Protein 1RGO (pdb70)

Foldseek 3Di:
DVQFQQAAPVVCVVPVDDPCPPNDSHHNDVVSNDDDDDDPQQAVAADCCCVPVVDDPCPPVDSHDRDDDD

Solvent-accessible surface area: 6195 Å² total; per-residue (Å²): 120,109,126,78,22,22,34,56,4,133,77,62,86,144,87,54,92,24,206,140,32,166,159,5,95,88,0,35,27,139,189,63,70,115,104,77,137,116,113,127,106,58,82,78,104,97,7,198,47,59,98,111,130,54,137,4,106,145,22,107,147,7,70,99,43,34,101,94,111,204

Sequence (70 aa):
STRYKTELCRPFEESGTCKYGEKCQFAHGFHELRSLTRHPKYKTELCRTFHTIGFCPYGPRCHFIHNADESTRYKTELCRPFEESGTCKYGEKCQFAHGFHELRSLTRHPKYKTELCRTFHTIGFCPYGPRCHFIHNADESTRYKTELCRPFEESGTCKYGEKCQFAHGFHELRSLTRHPKYKTELCRTFHTIGFCPYGPRCHFIHNADESTRYKTELCRPFEESGTCKYGEKCQFAHGFHELRSLTRHPKYKTELCRTFHTIGFCPYGPRCHFIHNADESTRYKTELCRPFEESGTCKYGEKCQFAHGFHELRSLTRHPKYKTELCRTFHTIGFCPYGPRCHFIHNADESTRYKTELCRPFEESGTCKYGEKCQFAHGFHELRSLTRHPKYKTELCRTFHTIGFCPYGPRCHFIHNADESTRYKTELCRPFEESGTCKYGEKCQFAHGFHELRSLTRHPKYKTELCRTFHTIGFCPYGPRCHFIHNADESTRYKTELCRPFEESGTCKYGEKCQFAHGFHELRSLTRHPKYKTELCRTFHTIGFCPYGPRCHFIHNADESTRYKTELCRPFEESGTCKYGEKCQFAHGFHELRSLTRHPKYKTELCRTFHTIGFCPYGPRCHFIHNADESTRYKTELCRPFEESGTCKYGEKCQFAHGFHELRSLTRHPKYKTELCRTFHTIGFCPYGPRCHFIHNADESTRYKTELCRPFEESGTCKYGEKCQFAHGFHELRSLTRHPKYKTELCRTFHTIGFCPYGPRCHFIHNADESTRYKTELCRPFEESGTCKYGEKCQFAHGFHELRSLTRHPKYKTELCRTFHTIGFCPYGPRCHFIHNADESTRYKTELCRPFEESGTCKYGEKCQFAHGFHELRSLTRHPKYKTELCRTFHTIGFCPYGPRCHFIHNADESTRYKTELCRPFEESGTCKYGEKCQFAHGFHELRSLTRHPKYKTELCRTFHTIGFCPYGPRCHFIHNADESTRYKTELCRPFEESGTCKYGEKCQFAHGFHELRSLTRHPKYKTELCRTFHTIGFCPYGPRCHFIHNADESTRYKTELCRPFEESGTCKYGEKCQFAHGFHELRSLTRHPKYKTELCRTFHTIGFCPYGPRCHFIHNADESTRYKTELCRPFEESGTCKYGEKCQFAHGFHELRSLTRHPKYKTELCRTFHTIGFCPYGPRCHFIHNADESTRYKTELCRPFEESGTCKYGEKCQFAHGFHELRSLTRHPKYKTELCRTFHTIGFCPYGPRCHFIHNADESTRYKTELCRPFEESGTCKYGEKCQFAHGFHELRSLTRHPKYKTELCRTFHTIGFCPYGPRCHFIHNADESTRYKTELCRPFEESGTCKYGEKCQFAHGFHELRSLTRHPKYKTELCRTFHTIGFCPYGPRCHFIHNADE

Structure (mmCIF, N/CA/C/O backbone):
data_1RGO
#
_entry.id   1RGO
#
loop_
_entity.id
_entity.type
_entity.pdbx_description
1 polymer "RNA (5'-R(*UP*UP*AP*UP*UP*UP*AP*UP*U)-3')"
2 polymer 'Butyrate response factor 2'
3 non-polymer 'ZINC ION'
#
loop_
_atom_site.group_PDB
_atom_site.id
_atom_site.type_symbol
_atom_site.label_atom_id
_atom_site.label_alt_id
_atom_site.label_comp_id
_atom_site.label_asym_id
_atom_site.label_entity_id
_atom_site.label_seq_id
_atom_site.pdbx_PDB_ins_code
_atom_site.Cartn_x
_atom_site.Cartn_y
_atom_site.Cartn_z
_atom_site.occupancy
_atom_site.B_iso_or_equiv
_atom_site.auth_seq_id
_atom_site.auth_comp_id
_atom_site.auth_asym_id
_atom_site.auth_atom_id
_atom_site.pdbx_PDB_model_num
ATOM 275 N N . SER B 2 1 ? 9.321 10.123 7.617 1.00 0.00 151 SER A N 1
ATOM 276 C CA . SER B 2 1 ? 8.866 8.776 8.049 1.00 0.00 151 SER A CA 1
ATOM 277 C C . SER B 2 1 ? 8.782 7.852 6.839 1.00 0.00 151 SER A C 1
ATOM 278 O O . SER B 2 1 ? 8.313 8.267 5.777 1.00 0.00 151 SER A O 1
ATOM 288 N N . THR B 2 2 ? 9.173 6.576 6.949 1.00 0.00 152 THR A N 1
ATOM 289 C CA . THR B 2 2 ? 9.047 5.612 5.828 1.00 0.00 152 THR A CA 1
ATOM 290 C C . THR B 2 2 ? 7.562 5.308 5.567 1.00 0.00 152 THR A C 1
ATOM 291 O O . THR B 2 2 ? 7.214 4.822 4.488 1.00 0.00 152 THR A O 1
ATOM 302 N N . ARG B 2 3 ? 6.641 5.604 6.505 1.00 0.00 153 ARG A N 1
ATOM 303 C CA . ARG B 2 3 ? 5.198 5.342 6.306 1.00 0.00 153 ARG A CA 1
ATOM 304 C C . ARG B 2 3 ? 4.561 6.481 5.485 1.00 0.00 153 ARG A C 1
ATOM 305 O O . ARG B 2 3 ? 3.345 6.509 5.324 1.00 0.00 153 ARG A O 1
ATOM 326 N N . TYR B 2 4 ? 5.330 7.451 4.965 1.00 0.00 154 TYR A N 1
ATOM 327 C CA . TYR B 2 4 ? 4.753 8.634 4.303 1.00 0.00 154 TYR A CA 1
ATOM 328 C C . TYR B 2 4 ? 3.854 8.194 3.121 1.00 0.00 154 TYR A C 1
ATOM 329 O O . TYR B 2 4 ? 4.324 7.518 2.202 1.00 0.00 154 TYR A O 1
ATOM 347 N N . LYS B 2 5 ? 2.557 8.569 3.103 1.00 0.00 155 LYS A N 1
ATOM 348 C CA . LYS B 2 5 ? 1.629 8.234 1.981 1.00 0.00 155 LYS A CA 1
ATOM 349 C C . LYS B 2 5 ? 1.655 6.710 1.699 1.00 0.00 155 LYS A C 1
ATOM 350 O O . LYS B 2 5 ? 1.388 6.289 0.575 1.00 0.00 155 LYS A O 1
ATOM 369 N N . THR B 2 6 ? 1.871 5.853 2.699 1.00 0.00 156 THR A N 1
ATOM 370 C CA . THR B 2 6 ? 1.703 4.386 2.529 1.00 0.00 156 THR A CA 1
ATOM 371 C C . THR B 2 6 ? 0.259 3.987 2.866 1.00 0.00 156 THR A C 1
ATOM 372 O O . THR B 2 6 ? -0.134 2.844 2.628 1.00 0.00 156 THR A O 1
ATOM 383 N N . GLU B 2 7 ? -0.579 4.895 3.399 1.00 0.00 157 GLU A N 1
ATOM 384 C CA . GLU B 2 7 ? -1.978 4.573 3.746 1.00 0.00 157 GLU A CA 1
ATOM 385 C C . GLU B 2 7 ? -2.911 5.672 3.209 1.00 0.00 157 GLU A C 1
ATOM 386 O O . GLU B 2 7 ? -2.501 6.834 3.094 1.00 0.00 157 GLU A O 1
ATOM 398 N N . LEU B 2 8 ? -4.164 5.356 2.837 1.00 0.00 158 LEU A N 1
ATOM 399 C CA . LEU B 2 8 ? -5.098 6.353 2.284 1.00 0.00 158 LEU A CA 1
ATOM 400 C C . LEU B 2 8 ? -5.374 7.450 3.322 1.00 0.00 158 LEU A C 1
ATOM 401 O O . LEU B 2 8 ? -5.607 7.144 4.496 1.00 0.00 158 LEU A O 1
ATOM 417 N N . CYS B 2 9 ? -5.497 8.717 2.920 1.00 0.00 159 CYS A N 1
ATOM 418 C CA . CYS B 2 9 ? -5.970 9.769 3.809 1.00 0.00 159 CYS A CA 1
ATOM 419 C C . CYS B 2 9 ? -7.490 9.634 3.980 1.00 0.00 159 CYS A C 1
ATOM 420 O O . CYS B 2 9 ? -8.250 9.987 3.069 1.00 0.00 159 CYS A O 1
ATOM 427 N N . ARG B 2 10 ? -7.983 9.023 5.069 1.00 0.00 160 ARG A N 1
ATOM 428 C CA . ARG B 2 10 ? -9.410 8.671 5.190 1.00 0.00 160 ARG A CA 1
ATOM 429 C C . ARG B 2 10 ? -10.279 9.957 5.208 1.00 0.00 160 ARG A C 1
ATOM 430 O O . ARG B 2 10 ? -11.307 10.001 4.537 1.00 0.00 160 ARG A O 1
ATOM 451 N N . PRO B 2 11 ? -9.903 11.041 5.944 1.00 0.00 161 PRO A N 1
ATOM 452 C CA . PRO B 2 11 ? -10.719 12.266 5.986 1.00 0.00 161 PRO A CA 1
ATOM 453 C C . PRO B 2 11 ? -10.843 12.861 4.565 1.00 0.00 161 PRO A C 1
ATOM 454 O O . PRO B 2 11 ? -11.920 13.333 4.186 1.00 0.00 161 PRO A O 1
ATOM 465 N N . PHE B 2 12 ? -9.795 12.807 3.720 1.00 0.00 162 PHE A N 1
ATOM 466 C CA . PHE B 2 12 ? -9.882 13.296 2.336 1.00 0.00 162 PHE A CA 1
ATOM 467 C C . PHE B 2 12 ? -10.787 12.359 1.508 1.00 0.00 162 PHE A C 1
ATOM 468 O O . PHE B 2 12 ? -11.606 12.831 0.726 1.00 0.00 162 PHE A O 1
ATOM 485 N N . GLU B 2 13 ? -10.687 11.036 1.653 1.00 0.00 163 GLU A N 1
ATOM 486 C CA . GLU B 2 13 ? -11.559 10.098 0.913 1.00 0.00 163 GLU A CA 1
ATOM 487 C C . GLU B 2 13 ? -13.031 10.267 1.377 1.00 0.00 163 GLU A C 1
ATOM 488 O O . GLU B 2 13 ? -13.954 10.006 0.601 1.00 0.00 163 GLU A O 1
ATOM 500 N N . GLU B 2 14 ? -13.297 10.675 2.625 1.00 0.00 164 GLU A N 1
ATOM 501 C CA . GLU B 2 14 ? -14.680 10.767 3.140 1.00 0.00 164 GLU A CA 1
ATOM 502 C C . GLU B 2 14 ? -15.304 12.127 2.747 1.00 0.00 164 GLU A C 1
ATOM 503 O O . GLU B 2 14 ? -16.481 12.178 2.377 1.00 0.00 164 GLU A O 1
ATOM 515 N N . SER B 2 15 ? -14.588 13.258 2.880 1.00 0.00 165 SER A N 1
ATOM 516 C CA . SER B 2 15 ? -15.210 14.607 2.726 1.00 0.00 165 SER A CA 1
ATOM 517 C C . SER B 2 15 ? -14.564 15.363 1.544 1.00 0.00 165 SER A C 1
ATOM 518 O O . SER B 2 15 ? -15.037 16.441 1.174 1.00 0.00 165 SER A O 1
ATOM 526 N N . GLY B 2 16 ? -13.514 14.836 0.900 1.00 0.00 166 GLY A N 1
ATOM 527 C CA . GLY B 2 16 ? -12.921 15.478 -0.293 1.00 0.00 166 GLY A CA 1
ATOM 528 C C . GLY B 2 16 ? -12.047 16.677 0.130 1.00 0.00 166 GLY A C 1
ATOM 529 O O . GLY B 2 16 ? -11.621 17.458 -0.726 1.00 0.00 166 GLY A O 1
ATOM 533 N N . THR B 2 17 ? -11.765 16.880 1.429 1.00 0.00 167 THR A N 1
ATOM 534 C CA . THR B 2 17 ? -10.950 18.027 1.889 1.00 0.00 167 THR A CA 1
ATOM 535 C C . THR B 2 17 ? -9.966 17.562 2.965 1.00 0.00 167 THR A C 1
ATOM 536 O O . THR B 2 17 ? -10.245 16.592 3.679 1.00 0.00 167 THR A O 1
ATOM 547 N N . CYS B 2 18 ? -8.810 18.222 3.142 1.00 0.00 168 CYS A N 1
ATOM 548 C CA . CYS B 2 18 ? -7.856 17.857 4.192 1.00 0.00 168 CYS A CA 1
ATOM 549 C C . CYS B 2 18 ? -7.156 19.125 4.712 1.00 0.00 168 CYS A C 1
ATOM 550 O O . CYS B 2 18 ? -6.596 19.893 3.920 1.00 0.00 168 CYS A O 1
ATOM 557 N N . LYS B 2 19 ? -7.172 19.400 6.024 1.00 0.00 169 LYS A N 1
ATOM 558 C CA . LYS B 2 19 ? -6.590 20.647 6.577 1.00 0.00 169 LYS A CA 1
ATOM 559 C C . LYS B 2 19 ? -5.060 20.619 6.446 1.00 0.00 169 LYS A C 1
ATOM 560 O O . LYS B 2 19 ? -4.411 21.655 6.609 1.00 0.00 169 LYS A O 1
ATOM 579 N N . TYR B 2 20 ? -4.434 19.475 6.158 1.00 0.00 170 TYR A N 1
ATOM 580 C CA . TYR B 2 20 ? -2.972 19.399 6.030 1.00 0.00 170 TYR A CA 1
ATOM 581 C C . TYR B 2 20 ? -2.555 19.752 4.580 1.00 0.00 170 TYR A C 1
ATOM 582 O O . TYR B 2 20 ? -1.412 20.155 4.348 1.00 0.00 170 TYR A O 1
ATOM 600 N N . GLY B 2 21 ? -3.462 19.685 3.590 1.00 0.00 171 GLY A N 1
ATOM 601 C CA . GLY B 2 21 ? -3.172 20.158 2.223 1.00 0.00 171 GLY A CA 1
ATOM 602 C C . GLY B 2 21 ? -1.977 19.385 1.636 1.00 0.00 171 GLY A C 1
ATOM 603 O O . GLY B 2 21 ? -1.893 18.165 1.788 1.00 0.00 171 GLY A O 1
ATOM 607 N N . GLU B 2 22 ? -1.052 20.042 0.924 1.00 0.00 172 GLU A N 1
ATOM 608 C CA . GLU B 2 22 ? 0.079 19.349 0.260 1.00 0.00 172 GLU A CA 1
ATOM 609 C C . GLU B 2 22 ? 1.069 18.814 1.316 1.00 0.00 172 GLU A C 1
ATOM 610 O O . GLU B 2 22 ? 2.005 18.086 0.969 1.00 0.00 172 GLU A O 1
ATOM 622 N N . LYS B 2 23 ? 0.905 19.131 2.613 1.00 0.00 173 LYS A N 1
ATOM 623 C CA . LYS B 2 23 ? 1.829 18.651 3.662 1.00 0.00 173 LYS A CA 1
ATOM 624 C C . LYS B 2 23 ? 1.225 17.422 4.367 1.00 0.00 173 LYS A C 1
ATOM 625 O O . LYS B 2 23 ? 1.822 16.899 5.313 1.00 0.00 173 LYS A O 1
ATOM 644 N N . CYS B 2 24 ? 0.056 16.912 3.942 1.00 0.00 174 CYS A N 1
ATOM 645 C CA . CYS B 2 24 ? -0.555 15.742 4.573 1.00 0.00 174 CYS A CA 1
ATOM 646 C C . CYS B 2 24 ? 0.369 14.525 4.411 1.00 0.00 174 CYS A C 1
ATOM 647 O O . CYS B 2 24 ? 0.853 14.253 3.305 1.00 0.00 174 CYS A O 1
ATOM 654 N N . GLN B 2 25 ? 0.669 13.785 5.477 1.00 0.00 175 GLN A N 1
ATOM 655 C CA . GLN B 2 25 ? 1.581 12.648 5.406 1.00 0.00 175 GLN A CA 1
ATOM 656 C C . GLN B 2 25 ? 0.828 11.397 4.888 1.00 0.00 175 GLN A C 1
ATOM 657 O O . GLN B 2 25 ? 1.379 10.300 4.912 1.00 0.00 175 GLN A O 1
ATOM 671 N N . PHE B 2 26 ? -0.433 11.510 4.432 1.00 0.00 176 PHE A N 1
ATOM 672 C CA . PHE B 2 26 ? -1.218 10.336 3.985 1.00 0.00 176 PHE A CA 1
ATOM 673 C C . PHE B 2 26 ? -1.627 10.513 2.506 1.00 0.00 176 PHE A C 1
ATOM 674 O O . PHE B 2 26 ? -1.520 11.615 1.961 1.00 0.00 176 PHE A O 1
ATOM 691 N N . ALA B 2 27 ? -2.015 9.447 1.797 1.00 0.00 177 ALA A N 1
ATOM 692 C CA . ALA B 2 27 ? -2.233 9.508 0.344 1.00 0.00 177 ALA A CA 1
ATOM 693 C C . ALA B 2 27 ? -3.600 10.159 0.044 1.00 0.00 177 ALA A C 1
ATOM 694 O O . ALA B 2 27 ? -4.641 9.578 0.361 1.00 0.00 177 ALA A O 1
ATOM 701 N N . HIS B 2 28 ? -3.655 11.300 -0.654 1.00 0.00 178 HIS A N 1
ATOM 702 C CA . HIS B 2 28 ? -4.931 11.853 -1.141 1.00 0.00 178 HIS A CA 1
ATOM 703 C C . HIS B 2 28 ? -5.336 11.140 -2.451 1.00 0.00 178 HIS A C 1
ATOM 704 O O . HIS B 2 28 ? -6.527 11.044 -2.755 1.00 0.00 178 HIS A O 1
ATOM 718 N N . GLY B 2 29 ? -4.394 10.589 -3.232 1.00 0.00 179 GLY A N 1
ATOM 719 C CA . GLY B 2 29 ? -4.730 9.805 -4.437 1.00 0.00 179 GLY A CA 1
ATOM 720 C C . GLY B 2 29 ? -3.959 8.479 -4.423 1.00 0.00 179 GLY A C 1
ATOM 721 O O . GLY B 2 29 ? -2.838 8.422 -3.912 1.00 0.00 179 GLY A O 1
ATOM 725 N N . PHE B 2 30 ? -4.480 7.399 -5.027 1.00 0.00 180 PHE A N 1
ATOM 726 C CA . PHE B 2 30 ? -3.748 6.114 -5.110 1.00 0.00 180 PHE A CA 1
ATOM 727 C C . PHE B 2 30 ? -2.476 6.296 -5.965 1.00 0.00 180 PHE A C 1
ATOM 728 O O . PHE B 2 30 ? -1.521 5.532 -5.821 1.00 0.00 180 PHE A O 1
ATOM 745 N N . HIS B 2 31 ? -2.394 7.328 -6.819 1.00 0.00 181 HIS A N 1
ATOM 746 C CA . HIS B 2 31 ? -1.168 7.629 -7.582 1.00 0.00 181 HIS A CA 1
ATOM 747 C C . HIS B 2 31 ? -0.014 7.993 -6.612 1.00 0.00 181 HIS A C 1
ATOM 748 O O . HIS B 2 31 ? 1.154 7.955 -7.004 1.00 0.00 181 HIS A O 1
ATOM 762 N N . GLU B 2 32 ? -0.289 8.350 -5.345 1.00 0.00 182 GLU A N 1
ATOM 763 C CA . GLU B 2 32 ? 0.766 8.760 -4.397 1.00 0.00 182 GLU A CA 1
ATOM 764 C C . GLU B 2 32 ? 1.143 7.580 -3.487 1.00 0.00 182 GLU A C 1
ATOM 765 O O . GLU B 2 32 ? 2.115 7.672 -2.734 1.00 0.00 182 GLU A O 1
ATOM 777 N N . LEU B 2 33 ? 0.395 6.457 -3.492 1.00 0.00 183 LEU A N 1
ATOM 778 C CA . LEU B 2 33 ? 0.678 5.326 -2.594 1.00 0.00 183 LEU A CA 1
ATOM 779 C C . LEU B 2 33 ? 2.059 4.743 -2.921 1.00 0.00 183 LEU A C 1
ATOM 780 O O . LEU B 2 33 ? 2.324 4.385 -4.076 1.00 0.00 183 LEU A O 1
ATOM 796 N N . ARG B 2 34 ? 2.974 4.626 -1.952 1.00 0.00 184 ARG A N 1
ATOM 797 C CA . ARG B 2 34 ? 4.337 4.112 -2.214 1.00 0.00 184 ARG A CA 1
ATOM 798 C C . ARG B 2 34 ? 4.410 2.612 -1.845 1.00 0.00 184 ARG A C 1
ATOM 799 O O . ARG B 2 34 ? 3.378 1.989 -1.579 1.00 0.00 184 ARG A O 1
ATOM 820 N N . SER B 2 35 ? 5.600 1.993 -1.813 1.00 0.00 185 SER A N 1
ATOM 821 C CA . SER B 2 35 ? 5.736 0.562 -1.455 1.00 0.00 185 SER A CA 1
ATOM 822 C C . SER B 2 35 ? 6.319 0.441 -0.042 1.00 0.00 185 SER A C 1
ATOM 823 O O . SER B 2 35 ? 7.300 1.119 0.279 1.00 0.00 185 SER A O 1
ATOM 831 N N . LEU B 2 36 ? 5.759 -0.405 0.849 1.00 0.00 186 LEU A N 1
ATOM 832 C CA . LEU B 2 36 ? 6.248 -0.519 2.230 1.00 0.00 186 LEU A CA 1
ATOM 833 C C . LEU B 2 36 ? 7.386 -1.552 2.292 1.00 0.00 186 LEU A C 1
ATOM 834 O O . LEU B 2 36 ? 7.198 -2.703 1.889 1.00 0.00 186 LEU A O 1
ATOM 850 N N . THR B 2 37 ? 8.554 -1.220 2.854 1.00 0.00 187 THR A N 1
ATOM 851 C CA . THR B 2 37 ? 9.612 -2.218 3.110 1.00 0.00 187 THR A CA 1
ATOM 852 C C . THR B 2 37 ? 9.221 -3.071 4.328 1.00 0.00 187 THR A C 1
ATOM 853 O O . THR B 2 37 ? 9.253 -2.579 5.462 1.00 0.00 187 THR A O 1
ATOM 864 N N . ARG B 2 38 ? 8.750 -4.317 4.146 1.00 0.00 188 ARG A N 1
ATOM 865 C CA . ARG B 2 38 ? 8.180 -5.117 5.259 1.00 0.00 188 ARG A CA 1
ATOM 866 C C . ARG B 2 38 ? 9.133 -6.263 5.624 1.00 0.00 188 ARG A C 1
ATOM 867 O O . ARG B 2 38 ? 9.968 -6.661 4.805 1.00 0.00 188 ARG A O 1
ATOM 888 N N . HIS B 2 39 ? 9.046 -6.832 6.834 1.00 0.00 189 HIS A N 1
ATOM 889 C CA . HIS B 2 39 ? 9.906 -7.965 7.238 1.00 0.00 189 HIS A CA 1
ATOM 890 C C . HIS B 2 39 ? 9.705 -9.151 6.257 1.00 0.00 189 HIS A C 1
ATOM 891 O O . HIS B 2 39 ? 8.593 -9.363 5.765 1.00 0.00 189 HIS A O 1
ATOM 905 N N . PRO B 2 40 ? 10.747 -9.954 5.945 1.00 0.00 190 PRO A N 1
ATOM 906 C CA . PRO B 2 40 ? 10.629 -11.047 4.973 1.00 0.00 190 PRO A CA 1
ATOM 907 C C . PRO B 2 40 ? 9.606 -12.108 5.480 1.00 0.00 190 PRO A C 1
ATOM 908 O O . PRO B 2 40 ? 9.008 -12.822 4.670 1.00 0.00 190 PRO A O 1
ATOM 919 N N . LYS B 2 41 ? 9.348 -12.219 6.798 1.00 0.00 191 LYS A N 1
ATOM 920 C CA . LYS B 2 41 ? 8.350 -13.181 7.331 1.00 0.00 191 LYS A CA 1
ATOM 921 C C . LYS B 2 41 ? 6.975 -12.487 7.474 1.00 0.00 191 LYS A C 1
ATOM 922 O O . LYS B 2 41 ? 6.119 -12.971 8.211 1.00 0.00 191 LYS A O 1
ATOM 941 N N . TYR B 2 42 ? 6.717 -11.362 6.788 1.00 0.00 192 TYR A N 1
ATOM 942 C CA . TYR B 2 42 ? 5.426 -10.642 6.899 1.00 0.00 192 TYR A CA 1
ATOM 943 C C . TYR B 2 42 ? 4.243 -11.630 6.710 1.00 0.00 192 TYR A C 1
ATOM 944 O O . TYR B 2 42 ? 4.119 -12.267 5.658 1.00 0.00 192 TYR A O 1
ATOM 962 N N . LYS B 2 43 ? 3.347 -11.767 7.714 1.00 0.00 193 LYS A N 1
ATOM 963 C CA . LYS B 2 43 ? 2.167 -12.661 7.642 1.00 0.00 193 LYS A CA 1
ATOM 964 C C . LYS B 2 43 ? 2.599 -14.085 7.224 1.00 0.00 193 LYS A C 1
ATOM 965 O O . LYS B 2 43 ? 2.032 -14.654 6.286 1.00 0.00 193 LYS A O 1
ATOM 984 N N . THR B 2 44 ? 3.504 -14.733 7.956 1.00 0.00 194 THR A N 1
ATOM 985 C CA . THR B 2 44 ? 3.809 -16.173 7.752 1.00 0.00 194 THR A CA 1
ATOM 986 C C . THR B 2 44 ? 3.387 -16.970 8.997 1.00 0.00 194 THR A C 1
ATOM 987 O O . THR B 2 44 ? 3.212 -18.188 8.917 1.00 0.00 194 THR A O 1
ATOM 998 N N . GLU B 2 45 ? 3.163 -16.330 10.159 1.00 0.00 195 GLU A N 1
ATOM 999 C CA . GLU B 2 45 ? 2.691 -17.034 11.372 1.00 0.00 195 GLU A CA 1
ATOM 1000 C C . GLU B 2 45 ? 1.346 -16.426 11.838 1.00 0.00 195 GLU A C 1
ATOM 1001 O O . GLU B 2 45 ? 1.049 -15.267 11.527 1.00 0.00 195 GLU A O 1
ATOM 1013 N N . LEU B 2 46 ? 0.489 -17.176 12.549 1.00 0.00 196 LEU A N 1
ATOM 1014 C CA . LEU B 2 46 ? -0.850 -16.688 12.940 1.00 0.00 196 LEU A CA 1
ATOM 1015 C C . LEU B 2 46 ? -0.716 -15.543 13.959 1.00 0.00 196 LEU A C 1
ATOM 1016 O O . LEU B 2 46 ? 0.036 -15.666 14.934 1.00 0.00 196 LEU A O 1
ATOM 1032 N N . CYS B 2 47 ? -1.463 -14.444 13.818 1.00 0.00 197 CYS A N 1
ATOM 1033 C CA . CYS B 2 47 ? -1.461 -13.365 14.808 1.00 0.00 197 CYS A CA 1
ATOM 1034 C C . CYS B 2 47 ? -2.123 -13.853 16.103 1.00 0.00 197 CYS A C 1
ATOM 1035 O O . CYS B 2 47 ? -3.312 -14.193 16.106 1.00 0.00 197 CYS A O 1
ATOM 1042 N N . ARG B 2 48 ? -1.399 -13.919 17.221 1.00 0.00 198 ARG A N 1
ATOM 1043 C CA . ARG B 2 48 ? -1.957 -14.415 18.499 1.00 0.00 198 ARG A CA 1
ATOM 1044 C C . ARG B 2 48 ? -3.160 -13.567 18.903 1.00 0.00 198 ARG A C 1
ATOM 1045 O O . ARG B 2 48 ? -4.209 -14.113 19.226 1.00 0.00 198 ARG A O 1
ATOM 1066 N N . THR B 2 49 ? -3.062 -12.233 18.926 1.00 0.00 199 THR A N 1
ATOM 1067 C CA . THR B 2 49 ? -4.176 -11.368 19.372 1.00 0.00 199 THR A CA 1
ATOM 1068 C C . THR B 2 49 ? -5.420 -11.619 18.500 1.00 0.00 199 THR A C 1
ATOM 1069 O O . THR B 2 49 ? -6.506 -11.833 19.037 1.00 0.00 199 THR A O 1
ATOM 1080 N N . PHE B 2 50 ? -5.318 -11.646 17.165 1.00 0.00 200 PHE A N 1
ATOM 1081 C CA . PHE B 2 50 ? -6.499 -11.849 16.301 1.00 0.00 200 PHE A CA 1
ATOM 1082 C C . PHE B 2 50 ? -7.047 -13.284 16.486 1.00 0.00 200 PHE A C 1
ATOM 1083 O O . PHE B 2 50 ? -8.262 -13.471 16.556 1.00 0.00 200 PHE A O 1
ATOM 1100 N N . HIS B 2 51 ? -6.208 -14.309 16.609 1.00 0.00 201 HIS A N 1
ATOM 1101 C CA . HIS B 2 51 ? -6.689 -15.702 16.795 1.00 0.00 201 HIS A CA 1
ATOM 1102 C C . HIS B 2 51 ? -7.075 -15.944 18.289 1.00 0.00 201 HIS A C 1
ATOM 1103 O O . HIS B 2 51 ? -7.577 -17.020 18.624 1.00 0.00 201 HIS A O 1
ATOM 1117 N N . THR B 2 52 ? -6.929 -14.959 19.193 1.00 0.00 202 THR A N 1
ATOM 1118 C CA . THR B 2 52 ? -7.355 -15.118 20.615 1.00 0.00 202 THR A CA 1
ATOM 1119 C C . THR B 2 52 ? -8.539 -14.184 20.913 1.00 0.00 202 THR A C 1
ATOM 1120 O O . THR B 2 52 ? -9.627 -14.659 21.244 1.00 0.00 202 THR A O 1
ATOM 1131 N N . ILE B 2 53 ? -8.384 -12.855 20.825 1.00 0.00 203 ILE A N 1
ATOM 1132 C CA . ILE B 2 53 ? -9.480 -11.914 21.147 1.00 0.00 203 ILE A CA 1
ATOM 1133 C C . ILE B 2 53 ? -10.474 -11.850 19.966 1.00 0.00 203 ILE A C 1
ATOM 1134 O O . ILE B 2 53 ? -11.576 -11.319 20.116 1.00 0.00 203 ILE A O 1
ATOM 1150 N N . GLY B 2 54 ? -10.122 -12.345 18.767 1.00 0.00 204 GLY A N 1
ATOM 1151 C CA . GLY B 2 54 ? -10.966 -12.170 17.571 1.00 0.00 204 GLY A CA 1
ATOM 1152 C C . GLY B 2 54 ? -10.700 -10.786 16.949 1.00 0.00 204 GLY A C 1
ATOM 1153 O O . GLY B 2 54 ? -11.360 -10.409 15.977 1.00 0.00 204 GLY A O 1
ATOM 1157 N N . PHE B 2 55 ? -9.758 -9.988 17.480 1.00 0.00 205 PHE A N 1
ATOM 1158 C CA . PHE B 2 55 ? -9.481 -8.644 16.962 1.00 0.00 205 PHE A CA 1
ATOM 1159 C C . PHE B 2 55 ? -7.983 -8.324 17.137 1.00 0.00 205 PHE A C 1
ATOM 1160 O O . PHE B 2 55 ? -7.290 -9.016 17.886 1.00 0.00 205 PHE A O 1
ATOM 1177 N N . CYS B 2 56 ? -7.450 -7.262 16.515 1.00 0.00 206 CYS A N 1
ATOM 1178 C CA . CYS B 2 56 ? -6.045 -6.877 16.695 1.00 0.00 206 CYS A CA 1
ATOM 1179 C C . CYS B 2 56 ? -5.920 -5.339 16.630 1.00 0.00 206 CYS A C 1
ATOM 1180 O O . CYS B 2 56 ? -6.447 -4.715 15.699 1.00 0.00 206 CYS A O 1
ATOM 1187 N N . PRO B 2 57 ? -5.246 -4.676 17.595 1.00 0.00 207 PRO A N 1
ATOM 1188 C CA . PRO B 2 57 ? -5.188 -3.218 17.646 1.00 0.00 207 PRO A CA 1
ATOM 1189 C C . PRO B 2 57 ? -4.313 -2.682 16.495 1.00 0.00 207 PRO A C 1
ATOM 1190 O O . PRO B 2 57 ? -4.363 -1.487 16.190 1.00 0.00 207 PRO A O 1
ATOM 1201 N N . TYR B 2 58 ? -3.517 -3.521 15.807 1.00 0.00 208 TYR A N 1
ATOM 1202 C CA . TYR B 2 58 ? -2.693 -3.061 14.675 1.00 0.00 208 TYR A CA 1
ATOM 1203 C C . TYR B 2 58 ? -3.541 -3.061 13.383 1.00 0.00 208 TYR A C 1
ATOM 1204 O O . TYR B 2 58 ? -3.186 -2.387 12.412 1.00 0.00 208 TYR A O 1
ATOM 1222 N N . GLY B 2 59 ? -4.693 -3.747 13.343 1.00 0.00 209 GLY A N 1
ATOM 1223 C CA . GLY B 2 59 ? -5.592 -3.703 12.177 1.00 0.00 209 GLY A CA 1
ATOM 1224 C C . GLY B 2 59 ? -4.872 -4.274 10.937 1.00 0.00 209 GLY A C 1
ATOM 1225 O O . GLY B 2 59 ? -4.101 -5.232 11.056 1.00 0.00 209 GLY A O 1
ATOM 1229 N N . PRO B 2 60 ? -5.099 -3.736 9.721 1.00 0.00 210 PRO A N 1
ATOM 1230 C CA . PRO B 2 60 ? -4.496 -4.276 8.501 1.00 0.00 210 PRO A CA 1
ATOM 1231 C C . PRO B 2 60 ? -2.972 -4.005 8.499 1.00 0.00 210 PRO A C 1
ATOM 1232 O O . PRO B 2 60 ? -2.245 -4.587 7.689 1.00 0.00 210 PRO A O 1
ATOM 1243 N N . ARG B 2 61 ? -2.437 -3.151 9.396 1.00 0.00 211 ARG A N 1
ATOM 1244 C CA . ARG B 2 61 ? -0.984 -2.877 9.452 1.00 0.00 211 ARG A CA 1
ATOM 1245 C C . ARG B 2 61 ? -0.267 -4.010 10.215 1.00 0.00 211 ARG A C 1
ATOM 1246 O O . ARG B 2 61 ? 0.960 -3.985 10.339 1.00 0.00 211 ARG A O 1
ATOM 1267 N N . CYS B 2 62 ? -0.985 -5.004 10.780 1.00 0.00 212 CYS A N 1
ATOM 1268 C CA . CYS B 2 62 ? -0.359 -6.060 11.580 1.00 0.00 212 CYS A CA 1
ATOM 1269 C C . CYS B 2 62 ? 0.597 -6.886 10.699 1.00 0.00 212 CYS A C 1
ATOM 1270 O O . CYS B 2 62 ? 0.300 -7.134 9.522 1.00 0.00 212 CYS A O 1
ATOM 1277 N N . HIS B 2 63 ? 1.741 -7.338 11.214 1.00 0.00 213 HIS A N 1
ATOM 1278 C CA . HIS B 2 63 ? 2.717 -8.083 10.415 1.00 0.00 213 HIS A CA 1
ATOM 1279 C C . HIS B 2 63 ? 2.464 -9.595 10.549 1.00 0.00 213 HIS A C 1
ATOM 1280 O O . HIS B 2 63 ? 3.298 -10.392 10.125 1.00 0.00 213 HIS A O 1
ATOM 1294 N N . PHE B 2 64 ? 1.336 -10.045 11.136 1.00 0.00 214 PHE A N 1
ATOM 1295 C CA . PHE B 2 64 ? 1.077 -11.488 11.324 1.00 0.00 214 PHE A CA 1
ATOM 1296 C C . PHE B 2 64 ? -0.280 -11.870 10.674 1.00 0.00 214 PHE A C 1
ATOM 1297 O O . PHE B 2 64 ? -1.099 -10.991 10.385 1.00 0.00 214 PHE A O 1
ATOM 1314 N N . ILE B 2 65 ? -0.530 -13.153 10.365 1.00 0.00 215 ILE A N 1
ATOM 1315 C CA . ILE B 2 65 ? -1.734 -13.564 9.600 1.00 0.00 215 ILE A CA 1
ATOM 1316 C C . ILE B 2 65 ? -2.992 -13.353 10.452 1.00 0.00 215 ILE A C 1
ATOM 1317 O O . ILE B 2 65 ? -3.141 -13.984 11.502 1.00 0.00 215 ILE A O 1
ATOM 1333 N N . HIS B 2 66 ? -3.963 -12.554 10.004 1.00 0.00 216 HIS A N 1
ATOM 1334 C CA . HIS B 2 66 ? -5.267 -12.460 10.670 1.00 0.00 216 HIS A CA 1
ATOM 1335 C C . HIS B 2 66 ? -6.217 -13.534 10.091 1.00 0.00 216 HIS A C 1
ATOM 1336 O O . HIS B 2 66 ? -6.177 -14.687 10.523 1.00 0.00 216 HIS A O 1
ATOM 1350 N N . ASN B 2 67 ? -7.044 -13.222 9.087 1.00 0.00 217 ASN A N 1
ATOM 1351 C CA . ASN B 2 67 ? -7.908 -14.228 8.452 1.00 0.00 217 ASN A CA 1
ATOM 1352 C C . ASN B 2 67 ? -7.215 -14.779 7.186 1.00 0.00 217 ASN A C 1
ATOM 1353 O O . ASN B 2 67 ? -6.740 -14.002 6.352 1.00 0.00 217 ASN A O 1
ATOM 1364 N N . ALA B 2 68 ? -7.132 -16.106 7.000 1.00 0.00 218 ALA A N 1
ATOM 1365 C CA . ALA B 2 68 ? -6.485 -16.695 5.815 1.00 0.00 218 ALA A CA 1
ATOM 1366 C C . ALA B 2 68 ? -7.406 -16.529 4.567 1.00 0.00 218 ALA A C 1
ATOM 1367 O O . ALA B 2 68 ? -6.967 -16.777 3.441 1.00 0.00 218 ALA A O 1
ATOM 1374 N N . ASP B 2 69 ? -8.668 -16.089 4.718 1.00 0.00 219 ASP A N 1
ATOM 1375 C CA . ASP B 2 69 ? -9.563 -15.858 3.570 1.00 0.00 219 ASP A CA 1
ATOM 1376 C C . ASP B 2 69 ? -9.745 -14.340 3.353 1.00 0.00 219 ASP A C 1
ATOM 1377 O O . ASP B 2 69 ? -9.947 -13.597 4.318 1.00 0.00 219 ASP A O 1
ATOM 1386 N N . GLU B 2 70 ? -9.706 -13.838 2.114 1.00 0.00 220 GLU A N 1
ATOM 1387 C CA . GLU B 2 70 ? -9.892 -12.401 1.844 1.00 0.00 220 GLU A CA 1
ATOM 1388 C C . GLU B 2 70 ? -11.378 -12.038 1.993 1.00 0.00 220 GLU A C 1
ATOM 1389 O O . GLU B 2 70 ? -11.707 -10.887 2.314 1.00 0.00 220 GLU A O 1
ATOM 1677 N N . SER B 2 1 ? 10.306 9.206 6.470 1.00 0.00 151 SER A N 2
ATOM 1678 C CA . SER B 2 1 ? 9.709 7.907 6.878 1.00 0.00 151 SER A CA 2
ATOM 1679 C C . SER B 2 1 ? 9.449 7.054 5.642 1.00 0.00 151 SER A C 2
ATOM 1680 O O . SER B 2 1 ? 8.902 7.550 4.655 1.00 0.00 151 SER A O 2
ATOM 1690 N N . THR B 2 2 ? 9.775 5.756 5.651 1.00 0.00 152 THR A N 2
ATOM 1691 C CA . THR B 2 2 ? 9.501 4.865 4.496 1.00 0.00 152 THR A CA 2
ATOM 1692 C C . THR B 2 2 ? 7.984 4.631 4.366 1.00 0.00 152 THR A C 2
ATOM 1693 O O . THR B 2 2 ? 7.518 4.204 3.308 1.00 0.00 152 THR A O 2
ATOM 1704 N N . ARG B 2 3 ? 7.169 4.908 5.404 1.00 0.00 153 ARG A N 2
ATOM 1705 C CA . ARG B 2 3 ? 5.703 4.694 5.335 1.00 0.00 153 ARG A CA 2
ATOM 1706 C C . ARG B 2 3 ? 5.020 5.925 4.709 1.00 0.00 153 ARG A C 2
ATOM 1707 O O . ARG B 2 3 ? 3.796 5.952 4.593 1.00 0.00 153 ARG A O 2
ATOM 1728 N N . TYR B 2 4 ? 5.759 6.960 4.290 1.00 0.00 154 TYR A N 2
ATOM 1729 C CA . TYR B 2 4 ? 5.153 8.182 3.732 1.00 0.00 154 TYR A CA 2
ATOM 1730 C C . TYR B 2 4 ? 4.229 7.818 2.537 1.00 0.00 154 TYR A C 2
ATOM 1731 O O . TYR B 2 4 ? 4.687 7.216 1.560 1.00 0.00 154 TYR A O 2
ATOM 1749 N N . LYS B 2 5 ? 2.925 8.174 2.575 1.00 0.00 155 LYS A N 2
ATOM 1750 C CA . LYS B 2 5 ? 1.975 7.910 1.446 1.00 0.00 155 LYS A CA 2
ATOM 1751 C C . LYS B 2 5 ? 1.979 6.401 1.075 1.00 0.00 155 LYS A C 2
ATOM 1752 O O . LYS B 2 5 ? 1.686 6.051 -0.067 1.00 0.00 155 LYS A O 2
ATOM 1771 N N . THR B 2 6 ? 2.209 5.481 2.015 1.00 0.00 156 THR A N 2
ATOM 1772 C CA . THR B 2 6 ? 2.035 4.023 1.744 1.00 0.00 156 THR A CA 2
ATOM 1773 C C . THR B 2 6 ? 0.590 3.611 2.043 1.00 0.00 156 THR A C 2
ATOM 1774 O O . THR B 2 6 ? 0.176 2.510 1.676 1.00 0.00 156 THR A O 2
ATOM 1785 N N . GLU B 2 7 ? -0.229 4.463 2.683 1.00 0.00 157 GLU A N 2
ATOM 1786 C CA . GLU B 2 7 ? -1.629 4.124 3.001 1.00 0.00 157 GLU A CA 2
ATOM 1787 C C . GLU B 2 7 ? -2.552 5.269 2.550 1.00 0.00 157 GLU A C 2
ATOM 1788 O O . GLU B 2 7 ? -2.140 6.436 2.549 1.00 0.00 157 GLU A O 2
ATOM 1800 N N . LEU B 2 8 ? -3.795 4.990 2.123 1.00 0.00 158 LEU A N 2
ATOM 1801 C CA . LEU B 2 8 ? -4.714 6.035 1.638 1.00 0.00 158 LEU A CA 2
ATOM 1802 C C . LEU B 2 8 ? -5.055 7.004 2.776 1.00 0.00 158 LEU A C 2
ATOM 1803 O O . LEU B 2 8 ? -5.344 6.567 3.893 1.00 0.00 158 LEU A O 2
ATOM 1819 N N . CYS B 2 9 ? -5.170 8.308 2.515 1.00 0.00 159 CYS A N 2
ATOM 1820 C CA . CYS B 2 9 ? -5.700 9.250 3.489 1.00 0.00 159 CYS A CA 2
ATOM 1821 C C . CYS B 2 9 ? -7.221 9.076 3.574 1.00 0.00 159 CYS A C 2
ATOM 1822 O O . CYS B 2 9 ? -7.948 9.517 2.673 1.00 0.00 159 CYS A O 2
ATOM 1829 N N . ARG B 2 10 ? -7.752 8.339 4.564 1.00 0.00 160 ARG A N 2
ATOM 1830 C CA . ARG B 2 10 ? -9.179 7.961 4.579 1.00 0.00 160 ARG A CA 2
ATOM 1831 C C . ARG B 2 10 ? -10.061 9.224 4.760 1.00 0.00 160 ARG A C 2
ATOM 1832 O O . ARG B 2 10 ? -11.087 9.345 4.096 1.00 0.00 160 ARG A O 2
ATOM 1853 N N . PRO B 2 11 ? -9.679 10.219 5.607 1.00 0.00 161 PRO A N 2
ATOM 1854 C CA . PRO B 2 11 ? -10.446 11.469 5.737 1.00 0.00 161 PRO A CA 2
ATOM 1855 C C . PRO B 2 11 ? -10.606 12.135 4.350 1.00 0.00 161 PRO A C 2
ATOM 1856 O O . PRO B 2 11 ? -11.692 12.622 4.019 1.00 0.00 161 PRO A O 2
ATOM 1867 N N . PHE B 2 12 ? -9.569 12.145 3.489 1.00 0.00 162 PHE A N 2
ATOM 1868 C CA . PHE B 2 12 ? -9.671 12.743 2.150 1.00 0.00 162 PHE A CA 2
ATOM 1869 C C . PHE B 2 12 ? -10.571 11.867 1.253 1.00 0.00 162 PHE A C 2
ATOM 1870 O O . PHE B 2 12 ? -11.387 12.393 0.503 1.00 0.00 162 PHE A O 2
ATOM 1887 N N . GLU B 2 13 ? -10.470 10.537 1.303 1.00 0.00 163 GLU A N 2
ATOM 1888 C CA . GLU B 2 13 ? -11.331 9.655 0.485 1.00 0.00 163 GLU A CA 2
ATOM 1889 C C . GLU B 2 13 ? -12.808 9.778 0.953 1.00 0.00 163 GLU A C 2
ATOM 1890 O O . GLU B 2 13 ? -13.726 9.594 0.151 1.00 0.00 163 GLU A O 2
ATOM 1902 N N . GLU B 2 14 ? -13.078 10.049 2.238 1.00 0.00 164 GLU A N 2
ATOM 1903 C CA . GLU B 2 14 ? -14.459 10.072 2.763 1.00 0.00 164 GLU A CA 2
ATOM 1904 C C . GLU B 2 14 ? -15.106 11.448 2.493 1.00 0.00 164 GLU A C 2
ATOM 1905 O O . GLU B 2 14 ? -16.283 11.510 2.120 1.00 0.00 164 GLU A O 2
ATOM 1917 N N . SER B 2 15 ? -14.415 12.573 2.736 1.00 0.00 165 SER A N 2
ATOM 1918 C CA . SER B 2 15 ? -15.062 13.916 2.704 1.00 0.00 165 SER A CA 2
ATOM 1919 C C . SER B 2 15 ? -14.405 14.800 1.620 1.00 0.00 165 SER A C 2
ATOM 1920 O O . SER B 2 15 ? -14.880 15.909 1.365 1.00 0.00 165 SER A O 2
ATOM 1928 N N . GLY B 2 16 ? -13.343 14.350 0.936 1.00 0.00 166 GLY A N 2
ATOM 1929 C CA . GLY B 2 16 ? -12.739 15.123 -0.173 1.00 0.00 166 GLY A CA 2
ATOM 1930 C C . GLY B 2 16 ? -11.890 16.282 0.391 1.00 0.00 166 GLY A C 2
ATOM 1931 O O . GLY B 2 16 ? -11.457 17.152 -0.370 1.00 0.00 166 GLY A O 2
ATOM 1935 N N . THR B 2 17 ? -11.646 16.357 1.713 1.00 0.00 167 THR A N 2
ATOM 1936 C CA . THR B 2 17 ? -10.876 17.473 2.309 1.00 0.00 167 THR A CA 2
ATOM 1937 C C . THR B 2 17 ? -9.879 16.922 3.333 1.00 0.00 167 THR A C 2
ATOM 1938 O O . THR B 2 17 ? -10.143 15.884 3.954 1.00 0.00 167 THR A O 2
ATOM 1949 N N . CYS B 2 18 ? -8.730 17.576 3.567 1.00 0.00 168 CYS A N 2
ATOM 1950 C CA . CYS B 2 18 ? -7.773 17.130 4.583 1.00 0.00 168 CYS A CA 2
ATOM 1951 C C . CYS B 2 18 ? -7.112 18.355 5.242 1.00 0.00 168 CYS A C 2
ATOM 1952 O O . CYS B 2 18 ? -6.551 19.208 4.543 1.00 0.00 168 CYS A O 2
ATOM 1959 N N . LYS B 2 19 ? -7.162 18.497 6.574 1.00 0.00 169 LYS A N 2
ATOM 1960 C CA . LYS B 2 19 ? -6.605 19.688 7.264 1.00 0.00 169 LYS A CA 2
ATOM 1961 C C . LYS B 2 19 ? -5.074 19.706 7.133 1.00 0.00 169 LYS A C 2
ATOM 1962 O O . LYS B 2 19 ? -4.450 20.744 7.365 1.00 0.00 169 LYS A O 2
ATOM 1981 N N . TYR B 2 20 ? -4.423 18.601 6.772 1.00 0.00 170 TYR A N 2
ATOM 1982 C CA . TYR B 2 20 ? -2.958 18.566 6.642 1.00 0.00 170 TYR A CA 2
ATOM 1983 C C . TYR B 2 20 ? -2.544 19.059 5.233 1.00 0.00 170 TYR A C 2
ATOM 1984 O O . TYR B 2 20 ? -1.407 19.503 5.044 1.00 0.00 170 TYR A O 2
ATOM 2002 N N . GLY B 2 21 ? -3.447 19.071 4.237 1.00 0.00 171 GLY A N 2
ATOM 2003 C CA . GLY B 2 21 ? -3.161 19.675 2.921 1.00 0.00 171 GLY A CA 2
ATOM 2004 C C . GLY B 2 21 ? -1.952 18.977 2.269 1.00 0.00 171 GLY A C 2
ATOM 2005 O O . GLY B 2 21 ? -1.834 17.752 2.334 1.00 0.00 171 GLY A O 2
ATOM 2009 N N . GLU B 2 22 ? -1.049 19.707 1.600 1.00 0.00 172 GLU A N 2
ATOM 2010 C CA . GLU B 2 22 ? 0.101 19.093 0.893 1.00 0.00 172 GLU A CA 2
ATOM 2011 C C . GLU B 2 22 ? 1.108 18.519 1.917 1.00 0.00 172 GLU A C 2
ATOM 2012 O O . GLU B 2 22 ? 2.054 17.828 1.528 1.00 0.00 172 GLU A O 2
ATOM 2024 N N . LYS B 2 23 ? 0.940 18.759 3.229 1.00 0.00 173 LYS A N 2
ATOM 2025 C CA . LYS B 2 23 ? 1.866 18.226 4.252 1.00 0.00 173 LYS A CA 2
ATOM 2026 C C . LYS B 2 23 ? 1.274 16.949 4.878 1.00 0.00 173 LYS A C 2
ATOM 2027 O O . LYS B 2 23 ? 1.850 16.404 5.824 1.00 0.00 173 LYS A O 2
ATOM 2046 N N . CYS B 2 24 ? 0.154 16.408 4.369 1.00 0.00 174 CYS A N 2
ATOM 2047 C CA . CYS B 2 24 ? -0.404 15.153 4.878 1.00 0.00 174 CYS A CA 2
ATOM 2048 C C . CYS B 2 24 ? 0.577 13.998 4.597 1.00 0.00 174 CYS A C 2
ATOM 2049 O O . CYS B 2 24 ? 1.076 13.866 3.473 1.00 0.00 174 CYS A O 2
ATOM 2056 N N . GLN B 2 25 ? 0.904 13.159 5.581 1.00 0.00 175 GLN A N 2
ATOM 2057 C CA . GLN B 2 25 ? 1.864 12.069 5.393 1.00 0.00 175 GLN A CA 2
ATOM 2058 C C . GLN B 2 25 ? 1.165 10.856 4.728 1.00 0.00 175 GLN A C 2
ATOM 2059 O O . GLN B 2 25 ? 1.778 9.797 4.588 1.00 0.00 175 GLN A O 2
ATOM 2073 N N . PHE B 2 26 ? -0.108 10.961 4.309 1.00 0.00 176 PHE A N 2
ATOM 2074 C CA . PHE B 2 26 ? -0.845 9.816 3.732 1.00 0.00 176 PHE A CA 2
ATOM 2075 C C . PHE B 2 26 ? -1.232 10.124 2.269 1.00 0.00 176 PHE A C 2
ATOM 2076 O O . PHE B 2 26 ? -1.118 11.271 1.826 1.00 0.00 176 PHE A O 2
ATOM 2093 N N . ALA B 2 27 ? -1.614 9.128 1.462 1.00 0.00 177 ALA A N 2
ATOM 2094 C CA . ALA B 2 27 ? -1.831 9.324 0.019 1.00 0.00 177 ALA A CA 2
ATOM 2095 C C . ALA B 2 27 ? -3.197 10.005 -0.220 1.00 0.00 177 ALA A C 2
ATOM 2096 O O . ALA B 2 27 ? -4.237 9.427 0.099 1.00 0.00 177 ALA A O 2
ATOM 2103 N N . HIS B 2 28 ? -3.254 11.176 -0.869 1.00 0.00 178 HIS A N 2
ATOM 2104 C CA . HIS B 2 28 ? -4.538 11.770 -1.292 1.00 0.00 178 HIS A CA 2
ATOM 2105 C C . HIS B 2 28 ? -4.943 11.203 -2.672 1.00 0.00 178 HIS A C 2
ATOM 2106 O O . HIS B 2 28 ? -6.131 11.168 -2.996 1.00 0.00 178 HIS A O 2
ATOM 2120 N N . GLY B 2 29 ? -4.005 10.702 -3.489 1.00 0.00 179 GLY A N 2
ATOM 2121 C CA . GLY B 2 29 ? -4.346 10.038 -4.762 1.00 0.00 179 GLY A CA 2
ATOM 2122 C C . GLY B 2 29 ? -3.648 8.676 -4.837 1.00 0.00 179 GLY A C 2
ATOM 2123 O O . GLY B 2 29 ? -2.533 8.526 -4.333 1.00 0.00 179 GLY A O 2
ATOM 2127 N N . PHE B 2 30 ? -4.220 7.671 -5.519 1.00 0.00 180 PHE A N 2
ATOM 2128 C CA . PHE B 2 30 ? -3.535 6.377 -5.731 1.00 0.00 180 PHE A CA 2
ATOM 2129 C C . PHE B 2 30 ? -2.279 6.595 -6.598 1.00 0.00 180 PHE A C 2
ATOM 2130 O O . PHE B 2 30 ? -1.343 5.795 -6.544 1.00 0.00 180 PHE A O 2
ATOM 2147 N N . HIS B 2 31 ? -2.180 7.702 -7.353 1.00 0.00 181 HIS A N 2
ATOM 2148 C CA . HIS B 2 31 ? -0.956 8.049 -8.095 1.00 0.00 181 HIS A CA 2
ATOM 2149 C C . HIS B 2 31 ? 0.213 8.290 -7.106 1.00 0.00 181 HIS A C 2
ATOM 2150 O O . HIS B 2 31 ? 1.374 8.281 -7.515 1.00 0.00 181 HIS A O 2
ATOM 2164 N N . GLU B 2 32 ? -0.043 8.503 -5.802 1.00 0.00 182 GLU A N 2
ATOM 2165 C CA . GLU B 2 32 ? 1.026 8.797 -4.829 1.00 0.00 182 GLU A CA 2
ATOM 2166 C C . GLU B 2 32 ? 1.290 7.567 -3.946 1.00 0.00 182 GLU A C 2
ATOM 2167 O O . GLU B 2 32 ? 2.232 7.574 -3.152 1.00 0.00 182 GLU A O 2
ATOM 2179 N N . LEU B 2 33 ? 0.465 6.497 -4.009 1.00 0.00 183 LEU A N 2
ATOM 2180 C CA . LEU B 2 33 ? 0.624 5.337 -3.115 1.00 0.00 183 LEU A CA 2
ATOM 2181 C C . LEU B 2 33 ? 1.993 4.680 -3.355 1.00 0.00 183 LEU A C 2
ATOM 2182 O O . LEU B 2 33 ? 2.309 4.300 -4.489 1.00 0.00 183 LEU A O 2
ATOM 2198 N N . ARG B 2 34 ? 2.817 4.482 -2.323 1.00 0.00 184 ARG A N 2
ATOM 2199 C CA . ARG B 2 34 ? 4.131 3.820 -2.474 1.00 0.00 184 ARG A CA 2
ATOM 2200 C C . ARG B 2 34 ? 4.056 2.389 -1.920 1.00 0.00 184 ARG A C 2
ATOM 2201 O O . ARG B 2 34 ? 3.277 2.123 -1.000 1.00 0.00 184 ARG A O 2
ATOM 2222 N N . SER B 2 35 ? 4.852 1.440 -2.425 1.00 0.00 185 SER A N 2
ATOM 2223 C CA . SER B 2 35 ? 4.853 0.054 -1.903 1.00 0.00 185 SER A CA 2
ATOM 2224 C C . SER B 2 35 ? 5.296 0.056 -0.431 1.00 0.00 185 SER A C 2
ATOM 2225 O O . SER B 2 35 ? 6.178 0.834 -0.052 1.00 0.00 185 SER A O 2
ATOM 2233 N N . LEU B 2 36 ? 4.715 -0.788 0.449 1.00 0.00 186 LEU A N 2
ATOM 2234 C CA . LEU B 2 36 ? 5.038 -0.763 1.882 1.00 0.00 186 LEU A CA 2
ATOM 2235 C C . LEU B 2 36 ? 6.391 -1.464 2.124 1.00 0.00 186 LEU A C 2
ATOM 2236 O O . LEU B 2 36 ? 6.501 -2.679 1.936 1.00 0.00 186 LEU A O 2
ATOM 2252 N N . THR B 2 37 ? 7.428 -0.762 2.598 1.00 0.00 187 THR A N 2
ATOM 2253 C CA . THR B 2 37 ? 8.697 -1.410 3.000 1.00 0.00 187 THR A CA 2
ATOM 2254 C C . THR B 2 37 ? 8.490 -2.158 4.324 1.00 0.00 187 THR A C 2
ATOM 2255 O O . THR B 2 37 ? 8.280 -1.526 5.364 1.00 0.00 187 THR A O 2
ATOM 2266 N N . ARG B 2 38 ? 8.438 -3.505 4.329 1.00 0.00 188 ARG A N 2
ATOM 2267 C CA . ARG B 2 38 ? 8.091 -4.279 5.549 1.00 0.00 188 ARG A CA 2
ATOM 2268 C C . ARG B 2 38 ? 9.071 -5.444 5.725 1.00 0.00 188 ARG A C 2
ATOM 2269 O O . ARG B 2 38 ? 9.744 -5.839 4.767 1.00 0.00 188 ARG A O 2
ATOM 2290 N N . HIS B 2 39 ? 9.208 -6.014 6.933 1.00 0.00 189 HIS A N 2
ATOM 2291 C CA . HIS B 2 39 ? 10.109 -7.164 7.168 1.00 0.00 189 HIS A CA 2
ATOM 2292 C C . HIS B 2 39 ? 9.744 -8.323 6.200 1.00 0.00 189 HIS A C 2
ATOM 2293 O O . HIS B 2 39 ? 8.573 -8.490 5.856 1.00 0.00 189 HIS A O 2
ATOM 2307 N N . PRO B 2 40 ? 10.710 -9.148 5.739 1.00 0.00 190 PRO A N 2
ATOM 2308 C CA . PRO B 2 40 ? 10.432 -10.213 4.765 1.00 0.00 190 PRO A CA 2
ATOM 2309 C C . PRO B 2 40 ? 9.433 -11.250 5.372 1.00 0.00 190 PRO A C 2
ATOM 2310 O O . PRO B 2 40 ? 8.756 -11.961 4.623 1.00 0.00 190 PRO A O 2
ATOM 2321 N N . LYS B 2 41 ? 9.282 -11.341 6.708 1.00 0.00 191 LYS A N 2
ATOM 2322 C CA . LYS B 2 41 ? 8.310 -12.275 7.332 1.00 0.00 191 LYS A CA 2
ATOM 2323 C C . LYS B 2 41 ? 6.933 -11.579 7.488 1.00 0.00 191 LYS A C 2
ATOM 2324 O O . LYS B 2 41 ? 6.066 -12.091 8.194 1.00 0.00 191 LYS A O 2
ATOM 2343 N N . TYR B 2 42 ? 6.690 -10.425 6.853 1.00 0.00 192 TYR A N 2
ATOM 2344 C CA . TYR B 2 42 ? 5.406 -9.696 6.989 1.00 0.00 192 TYR A CA 2
ATOM 2345 C C . TYR B 2 42 ? 4.214 -10.649 6.707 1.00 0.00 192 TYR A C 2
ATOM 2346 O O . TYR B 2 42 ? 4.127 -11.242 5.626 1.00 0.00 192 TYR A O 2
ATOM 2364 N N . LYS B 2 43 ? 3.268 -10.806 7.664 1.00 0.00 193 LYS A N 2
ATOM 2365 C CA . LYS B 2 43 ? 2.088 -11.694 7.515 1.00 0.00 193 LYS A CA 2
ATOM 2366 C C . LYS B 2 43 ? 2.524 -13.087 6.998 1.00 0.00 193 LYS A C 2
ATOM 2367 O O . LYS B 2 43 ? 1.946 -13.598 6.033 1.00 0.00 193 LYS A O 2
ATOM 2386 N N . THR B 2 44 ? 3.445 -13.774 7.671 1.00 0.00 194 THR A N 2
ATOM 2387 C CA . THR B 2 44 ? 3.756 -15.196 7.368 1.00 0.00 194 THR A CA 2
ATOM 2388 C C . THR B 2 44 ? 3.280 -16.088 8.527 1.00 0.00 194 THR A C 2
ATOM 2389 O O . THR B 2 44 ? 3.109 -17.294 8.344 1.00 0.00 194 THR A O 2
ATOM 2400 N N . GLU B 2 45 ? 3.009 -15.541 9.724 1.00 0.00 195 GLU A N 2
ATOM 2401 C CA . GLU B 2 45 ? 2.510 -16.343 10.863 1.00 0.00 195 GLU A CA 2
ATOM 2402 C C . GLU B 2 45 ? 1.120 -15.825 11.296 1.00 0.00 195 GLU A C 2
ATOM 2403 O O . GLU B 2 45 ? 0.822 -14.635 11.134 1.00 0.00 195 GLU A O 2
ATOM 2415 N N . LEU B 2 46 ? 0.243 -16.671 11.860 1.00 0.00 196 LEU A N 2
ATOM 2416 C CA . LEU B 2 46 ? -1.093 -16.239 12.306 1.00 0.00 196 LEU A CA 2
ATOM 2417 C C . LEU B 2 46 ? -0.956 -15.250 13.476 1.00 0.00 196 LEU A C 2
ATOM 2418 O O . LEU B 2 46 ? -0.212 -15.517 14.428 1.00 0.00 196 LEU A O 2
ATOM 2434 N N . CYS B 2 47 ? -1.679 -14.131 13.482 1.00 0.00 197 CYS A N 2
ATOM 2435 C CA . CYS B 2 47 ? -1.657 -13.194 14.605 1.00 0.00 197 CYS A CA 2
ATOM 2436 C C . CYS B 2 47 ? -2.299 -13.848 15.834 1.00 0.00 197 CYS A C 2
ATOM 2437 O O . CYS B 2 47 ? -3.492 -14.171 15.817 1.00 0.00 197 CYS A O 2
ATOM 2444 N N . ARG B 2 48 ? -1.547 -14.095 16.907 1.00 0.00 198 ARG A N 2
ATOM 2445 C CA . ARG B 2 48 ? -2.075 -14.776 18.108 1.00 0.00 198 ARG A CA 2
ATOM 2446 C C . ARG B 2 48 ? -3.250 -13.987 18.678 1.00 0.00 198 ARG A C 2
ATOM 2447 O O . ARG B 2 48 ? -4.304 -14.560 18.927 1.00 0.00 198 ARG A O 2
ATOM 2468 N N . THR B 2 49 ? -3.127 -12.679 18.911 1.00 0.00 199 THR A N 2
ATOM 2469 C CA . THR B 2 49 ? -4.231 -11.874 19.482 1.00 0.00 199 THR A CA 2
ATOM 2470 C C . THR B 2 49 ? -5.485 -11.986 18.589 1.00 0.00 199 THR A C 2
ATOM 2471 O O . THR B 2 49 ? -6.571 -12.268 19.100 1.00 0.00 199 THR A O 2
ATOM 2482 N N . PHE B 2 50 ? -5.392 -11.833 17.262 1.00 0.00 200 PHE A N 2
ATOM 2483 C CA . PHE B 2 50 ? -6.582 -11.911 16.386 1.00 0.00 200 PHE A CA 2
ATOM 2484 C C . PHE B 2 50 ? -7.159 -13.351 16.406 1.00 0.00 200 PHE A C 2
ATOM 2485 O O . PHE B 2 50 ? -8.376 -13.522 16.458 1.00 0.00 200 PHE A O 2
ATOM 2502 N N . HIS B 2 51 ? -6.336 -14.399 16.378 1.00 0.00 201 HIS A N 2
ATOM 2503 C CA . HIS B 2 51 ? -6.840 -15.798 16.354 1.00 0.00 201 HIS A CA 2
ATOM 2504 C C . HIS B 2 51 ? -7.173 -16.277 17.799 1.00 0.00 201 HIS A C 2
ATOM 2505 O O . HIS B 2 51 ? -7.693 -17.382 17.971 1.00 0.00 201 HIS A O 2
ATOM 2519 N N . THR B 2 52 ? -6.970 -15.461 18.844 1.00 0.00 202 THR A N 2
ATOM 2520 C CA . THR B 2 52 ? -7.355 -15.844 20.236 1.00 0.00 202 THR A CA 2
ATOM 2521 C C . THR B 2 52 ? -8.512 -14.955 20.720 1.00 0.00 202 THR A C 2
ATOM 2522 O O . THR B 2 52 ? -9.596 -15.464 21.010 1.00 0.00 202 THR A O 2
ATOM 2533 N N . ILE B 2 53 ? -8.344 -13.628 20.824 1.00 0.00 203 ILE A N 2
ATOM 2534 C CA . ILE B 2 53 ? -9.424 -12.737 21.310 1.00 0.00 203 ILE A CA 2
ATOM 2535 C C . ILE B 2 53 ? -10.446 -12.489 20.175 1.00 0.00 203 ILE A C 2
ATOM 2536 O O . ILE B 2 53 ? -11.518 -11.934 20.422 1.00 0.00 203 ILE A O 2
ATOM 2552 N N . GLY B 2 54 ? -10.152 -12.859 18.919 1.00 0.00 204 GLY A N 2
ATOM 2553 C CA . GLY B 2 54 ? -11.030 -12.529 17.781 1.00 0.00 204 GLY A CA 2
ATOM 2554 C C . GLY B 2 54 ? -10.774 -11.075 17.335 1.00 0.00 204 GLY A C 2
ATOM 2555 O O . GLY B 2 54 ? -11.453 -10.578 16.432 1.00 0.00 204 GLY A O 2
ATOM 2559 N N . PHE B 2 55 ? -9.825 -10.348 17.951 1.00 0.00 205 PHE A N 2
ATOM 2560 C CA . PHE B 2 55 ? -9.567 -8.944 17.613 1.00 0.00 205 PHE A CA 2
ATOM 2561 C C . PHE B 2 55 ? -8.076 -8.630 17.822 1.00 0.00 205 PHE A C 2
ATOM 2562 O O . PHE B 2 55 ? -7.376 -9.387 18.498 1.00 0.00 205 PHE A O 2
ATOM 2579 N N . CYS B 2 56 ? -7.553 -7.509 17.307 1.00 0.00 206 CYS A N 2
ATOM 2580 C CA . CYS B 2 56 ? -6.151 -7.137 17.510 1.00 0.00 206 CYS A CA 2
ATOM 2581 C C . CYS B 2 56 ? -6.041 -5.604 17.662 1.00 0.00 206 CYS A C 2
ATOM 2582 O O . CYS B 2 56 ? -6.558 -4.861 16.817 1.00 0.00 206 CYS A O 2
ATOM 2589 N N . PRO B 2 57 ? -5.385 -5.077 18.718 1.00 0.00 207 PRO A N 2
ATOM 2590 C CA . PRO B 2 57 ? -5.307 -3.638 18.952 1.00 0.00 207 PRO A CA 2
ATOM 2591 C C . PRO B 2 57 ? -4.400 -2.979 17.894 1.00 0.00 207 PRO A C 2
ATOM 2592 O O . PRO B 2 57 ? -4.407 -1.752 17.757 1.00 0.00 207 PRO A O 2
ATOM 2603 N N . TYR B 2 58 ? -3.621 -3.742 17.107 1.00 0.00 208 TYR A N 2
ATOM 2604 C CA . TYR B 2 58 ? -2.764 -3.158 16.063 1.00 0.00 208 TYR A CA 2
ATOM 2605 C C . TYR B 2 58 ? -3.598 -2.913 14.785 1.00 0.00 208 TYR A C 2
ATOM 2606 O O . TYR B 2 58 ? -3.211 -2.098 13.943 1.00 0.00 208 TYR A O 2
ATOM 2624 N N . GLY B 2 59 ? -4.771 -3.540 14.627 1.00 0.00 209 GLY A N 2
ATOM 2625 C CA . GLY B 2 59 ? -5.670 -3.252 13.496 1.00 0.00 209 GLY A CA 2
ATOM 2626 C C . GLY B 2 59 ? -4.960 -3.570 12.161 1.00 0.00 209 GLY A C 2
ATOM 2627 O O . GLY B 2 59 ? -4.187 -4.531 12.086 1.00 0.00 209 GLY A O 2
ATOM 2631 N N . PRO B 2 60 ? -5.212 -2.818 11.070 1.00 0.00 210 PRO A N 2
ATOM 2632 C CA . PRO B 2 60 ? -4.649 -3.129 9.755 1.00 0.00 210 PRO A CA 2
ATOM 2633 C C . PRO B 2 60 ? -3.121 -2.859 9.751 1.00 0.00 210 PRO A C 2
ATOM 2634 O O . PRO B 2 60 ? -2.425 -3.284 8.826 1.00 0.00 210 PRO A O 2
ATOM 2645 N N . ARG B 2 61 ? -2.550 -2.186 10.772 1.00 0.00 211 ARG A N 2
ATOM 2646 C CA . ARG B 2 61 ? -1.089 -1.946 10.838 1.00 0.00 211 ARG A CA 2
ATOM 2647 C C . ARG B 2 61 ? -0.377 -3.192 11.412 1.00 0.00 211 ARG A C 2
ATOM 2648 O O . ARG B 2 61 ? 0.851 -3.196 11.534 1.00 0.00 211 ARG A O 2
ATOM 2669 N N . CYS B 2 62 ? -1.098 -4.262 11.800 1.00 0.00 212 CYS A N 2
ATOM 2670 C CA . CYS B 2 62 ? -0.476 -5.435 12.420 1.00 0.00 212 CYS A CA 2
ATOM 2671 C C . CYS B 2 62 ? 0.423 -6.156 11.392 1.00 0.00 212 CYS A C 2
ATOM 2672 O O . CYS B 2 62 ? 0.055 -6.269 10.215 1.00 0.00 212 CYS A O 2
ATOM 2679 N N . HIS B 2 63 ? 1.598 -6.658 11.783 1.00 0.00 213 HIS A N 2
ATOM 2680 C CA . HIS B 2 63 ? 2.529 -7.311 10.845 1.00 0.00 213 HIS A CA 2
ATOM 2681 C C . HIS B 2 63 ? 2.223 -8.823 10.761 1.00 0.00 213 HIS A C 2
ATOM 2682 O O . HIS B 2 63 ? 2.989 -9.568 10.153 1.00 0.00 213 HIS A O 2
ATOM 2696 N N . PHE B 2 64 ? 1.132 -9.325 11.365 1.00 0.00 214 PHE A N 2
ATOM 2697 C CA . PHE B 2 64 ? 0.849 -10.783 11.400 1.00 0.00 214 PHE A CA 2
ATOM 2698 C C . PHE B 2 64 ? -0.492 -11.077 10.683 1.00 0.00 214 PHE A C 2
ATOM 2699 O O . PHE B 2 64 ? -1.287 -10.161 10.456 1.00 0.00 214 PHE A O 2
ATOM 2716 N N . ILE B 2 65 ? -0.759 -12.326 10.259 1.00 0.00 215 ILE A N 2
ATOM 2717 C CA . ILE B 2 65 ? -1.955 -12.642 9.443 1.00 0.00 215 ILE A CA 2
ATOM 2718 C C . ILE B 2 65 ? -3.219 -12.544 10.315 1.00 0.00 215 ILE A C 2
ATOM 2719 O O . ILE B 2 65 ? -3.386 -13.330 11.253 1.00 0.00 215 ILE A O 2
ATOM 2735 N N . HIS B 2 66 ? -4.162 -11.656 10.007 1.00 0.00 216 HIS A N 2
ATOM 2736 C CA . HIS B 2 66 ? -5.466 -11.632 10.688 1.00 0.00 216 HIS A CA 2
ATOM 2737 C C . HIS B 2 66 ? -6.436 -12.606 9.978 1.00 0.00 216 HIS A C 2
ATOM 2738 O O . HIS B 2 66 ? -6.410 -13.808 10.251 1.00 0.00 216 HIS A O 2
ATOM 2752 N N . ASN B 2 67 ? -7.274 -12.149 9.043 1.00 0.00 217 ASN A N 2
ATOM 2753 C CA . ASN B 2 67 ? -8.173 -13.046 8.302 1.00 0.00 217 ASN A CA 2
ATOM 2754 C C . ASN B 2 67 ? -7.518 -13.443 6.963 1.00 0.00 217 ASN A C 2
ATOM 2755 O O . ASN B 2 67 ? -7.041 -12.575 6.224 1.00 0.00 217 ASN A O 2
ATOM 2766 N N . ALA B 2 68 ? -7.468 -14.736 6.605 1.00 0.00 218 ALA A N 2
ATOM 2767 C CA . ALA B 2 68 ? -6.864 -15.177 5.338 1.00 0.00 218 ALA A CA 2
ATOM 2768 C C . ALA B 2 68 ? -7.824 -14.851 4.150 1.00 0.00 218 ALA A C 2
ATOM 2769 O O . ALA B 2 68 ? -7.421 -14.954 2.987 1.00 0.00 218 ALA A O 2
ATOM 2776 N N . ASP B 2 69 ? -9.076 -14.427 4.397 1.00 0.00 219 ASP A N 2
ATOM 2777 C CA . ASP B 2 69 ? -10.010 -14.057 3.319 1.00 0.00 219 ASP A CA 2
ATOM 2778 C C . ASP B 2 69 ? -10.203 -12.523 3.304 1.00 0.00 219 ASP A C 2
ATOM 2779 O O . ASP B 2 69 ? -10.384 -11.913 4.361 1.00 0.00 219 ASP A O 2
ATOM 2788 N N . GLU B 2 70 ? -10.203 -11.866 2.140 1.00 0.00 220 GLU A N 2
ATOM 2789 C CA . GLU B 2 70 ? -10.407 -10.408 2.063 1.00 0.00 220 GLU A CA 2
ATOM 2790 C C . GLU B 2 70 ? -11.889 -10.082 2.300 1.00 0.00 220 GLU A C 2
ATOM 2791 O O . GLU B 2 70 ? -12.220 -8.969 2.731 1.00 0.00 220 GLU A O 2
ATOM 3079 N N . SER B 2 1 ? 10.527 10.698 5.989 1.00 0.00 151 SER A N 3
ATOM 3080 C CA . SER B 2 1 ? 9.611 9.673 6.542 1.00 0.00 151 SER A CA 3
ATOM 3081 C C . SER B 2 1 ? 9.381 8.578 5.504 1.00 0.00 151 SER A C 3
ATOM 3082 O O . SER B 2 1 ? 8.825 8.845 4.441 1.00 0.00 151 SER A O 3
ATOM 3092 N N . THR B 2 2 ? 9.772 7.323 5.761 1.00 0.00 152 THR A N 3
ATOM 3093 C CA . THR B 2 2 ? 9.576 6.217 4.783 1.00 0.00 152 THR A CA 3
ATOM 3094 C C . THR B 2 2 ? 8.077 5.917 4.630 1.00 0.00 152 THR A C 3
ATOM 3095 O O . THR B 2 2 ? 7.633 5.533 3.545 1.00 0.00 152 THR A O 3
ATOM 3106 N N . ARG B 2 3 ? 7.247 6.101 5.674 1.00 0.00 153 ARG A N 3
ATOM 3107 C CA . ARG B 2 3 ? 5.792 5.810 5.593 1.00 0.00 153 ARG A CA 3
ATOM 3108 C C . ARG B 2 3 ? 5.062 6.954 4.847 1.00 0.00 153 ARG A C 3
ATOM 3109 O O . ARG B 2 3 ? 3.836 6.942 4.763 1.00 0.00 153 ARG A O 3
ATOM 3130 N N . TYR B 2 4 ? 5.763 7.964 4.316 1.00 0.00 154 TYR A N 3
ATOM 3131 C CA . TYR B 2 4 ? 5.107 9.128 3.687 1.00 0.00 154 TYR A CA 3
ATOM 3132 C C . TYR B 2 4 ? 4.152 8.654 2.563 1.00 0.00 154 TYR A C 3
ATOM 3133 O O . TYR B 2 4 ? 4.580 7.953 1.641 1.00 0.00 154 TYR A O 3
ATOM 3151 N N . LYS B 2 5 ? 2.852 9.022 2.599 1.00 0.00 155 LYS A N 3
ATOM 3152 C CA . LYS B 2 5 ? 1.872 8.658 1.530 1.00 0.00 155 LYS A CA 3
ATOM 3153 C C . LYS B 2 5 ? 1.886 7.124 1.281 1.00 0.00 155 LYS A C 3
ATOM 3154 O O . LYS B 2 5 ? 1.564 6.678 0.181 1.00 0.00 155 LYS A O 3
ATOM 3173 N N . THR B 2 6 ? 2.146 6.287 2.288 1.00 0.00 156 THR A N 3
ATOM 3174 C CA . THR B 2 6 ? 1.966 4.816 2.151 1.00 0.00 156 THR A CA 3
ATOM 3175 C C . THR B 2 6 ? 0.529 4.435 2.527 1.00 0.00 156 THR A C 3
ATOM 3176 O O . THR B 2 6 ? 0.075 3.340 2.190 1.00 0.00 156 THR A O 3
ATOM 3187 N N . GLU B 2 7 ? -0.239 5.307 3.205 1.00 0.00 157 GLU A N 3
ATOM 3188 C CA . GLU B 2 7 ? -1.628 4.997 3.604 1.00 0.00 157 GLU A CA 3
ATOM 3189 C C . GLU B 2 7 ? -2.581 6.058 3.029 1.00 0.00 157 GLU A C 3
ATOM 3190 O O . GLU B 2 7 ? -2.196 7.226 2.889 1.00 0.00 157 GLU A O 3
ATOM 3202 N N . LEU B 2 8 ? -3.826 5.707 2.665 1.00 0.00 158 LEU A N 3
ATOM 3203 C CA . LEU B 2 8 ? -4.782 6.672 2.097 1.00 0.00 158 LEU A CA 3
ATOM 3204 C C . LEU B 2 8 ? -5.097 7.769 3.126 1.00 0.00 158 LEU A C 3
ATOM 3205 O O . LEU B 2 8 ? -5.361 7.462 4.292 1.00 0.00 158 LEU A O 3
ATOM 3221 N N . CYS B 2 9 ? -5.218 9.035 2.720 1.00 0.00 159 CYS A N 3
ATOM 3222 C CA . CYS B 2 9 ? -5.725 10.086 3.594 1.00 0.00 159 CYS A CA 3
ATOM 3223 C C . CYS B 2 9 ? -7.244 9.926 3.742 1.00 0.00 159 CYS A C 3
ATOM 3224 O O . CYS B 2 9 ? -7.994 10.258 2.816 1.00 0.00 159 CYS A O 3
ATOM 3231 N N . ARG B 2 10 ? -7.747 9.325 4.832 1.00 0.00 160 ARG A N 3
ATOM 3232 C CA . ARG B 2 10 ? -9.174 8.968 4.939 1.00 0.00 160 ARG A CA 3
ATOM 3233 C C . ARG B 2 10 ? -10.039 10.251 5.018 1.00 0.00 160 ARG A C 3
ATOM 3234 O O . ARG B 2 10 ? -11.093 10.310 4.394 1.00 0.00 160 ARG A O 3
ATOM 3255 N N . PRO B 2 11 ? -9.617 11.323 5.742 1.00 0.00 161 PRO A N 3
ATOM 3256 C CA . PRO B 2 11 ? -10.374 12.584 5.779 1.00 0.00 161 PRO A CA 3
ATOM 3257 C C . PRO B 2 11 ? -10.586 13.111 4.340 1.00 0.00 161 PRO A C 3
ATOM 3258 O O . PRO B 2 11 ? -11.685 13.566 4.004 1.00 0.00 161 PRO A O 3
ATOM 3269 N N . PHE B 2 12 ? -9.585 13.032 3.445 1.00 0.00 162 PHE A N 3
ATOM 3270 C CA . PHE B 2 12 ? -9.737 13.495 2.058 1.00 0.00 162 PHE A CA 3
ATOM 3271 C C . PHE B 2 12 ? -10.656 12.528 1.283 1.00 0.00 162 PHE A C 3
ATOM 3272 O O . PHE B 2 12 ? -11.498 12.971 0.508 1.00 0.00 162 PHE A O 3
ATOM 3289 N N . GLU B 2 13 ? -10.540 11.210 1.462 1.00 0.00 163 GLU A N 3
ATOM 3290 C CA . GLU B 2 13 ? -11.412 10.244 0.761 1.00 0.00 163 GLU A CA 3
ATOM 3291 C C . GLU B 2 13 ? -12.879 10.411 1.243 1.00 0.00 163 GLU A C 3
ATOM 3292 O O . GLU B 2 13 ? -13.812 10.154 0.477 1.00 0.00 163 GLU A O 3
ATOM 3304 N N . GLU B 2 14 ? -13.129 10.804 2.500 1.00 0.00 164 GLU A N 3
ATOM 3305 C CA . GLU B 2 14 ? -14.503 10.878 3.039 1.00 0.00 164 GLU A CA 3
ATOM 3306 C C . GLU B 2 14 ? -15.142 12.240 2.684 1.00 0.00 164 GLU A C 3
ATOM 3307 O O . GLU B 2 14 ? -16.327 12.291 2.343 1.00 0.00 164 GLU A O 3
ATOM 3319 N N . SER B 2 15 ? -14.427 13.371 2.814 1.00 0.00 165 SER A N 3
ATOM 3320 C CA . SER B 2 15 ? -15.058 14.719 2.698 1.00 0.00 165 SER A CA 3
ATOM 3321 C C . SER B 2 15 ? -14.436 15.502 1.523 1.00 0.00 165 SER A C 3
ATOM 3322 O O . SER B 2 15 ? -14.915 16.589 1.190 1.00 0.00 165 SER A O 3
ATOM 3330 N N . GLY B 2 16 ? -13.407 14.986 0.837 1.00 0.00 166 GLY A N 3
ATOM 3331 C CA . GLY B 2 16 ? -12.850 15.650 -0.362 1.00 0.00 166 GLY A CA 3
ATOM 3332 C C . GLY B 2 16 ? -11.981 16.856 0.054 1.00 0.00 166 GLY A C 3
ATOM 3333 O O . GLY B 2 16 ? -11.578 17.647 -0.803 1.00 0.00 166 GLY A O 3
ATOM 3337 N N . THR B 2 17 ? -11.686 17.056 1.351 1.00 0.00 167 THR A N 3
ATOM 3338 C CA . THR B 2 17 ? -10.884 18.215 1.806 1.00 0.00 167 THR A CA 3
ATOM 3339 C C . THR B 2 17 ? -9.866 17.757 2.852 1.00 0.00 167 THR A C 3
ATOM 3340 O O . THR B 2 17 ? -10.114 16.779 3.568 1.00 0.00 167 THR A O 3
ATOM 3351 N N . CYS B 2 18 ? -8.714 18.430 3.002 1.00 0.00 168 CYS A N 3
ATOM 3352 C CA . CYS B 2 18 ? -7.733 18.075 4.031 1.00 0.00 168 CYS A CA 3
ATOM 3353 C C . CYS B 2 18 ? -7.066 19.355 4.568 1.00 0.00 168 CYS A C 3
ATOM 3354 O O . CYS B 2 18 ? -6.525 20.148 3.785 1.00 0.00 168 CYS A O 3
ATOM 3361 N N . LYS B 2 19 ? -7.088 19.613 5.882 1.00 0.00 169 LYS A N 3
ATOM 3362 C CA . LYS B 2 19 ? -6.536 20.864 6.452 1.00 0.00 169 LYS A CA 3
ATOM 3363 C C . LYS B 2 19 ? -5.005 20.873 6.322 1.00 0.00 169 LYS A C 3
ATOM 3364 O O . LYS B 2 19 ? -4.383 21.930 6.461 1.00 0.00 169 LYS A O 3
ATOM 3383 N N . TYR B 2 20 ? -4.348 19.739 6.065 1.00 0.00 170 TYR A N 3
ATOM 3384 C CA . TYR B 2 20 ? -2.883 19.698 5.938 1.00 0.00 170 TYR A CA 3
ATOM 3385 C C . TYR B 2 20 ? -2.472 20.066 4.492 1.00 0.00 170 TYR A C 3
ATOM 3386 O O . TYR B 2 20 ? -1.347 20.519 4.268 1.00 0.00 170 TYR A O 3
ATOM 3404 N N . GLY B 2 21 ? -3.364 19.948 3.494 1.00 0.00 171 GLY A N 3
ATOM 3405 C CA . GLY B 2 21 ? -3.072 20.404 2.119 1.00 0.00 171 GLY A CA 3
ATOM 3406 C C . GLY B 2 21 ? -1.827 19.679 1.576 1.00 0.00 171 GLY A C 3
ATOM 3407 O O . GLY B 2 21 ? -1.705 18.461 1.727 1.00 0.00 171 GLY A O 3
ATOM 3411 N N . GLU B 2 22 ? -0.894 20.372 0.911 1.00 0.00 172 GLU A N 3
ATOM 3412 C CA . GLU B 2 22 ? 0.286 19.721 0.293 1.00 0.00 172 GLU A CA 3
ATOM 3413 C C . GLU B 2 22 ? 1.266 19.250 1.389 1.00 0.00 172 GLU A C 3
ATOM 3414 O O . GLU B 2 22 ? 2.231 18.540 1.088 1.00 0.00 172 GLU A O 3
ATOM 3426 N N . LYS B 2 23 ? 1.049 19.582 2.674 1.00 0.00 173 LYS A N 3
ATOM 3427 C CA . LYS B 2 23 ? 1.925 19.112 3.768 1.00 0.00 173 LYS A CA 3
ATOM 3428 C C . LYS B 2 23 ? 1.337 17.835 4.395 1.00 0.00 173 LYS A C 3
ATOM 3429 O O . LYS B 2 23 ? 1.926 17.281 5.328 1.00 0.00 173 LYS A O 3
ATOM 3448 N N . CYS B 2 24 ? 0.194 17.313 3.917 1.00 0.00 174 CYS A N 3
ATOM 3449 C CA . CYS B 2 24 ? -0.391 16.092 4.468 1.00 0.00 174 CYS A CA 3
ATOM 3450 C C . CYS B 2 24 ? 0.545 14.905 4.193 1.00 0.00 174 CYS A C 3
ATOM 3451 O O . CYS B 2 24 ? 0.951 14.685 3.045 1.00 0.00 174 CYS A O 3
ATOM 3458 N N . GLN B 2 25 ? 0.945 14.136 5.207 1.00 0.00 175 GLN A N 3
ATOM 3459 C CA . GLN B 2 25 ? 1.877 13.023 5.022 1.00 0.00 175 GLN A CA 3
ATOM 3460 C C . GLN B 2 25 ? 1.112 11.771 4.523 1.00 0.00 175 GLN A C 3
ATOM 3461 O O . GLN B 2 25 ? 1.686 10.687 4.474 1.00 0.00 175 GLN A O 3
ATOM 3475 N N . PHE B 2 26 ? -0.175 11.869 4.152 1.00 0.00 176 PHE A N 3
ATOM 3476 C CA . PHE B 2 26 ? -0.963 10.692 3.718 1.00 0.00 176 PHE A CA 3
ATOM 3477 C C . PHE B 2 26 ? -1.411 10.875 2.253 1.00 0.00 176 PHE A C 3
ATOM 3478 O O . PHE B 2 26 ? -1.348 11.987 1.720 1.00 0.00 176 PHE A O 3
ATOM 3495 N N . ALA B 2 27 ? -1.787 9.809 1.539 1.00 0.00 177 ALA A N 3
ATOM 3496 C CA . ALA B 2 27 ? -2.027 9.880 0.089 1.00 0.00 177 ALA A CA 3
ATOM 3497 C C . ALA B 2 27 ? -3.403 10.519 -0.188 1.00 0.00 177 ALA A C 3
ATOM 3498 O O . ALA B 2 27 ? -4.433 9.937 0.161 1.00 0.00 177 ALA A O 3
ATOM 3505 N N . HIS B 2 28 ? -3.481 11.650 -0.901 1.00 0.00 178 HIS A N 3
ATOM 3506 C CA . HIS B 2 28 ? -4.772 12.193 -1.360 1.00 0.00 178 HIS A CA 3
ATOM 3507 C C . HIS B 2 28 ? -5.196 11.485 -2.665 1.00 0.00 178 HIS A C 3
ATOM 3508 O O . HIS B 2 28 ? -6.392 11.393 -2.953 1.00 0.00 178 HIS A O 3
ATOM 3522 N N . GLY B 2 29 ? -4.266 10.936 -3.461 1.00 0.00 179 GLY A N 3
ATOM 3523 C CA . GLY B 2 29 ? -4.620 10.163 -4.666 1.00 0.00 179 GLY A CA 3
ATOM 3524 C C . GLY B 2 29 ? -3.934 8.794 -4.622 1.00 0.00 179 GLY A C 3
ATOM 3525 O O . GLY B 2 29 ? -2.795 8.689 -4.158 1.00 0.00 179 GLY A O 3
ATOM 3529 N N . PHE B 2 30 ? -4.543 7.727 -5.162 1.00 0.00 180 PHE A N 3
ATOM 3530 C CA . PHE B 2 30 ? -3.881 6.406 -5.252 1.00 0.00 180 PHE A CA 3
ATOM 3531 C C . PHE B 2 30 ? -2.647 6.509 -6.170 1.00 0.00 180 PHE A C 3
ATOM 3532 O O . PHE B 2 30 ? -1.728 5.698 -6.059 1.00 0.00 180 PHE A O 3
ATOM 3549 N N . HIS B 2 31 ? -2.556 7.522 -7.046 1.00 0.00 181 HIS A N 3
ATOM 3550 C CA . HIS B 2 31 ? -1.365 7.739 -7.882 1.00 0.00 181 HIS A CA 3
ATOM 3551 C C . HIS B 2 31 ? -0.139 8.064 -6.987 1.00 0.00 181 HIS A C 3
ATOM 3552 O O . HIS B 2 31 ? 0.999 7.993 -7.454 1.00 0.00 181 HIS A O 3
ATOM 3566 N N . GLU B 2 32 ? -0.321 8.419 -5.701 1.00 0.00 182 GLU A N 3
ATOM 3567 C CA . GLU B 2 32 ? 0.805 8.799 -4.824 1.00 0.00 182 GLU A CA 3
ATOM 3568 C C . GLU B 2 32 ? 1.106 7.665 -3.830 1.00 0.00 182 GLU A C 3
ATOM 3569 O O . GLU B 2 32 ? 2.076 7.756 -3.073 1.00 0.00 182 GLU A O 3
ATOM 3581 N N . LEU B 2 33 ? 0.284 6.595 -3.754 1.00 0.00 183 LEU A N 3
ATOM 3582 C CA . LEU B 2 33 ? 0.463 5.545 -2.737 1.00 0.00 183 LEU A CA 3
ATOM 3583 C C . LEU B 2 33 ? 1.828 4.864 -2.928 1.00 0.00 183 LEU A C 3
ATOM 3584 O O . LEU B 2 33 ? 2.125 4.365 -4.019 1.00 0.00 183 LEU A O 3
ATOM 3600 N N . ARG B 2 34 ? 2.667 4.777 -1.893 1.00 0.00 184 ARG A N 3
ATOM 3601 C CA . ARG B 2 34 ? 3.975 4.092 -1.991 1.00 0.00 184 ARG A CA 3
ATOM 3602 C C . ARG B 2 34 ? 3.892 2.722 -1.304 1.00 0.00 184 ARG A C 3
ATOM 3603 O O . ARG B 2 34 ? 3.137 2.558 -0.340 1.00 0.00 184 ARG A O 3
ATOM 3624 N N . SER B 2 35 ? 4.640 1.708 -1.754 1.00 0.00 185 SER A N 3
ATOM 3625 C CA . SER B 2 35 ? 4.595 0.365 -1.137 1.00 0.00 185 SER A CA 3
ATOM 3626 C C . SER B 2 35 ? 5.159 0.430 0.294 1.00 0.00 185 SER A C 3
ATOM 3627 O O . SER B 2 35 ? 6.082 1.209 0.559 1.00 0.00 185 SER A O 3
ATOM 3635 N N . LEU B 2 36 ? 4.677 -0.395 1.244 1.00 0.00 186 LEU A N 3
ATOM 3636 C CA . LEU B 2 36 ? 5.198 -0.391 2.622 1.00 0.00 186 LEU A CA 3
ATOM 3637 C C . LEU B 2 36 ? 6.378 -1.372 2.731 1.00 0.00 186 LEU A C 3
ATOM 3638 O O . LEU B 2 36 ? 6.315 -2.477 2.184 1.00 0.00 186 LEU A O 3
ATOM 3654 N N . THR B 2 37 ? 7.437 -1.054 3.484 1.00 0.00 187 THR A N 3
ATOM 3655 C CA . THR B 2 37 ? 8.553 -1.999 3.715 1.00 0.00 187 THR A CA 3
ATOM 3656 C C . THR B 2 37 ? 8.273 -2.820 4.983 1.00 0.00 187 THR A C 3
ATOM 3657 O O . THR B 2 37 ? 8.296 -2.271 6.089 1.00 0.00 187 THR A O 3
ATOM 3668 N N . ARG B 2 38 ? 7.965 -4.126 4.879 1.00 0.00 188 ARG A N 3
ATOM 3669 C CA . ARG B 2 38 ? 7.634 -4.959 6.066 1.00 0.00 188 ARG A CA 3
ATOM 3670 C C . ARG B 2 38 ? 8.690 -6.053 6.245 1.00 0.00 188 ARG A C 3
ATOM 3671 O O . ARG B 2 38 ? 9.415 -6.376 5.299 1.00 0.00 188 ARG A O 3
ATOM 3692 N N . HIS B 2 39 ? 8.832 -6.643 7.441 1.00 0.00 189 HIS A N 3
ATOM 3693 C CA . HIS B 2 39 ? 9.809 -7.730 7.677 1.00 0.00 189 HIS A CA 3
ATOM 3694 C C . HIS B 2 39 ? 9.601 -8.861 6.631 1.00 0.00 189 HIS A C 3
ATOM 3695 O O . HIS B 2 39 ? 8.465 -9.119 6.221 1.00 0.00 189 HIS A O 3
ATOM 3709 N N . PRO B 2 40 ? 10.666 -9.555 6.163 1.00 0.00 190 PRO A N 3
ATOM 3710 C CA . PRO B 2 40 ? 10.540 -10.584 5.120 1.00 0.00 190 PRO A CA 3
ATOM 3711 C C . PRO B 2 40 ? 9.542 -11.690 5.572 1.00 0.00 190 PRO A C 3
ATOM 3712 O O . PRO B 2 40 ? 8.914 -12.336 4.727 1.00 0.00 190 PRO A O 3
ATOM 3723 N N . LYS B 2 41 ? 9.349 -11.927 6.882 1.00 0.00 191 LYS A N 3
ATOM 3724 C CA . LYS B 2 41 ? 8.398 -12.957 7.369 1.00 0.00 191 LYS A CA 3
ATOM 3725 C C . LYS B 2 41 ? 6.977 -12.349 7.482 1.00 0.00 191 LYS A C 3
ATOM 3726 O O . LYS B 2 41 ? 6.154 -12.853 8.244 1.00 0.00 191 LYS A O 3
ATOM 3745 N N . TYR B 2 42 ? 6.650 -11.273 6.749 1.00 0.00 192 TYR A N 3
ATOM 3746 C CA . TYR B 2 42 ? 5.319 -10.625 6.833 1.00 0.00 192 TYR A CA 3
ATOM 3747 C C . TYR B 2 42 ? 4.195 -11.690 6.717 1.00 0.00 192 TYR A C 3
ATOM 3748 O O . TYR B 2 42 ? 4.080 -12.372 5.692 1.00 0.00 192 TYR A O 3
ATOM 3766 N N . LYS B 2 43 ? 3.333 -11.839 7.750 1.00 0.00 193 LYS A N 3
ATOM 3767 C CA . LYS B 2 43 ? 2.190 -12.786 7.733 1.00 0.00 193 LYS A CA 3
ATOM 3768 C C . LYS B 2 43 ? 2.675 -14.205 7.356 1.00 0.00 193 LYS A C 3
ATOM 3769 O O . LYS B 2 43 ? 2.130 -14.822 6.434 1.00 0.00 193 LYS A O 3
ATOM 3788 N N . THR B 2 44 ? 3.606 -14.796 8.102 1.00 0.00 194 THR A N 3
ATOM 3789 C CA . THR B 2 44 ? 3.963 -16.230 7.941 1.00 0.00 194 THR A CA 3
ATOM 3790 C C . THR B 2 44 ? 3.577 -17.002 9.216 1.00 0.00 194 THR A C 3
ATOM 3791 O O . THR B 2 44 ? 3.406 -18.222 9.169 1.00 0.00 194 THR A O 3
ATOM 3802 N N . GLU B 2 45 ? 3.375 -16.334 10.368 1.00 0.00 195 GLU A N 3
ATOM 3803 C CA . GLU B 2 45 ? 2.911 -17.005 11.603 1.00 0.00 195 GLU A CA 3
ATOM 3804 C C . GLU B 2 45 ? 1.496 -16.511 11.962 1.00 0.00 195 GLU A C 3
ATOM 3805 O O . GLU B 2 45 ? 1.151 -15.361 11.678 1.00 0.00 195 GLU A O 3
ATOM 3817 N N . LEU B 2 46 ? 0.650 -17.330 12.608 1.00 0.00 196 LEU A N 3
ATOM 3818 C CA . LEU B 2 46 ? -0.703 -16.904 13.012 1.00 0.00 196 LEU A CA 3
ATOM 3819 C C . LEU B 2 46 ? -0.604 -15.772 14.047 1.00 0.00 196 LEU A C 3
ATOM 3820 O O . LEU B 2 46 ? 0.154 -15.884 15.017 1.00 0.00 196 LEU A O 3
ATOM 3836 N N . CYS B 2 47 ? -1.370 -14.690 13.915 1.00 0.00 197 CYS A N 3
ATOM 3837 C CA . CYS B 2 47 ? -1.385 -13.621 14.912 1.00 0.00 197 CYS A CA 3
ATOM 3838 C C . CYS B 2 47 ? -2.006 -14.139 16.217 1.00 0.00 197 CYS A C 3
ATOM 3839 O O . CYS B 2 47 ? -3.187 -14.503 16.244 1.00 0.00 197 CYS A O 3
ATOM 3846 N N . ARG B 2 48 ? -1.248 -14.219 17.315 1.00 0.00 198 ARG A N 3
ATOM 3847 C CA . ARG B 2 48 ? -1.762 -14.744 18.602 1.00 0.00 198 ARG A CA 3
ATOM 3848 C C . ARG B 2 48 ? -2.982 -13.934 19.043 1.00 0.00 198 ARG A C 3
ATOM 3849 O O . ARG B 2 48 ? -4.006 -14.514 19.388 1.00 0.00 198 ARG A O 3
ATOM 3870 N N . THR B 2 49 ? -2.932 -12.598 19.056 1.00 0.00 199 THR A N 3
ATOM 3871 C CA . THR B 2 49 ? -4.082 -11.770 19.490 1.00 0.00 199 THR A CA 3
ATOM 3872 C C . THR B 2 49 ? -5.318 -12.094 18.631 1.00 0.00 199 THR A C 3
ATOM 3873 O O . THR B 2 49 ? -6.389 -12.359 19.180 1.00 0.00 199 THR A O 3
ATOM 3884 N N . PHE B 2 50 ? -5.226 -12.129 17.297 1.00 0.00 200 PHE A N 3
ATOM 3885 C CA . PHE B 2 50 ? -6.404 -12.386 16.443 1.00 0.00 200 PHE A CA 3
ATOM 3886 C C . PHE B 2 50 ? -6.900 -13.839 16.649 1.00 0.00 200 PHE A C 3
ATOM 3887 O O . PHE B 2 50 ? -8.107 -14.071 16.707 1.00 0.00 200 PHE A O 3
ATOM 3904 N N . HIS B 2 51 ? -6.024 -14.832 16.781 1.00 0.00 201 HIS A N 3
ATOM 3905 C CA . HIS B 2 51 ? -6.454 -16.246 16.943 1.00 0.00 201 HIS A CA 3
ATOM 3906 C C . HIS B 2 51 ? -6.808 -16.534 18.434 1.00 0.00 201 HIS A C 3
ATOM 3907 O O . HIS B 2 51 ? -7.308 -17.619 18.744 1.00 0.00 201 HIS A O 3
ATOM 3921 N N . THR B 2 52 ? -6.632 -15.584 19.366 1.00 0.00 202 THR A N 3
ATOM 3922 C CA . THR B 2 52 ? -7.027 -15.787 20.793 1.00 0.00 202 THR A CA 3
ATOM 3923 C C . THR B 2 52 ? -8.215 -14.877 21.141 1.00 0.00 202 THR A C 3
ATOM 3924 O O . THR B 2 52 ? -9.286 -15.376 21.493 1.00 0.00 202 THR A O 3
ATOM 3935 N N . ILE B 2 53 ? -8.088 -13.546 21.068 1.00 0.00 203 ILE A N 3
ATOM 3936 C CA . ILE B 2 53 ? -9.198 -12.632 21.427 1.00 0.00 203 ILE A CA 3
ATOM 3937 C C . ILE B 2 53 ? -10.225 -12.580 20.271 1.00 0.00 203 ILE A C 3
ATOM 3938 O O . ILE B 2 53 ? -11.325 -12.052 20.447 1.00 0.00 203 ILE A O 3
ATOM 3954 N N . GLY B 2 54 ? -9.908 -13.091 19.070 1.00 0.00 204 GLY A N 3
ATOM 3955 C CA . GLY B 2 54 ? -10.792 -12.944 17.900 1.00 0.00 204 GLY A CA 3
ATOM 3956 C C . GLY B 2 54 ? -10.600 -11.547 17.280 1.00 0.00 204 GLY A C 3
ATOM 3957 O O . GLY B 2 54 ? -11.315 -11.184 16.342 1.00 0.00 204 GLY A O 3
ATOM 3961 N N . PHE B 2 55 ? -9.671 -10.719 17.784 1.00 0.00 205 PHE A N 3
ATOM 3962 C CA . PHE B 2 55 ? -9.485 -9.350 17.288 1.00 0.00 205 PHE A CA 3
ATOM 3963 C C . PHE B 2 55 ? -8.001 -8.957 17.412 1.00 0.00 205 PHE A C 3
ATOM 3964 O O . PHE B 2 55 ? -7.255 -9.598 18.152 1.00 0.00 205 PHE A O 3
ATOM 3981 N N . CYS B 2 56 ? -7.537 -7.887 16.749 1.00 0.00 206 CYS A N 3
ATOM 3982 C CA . CYS B 2 56 ? -6.159 -7.415 16.898 1.00 0.00 206 CYS A CA 3
ATOM 3983 C C . CYS B 2 56 ? -6.127 -5.876 16.758 1.00 0.00 206 CYS A C 3
ATOM 3984 O O . CYS B 2 56 ? -6.685 -5.331 15.797 1.00 0.00 206 CYS A O 3
ATOM 3991 N N . PRO B 2 57 ? -5.499 -5.129 17.690 1.00 0.00 207 PRO A N 3
ATOM 3992 C CA . PRO B 2 57 ? -5.521 -3.667 17.667 1.00 0.00 207 PRO A CA 3
ATOM 3993 C C . PRO B 2 57 ? -4.655 -3.141 16.505 1.00 0.00 207 PRO A C 3
ATOM 3994 O O . PRO B 2 57 ? -4.709 -1.949 16.191 1.00 0.00 207 PRO A O 3
ATOM 4005 N N . TYR B 2 58 ? -3.874 -3.987 15.808 1.00 0.00 208 TYR A N 3
ATOM 4006 C CA . TYR B 2 58 ? -3.087 -3.540 14.645 1.00 0.00 208 TYR A CA 3
ATOM 4007 C C . TYR B 2 58 ? -3.954 -3.608 13.372 1.00 0.00 208 TYR A C 3
ATOM 4008 O O . TYR B 2 58 ? -3.641 -2.949 12.376 1.00 0.00 208 TYR A O 3
ATOM 4026 N N . GLY B 2 59 ? -5.081 -4.337 13.370 1.00 0.00 209 GLY A N 3
ATOM 4027 C CA . GLY B 2 59 ? -5.997 -4.363 12.218 1.00 0.00 209 GLY A CA 3
ATOM 4028 C C . GLY B 2 59 ? -5.241 -4.824 10.951 1.00 0.00 209 GLY A C 3
ATOM 4029 O O . GLY B 2 59 ? -4.438 -5.760 11.019 1.00 0.00 209 GLY A O 3
ATOM 4033 N N . PRO B 2 60 ? -5.476 -4.217 9.770 1.00 0.00 210 PRO A N 3
ATOM 4034 C CA . PRO B 2 60 ? -4.862 -4.669 8.521 1.00 0.00 210 PRO A CA 3
ATOM 4035 C C . PRO B 2 60 ? -3.349 -4.329 8.518 1.00 0.00 210 PRO A C 3
ATOM 4036 O O . PRO B 2 60 ? -2.608 -4.830 7.668 1.00 0.00 210 PRO A O 3
ATOM 4047 N N . ARG B 2 61 ? -2.841 -3.496 9.451 1.00 0.00 211 ARG A N 3
ATOM 4048 C CA . ARG B 2 61 ? -1.402 -3.139 9.489 1.00 0.00 211 ARG A CA 3
ATOM 4049 C C . ARG B 2 61 ? -0.616 -4.209 10.282 1.00 0.00 211 ARG A C 3
ATOM 4050 O O . ARG B 2 61 ? 0.598 -4.073 10.460 1.00 0.00 211 ARG A O 3
ATOM 4071 N N . CYS B 2 62 ? -1.259 -5.272 10.796 1.00 0.00 212 CYS A N 3
ATOM 4072 C CA . CYS B 2 62 ? -0.570 -6.287 11.602 1.00 0.00 212 CYS A CA 3
ATOM 4073 C C . CYS B 2 62 ? 0.429 -7.067 10.720 1.00 0.00 212 CYS A C 3
ATOM 4074 O O . CYS B 2 62 ? 0.139 -7.346 9.550 1.00 0.00 212 CYS A O 3
ATOM 4081 N N . HIS B 2 63 ? 1.601 -7.453 11.233 1.00 0.00 213 HIS A N 3
ATOM 4082 C CA . HIS B 2 63 ? 2.606 -8.180 10.439 1.00 0.00 213 HIS A CA 3
ATOM 4083 C C . HIS B 2 63 ? 2.408 -9.703 10.606 1.00 0.00 213 HIS A C 3
ATOM 4084 O O . HIS B 2 63 ? 3.282 -10.480 10.215 1.00 0.00 213 HIS A O 3
ATOM 4098 N N . PHE B 2 64 ? 1.285 -10.181 11.181 1.00 0.00 214 PHE A N 3
ATOM 4099 C CA . PHE B 2 64 ? 1.074 -11.628 11.405 1.00 0.00 214 PHE A CA 3
ATOM 4100 C C . PHE B 2 64 ? -0.278 -12.068 10.774 1.00 0.00 214 PHE A C 3
ATOM 4101 O O . PHE B 2 64 ? -1.128 -11.222 10.482 1.00 0.00 214 PHE A O 3
ATOM 4118 N N . ILE B 2 65 ? -0.486 -13.364 10.479 1.00 0.00 215 ILE A N 3
ATOM 4119 C CA . ILE B 2 65 ? -1.674 -13.821 9.712 1.00 0.00 215 ILE A CA 3
ATOM 4120 C C . ILE B 2 65 ? -2.943 -13.654 10.562 1.00 0.00 215 ILE A C 3
ATOM 4121 O O . ILE B 2 65 ? -3.066 -14.277 11.619 1.00 0.00 215 ILE A O 3
ATOM 4137 N N . HIS B 2 66 ? -3.941 -12.893 10.110 1.00 0.00 216 HIS A N 3
ATOM 4138 C CA . HIS B 2 66 ? -5.236 -12.807 10.800 1.00 0.00 216 HIS A CA 3
ATOM 4139 C C . HIS B 2 66 ? -6.185 -13.903 10.258 1.00 0.00 216 HIS A C 3
ATOM 4140 O O . HIS B 2 66 ? -6.126 -15.047 10.716 1.00 0.00 216 HIS A O 3
ATOM 4154 N N . ASN B 2 67 ? -7.059 -13.611 9.290 1.00 0.00 217 ASN A N 3
ATOM 4155 C CA . ASN B 2 67 ? -7.996 -14.612 8.761 1.00 0.00 217 ASN A CA 3
ATOM 4156 C C . ASN B 2 67 ? -7.403 -15.260 7.487 1.00 0.00 217 ASN A C 3
ATOM 4157 O O . ASN B 2 67 ? -6.991 -14.548 6.564 1.00 0.00 217 ASN A O 3
ATOM 4168 N N . ALA B 2 68 ? -7.313 -16.599 7.403 1.00 0.00 218 ALA A N 3
ATOM 4169 C CA . ALA B 2 68 ? -6.691 -17.277 6.249 1.00 0.00 218 ALA A CA 3
ATOM 4170 C C . ALA B 2 68 ? -7.781 -17.687 5.216 1.00 0.00 218 ALA A C 3
ATOM 4171 O O . ALA B 2 68 ? -7.458 -17.953 4.055 1.00 0.00 218 ALA A O 3
ATOM 4178 N N . ASP B 2 69 ? -9.083 -17.778 5.600 1.00 0.00 219 ASP A N 3
ATOM 4179 C CA . ASP B 2 69 ? -10.145 -18.265 4.685 1.00 0.00 219 ASP A CA 3
ATOM 4180 C C . ASP B 2 69 ? -11.540 -17.850 5.237 1.00 0.00 219 ASP A C 3
ATOM 4181 O O . ASP B 2 69 ? -11.670 -17.561 6.428 1.00 0.00 219 ASP A O 3
ATOM 4190 N N . GLU B 2 70 ? -12.616 -17.894 4.437 1.00 0.00 220 GLU A N 3
ATOM 4191 C CA . GLU B 2 70 ? -13.964 -17.545 4.922 1.00 0.00 220 GLU A CA 3
ATOM 4192 C C . GLU B 2 70 ? -14.512 -18.687 5.799 1.00 0.00 220 GLU A C 3
ATOM 4193 O O . GLU B 2 70 ? -14.562 -19.845 5.356 1.00 0.00 220 GLU A O 3
ATOM 4481 N N . SER B 2 1 ? 9.746 11.076 6.463 1.00 0.00 151 SER A N 4
ATOM 4482 C CA . SER B 2 1 ? 9.271 9.799 7.055 1.00 0.00 151 SER A CA 4
ATOM 4483 C C . SER B 2 1 ? 9.211 8.725 5.974 1.00 0.00 151 SER A C 4
ATOM 4484 O O . SER B 2 1 ? 8.715 8.984 4.876 1.00 0.00 151 SER A O 4
ATOM 4494 N N . THR B 2 2 ? 9.655 7.489 6.238 1.00 0.00 152 THR A N 4
ATOM 4495 C CA . THR B 2 2 ? 9.565 6.388 5.245 1.00 0.00 152 THR A CA 4
ATOM 4496 C C . THR B 2 2 ? 8.092 5.980 5.051 1.00 0.00 152 THR A C 4
ATOM 4497 O O . THR B 2 2 ? 7.752 5.371 4.033 1.00 0.00 152 THR A O 4
ATOM 4508 N N . ARG B 2 3 ? 7.174 6.318 5.977 1.00 0.00 153 ARG A N 4
ATOM 4509 C CA . ARG B 2 3 ? 5.739 5.976 5.833 1.00 0.00 153 ARG A CA 4
ATOM 4510 C C . ARG B 2 3 ? 5.026 7.041 4.970 1.00 0.00 153 ARG A C 4
ATOM 4511 O O . ARG B 2 3 ? 3.817 6.958 4.774 1.00 0.00 153 ARG A O 4
ATOM 4532 N N . TYR B 2 4 ? 5.723 8.058 4.443 1.00 0.00 154 TYR A N 4
ATOM 4533 C CA . TYR B 2 4 ? 5.068 9.170 3.724 1.00 0.00 154 TYR A CA 4
ATOM 4534 C C . TYR B 2 4 ? 4.212 8.614 2.548 1.00 0.00 154 TYR A C 4
ATOM 4535 O O . TYR B 2 4 ? 4.744 7.945 1.657 1.00 0.00 154 TYR A O 4
ATOM 4553 N N . LYS B 2 5 ? 2.889 8.897 2.501 1.00 0.00 155 LYS A N 4
ATOM 4554 C CA . LYS B 2 5 ? 2.000 8.462 1.375 1.00 0.00 155 LYS A CA 4
ATOM 4555 C C . LYS B 2 5 ? 2.108 6.924 1.158 1.00 0.00 155 LYS A C 4
ATOM 4556 O O . LYS B 2 5 ? 1.849 6.442 0.059 1.00 0.00 155 LYS A O 4
ATOM 4575 N N . THR B 2 6 ? 2.385 6.123 2.186 1.00 0.00 156 THR A N 4
ATOM 4576 C CA . THR B 2 6 ? 2.284 4.636 2.075 1.00 0.00 156 THR A CA 4
ATOM 4577 C C . THR B 2 6 ? 0.852 4.193 2.390 1.00 0.00 156 THR A C 4
ATOM 4578 O O . THR B 2 6 ? 0.498 3.038 2.145 1.00 0.00 156 THR A O 4
ATOM 4589 N N . GLU B 2 7 ? -0.016 5.072 2.903 1.00 0.00 157 GLU A N 4
ATOM 4590 C CA . GLU B 2 7 ? -1.408 4.717 3.223 1.00 0.00 157 GLU A CA 4
ATOM 4591 C C . GLU B 2 7 ? -2.345 5.846 2.759 1.00 0.00 157 GLU A C 4
ATOM 4592 O O . GLU B 2 7 ? -1.937 7.011 2.712 1.00 0.00 157 GLU A O 4
ATOM 4604 N N . LEU B 2 8 ? -3.589 5.551 2.346 1.00 0.00 158 LEU A N 4
ATOM 4605 C CA . LEU B 2 8 ? -4.498 6.576 1.797 1.00 0.00 158 LEU A CA 4
ATOM 4606 C C . LEU B 2 8 ? -4.928 7.544 2.903 1.00 0.00 158 LEU A C 4
ATOM 4607 O O . LEU B 2 8 ? -5.208 7.115 4.025 1.00 0.00 158 LEU A O 4
ATOM 4623 N N . CYS B 2 9 ? -5.126 8.833 2.606 1.00 0.00 159 CYS A N 4
ATOM 4624 C CA . CYS B 2 9 ? -5.739 9.760 3.549 1.00 0.00 159 CYS A CA 4
ATOM 4625 C C . CYS B 2 9 ? -7.254 9.517 3.576 1.00 0.00 159 CYS A C 4
ATOM 4626 O O . CYS B 2 9 ? -7.960 9.895 2.633 1.00 0.00 159 CYS A O 4
ATOM 4633 N N . ARG B 2 10 ? -7.792 8.794 4.570 1.00 0.00 160 ARG A N 4
ATOM 4634 C CA . ARG B 2 10 ? -9.199 8.351 4.539 1.00 0.00 160 ARG A CA 4
ATOM 4635 C C . ARG B 2 10 ? -10.148 9.567 4.734 1.00 0.00 160 ARG A C 4
ATOM 4636 O O . ARG B 2 10 ? -11.185 9.637 4.077 1.00 0.00 160 ARG A O 4
ATOM 4657 N N . PRO B 2 11 ? -9.814 10.576 5.585 1.00 0.00 161 PRO A N 4
ATOM 4658 C CA . PRO B 2 11 ? -10.635 11.793 5.712 1.00 0.00 161 PRO A CA 4
ATOM 4659 C C . PRO B 2 11 ? -10.825 12.445 4.323 1.00 0.00 161 PRO A C 4
ATOM 4660 O O . PRO B 2 11 ? -11.919 12.928 4.013 1.00 0.00 161 PRO A O 4
ATOM 4671 N N . PHE B 2 12 ? -9.810 12.444 3.437 1.00 0.00 162 PHE A N 4
ATOM 4672 C CA . PHE B 2 12 ? -9.949 13.015 2.090 1.00 0.00 162 PHE A CA 4
ATOM 4673 C C . PHE B 2 12 ? -10.877 12.120 1.236 1.00 0.00 162 PHE A C 4
ATOM 4674 O O . PHE B 2 12 ? -11.708 12.633 0.492 1.00 0.00 162 PHE A O 4
ATOM 4691 N N . GLU B 2 13 ? -10.802 10.788 1.338 1.00 0.00 163 GLU A N 4
ATOM 4692 C CA . GLU B 2 13 ? -11.727 9.889 0.605 1.00 0.00 163 GLU A CA 4
ATOM 4693 C C . GLU B 2 13 ? -13.176 10.106 1.107 1.00 0.00 163 GLU A C 4
ATOM 4694 O O . GLU B 2 13 ? -14.126 9.942 0.337 1.00 0.00 163 GLU A O 4
ATOM 4706 N N . GLU B 2 14 ? -13.396 10.405 2.393 1.00 0.00 164 GLU A N 4
ATOM 4707 C CA . GLU B 2 14 ? -14.757 10.460 2.963 1.00 0.00 164 GLU A CA 4
ATOM 4708 C C . GLU B 2 14 ? -15.387 11.845 2.700 1.00 0.00 164 GLU A C 4
ATOM 4709 O O . GLU B 2 14 ? -16.576 11.927 2.382 1.00 0.00 164 GLU A O 4
ATOM 4721 N N . SER B 2 15 ? -14.658 12.957 2.884 1.00 0.00 165 SER A N 4
ATOM 4722 C CA . SER B 2 15 ? -15.274 14.314 2.852 1.00 0.00 165 SER A CA 4
ATOM 4723 C C . SER B 2 15 ? -14.652 15.156 1.720 1.00 0.00 165 SER A C 4
ATOM 4724 O O . SER B 2 15 ? -15.144 16.248 1.426 1.00 0.00 165 SER A O 4
ATOM 4732 N N . GLY B 2 16 ? -13.596 14.691 1.036 1.00 0.00 166 GLY A N 4
ATOM 4733 C CA . GLY B 2 16 ? -13.018 15.424 -0.111 1.00 0.00 166 GLY A CA 4
ATOM 4734 C C . GLY B 2 16 ? -12.164 16.608 0.393 1.00 0.00 166 GLY A C 4
ATOM 4735 O O . GLY B 2 16 ? -11.754 17.454 -0.406 1.00 0.00 166 GLY A O 4
ATOM 4739 N N . THR B 2 17 ? -11.884 16.726 1.704 1.00 0.00 167 THR A N 4
ATOM 4740 C CA . THR B 2 17 ? -11.096 17.857 2.244 1.00 0.00 167 THR A CA 4
ATOM 4741 C C . THR B 2 17 ? -10.084 17.338 3.267 1.00 0.00 167 THR A C 4
ATOM 4742 O O . THR B 2 17 ? -10.323 16.303 3.902 1.00 0.00 167 THR A O 4
ATOM 4753 N N . CYS B 2 18 ? -8.945 18.014 3.483 1.00 0.00 168 CYS A N 4
ATOM 4754 C CA . CYS B 2 18 ? -7.968 17.596 4.492 1.00 0.00 168 CYS A CA 4
ATOM 4755 C C . CYS B 2 18 ? -7.341 18.843 5.149 1.00 0.00 168 CYS A C 4
ATOM 4756 O O . CYS B 2 18 ? -6.805 19.710 4.448 1.00 0.00 168 CYS A O 4
ATOM 4763 N N . LYS B 2 19 ? -7.398 18.991 6.482 1.00 0.00 169 LYS A N 4
ATOM 4764 C CA . LYS B 2 19 ? -6.887 20.206 7.165 1.00 0.00 169 LYS A CA 4
ATOM 4765 C C . LYS B 2 19 ? -5.353 20.264 7.059 1.00 0.00 169 LYS A C 4
ATOM 4766 O O . LYS B 2 19 ? -4.763 21.327 7.269 1.00 0.00 169 LYS A O 4
ATOM 4785 N N . TYR B 2 20 ? -4.664 19.162 6.762 1.00 0.00 170 TYR A N 4
ATOM 4786 C CA . TYR B 2 20 ? -3.196 19.165 6.653 1.00 0.00 170 TYR A CA 4
ATOM 4787 C C . TYR B 2 20 ? -2.775 19.608 5.227 1.00 0.00 170 TYR A C 4
ATOM 4788 O O . TYR B 2 20 ? -1.664 20.108 5.041 1.00 0.00 170 TYR A O 4
ATOM 4806 N N . GLY B 2 21 ? -3.645 19.503 4.209 1.00 0.00 171 GLY A N 4
ATOM 4807 C CA . GLY B 2 21 ? -3.340 20.017 2.856 1.00 0.00 171 GLY A CA 4
ATOM 4808 C C . GLY B 2 21 ? -2.067 19.341 2.308 1.00 0.00 171 GLY A C 4
ATOM 4809 O O . GLY B 2 21 ? -1.921 18.123 2.413 1.00 0.00 171 GLY A O 4
ATOM 4813 N N . GLU B 2 22 ? -1.135 20.082 1.690 1.00 0.00 172 GLU A N 4
ATOM 4814 C CA . GLU B 2 22 ? 0.080 19.480 1.083 1.00 0.00 172 GLU A CA 4
ATOM 4815 C C . GLU B 2 22 ? 1.047 19.008 2.192 1.00 0.00 172 GLU A C 4
ATOM 4816 O O . GLU B 2 22 ? 2.024 18.311 1.902 1.00 0.00 172 GLU A O 4
ATOM 4828 N N . LYS B 2 23 ? 0.798 19.319 3.476 1.00 0.00 173 LYS A N 4
ATOM 4829 C CA . LYS B 2 23 ? 1.638 18.820 4.584 1.00 0.00 173 LYS A CA 4
ATOM 4830 C C . LYS B 2 23 ? 1.070 17.487 5.107 1.00 0.00 173 LYS A C 4
ATOM 4831 O O . LYS B 2 23 ? 1.697 16.843 5.954 1.00 0.00 173 LYS A O 4
ATOM 4850 N N . CYS B 2 24 ? -0.068 16.990 4.595 1.00 0.00 174 CYS A N 4
ATOM 4851 C CA . CYS B 2 24 ? -0.615 15.706 5.031 1.00 0.00 174 CYS A CA 4
ATOM 4852 C C . CYS B 2 24 ? 0.355 14.580 4.653 1.00 0.00 174 CYS A C 4
ATOM 4853 O O . CYS B 2 24 ? 0.794 14.499 3.499 1.00 0.00 174 CYS A O 4
ATOM 4860 N N . GLN B 2 25 ? 0.772 13.731 5.592 1.00 0.00 175 GLN A N 4
ATOM 4861 C CA . GLN B 2 25 ? 1.781 12.707 5.327 1.00 0.00 175 GLN A CA 4
ATOM 4862 C C . GLN B 2 25 ? 1.115 11.460 4.700 1.00 0.00 175 GLN A C 4
ATOM 4863 O O . GLN B 2 25 ? 1.762 10.421 4.572 1.00 0.00 175 GLN A O 4
ATOM 4877 N N . PHE B 2 26 ? -0.161 11.514 4.289 1.00 0.00 176 PHE A N 4
ATOM 4878 C CA . PHE B 2 26 ? -0.856 10.342 3.720 1.00 0.00 176 PHE A CA 4
ATOM 4879 C C . PHE B 2 26 ? -1.196 10.606 2.242 1.00 0.00 176 PHE A C 4
ATOM 4880 O O . PHE B 2 26 ? -1.126 11.751 1.783 1.00 0.00 176 PHE A O 4
ATOM 4897 N N . ALA B 2 27 ? -1.518 9.585 1.447 1.00 0.00 177 ALA A N 4
ATOM 4898 C CA . ALA B 2 27 ? -1.733 9.752 0.007 1.00 0.00 177 ALA A CA 4
ATOM 4899 C C . ALA B 2 27 ? -3.115 10.388 -0.245 1.00 0.00 177 ALA A C 4
ATOM 4900 O O . ALA B 2 27 ? -4.141 9.780 0.074 1.00 0.00 177 ALA A O 4
ATOM 4907 N N . HIS B 2 28 ? -3.202 11.563 -0.879 1.00 0.00 178 HIS A N 4
ATOM 4908 C CA . HIS B 2 28 ? -4.496 12.120 -1.311 1.00 0.00 178 HIS A CA 4
ATOM 4909 C C . HIS B 2 28 ? -4.879 11.524 -2.679 1.00 0.00 178 HIS A C 4
ATOM 4910 O O . HIS B 2 28 ? -6.066 11.373 -2.974 1.00 0.00 178 HIS A O 4
ATOM 4924 N N . GLY B 2 29 ? -3.916 11.116 -3.521 1.00 0.00 179 GLY A N 4
ATOM 4925 C CA . GLY B 2 29 ? -4.220 10.439 -4.787 1.00 0.00 179 GLY A CA 4
ATOM 4926 C C . GLY B 2 29 ? -3.853 8.963 -4.681 1.00 0.00 179 GLY A C 4
ATOM 4927 O O . GLY B 2 29 ? -2.793 8.626 -4.150 1.00 0.00 179 GLY A O 4
ATOM 4931 N N . PHE B 2 30 ? -4.666 8.039 -5.202 1.00 0.00 180 PHE A N 4
ATOM 4932 C CA . PHE B 2 30 ? -4.362 6.599 -5.135 1.00 0.00 180 PHE A CA 4
ATOM 4933 C C . PHE B 2 30 ? -3.077 6.297 -5.938 1.00 0.00 180 PHE A C 4
ATOM 4934 O O . PHE B 2 30 ? -2.410 5.294 -5.677 1.00 0.00 180 PHE A O 4
ATOM 4951 N N . HIS B 2 31 ? -2.677 7.141 -6.905 1.00 0.00 181 HIS A N 4
ATOM 4952 C CA . HIS B 2 31 ? -1.469 6.892 -7.707 1.00 0.00 181 HIS A CA 4
ATOM 4953 C C . HIS B 2 31 ? -0.209 7.342 -6.917 1.00 0.00 181 HIS A C 4
ATOM 4954 O O . HIS B 2 31 ? 0.911 7.194 -7.406 1.00 0.00 181 HIS A O 4
ATOM 4968 N N . GLU B 2 32 ? -0.347 7.894 -5.696 1.00 0.00 182 GLU A N 4
ATOM 4969 C CA . GLU B 2 32 ? 0.814 8.379 -4.913 1.00 0.00 182 GLU A CA 4
ATOM 4970 C C . GLU B 2 32 ? 1.229 7.317 -3.886 1.00 0.00 182 GLU A C 4
ATOM 4971 O O . GLU B 2 32 ? 2.181 7.531 -3.133 1.00 0.00 182 GLU A O 4
ATOM 4983 N N . LEU B 2 33 ? 0.533 6.169 -3.788 1.00 0.00 183 LEU A N 4
ATOM 4984 C CA . LEU B 2 33 ? 0.829 5.162 -2.762 1.00 0.00 183 LEU A CA 4
ATOM 4985 C C . LEU B 2 33 ? 2.246 4.610 -2.977 1.00 0.00 183 LEU A C 4
ATOM 4986 O O . LEU B 2 33 ? 2.567 4.137 -4.075 1.00 0.00 183 LEU A O 4
ATOM 5002 N N . ARG B 2 34 ? 3.134 4.653 -1.975 1.00 0.00 184 ARG A N 4
ATOM 5003 C CA . ARG B 2 34 ? 4.531 4.198 -2.146 1.00 0.00 184 ARG A CA 4
ATOM 5004 C C . ARG B 2 34 ? 4.677 2.765 -1.617 1.00 0.00 184 ARG A C 4
ATOM 5005 O O . ARG B 2 34 ? 3.997 2.385 -0.658 1.00 0.00 184 ARG A O 4
ATOM 5026 N N . SER B 2 35 ? 5.536 1.928 -2.210 1.00 0.00 185 SER A N 4
ATOM 5027 C CA . SER B 2 35 ? 5.684 0.520 -1.786 1.00 0.00 185 SER A CA 4
ATOM 5028 C C . SER B 2 35 ? 6.265 0.460 -0.365 1.00 0.00 185 SER A C 4
ATOM 5029 O O . SER B 2 35 ? 7.207 1.194 -0.052 1.00 0.00 185 SER A O 4
ATOM 5037 N N . LEU B 2 36 ? 5.791 -0.447 0.515 1.00 0.00 186 LEU A N 4
ATOM 5038 C CA . LEU B 2 36 ? 6.380 -0.625 1.852 1.00 0.00 186 LEU A CA 4
ATOM 5039 C C . LEU B 2 36 ? 7.416 -1.762 1.811 1.00 0.00 186 LEU A C 4
ATOM 5040 O O . LEU B 2 36 ? 7.143 -2.825 1.243 1.00 0.00 186 LEU A O 4
ATOM 5056 N N . THR B 2 37 ? 8.592 -1.614 2.431 1.00 0.00 187 THR A N 4
ATOM 5057 C CA . THR B 2 37 ? 9.582 -2.709 2.503 1.00 0.00 187 THR A CA 4
ATOM 5058 C C . THR B 2 37 ? 9.113 -3.755 3.529 1.00 0.00 187 THR A C 4
ATOM 5059 O O . THR B 2 37 ? 9.181 -3.511 4.738 1.00 0.00 187 THR A O 4
ATOM 5070 N N . ARG B 2 38 ? 8.537 -4.889 3.101 1.00 0.00 188 ARG A N 4
ATOM 5071 C CA . ARG B 2 38 ? 7.903 -5.849 4.027 1.00 0.00 188 ARG A CA 4
ATOM 5072 C C . ARG B 2 38 ? 8.972 -6.736 4.677 1.00 0.00 188 ARG A C 4
ATOM 5073 O O . ARG B 2 38 ? 9.920 -7.158 4.007 1.00 0.00 188 ARG A O 4
ATOM 5094 N N . HIS B 2 39 ? 8.853 -7.074 5.966 1.00 0.00 189 HIS A N 4
ATOM 5095 C CA . HIS B 2 39 ? 9.793 -8.000 6.632 1.00 0.00 189 HIS A CA 4
ATOM 5096 C C . HIS B 2 39 ? 9.773 -9.376 5.906 1.00 0.00 189 HIS A C 4
ATOM 5097 O O . HIS B 2 39 ? 8.734 -9.778 5.373 1.00 0.00 189 HIS A O 4
ATOM 5111 N N . PRO B 2 40 ? 10.893 -10.132 5.857 1.00 0.00 190 PRO A N 4
ATOM 5112 C CA . PRO B 2 40 ? 10.949 -11.406 5.125 1.00 0.00 190 PRO A CA 4
ATOM 5113 C C . PRO B 2 40 ? 9.933 -12.424 5.735 1.00 0.00 190 PRO A C 4
ATOM 5114 O O . PRO B 2 40 ? 9.481 -13.336 5.035 1.00 0.00 190 PRO A O 4
ATOM 5125 N N . LYS B 2 41 ? 9.522 -12.284 7.011 1.00 0.00 191 LYS A N 4
ATOM 5126 C CA . LYS B 2 41 ? 8.515 -13.188 7.623 1.00 0.00 191 LYS A CA 4
ATOM 5127 C C . LYS B 2 41 ? 7.138 -12.489 7.668 1.00 0.00 191 LYS A C 4
ATOM 5128 O O . LYS B 2 41 ? 6.260 -12.912 8.416 1.00 0.00 191 LYS A O 4
ATOM 5147 N N . TYR B 2 42 ? 6.904 -11.424 6.893 1.00 0.00 192 TYR A N 4
ATOM 5148 C CA . TYR B 2 42 ? 5.625 -10.690 6.928 1.00 0.00 192 TYR A CA 4
ATOM 5149 C C . TYR B 2 42 ? 4.440 -11.664 6.676 1.00 0.00 192 TYR A C 4
ATOM 5150 O O . TYR B 2 42 ? 4.435 -12.401 5.684 1.00 0.00 192 TYR A O 4
ATOM 5168 N N . LYS B 2 43 ? 3.420 -11.689 7.564 1.00 0.00 193 LYS A N 4
ATOM 5169 C CA . LYS B 2 43 ? 2.247 -12.599 7.443 1.00 0.00 193 LYS A CA 4
ATOM 5170 C C . LYS B 2 43 ? 2.720 -14.063 7.223 1.00 0.00 193 LYS A C 4
ATOM 5171 O O . LYS B 2 43 ? 2.225 -14.742 6.316 1.00 0.00 193 LYS A O 4
ATOM 5190 N N . THR B 2 44 ? 3.584 -14.615 8.077 1.00 0.00 194 THR A N 4
ATOM 5191 C CA . THR B 2 44 ? 3.929 -16.068 8.033 1.00 0.00 194 THR A CA 4
ATOM 5192 C C . THR B 2 44 ? 3.486 -16.746 9.341 1.00 0.00 194 THR A C 4
ATOM 5193 O O . THR B 2 44 ? 3.352 -17.970 9.382 1.00 0.00 194 THR A O 4
ATOM 5204 N N . GLU B 2 45 ? 3.219 -15.999 10.427 1.00 0.00 195 GLU A N 4
ATOM 5205 C CA . GLU B 2 45 ? 2.772 -16.597 11.706 1.00 0.00 195 GLU A CA 4
ATOM 5206 C C . GLU B 2 45 ? 1.363 -16.083 12.055 1.00 0.00 195 GLU A C 4
ATOM 5207 O O . GLU B 2 45 ? 1.027 -14.935 11.745 1.00 0.00 195 GLU A O 4
ATOM 5219 N N . LEU B 2 46 ? 0.508 -16.882 12.714 1.00 0.00 196 LEU A N 4
ATOM 5220 C CA . LEU B 2 46 ? -0.844 -16.441 13.102 1.00 0.00 196 LEU A CA 4
ATOM 5221 C C . LEU B 2 46 ? -0.745 -15.314 14.144 1.00 0.00 196 LEU A C 4
ATOM 5222 O O . LEU B 2 46 ? 0.017 -15.431 15.113 1.00 0.00 196 LEU A O 4
ATOM 5238 N N . CYS B 2 47 ? -1.511 -14.228 14.016 1.00 0.00 197 CYS A N 4
ATOM 5239 C CA . CYS B 2 47 ? -1.510 -13.152 15.008 1.00 0.00 197 CYS A CA 4
ATOM 5240 C C . CYS B 2 47 ? -2.148 -13.651 16.314 1.00 0.00 197 CYS A C 4
ATOM 5241 O O . CYS B 2 47 ? -3.320 -14.044 16.325 1.00 0.00 197 CYS A O 4
ATOM 5248 N N . ARG B 2 48 ? -1.419 -13.663 17.431 1.00 0.00 198 ARG A N 4
ATOM 5249 C CA . ARG B 2 48 ? -1.948 -14.152 18.726 1.00 0.00 198 ARG A CA 4
ATOM 5250 C C . ARG B 2 48 ? -3.216 -13.381 19.095 1.00 0.00 198 ARG A C 4
ATOM 5251 O O . ARG B 2 48 ? -4.237 -13.994 19.386 1.00 0.00 198 ARG A O 4
ATOM 5272 N N . THR B 2 49 ? -3.209 -12.045 19.122 1.00 0.00 199 THR A N 4
ATOM 5273 C CA . THR B 2 49 ? -4.395 -11.262 19.544 1.00 0.00 199 THR A CA 4
ATOM 5274 C C . THR B 2 49 ? -5.601 -11.607 18.649 1.00 0.00 199 THR A C 4
ATOM 5275 O O . THR B 2 49 ? -6.682 -11.879 19.164 1.00 0.00 199 THR A O 4
ATOM 5286 N N . PHE B 2 50 ? -5.466 -11.650 17.318 1.00 0.00 200 PHE A N 4
ATOM 5287 C CA . PHE B 2 50 ? -6.613 -11.928 16.433 1.00 0.00 200 PHE A CA 4
ATOM 5288 C C . PHE B 2 50 ? -7.084 -13.393 16.620 1.00 0.00 200 PHE A C 4
ATOM 5289 O O . PHE B 2 50 ? -8.286 -13.652 16.639 1.00 0.00 200 PHE A O 4
ATOM 5306 N N . HIS B 2 51 ? -6.190 -14.368 16.776 1.00 0.00 201 HIS A N 4
ATOM 5307 C CA . HIS B 2 51 ? -6.594 -15.792 16.902 1.00 0.00 201 HIS A CA 4
ATOM 5308 C C . HIS B 2 51 ? -6.943 -16.128 18.388 1.00 0.00 201 HIS A C 4
ATOM 5309 O O . HIS B 2 51 ? -7.401 -17.237 18.673 1.00 0.00 201 HIS A O 4
ATOM 5323 N N . THR B 2 52 ? -6.789 -15.197 19.346 1.00 0.00 202 THR A N 4
ATOM 5324 C CA . THR B 2 52 ? -7.130 -15.471 20.782 1.00 0.00 202 THR A CA 4
ATOM 5325 C C . THR B 2 52 ? -8.305 -14.576 21.229 1.00 0.00 202 THR A C 4
ATOM 5326 O O . THR B 2 52 ? -9.151 -15.024 22.007 1.00 0.00 202 THR A O 4
ATOM 5337 N N . ILE B 2 53 ? -8.427 -13.331 20.750 1.00 0.00 203 ILE A N 4
ATOM 5338 C CA . ILE B 2 53 ? -9.551 -12.440 21.148 1.00 0.00 203 ILE A CA 4
ATOM 5339 C C . ILE B 2 53 ? -10.548 -12.304 19.976 1.00 0.00 203 ILE A C 4
ATOM 5340 O O . ILE B 2 53 ? -11.659 -11.806 20.167 1.00 0.00 203 ILE A O 4
ATOM 5356 N N . GLY B 2 54 ? -10.197 -12.716 18.747 1.00 0.00 204 GLY A N 4
ATOM 5357 C CA . GLY B 2 54 ? -11.049 -12.478 17.569 1.00 0.00 204 GLY A CA 4
ATOM 5358 C C . GLY B 2 54 ? -10.827 -11.042 17.047 1.00 0.00 204 GLY A C 4
ATOM 5359 O O . GLY B 2 54 ? -11.522 -10.607 16.127 1.00 0.00 204 GLY A O 4
ATOM 5363 N N . PHE B 2 55 ? -9.892 -10.262 17.621 1.00 0.00 205 PHE A N 4
ATOM 5364 C CA . PHE B 2 55 ? -9.686 -8.859 17.223 1.00 0.00 205 PHE A CA 4
ATOM 5365 C C . PHE B 2 55 ? -8.196 -8.488 17.387 1.00 0.00 205 PHE A C 4
ATOM 5366 O O . PHE B 2 55 ? -7.465 -9.183 18.090 1.00 0.00 205 PHE A O 4
ATOM 5383 N N . CYS B 2 56 ? -7.716 -7.379 16.802 1.00 0.00 206 CYS A N 4
ATOM 5384 C CA . CYS B 2 56 ? -6.331 -6.931 16.989 1.00 0.00 206 CYS A CA 4
ATOM 5385 C C . CYS B 2 56 ? -6.274 -5.384 16.921 1.00 0.00 206 CYS A C 4
ATOM 5386 O O . CYS B 2 56 ? -6.825 -4.786 15.987 1.00 0.00 206 CYS A O 4
ATOM 5393 N N . PRO B 2 57 ? -5.642 -4.689 17.893 1.00 0.00 207 PRO A N 4
ATOM 5394 C CA . PRO B 2 57 ? -5.661 -3.223 17.953 1.00 0.00 207 PRO A CA 4
ATOM 5395 C C . PRO B 2 57 ? -4.790 -2.631 16.823 1.00 0.00 207 PRO A C 4
ATOM 5396 O O . PRO B 2 57 ? -4.877 -1.433 16.544 1.00 0.00 207 PRO A O 4
ATOM 5407 N N . TYR B 2 58 ? -3.979 -3.430 16.114 1.00 0.00 208 TYR A N 4
ATOM 5408 C CA . TYR B 2 58 ? -3.194 -2.929 14.968 1.00 0.00 208 TYR A CA 4
ATOM 5409 C C . TYR B 2 58 ? -4.038 -3.019 13.678 1.00 0.00 208 TYR A C 4
ATOM 5410 O O . TYR B 2 58 ? -3.732 -2.343 12.692 1.00 0.00 208 TYR A O 4
ATOM 5428 N N . GLY B 2 59 ? -5.145 -3.779 13.657 1.00 0.00 209 GLY A N 4
ATOM 5429 C CA . GLY B 2 59 ? -6.044 -3.825 12.489 1.00 0.00 209 GLY A CA 4
ATOM 5430 C C . GLY B 2 59 ? -5.267 -4.311 11.245 1.00 0.00 209 GLY A C 4
ATOM 5431 O O . GLY B 2 59 ? -4.419 -5.201 11.356 1.00 0.00 209 GLY A O 4
ATOM 5435 N N . PRO B 2 60 ? -5.528 -3.772 10.037 1.00 0.00 210 PRO A N 4
ATOM 5436 C CA . PRO B 2 60 ? -4.870 -4.233 8.815 1.00 0.00 210 PRO A CA 4
ATOM 5437 C C . PRO B 2 60 ? -3.376 -3.823 8.830 1.00 0.00 210 PRO A C 4
ATOM 5438 O O . PRO B 2 60 ? -2.602 -4.292 7.992 1.00 0.00 210 PRO A O 4
ATOM 5449 N N . ARG B 2 61 ? -2.920 -2.970 9.770 1.00 0.00 211 ARG A N 4
ATOM 5450 C CA . ARG B 2 61 ? -1.498 -2.564 9.841 1.00 0.00 211 ARG A CA 4
ATOM 5451 C C . ARG B 2 61 ? -0.695 -3.615 10.641 1.00 0.00 211 ARG A C 4
ATOM 5452 O O . ARG B 2 61 ? 0.515 -3.458 10.822 1.00 0.00 211 ARG A O 4
ATOM 5473 N N . CYS B 2 62 ? -1.319 -4.702 11.133 1.00 0.00 212 CYS A N 4
ATOM 5474 C CA . CYS B 2 62 ? -0.605 -5.747 11.875 1.00 0.00 212 CYS A CA 4
ATOM 5475 C C . CYS B 2 62 ? 0.347 -6.509 10.919 1.00 0.00 212 CYS A C 4
ATOM 5476 O O . CYS B 2 62 ? 0.032 -6.678 9.735 1.00 0.00 212 CYS A O 4
ATOM 5483 N N . HIS B 2 63 ? 1.502 -7.001 11.385 1.00 0.00 213 HIS A N 4
ATOM 5484 C CA . HIS B 2 63 ? 2.462 -7.712 10.515 1.00 0.00 213 HIS A CA 4
ATOM 5485 C C . HIS B 2 63 ? 2.176 -9.229 10.542 1.00 0.00 213 HIS A C 4
ATOM 5486 O O . HIS B 2 63 ? 2.897 -10.000 9.901 1.00 0.00 213 HIS A O 4
ATOM 5500 N N . PHE B 2 64 ? 1.176 -9.710 11.299 1.00 0.00 214 PHE A N 4
ATOM 5501 C CA . PHE B 2 64 ? 0.965 -11.163 11.490 1.00 0.00 214 PHE A CA 4
ATOM 5502 C C . PHE B 2 64 ? -0.374 -11.594 10.837 1.00 0.00 214 PHE A C 4
ATOM 5503 O O . PHE B 2 64 ? -1.222 -10.747 10.542 1.00 0.00 214 PHE A O 4
ATOM 5520 N N . ILE B 2 65 ? -0.574 -12.887 10.527 1.00 0.00 215 ILE A N 4
ATOM 5521 C CA . ILE B 2 65 ? -1.752 -13.340 9.749 1.00 0.00 215 ILE A CA 4
ATOM 5522 C C . ILE B 2 65 ? -3.027 -13.183 10.591 1.00 0.00 215 ILE A C 4
ATOM 5523 O O . ILE B 2 65 ? -3.157 -13.817 11.643 1.00 0.00 215 ILE A O 4
ATOM 5539 N N . HIS B 2 66 ? -4.024 -12.421 10.138 1.00 0.00 216 HIS A N 4
ATOM 5540 C CA . HIS B 2 66 ? -5.331 -12.365 10.804 1.00 0.00 216 HIS A CA 4
ATOM 5541 C C . HIS B 2 66 ? -6.272 -13.422 10.181 1.00 0.00 216 HIS A C 4
ATOM 5542 O O . HIS B 2 66 ? -6.202 -14.598 10.545 1.00 0.00 216 HIS A O 4
ATOM 5556 N N . ASN B 2 67 ? -7.120 -13.068 9.211 1.00 0.00 217 ASN A N 4
ATOM 5557 C CA . ASN B 2 67 ? -7.971 -14.051 8.524 1.00 0.00 217 ASN A CA 4
ATOM 5558 C C . ASN B 2 67 ? -7.285 -14.507 7.215 1.00 0.00 217 ASN A C 4
ATOM 5559 O O . ASN B 2 67 ? -6.825 -13.667 6.434 1.00 0.00 217 ASN A O 4
ATOM 5570 N N . ALA B 2 68 ? -7.204 -15.815 6.925 1.00 0.00 218 ALA A N 4
ATOM 5571 C CA . ALA B 2 68 ? -6.594 -16.306 5.675 1.00 0.00 218 ALA A CA 4
ATOM 5572 C C . ALA B 2 68 ? -7.556 -16.036 4.474 1.00 0.00 218 ALA A C 4
ATOM 5573 O O . ALA B 2 68 ? -7.153 -16.183 3.317 1.00 0.00 218 ALA A O 4
ATOM 5580 N N . ASP B 2 69 ? -8.808 -15.606 4.704 1.00 0.00 219 ASP A N 4
ATOM 5581 C CA . ASP B 2 69 ? -9.738 -15.266 3.613 1.00 0.00 219 ASP A CA 4
ATOM 5582 C C . ASP B 2 69 ? -9.922 -13.732 3.552 1.00 0.00 219 ASP A C 4
ATOM 5583 O O . ASP B 2 69 ? -10.119 -13.092 4.589 1.00 0.00 219 ASP A O 4
ATOM 5592 N N . GLU B 2 70 ? -9.901 -13.106 2.373 1.00 0.00 220 GLU A N 4
ATOM 5593 C CA . GLU B 2 70 ? -10.108 -11.648 2.255 1.00 0.00 220 GLU A CA 4
ATOM 5594 C C . GLU B 2 70 ? -11.603 -11.321 2.439 1.00 0.00 220 GLU A C 4
ATOM 5595 O O . GLU B 2 70 ? -12.448 -11.821 1.681 1.00 0.00 220 GLU A O 4
ATOM 5883 N N . SER B 2 1 ? 10.660 11.575 5.762 1.00 0.00 151 SER A N 5
ATOM 5884 C CA . SER B 2 1 ? 9.817 10.536 6.402 1.00 0.00 151 SER A CA 5
ATOM 5885 C C . SER B 2 1 ? 9.636 9.362 5.442 1.00 0.00 151 SER A C 5
ATOM 5886 O O . SER B 2 1 ? 9.071 9.531 4.364 1.00 0.00 151 SER A O 5
ATOM 5896 N N . THR B 2 2 ? 10.081 8.146 5.784 1.00 0.00 152 THR A N 5
ATOM 5897 C CA . THR B 2 2 ? 9.944 6.968 4.882 1.00 0.00 152 THR A CA 5
ATOM 5898 C C . THR B 2 2 ? 8.460 6.584 4.748 1.00 0.00 152 THR A C 5
ATOM 5899 O O . THR B 2 2 ? 8.061 6.021 3.726 1.00 0.00 152 THR A O 5
ATOM 5910 N N . ARG B 2 3 ? 7.599 6.879 5.739 1.00 0.00 153 ARG A N 5
ATOM 5911 C CA . ARG B 2 3 ? 6.160 6.525 5.669 1.00 0.00 153 ARG A CA 5
ATOM 5912 C C . ARG B 2 3 ? 5.386 7.607 4.876 1.00 0.00 153 ARG A C 5
ATOM 5913 O O . ARG B 2 3 ? 4.158 7.573 4.835 1.00 0.00 153 ARG A O 5
ATOM 5934 N N . TYR B 2 4 ? 6.051 8.600 4.267 1.00 0.00 154 TYR A N 5
ATOM 5935 C CA . TYR B 2 4 ? 5.351 9.721 3.606 1.00 0.00 154 TYR A CA 5
ATOM 5936 C C . TYR B 2 4 ? 4.375 9.176 2.534 1.00 0.00 154 TYR A C 5
ATOM 5937 O O . TYR B 2 4 ? 4.794 8.458 1.620 1.00 0.00 154 TYR A O 5
ATOM 5955 N N . LYS B 2 5 ? 3.064 9.505 2.605 1.00 0.00 155 LYS A N 5
ATOM 5956 C CA . LYS B 2 5 ? 2.060 9.054 1.598 1.00 0.00 155 LYS A CA 5
ATOM 5957 C C . LYS B 2 5 ? 2.118 7.515 1.433 1.00 0.00 155 LYS A C 5
ATOM 5958 O O . LYS B 2 5 ? 1.820 7.003 0.357 1.00 0.00 155 LYS A O 5
ATOM 5977 N N . THR B 2 6 ? 2.397 6.741 2.484 1.00 0.00 156 THR A N 5
ATOM 5978 C CA . THR B 2 6 ? 2.256 5.263 2.425 1.00 0.00 156 THR A CA 5
ATOM 5979 C C . THR B 2 6 ? 0.831 4.864 2.829 1.00 0.00 156 THR A C 5
ATOM 5980 O O . THR B 2 6 ? 0.414 3.732 2.577 1.00 0.00 156 THR A O 5
ATOM 5991 N N . GLU B 2 7 ? 0.029 5.764 3.438 1.00 0.00 157 GLU A N 5
ATOM 5992 C CA . GLU B 2 7 ? -1.360 5.448 3.831 1.00 0.00 157 GLU A CA 5
ATOM 5993 C C . GLU B 2 7 ? -2.309 6.537 3.301 1.00 0.00 157 GLU A C 5
ATOM 5994 O O . GLU B 2 7 ? -1.909 7.699 3.167 1.00 0.00 157 GLU A O 5
ATOM 6006 N N . LEU B 2 8 ? -3.561 6.210 2.942 1.00 0.00 158 LEU A N 5
ATOM 6007 C CA . LEU B 2 8 ? -4.493 7.191 2.353 1.00 0.00 158 LEU A CA 5
ATOM 6008 C C . LEU B 2 8 ? -4.861 8.264 3.389 1.00 0.00 158 LEU A C 5
ATOM 6009 O O . LEU B 2 8 ? -5.086 7.941 4.560 1.00 0.00 158 LEU A O 5
ATOM 6025 N N . CYS B 2 9 ? -5.067 9.521 2.986 1.00 0.00 159 CYS A N 5
ATOM 6026 C CA . CYS B 2 9 ? -5.625 10.539 3.867 1.00 0.00 159 CYS A CA 5
ATOM 6027 C C . CYS B 2 9 ? -7.143 10.335 3.969 1.00 0.00 159 CYS A C 5
ATOM 6028 O O . CYS B 2 9 ? -7.873 10.628 3.014 1.00 0.00 159 CYS A O 5
ATOM 6035 N N . ARG B 2 10 ? -7.665 9.737 5.054 1.00 0.00 160 ARG A N 5
ATOM 6036 C CA . ARG B 2 10 ? -9.083 9.331 5.116 1.00 0.00 160 ARG A CA 5
ATOM 6037 C C . ARG B 2 10 ? -9.995 10.585 5.230 1.00 0.00 160 ARG A C 5
ATOM 6038 O O . ARG B 2 10 ? -11.067 10.612 4.632 1.00 0.00 160 ARG A O 5
ATOM 6059 N N . PRO B 2 11 ? -9.597 11.666 5.960 1.00 0.00 161 PRO A N 5
ATOM 6060 C CA . PRO B 2 11 ? -10.393 12.906 6.015 1.00 0.00 161 PRO A CA 5
ATOM 6061 C C . PRO B 2 11 ? -10.664 13.419 4.584 1.00 0.00 161 PRO A C 5
ATOM 6062 O O . PRO B 2 11 ? -11.778 13.862 4.288 1.00 0.00 161 PRO A O 5
ATOM 6073 N N . PHE B 2 12 ? -9.699 13.339 3.652 1.00 0.00 162 PHE A N 5
ATOM 6074 C CA . PHE B 2 12 ? -9.915 13.772 2.266 1.00 0.00 162 PHE A CA 5
ATOM 6075 C C . PHE B 2 12 ? -10.890 12.805 1.564 1.00 0.00 162 PHE A C 5
ATOM 6076 O O . PHE B 2 12 ? -11.756 13.246 0.815 1.00 0.00 162 PHE A O 5
ATOM 6093 N N . GLU B 2 13 ? -10.807 11.490 1.789 1.00 0.00 163 GLU A N 5
ATOM 6094 C CA . GLU B 2 13 ? -11.747 10.532 1.173 1.00 0.00 163 GLU A CA 5
ATOM 6095 C C . GLU B 2 13 ? -13.178 10.788 1.705 1.00 0.00 163 GLU A C 5
ATOM 6096 O O . GLU B 2 13 ? -14.155 10.540 0.994 1.00 0.00 163 GLU A O 5
ATOM 6108 N N . GLU B 2 14 ? -13.352 11.215 2.967 1.00 0.00 164 GLU A N 5
ATOM 6109 C CA . GLU B 2 14 ? -14.689 11.312 3.583 1.00 0.00 164 GLU A CA 5
ATOM 6110 C C . GLU B 2 14 ? -15.325 12.680 3.254 1.00 0.00 164 GLU A C 5
ATOM 6111 O O . GLU B 2 14 ? -16.530 12.751 2.998 1.00 0.00 164 GLU A O 5
ATOM 6123 N N . SER B 2 15 ? -14.579 13.796 3.311 1.00 0.00 165 SER A N 5
ATOM 6124 C CA . SER B 2 15 ? -15.182 15.154 3.191 1.00 0.00 165 SER A CA 5
ATOM 6125 C C . SER B 2 15 ? -14.629 15.875 1.945 1.00 0.00 165 SER A C 5
ATOM 6126 O O . SER B 2 15 ? -15.146 16.929 1.568 1.00 0.00 165 SER A O 5
ATOM 6134 N N . GLY B 2 16 ? -13.615 15.339 1.250 1.00 0.00 166 GLY A N 5
ATOM 6135 C CA . GLY B 2 16 ? -13.115 15.946 -0.004 1.00 0.00 166 GLY A CA 5
ATOM 6136 C C . GLY B 2 16 ? -12.213 17.156 0.315 1.00 0.00 166 GLY A C 5
ATOM 6137 O O . GLY B 2 16 ? -11.853 17.910 -0.592 1.00 0.00 166 GLY A O 5
ATOM 6141 N N . THR B 2 17 ? -11.838 17.397 1.584 1.00 0.00 167 THR A N 5
ATOM 6142 C CA . THR B 2 17 ? -10.993 18.558 1.949 1.00 0.00 167 THR A CA 5
ATOM 6143 C C . THR B 2 17 ? -9.921 18.121 2.950 1.00 0.00 167 THR A C 5
ATOM 6144 O O . THR B 2 17 ? -10.123 17.150 3.688 1.00 0.00 167 THR A O 5
ATOM 6155 N N . CYS B 2 18 ? -8.767 18.807 3.036 1.00 0.00 168 CYS A N 5
ATOM 6156 C CA . CYS B 2 18 ? -7.739 18.483 4.027 1.00 0.00 168 CYS A CA 5
ATOM 6157 C C . CYS B 2 18 ? -7.062 19.781 4.508 1.00 0.00 168 CYS A C 5
ATOM 6158 O O . CYS B 2 18 ? -6.578 20.569 3.686 1.00 0.00 168 CYS A O 5
ATOM 6165 N N . LYS B 2 19 ? -7.018 20.059 5.816 1.00 0.00 169 LYS A N 5
ATOM 6166 C CA . LYS B 2 19 ? -6.450 21.325 6.337 1.00 0.00 169 LYS A CA 5
ATOM 6167 C C . LYS B 2 19 ? -4.928 21.354 6.115 1.00 0.00 169 LYS A C 5
ATOM 6168 O O . LYS B 2 19 ? -4.311 22.414 6.239 1.00 0.00 169 LYS A O 5
ATOM 6187 N N . TYR B 2 20 ? -4.275 20.230 5.806 1.00 0.00 170 TYR A N 5
ATOM 6188 C CA . TYR B 2 20 ? -2.815 20.206 5.611 1.00 0.00 170 TYR A CA 5
ATOM 6189 C C . TYR B 2 20 ? -2.481 20.502 4.132 1.00 0.00 170 TYR A C 5
ATOM 6190 O O . TYR B 2 20 ? -1.384 20.983 3.832 1.00 0.00 170 TYR A O 5
ATOM 6208 N N . GLY B 2 21 ? -3.405 20.284 3.180 1.00 0.00 171 GLY A N 5
ATOM 6209 C CA . GLY B 2 21 ? -3.185 20.653 1.769 1.00 0.00 171 GLY A CA 5
ATOM 6210 C C . GLY B 2 21 ? -1.953 19.915 1.216 1.00 0.00 171 GLY A C 5
ATOM 6211 O O . GLY B 2 21 ? -1.798 18.713 1.437 1.00 0.00 171 GLY A O 5
ATOM 6215 N N . GLU B 2 22 ? -1.067 20.581 0.464 1.00 0.00 172 GLU A N 5
ATOM 6216 C CA . GLU B 2 22 ? 0.100 19.915 -0.164 1.00 0.00 172 GLU A CA 5
ATOM 6217 C C . GLU B 2 22 ? 1.134 19.524 0.917 1.00 0.00 172 GLU A C 5
ATOM 6218 O O . GLU B 2 22 ? 2.107 18.825 0.614 1.00 0.00 172 GLU A O 5
ATOM 6230 N N . LYS B 2 23 ? 0.960 19.922 2.191 1.00 0.00 173 LYS A N 5
ATOM 6231 C CA . LYS B 2 23 ? 1.908 19.553 3.268 1.00 0.00 173 LYS A CA 5
ATOM 6232 C C . LYS B 2 23 ? 1.380 18.318 4.027 1.00 0.00 173 LYS A C 5
ATOM 6233 O O . LYS B 2 23 ? 2.020 17.863 4.980 1.00 0.00 173 LYS A O 5
ATOM 6252 N N . CYS B 2 24 ? 0.242 17.725 3.633 1.00 0.00 174 CYS A N 5
ATOM 6253 C CA . CYS B 2 24 ? -0.280 16.524 4.290 1.00 0.00 174 CYS A CA 5
ATOM 6254 C C . CYS B 2 24 ? 0.705 15.354 4.089 1.00 0.00 174 CYS A C 5
ATOM 6255 O O . CYS B 2 24 ? 1.112 15.074 2.955 1.00 0.00 174 CYS A O 5
ATOM 6262 N N . GLN B 2 25 ? 1.127 14.655 5.149 1.00 0.00 175 GLN A N 5
ATOM 6263 C CA . GLN B 2 25 ? 2.075 13.539 5.022 1.00 0.00 175 GLN A CA 5
ATOM 6264 C C . GLN B 2 25 ? 1.325 12.253 4.587 1.00 0.00 175 GLN A C 5
ATOM 6265 O O . GLN B 2 25 ? 1.916 11.172 4.578 1.00 0.00 175 GLN A O 5
ATOM 6279 N N . PHE B 2 26 ? 0.035 12.319 4.216 1.00 0.00 176 PHE A N 5
ATOM 6280 C CA . PHE B 2 26 ? -0.736 11.119 3.823 1.00 0.00 176 PHE A CA 5
ATOM 6281 C C . PHE B 2 26 ? -1.200 11.254 2.357 1.00 0.00 176 PHE A C 5
ATOM 6282 O O . PHE B 2 26 ? -1.188 12.358 1.802 1.00 0.00 176 PHE A O 5
ATOM 6299 N N . ALA B 2 27 ? -1.539 10.161 1.667 1.00 0.00 177 ALA A N 5
ATOM 6300 C CA . ALA B 2 27 ? -1.809 10.198 0.221 1.00 0.00 177 ALA A CA 5
ATOM 6301 C C . ALA B 2 27 ? -3.209 10.793 -0.037 1.00 0.00 177 ALA A C 5
ATOM 6302 O O . ALA B 2 27 ? -4.212 10.215 0.388 1.00 0.00 177 ALA A O 5
ATOM 6309 N N . HIS B 2 28 ? -3.338 11.884 -0.804 1.00 0.00 178 HIS A N 5
ATOM 6310 C CA . HIS B 2 28 ? -4.657 12.381 -1.238 1.00 0.00 178 HIS A CA 5
ATOM 6311 C C . HIS B 2 28 ? -5.088 11.644 -2.518 1.00 0.00 178 HIS A C 5
ATOM 6312 O O . HIS B 2 28 ? -6.285 11.442 -2.738 1.00 0.00 178 HIS A O 5
ATOM 6326 N N . GLY B 2 29 ? -4.160 11.176 -3.362 1.00 0.00 179 GLY A N 5
ATOM 6327 C CA . GLY B 2 29 ? -4.507 10.374 -4.541 1.00 0.00 179 GLY A CA 5
ATOM 6328 C C . GLY B 2 29 ? -4.145 8.914 -4.292 1.00 0.00 179 GLY A C 5
ATOM 6329 O O . GLY B 2 29 ? -3.072 8.627 -3.757 1.00 0.00 179 GLY A O 5
ATOM 6333 N N . PHE B 2 30 ? -4.971 7.948 -4.700 1.00 0.00 180 PHE A N 5
ATOM 6334 C CA . PHE B 2 30 ? -4.657 6.519 -4.518 1.00 0.00 180 PHE A CA 5
ATOM 6335 C C . PHE B 2 30 ? -3.397 6.154 -5.332 1.00 0.00 180 PHE A C 5
ATOM 6336 O O . PHE B 2 30 ? -2.705 5.192 -4.995 1.00 0.00 180 PHE A O 5
ATOM 6353 N N . HIS B 2 31 ? -3.042 6.904 -6.389 1.00 0.00 181 HIS A N 5
ATOM 6354 C CA . HIS B 2 31 ? -1.852 6.599 -7.199 1.00 0.00 181 HIS A CA 5
ATOM 6355 C C . HIS B 2 31 ? -0.585 7.169 -6.504 1.00 0.00 181 HIS A C 5
ATOM 6356 O O . HIS B 2 31 ? 0.525 7.002 -7.013 1.00 0.00 181 HIS A O 5
ATOM 6370 N N . GLU B 2 32 ? -0.700 7.835 -5.339 1.00 0.00 182 GLU A N 5
ATOM 6371 C CA . GLU B 2 32 ? 0.472 8.410 -4.640 1.00 0.00 182 GLU A CA 5
ATOM 6372 C C . GLU B 2 32 ? 0.945 7.453 -3.545 1.00 0.00 182 GLU A C 5
ATOM 6373 O O . GLU B 2 32 ? 1.896 7.763 -2.827 1.00 0.00 182 GLU A O 5
ATOM 6385 N N . LEU B 2 33 ? 0.295 6.294 -3.341 1.00 0.00 183 LEU A N 5
ATOM 6386 C CA . LEU B 2 33 ? 0.647 5.390 -2.245 1.00 0.00 183 LEU A CA 5
ATOM 6387 C C . LEU B 2 33 ? 2.064 4.834 -2.467 1.00 0.00 183 LEU A C 5
ATOM 6388 O O . LEU B 2 33 ? 2.328 4.205 -3.499 1.00 0.00 183 LEU A O 5
ATOM 6404 N N . ARG B 2 34 ? 2.988 4.985 -1.515 1.00 0.00 184 ARG A N 5
ATOM 6405 C CA . ARG B 2 34 ? 4.334 4.379 -1.623 1.00 0.00 184 ARG A CA 5
ATOM 6406 C C . ARG B 2 34 ? 4.331 3.005 -0.942 1.00 0.00 184 ARG A C 5
ATOM 6407 O O . ARG B 2 34 ? 3.634 2.814 0.059 1.00 0.00 184 ARG A O 5
ATOM 6428 N N . SER B 2 35 ? 5.068 2.013 -1.448 1.00 0.00 185 SER A N 5
ATOM 6429 C CA . SER B 2 35 ? 5.063 0.658 -0.863 1.00 0.00 185 SER A CA 5
ATOM 6430 C C . SER B 2 35 ? 5.761 0.681 0.509 1.00 0.00 185 SER A C 5
ATOM 6431 O O . SER B 2 35 ? 6.720 1.437 0.700 1.00 0.00 185 SER A O 5
ATOM 6439 N N . LEU B 2 36 ? 5.382 -0.184 1.468 1.00 0.00 186 LEU A N 5
ATOM 6440 C CA . LEU B 2 36 ? 6.103 -0.304 2.747 1.00 0.00 186 LEU A CA 5
ATOM 6441 C C . LEU B 2 36 ? 7.016 -1.540 2.705 1.00 0.00 186 LEU A C 5
ATOM 6442 O O . LEU B 2 36 ? 6.598 -2.600 2.228 1.00 0.00 186 LEU A O 5
ATOM 6458 N N . THR B 2 37 ? 8.262 -1.464 3.182 1.00 0.00 187 THR A N 5
ATOM 6459 C CA . THR B 2 37 ? 9.179 -2.622 3.174 1.00 0.00 187 THR A CA 5
ATOM 6460 C C . THR B 2 37 ? 8.706 -3.661 4.209 1.00 0.00 187 THR A C 5
ATOM 6461 O O . THR B 2 37 ? 8.835 -3.435 5.418 1.00 0.00 187 THR A O 5
ATOM 6472 N N . ARG B 2 38 ? 8.100 -4.784 3.794 1.00 0.00 188 ARG A N 5
ATOM 6473 C CA . ARG B 2 38 ? 7.539 -5.772 4.739 1.00 0.00 188 ARG A CA 5
ATOM 6474 C C . ARG B 2 38 ? 8.655 -6.682 5.262 1.00 0.00 188 ARG A C 5
ATOM 6475 O O . ARG B 2 38 ? 9.537 -7.085 4.496 1.00 0.00 188 ARG A O 5
ATOM 6496 N N . HIS B 2 39 ? 8.661 -7.048 6.549 1.00 0.00 189 HIS A N 5
ATOM 6497 C CA . HIS B 2 39 ? 9.678 -7.970 7.103 1.00 0.00 189 HIS A CA 5
ATOM 6498 C C . HIS B 2 39 ? 9.640 -9.314 6.325 1.00 0.00 189 HIS A C 5
ATOM 6499 O O . HIS B 2 39 ? 8.566 -9.750 5.903 1.00 0.00 189 HIS A O 5
ATOM 6513 N N . PRO B 2 40 ? 10.787 -9.995 6.094 1.00 0.00 190 PRO A N 5
ATOM 6514 C CA . PRO B 2 40 ? 10.823 -11.231 5.299 1.00 0.00 190 PRO A CA 5
ATOM 6515 C C . PRO B 2 40 ? 9.859 -12.298 5.912 1.00 0.00 190 PRO A C 5
ATOM 6516 O O . PRO B 2 40 ? 9.339 -13.147 5.183 1.00 0.00 190 PRO A O 5
ATOM 6527 N N . LYS B 2 41 ? 9.586 -12.279 7.230 1.00 0.00 191 LYS A N 5
ATOM 6528 C CA . LYS B 2 41 ? 8.678 -13.266 7.866 1.00 0.00 191 LYS A CA 5
ATOM 6529 C C . LYS B 2 41 ? 7.214 -12.756 7.804 1.00 0.00 191 LYS A C 5
ATOM 6530 O O . LYS B 2 41 ? 6.388 -13.163 8.622 1.00 0.00 191 LYS A O 5
ATOM 6549 N N . TYR B 2 42 ? 6.853 -11.865 6.872 1.00 0.00 192 TYR A N 5
ATOM 6550 C CA . TYR B 2 42 ? 5.489 -11.290 6.810 1.00 0.00 192 TYR A CA 5
ATOM 6551 C C . TYR B 2 42 ? 4.427 -12.424 6.813 1.00 0.00 192 TYR A C 5
ATOM 6552 O O . TYR B 2 42 ? 4.448 -13.303 5.944 1.00 0.00 192 TYR A O 5
ATOM 6570 N N . LYS B 2 43 ? 3.468 -12.415 7.769 1.00 0.00 193 LYS A N 5
ATOM 6571 C CA . LYS B 2 43 ? 2.405 -13.448 7.874 1.00 0.00 193 LYS A CA 5
ATOM 6572 C C . LYS B 2 43 ? 3.017 -14.862 7.740 1.00 0.00 193 LYS A C 5
ATOM 6573 O O . LYS B 2 43 ? 2.551 -15.665 6.925 1.00 0.00 193 LYS A O 5
ATOM 6592 N N . THR B 2 44 ? 3.969 -15.245 8.590 1.00 0.00 194 THR A N 5
ATOM 6593 C CA . THR B 2 44 ? 4.449 -16.650 8.666 1.00 0.00 194 THR A CA 5
ATOM 6594 C C . THR B 2 44 ? 4.033 -17.262 10.011 1.00 0.00 194 THR A C 5
ATOM 6595 O O . THR B 2 44 ? 4.007 -18.487 10.148 1.00 0.00 194 THR A O 5
ATOM 6606 N N . GLU B 2 45 ? 3.673 -16.460 11.030 1.00 0.00 195 GLU A N 5
ATOM 6607 C CA . GLU B 2 45 ? 3.250 -16.992 12.341 1.00 0.00 195 GLU A CA 5
ATOM 6608 C C . GLU B 2 45 ? 1.819 -16.514 12.661 1.00 0.00 195 GLU A C 5
ATOM 6609 O O . GLU B 2 45 ? 1.396 -15.457 12.180 1.00 0.00 195 GLU A O 5
ATOM 6621 N N . LEU B 2 46 ? 1.035 -17.257 13.458 1.00 0.00 196 LEU A N 5
ATOM 6622 C CA . LEU B 2 46 ? -0.350 -16.870 13.779 1.00 0.00 196 LEU A CA 5
ATOM 6623 C C . LEU B 2 46 ? -0.354 -15.582 14.619 1.00 0.00 196 LEU A C 5
ATOM 6624 O O . LEU B 2 46 ? 0.407 -15.469 15.589 1.00 0.00 196 LEU A O 5
ATOM 6640 N N . CYS B 2 47 ? -1.216 -14.606 14.323 1.00 0.00 197 CYS A N 5
ATOM 6641 C CA . CYS B 2 47 ? -1.344 -13.401 15.142 1.00 0.00 197 CYS A CA 5
ATOM 6642 C C . CYS B 2 47 ? -1.956 -13.764 16.503 1.00 0.00 197 CYS A C 5
ATOM 6643 O O . CYS B 2 47 ? -3.092 -14.242 16.567 1.00 0.00 197 CYS A O 5
ATOM 6650 N N . ARG B 2 48 ? -1.236 -13.578 17.613 1.00 0.00 198 ARG A N 5
ATOM 6651 C CA . ARG B 2 48 ? -1.736 -13.950 18.955 1.00 0.00 198 ARG A CA 5
ATOM 6652 C C . ARG B 2 48 ? -3.028 -13.197 19.256 1.00 0.00 198 ARG A C 5
ATOM 6653 O O . ARG B 2 48 ? -4.008 -13.809 19.663 1.00 0.00 198 ARG A O 5
ATOM 6674 N N . THR B 2 49 ? -3.087 -11.873 19.088 1.00 0.00 199 THR A N 5
ATOM 6675 C CA . THR B 2 49 ? -4.316 -11.096 19.377 1.00 0.00 199 THR A CA 5
ATOM 6676 C C . THR B 2 49 ? -5.501 -11.664 18.575 1.00 0.00 199 THR A C 5
ATOM 6677 O O . THR B 2 49 ? -6.555 -11.935 19.155 1.00 0.00 199 THR A O 5
ATOM 6688 N N . PHE B 2 50 ? -5.379 -11.917 17.268 1.00 0.00 200 PHE A N 5
ATOM 6689 C CA . PHE B 2 50 ? -6.511 -12.427 16.469 1.00 0.00 200 PHE A CA 5
ATOM 6690 C C . PHE B 2 50 ? -6.853 -13.877 16.898 1.00 0.00 200 PHE A C 5
ATOM 6691 O O . PHE B 2 50 ? -8.030 -14.230 16.976 1.00 0.00 200 PHE A O 5
ATOM 6708 N N . HIS B 2 51 ? -5.879 -14.737 17.196 1.00 0.00 201 HIS A N 5
ATOM 6709 C CA . HIS B 2 51 ? -6.161 -16.150 17.554 1.00 0.00 201 HIS A CA 5
ATOM 6710 C C . HIS B 2 51 ? -6.519 -16.260 19.069 1.00 0.00 201 HIS A C 5
ATOM 6711 O O . HIS B 2 51 ? -6.934 -17.328 19.525 1.00 0.00 201 HIS A O 5
ATOM 6725 N N . THR B 2 52 ? -6.422 -15.181 19.864 1.00 0.00 202 THR A N 5
ATOM 6726 C CA . THR B 2 52 ? -6.792 -15.223 21.310 1.00 0.00 202 THR A CA 5
ATOM 6727 C C . THR B 2 52 ? -8.053 -14.377 21.551 1.00 0.00 202 THR A C 5
ATOM 6728 O O . THR B 2 52 ? -9.077 -14.912 21.981 1.00 0.00 202 THR A O 5
ATOM 6739 N N . ILE B 2 53 ? -8.041 -13.062 21.291 1.00 0.00 203 ILE A N 5
ATOM 6740 C CA . ILE B 2 53 ? -9.228 -12.204 21.527 1.00 0.00 203 ILE A CA 5
ATOM 6741 C C . ILE B 2 53 ? -10.247 -12.398 20.381 1.00 0.00 203 ILE A C 5
ATOM 6742 O O . ILE B 2 53 ? -11.392 -11.955 20.493 1.00 0.00 203 ILE A O 5
ATOM 6758 N N . GLY B 2 54 ? -9.881 -13.039 19.260 1.00 0.00 204 GLY A N 5
ATOM 6759 C CA . GLY B 2 54 ? -10.778 -13.152 18.095 1.00 0.00 204 GLY A CA 5
ATOM 6760 C C . GLY B 2 54 ? -10.734 -11.846 17.281 1.00 0.00 204 GLY A C 5
ATOM 6761 O O . GLY B 2 54 ? -11.496 -11.691 16.323 1.00 0.00 204 GLY A O 5
ATOM 6765 N N . PHE B 2 55 ? -9.887 -10.867 17.639 1.00 0.00 205 PHE A N 5
ATOM 6766 C CA . PHE B 2 55 ? -9.843 -9.572 16.950 1.00 0.00 205 PHE A CA 5
ATOM 6767 C C . PHE B 2 55 ? -8.406 -9.024 16.973 1.00 0.00 205 PHE A C 5
ATOM 6768 O O . PHE B 2 55 ? -7.593 -9.467 17.783 1.00 0.00 205 PHE A O 5
ATOM 6785 N N . CYS B 2 56 ? -8.054 -8.040 16.133 1.00 0.00 206 CYS A N 5
ATOM 6786 C CA . CYS B 2 56 ? -6.723 -7.432 16.159 1.00 0.00 206 CYS A CA 5
ATOM 6787 C C . CYS B 2 56 ? -6.833 -5.935 15.783 1.00 0.00 206 CYS A C 5
ATOM 6788 O O . CYS B 2 56 ? -7.338 -5.605 14.702 1.00 0.00 206 CYS A O 5
ATOM 6795 N N . PRO B 2 57 ? -6.392 -4.989 16.645 1.00 0.00 207 PRO A N 5
ATOM 6796 C CA . PRO B 2 57 ? -6.519 -3.550 16.373 1.00 0.00 207 PRO A CA 5
ATOM 6797 C C . PRO B 2 57 ? -5.696 -3.163 15.126 1.00 0.00 207 PRO A C 5
ATOM 6798 O O . PRO B 2 57 ? -5.875 -2.065 14.590 1.00 0.00 207 PRO A O 5
ATOM 6809 N N . TYR B 2 58 ? -4.805 -4.026 14.610 1.00 0.00 208 TYR A N 5
ATOM 6810 C CA . TYR B 2 58 ? -4.020 -3.706 13.401 1.00 0.00 208 TYR A CA 5
ATOM 6811 C C . TYR B 2 58 ? -4.814 -4.115 12.142 1.00 0.00 208 TYR A C 5
ATOM 6812 O O . TYR B 2 58 ? -4.557 -3.588 11.056 1.00 0.00 208 TYR A O 5
ATOM 6830 N N . GLY B 2 59 ? -5.851 -4.961 12.251 1.00 0.00 209 GLY A N 5
ATOM 6831 C CA . GLY B 2 59 ? -6.756 -5.248 11.119 1.00 0.00 209 GLY A CA 5
ATOM 6832 C C . GLY B 2 59 ? -5.948 -5.789 9.917 1.00 0.00 209 GLY A C 5
ATOM 6833 O O . GLY B 2 59 ? -4.978 -6.529 10.106 1.00 0.00 209 GLY A O 5
ATOM 6837 N N . PRO B 2 60 ? -6.334 -5.483 8.659 1.00 0.00 210 PRO A N 5
ATOM 6838 C CA . PRO B 2 60 ? -5.653 -6.015 7.473 1.00 0.00 210 PRO A CA 5
ATOM 6839 C C . PRO B 2 60 ? -4.183 -5.518 7.431 1.00 0.00 210 PRO A C 5
ATOM 6840 O O . PRO B 2 60 ? -3.359 -6.101 6.722 1.00 0.00 210 PRO A O 5
ATOM 6851 N N . ARG B 2 61 ? -3.811 -4.450 8.164 1.00 0.00 211 ARG A N 5
ATOM 6852 C CA . ARG B 2 61 ? -2.421 -3.929 8.156 1.00 0.00 211 ARG A CA 5
ATOM 6853 C C . ARG B 2 61 ? -1.541 -4.756 9.123 1.00 0.00 211 ARG A C 5
ATOM 6854 O O . ARG B 2 61 ? -0.354 -4.461 9.280 1.00 0.00 211 ARG A O 5
ATOM 6875 N N . CYS B 2 62 ? -2.071 -5.797 9.788 1.00 0.00 212 CYS A N 5
ATOM 6876 C CA . CYS B 2 62 ? -1.282 -6.611 10.718 1.00 0.00 212 CYS A CA 5
ATOM 6877 C C . CYS B 2 62 ? -0.209 -7.406 9.938 1.00 0.00 212 CYS A C 5
ATOM 6878 O O . CYS B 2 62 ? -0.463 -7.857 8.814 1.00 0.00 212 CYS A O 5
ATOM 6885 N N . HIS B 2 63 ? 0.990 -7.611 10.490 1.00 0.00 213 HIS A N 5
ATOM 6886 C CA . HIS B 2 63 ? 2.063 -8.340 9.795 1.00 0.00 213 HIS A CA 5
ATOM 6887 C C . HIS B 2 63 ? 2.009 -9.840 10.166 1.00 0.00 213 HIS A C 5
ATOM 6888 O O . HIS B 2 63 ? 2.919 -10.589 9.813 1.00 0.00 213 HIS A O 5
ATOM 6902 N N . PHE B 2 64 ? 0.978 -10.322 10.886 1.00 0.00 214 PHE A N 5
ATOM 6903 C CA . PHE B 2 64 ? 0.922 -11.734 11.330 1.00 0.00 214 PHE A CA 5
ATOM 6904 C C . PHE B 2 64 ? -0.352 -12.413 10.763 1.00 0.00 214 PHE A C 5
ATOM 6905 O O . PHE B 2 64 ? -1.270 -11.725 10.307 1.00 0.00 214 PHE A O 5
ATOM 6922 N N . ILE B 2 65 ? -0.421 -13.756 10.701 1.00 0.00 215 ILE A N 5
ATOM 6923 C CA . ILE B 2 65 ? -1.532 -14.456 10.013 1.00 0.00 215 ILE A CA 5
ATOM 6924 C C . ILE B 2 65 ? -2.826 -14.316 10.833 1.00 0.00 215 ILE A C 5
ATOM 6925 O O . ILE B 2 65 ? -2.910 -14.836 11.949 1.00 0.00 215 ILE A O 5
ATOM 6941 N N . HIS B 2 66 ? -3.877 -13.694 10.302 1.00 0.00 216 HIS A N 5
ATOM 6942 C CA . HIS B 2 66 ? -5.199 -13.702 10.950 1.00 0.00 216 HIS A CA 5
ATOM 6943 C C . HIS B 2 66 ? -5.971 -14.972 10.525 1.00 0.00 216 HIS A C 5
ATOM 6944 O O . HIS B 2 66 ? -5.801 -16.027 11.139 1.00 0.00 216 HIS A O 5
ATOM 6958 N N . ASN B 2 67 ? -6.752 -14.944 9.443 1.00 0.00 217 ASN A N 5
ATOM 6959 C CA . ASN B 2 67 ? -7.369 -16.164 8.902 1.00 0.00 217 ASN A CA 5
ATOM 6960 C C . ASN B 2 67 ? -6.483 -16.728 7.772 1.00 0.00 217 ASN A C 5
ATOM 6961 O O . ASN B 2 67 ? -5.994 -15.965 6.934 1.00 0.00 217 ASN A O 5
ATOM 6972 N N . ALA B 2 68 ? -6.199 -18.039 7.739 1.00 0.00 218 ALA A N 5
ATOM 6973 C CA . ALA B 2 68 ? -5.270 -18.610 6.752 1.00 0.00 218 ALA A CA 5
ATOM 6974 C C . ALA B 2 68 ? -5.826 -18.397 5.316 1.00 0.00 218 ALA A C 5
ATOM 6975 O O . ALA B 2 68 ? -6.854 -18.977 4.955 1.00 0.00 218 ALA A O 5
ATOM 6982 N N . ASP B 2 69 ? -5.163 -17.584 4.457 1.00 0.00 219 ASP A N 5
ATOM 6983 C CA . ASP B 2 69 ? -5.608 -17.375 3.074 1.00 0.00 219 ASP A CA 5
ATOM 6984 C C . ASP B 2 69 ? -5.281 -18.627 2.231 1.00 0.00 219 ASP A C 5
ATOM 6985 O O . ASP B 2 69 ? -4.141 -19.098 2.239 1.00 0.00 219 ASP A O 5
ATOM 6994 N N . GLU B 2 70 ? -6.240 -19.193 1.488 1.00 0.00 220 GLU A N 5
ATOM 6995 C CA . GLU B 2 70 ? -5.995 -20.400 0.666 1.00 0.00 220 GLU A CA 5
ATOM 6996 C C . GLU B 2 70 ? -6.682 -20.243 -0.696 1.00 0.00 220 GLU A C 5
ATOM 6997 O O . GLU B 2 70 ? -6.088 -19.683 -1.630 1.00 0.00 220 GLU A O 5
ATOM 7285 N N . SER B 2 1 ? 9.643 10.107 6.654 1.00 0.00 151 SER A N 6
ATOM 7286 C CA . SER B 2 1 ? 9.009 8.878 7.196 1.00 0.00 151 SER A CA 6
ATOM 7287 C C . SER B 2 1 ? 8.972 7.802 6.118 1.00 0.00 151 SER A C 6
ATOM 7288 O O . SER B 2 1 ? 8.586 8.082 4.982 1.00 0.00 151 SER A O 6
ATOM 7298 N N . THR B 2 2 ? 9.312 6.544 6.423 1.00 0.00 152 THR A N 6
ATOM 7299 C CA . THR B 2 2 ? 9.231 5.442 5.432 1.00 0.00 152 THR A CA 6
ATOM 7300 C C . THR B 2 2 ? 7.756 5.121 5.129 1.00 0.00 152 THR A C 6
ATOM 7301 O O . THR B 2 2 ? 7.461 4.487 4.113 1.00 0.00 152 THR A O 6
ATOM 7312 N N . ARG B 2 3 ? 6.791 5.549 5.965 1.00 0.00 153 ARG A N 6
ATOM 7313 C CA . ARG B 2 3 ? 5.352 5.292 5.712 1.00 0.00 153 ARG A CA 6
ATOM 7314 C C . ARG B 2 3 ? 4.724 6.495 4.987 1.00 0.00 153 ARG A C 6
ATOM 7315 O O . ARG B 2 3 ? 3.505 6.561 4.858 1.00 0.00 153 ARG A O 6
ATOM 7336 N N . TYR B 2 4 ? 5.506 7.472 4.504 1.00 0.00 154 TYR A N 6
ATOM 7337 C CA . TYR B 2 4 ? 4.948 8.693 3.899 1.00 0.00 154 TYR A CA 6
ATOM 7338 C C . TYR B 2 4 ? 4.022 8.321 2.717 1.00 0.00 154 TYR A C 6
ATOM 7339 O O . TYR B 2 4 ? 4.460 7.660 1.771 1.00 0.00 154 TYR A O 6
ATOM 7357 N N . LYS B 2 5 ? 2.738 8.733 2.731 1.00 0.00 155 LYS A N 6
ATOM 7358 C CA . LYS B 2 5 ? 1.786 8.460 1.614 1.00 0.00 155 LYS A CA 6
ATOM 7359 C C . LYS B 2 5 ? 1.771 6.946 1.275 1.00 0.00 155 LYS A C 6
ATOM 7360 O O . LYS B 2 5 ? 1.493 6.575 0.137 1.00 0.00 155 LYS A O 6
ATOM 7379 N N . THR B 2 6 ? 1.967 6.045 2.240 1.00 0.00 156 THR A N 6
ATOM 7380 C CA . THR B 2 6 ? 1.747 4.589 2.015 1.00 0.00 156 THR A CA 6
ATOM 7381 C C . THR B 2 6 ? 0.295 4.229 2.341 1.00 0.00 156 THR A C 6
ATOM 7382 O O . THR B 2 6 ? -0.144 3.116 2.044 1.00 0.00 156 THR A O 6
ATOM 7393 N N . GLU B 2 7 ? -0.502 5.135 2.934 1.00 0.00 157 GLU A N 6
ATOM 7394 C CA . GLU B 2 7 ? -1.904 4.844 3.283 1.00 0.00 157 GLU A CA 6
ATOM 7395 C C . GLU B 2 7 ? -2.810 5.974 2.772 1.00 0.00 157 GLU A C 6
ATOM 7396 O O . GLU B 2 7 ? -2.375 7.130 2.691 1.00 0.00 157 GLU A O 6
ATOM 7408 N N . LEU B 2 8 ? -4.059 5.693 2.370 1.00 0.00 158 LEU A N 6
ATOM 7409 C CA . LEU B 2 8 ? -4.948 6.715 1.794 1.00 0.00 158 LEU A CA 6
ATOM 7410 C C . LEU B 2 8 ? -5.307 7.764 2.858 1.00 0.00 158 LEU A C 6
ATOM 7411 O O . LEU B 2 8 ? -5.631 7.405 3.994 1.00 0.00 158 LEU A O 6
ATOM 7427 N N . CYS B 2 9 ? -5.398 9.052 2.507 1.00 0.00 159 CYS A N 6
ATOM 7428 C CA . CYS B 2 9 ? -5.940 10.067 3.405 1.00 0.00 159 CYS A CA 6
ATOM 7429 C C . CYS B 2 9 ? -7.470 9.955 3.422 1.00 0.00 159 CYS A C 6
ATOM 7430 O O . CYS B 2 9 ? -8.134 10.367 2.460 1.00 0.00 159 CYS A O 6
ATOM 7437 N N . ARG B 2 10 ? -8.078 9.311 4.430 1.00 0.00 160 ARG A N 6
ATOM 7438 C CA . ARG B 2 10 ? -9.517 8.988 4.395 1.00 0.00 160 ARG A CA 6
ATOM 7439 C C . ARG B 2 10 ? -10.358 10.283 4.561 1.00 0.00 160 ARG A C 6
ATOM 7440 O O . ARG B 2 10 ? -11.377 10.433 3.891 1.00 0.00 160 ARG A O 6
ATOM 7461 N N . PRO B 2 11 ? -9.949 11.272 5.406 1.00 0.00 161 PRO A N 6
ATOM 7462 C CA . PRO B 2 11 ? -10.679 12.546 5.529 1.00 0.00 161 PRO A CA 6
ATOM 7463 C C . PRO B 2 11 ? -10.829 13.200 4.137 1.00 0.00 161 PRO A C 6
ATOM 7464 O O . PRO B 2 11 ? -11.903 13.715 3.809 1.00 0.00 161 PRO A O 6
ATOM 7475 N N . PHE B 2 12 ? -9.796 13.177 3.272 1.00 0.00 162 PHE A N 6
ATOM 7476 C CA . PHE B 2 12 ? -9.888 13.768 1.929 1.00 0.00 162 PHE A CA 6
ATOM 7477 C C . PHE B 2 12 ? -10.859 12.940 1.058 1.00 0.00 162 PHE A C 6
ATOM 7478 O O . PHE B 2 12 ? -11.670 13.510 0.334 1.00 0.00 162 PHE A O 6
ATOM 7495 N N . GLU B 2 13 ? -10.827 11.606 1.107 1.00 0.00 163 GLU A N 6
ATOM 7496 C CA . GLU B 2 13 ? -11.767 10.767 0.324 1.00 0.00 163 GLU A CA 6
ATOM 7497 C C . GLU B 2 13 ? -13.218 10.981 0.835 1.00 0.00 163 GLU A C 6
ATOM 7498 O O . GLU B 2 13 ? -14.169 10.830 0.064 1.00 0.00 163 GLU A O 6
ATOM 7510 N N . GLU B 2 14 ? -13.434 11.288 2.118 1.00 0.00 164 GLU A N 6
ATOM 7511 C CA . GLU B 2 14 ? -14.797 11.382 2.682 1.00 0.00 164 GLU A CA 6
ATOM 7512 C C . GLU B 2 14 ? -15.387 12.783 2.413 1.00 0.00 164 GLU A C 6
ATOM 7513 O O . GLU B 2 14 ? -16.573 12.897 2.087 1.00 0.00 164 GLU A O 6
ATOM 7525 N N . SER B 2 15 ? -14.630 13.876 2.596 1.00 0.00 165 SER A N 6
ATOM 7526 C CA . SER B 2 15 ? -15.209 15.249 2.560 1.00 0.00 165 SER A CA 6
ATOM 7527 C C . SER B 2 15 ? -14.566 16.069 1.423 1.00 0.00 165 SER A C 6
ATOM 7528 O O . SER B 2 15 ? -15.016 17.182 1.139 1.00 0.00 165 SER A O 6
ATOM 7536 N N . GLY B 2 16 ? -13.536 15.564 0.727 1.00 0.00 166 GLY A N 6
ATOM 7537 C CA . GLY B 2 16 ? -12.938 16.279 -0.419 1.00 0.00 166 GLY A CA 6
ATOM 7538 C C . GLY B 2 16 ? -12.016 17.408 0.084 1.00 0.00 166 GLY A C 6
ATOM 7539 O O . GLY B 2 16 ? -11.567 18.235 -0.714 1.00 0.00 166 GLY A O 6
ATOM 7543 N N . THR B 2 17 ? -11.712 17.497 1.391 1.00 0.00 167 THR A N 6
ATOM 7544 C CA . THR B 2 17 ? -10.849 18.574 1.928 1.00 0.00 167 THR A CA 6
ATOM 7545 C C . THR B 2 17 ? -9.867 17.988 2.947 1.00 0.00 167 THR A C 6
ATOM 7546 O O . THR B 2 17 ? -10.163 16.961 3.572 1.00 0.00 167 THR A O 6
ATOM 7557 N N . CYS B 2 18 ? -8.698 18.601 3.174 1.00 0.00 168 CYS A N 6
ATOM 7558 C CA . CYS B 2 18 ? -7.747 18.125 4.183 1.00 0.00 168 CYS A CA 6
ATOM 755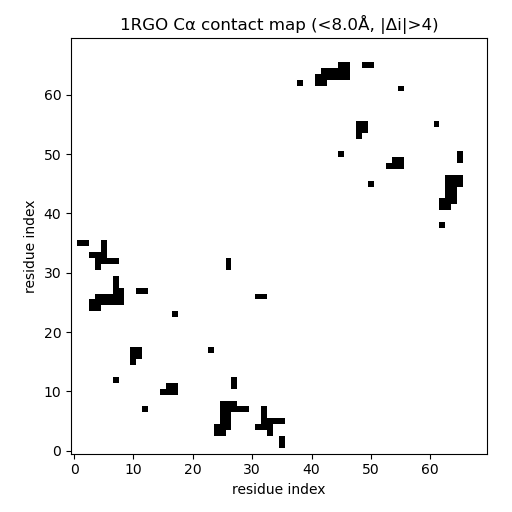9 C C . CYS B 2 18 ? -7.061 19.330 4.851 1.00 0.00 168 CYS A C 6
ATOM 7560 O O . CYS B 2 18 ? -6.486 20.180 4.159 1.00 0.00 168 CYS A O 6
ATOM 7567 N N . LYS B 2 19 ? -7.099 19.458 6.186 1.00 0.00 169 LYS A N 6
ATOM 7568 C CA . LYS B 2 19 ? -6.516 20.630 6.884 1.00 0.00 169 LYS A CA 6
ATOM 7569 C C . LYS B 2 19 ? -4.987 20.618 6.744 1.00 0.00 169 LYS A C 6
ATOM 7570 O O . LYS B 2 19 ? -4.345 21.655 6.936 1.00 0.00 169 LYS A O 6
ATOM 7589 N N . TYR B 2 20 ? -4.354 19.486 6.429 1.00 0.00 170 TYR A N 6
ATOM 7590 C CA . TYR B 2 20 ? -2.889 19.417 6.307 1.00 0.00 170 TYR A CA 6
ATOM 7591 C C . TYR B 2 20 ? -2.458 19.869 4.889 1.00 0.00 170 TYR A C 6
ATOM 7592 O O . TYR B 2 20 ? -1.310 20.279 4.695 1.00 0.00 170 TYR A O 6
ATOM 7610 N N . GLY B 2 21 ? -3.357 19.882 3.890 1.00 0.00 171 GLY A N 6
ATOM 7611 C CA . GLY B 2 21 ? -3.051 20.451 2.562 1.00 0.00 171 GLY A CA 6
ATOM 7612 C C . GLY B 2 21 ? -1.846 19.721 1.938 1.00 0.00 171 GLY A C 6
ATOM 7613 O O . GLY B 2 21 ? -1.781 18.490 1.976 1.00 0.00 171 GLY A O 6
ATOM 7617 N N . GLU B 2 22 ? -0.894 20.428 1.312 1.00 0.00 172 GLU A N 6
ATOM 7618 C CA . GLU B 2 22 ? 0.242 19.781 0.612 1.00 0.00 172 GLU A CA 6
ATOM 7619 C C . GLU B 2 22 ? 1.219 19.172 1.639 1.00 0.00 172 GLU A C 6
ATOM 7620 O O . GLU B 2 22 ? 2.131 18.432 1.255 1.00 0.00 172 GLU A O 6
ATOM 7632 N N . LYS B 2 23 ? 1.060 19.423 2.950 1.00 0.00 173 LYS A N 6
ATOM 7633 C CA . LYS B 2 23 ? 1.950 18.840 3.975 1.00 0.00 173 LYS A CA 6
ATOM 7634 C C . LYS B 2 23 ? 1.318 17.562 4.548 1.00 0.00 173 LYS A C 6
ATOM 7635 O O . LYS B 2 23 ? 1.888 16.952 5.458 1.00 0.00 173 LYS A O 6
ATOM 7654 N N . CYS B 2 24 ? 0.157 17.102 4.053 1.00 0.00 174 CYS A N 6
ATOM 7655 C CA . CYS B 2 24 ? -0.473 15.890 4.570 1.00 0.00 174 CYS A CA 6
ATOM 7656 C C . CYS B 2 24 ? 0.432 14.681 4.293 1.00 0.00 174 CYS A C 6
ATOM 7657 O O . CYS B 2 24 ? 0.854 14.468 3.150 1.00 0.00 174 CYS A O 6
ATOM 7664 N N . GLN B 2 25 ? 0.807 13.901 5.305 1.00 0.00 175 GLN A N 6
ATOM 7665 C CA . GLN B 2 25 ? 1.736 12.789 5.132 1.00 0.00 175 GLN A CA 6
ATOM 7666 C C . GLN B 2 25 ? 0.988 11.560 4.568 1.00 0.00 175 GLN A C 6
ATOM 7667 O O . GLN B 2 25 ? 1.554 10.472 4.520 1.00 0.00 175 GLN A O 6
ATOM 7681 N N . PHE B 2 26 ? -0.283 11.679 4.151 1.00 0.00 176 PHE A N 6
ATOM 7682 C CA . PHE B 2 26 ? -1.061 10.524 3.654 1.00 0.00 176 PHE A CA 6
ATOM 7683 C C . PHE B 2 26 ? -1.459 10.757 2.181 1.00 0.00 176 PHE A C 6
ATOM 7684 O O . PHE B 2 26 ? -1.356 11.882 1.681 1.00 0.00 176 PHE A O 6
ATOM 7701 N N . ALA B 2 27 ? -1.832 9.720 1.427 1.00 0.00 177 ALA A N 6
ATOM 7702 C CA . ALA B 2 27 ? -2.040 9.840 -0.023 1.00 0.00 177 ALA A CA 6
ATOM 7703 C C . ALA B 2 27 ? -3.404 10.502 -0.307 1.00 0.00 177 ALA A C 6
ATOM 7704 O O . ALA B 2 27 ? -4.448 9.917 -0.006 1.00 0.00 177 ALA A O 6
ATOM 7711 N N . HIS B 2 28 ? -3.454 11.664 -0.968 1.00 0.00 178 HIS A N 6
ATOM 7712 C CA . HIS B 2 28 ? -4.728 12.240 -1.432 1.00 0.00 178 HIS A CA 6
ATOM 7713 C C . HIS B 2 28 ? -5.146 11.565 -2.759 1.00 0.00 178 HIS A C 6
ATOM 7714 O O . HIS B 2 28 ? -6.340 11.497 -3.064 1.00 0.00 178 HIS A O 6
ATOM 7728 N N . GLY B 2 29 ? -4.212 11.015 -3.553 1.00 0.00 179 GLY A N 6
ATOM 7729 C CA . GLY B 2 29 ? -4.564 10.261 -4.773 1.00 0.00 179 GLY A CA 6
ATOM 7730 C C . GLY B 2 29 ? -3.820 8.917 -4.781 1.00 0.00 179 GLY A C 6
ATOM 7731 O O . GLY B 2 29 ? -2.698 8.830 -4.277 1.00 0.00 179 GLY A O 6
ATOM 7735 N N . PHE B 2 30 ? -4.365 7.859 -5.402 1.00 0.00 180 PHE A N 6
ATOM 7736 C CA . PHE B 2 30 ? -3.658 6.562 -5.515 1.00 0.00 180 PHE A CA 6
ATOM 7737 C C . PHE B 2 30 ? -2.382 6.740 -6.365 1.00 0.00 180 PHE A C 6
ATOM 7738 O O . PHE B 2 30 ? -1.446 5.948 -6.245 1.00 0.00 180 PHE A O 6
ATOM 7755 N N . HIS B 2 31 ? -2.274 7.796 -7.186 1.00 0.00 181 HIS A N 6
ATOM 7756 C CA . HIS B 2 31 ? -1.044 8.088 -7.945 1.00 0.00 181 HIS A CA 6
ATOM 7757 C C . HIS B 2 31 ? 0.123 8.391 -6.968 1.00 0.00 181 HIS A C 6
ATOM 7758 O O . HIS B 2 31 ? 1.287 8.349 -7.369 1.00 0.00 181 HIS A O 6
ATOM 7772 N N . GLU B 2 32 ? -0.138 8.703 -5.685 1.00 0.00 182 GLU A N 6
ATOM 7773 C CA . GLU B 2 32 ? 0.929 9.058 -4.730 1.00 0.00 182 GLU A CA 6
ATOM 7774 C C . GLU B 2 32 ? 1.223 7.869 -3.802 1.00 0.00 182 GLU A C 6
ATOM 7775 O O . GLU B 2 32 ? 2.184 7.915 -3.031 1.00 0.00 182 GLU A O 6
ATOM 7787 N N . LEU B 2 33 ? 0.407 6.790 -3.804 1.00 0.00 183 LEU A N 6
ATOM 7788 C CA . LEU B 2 33 ? 0.595 5.668 -2.869 1.00 0.00 183 LEU A CA 6
ATOM 7789 C C . LEU B 2 33 ? 1.961 5.013 -3.113 1.00 0.00 183 LEU A C 6
ATOM 7790 O O . LEU B 2 33 ? 2.243 4.564 -4.231 1.00 0.00 183 LEU A O 6
ATOM 7806 N N . ARG B 2 34 ? 2.826 4.891 -2.098 1.00 0.00 184 ARG A N 6
ATOM 7807 C CA . ARG B 2 34 ? 4.136 4.225 -2.259 1.00 0.00 184 ARG A CA 6
ATOM 7808 C C . ARG B 2 34 ? 4.051 2.785 -1.735 1.00 0.00 184 ARG A C 6
ATOM 7809 O O . ARG B 2 34 ? 3.325 2.518 -0.772 1.00 0.00 184 ARG A O 6
ATOM 7830 N N . SER B 2 35 ? 4.754 1.820 -2.338 1.00 0.00 185 SER A N 6
ATOM 7831 C CA . SER B 2 35 ? 4.679 0.407 -1.911 1.00 0.00 185 SER A CA 6
ATOM 7832 C C . SER B 2 35 ? 5.272 0.255 -0.501 1.00 0.00 185 SER A C 6
ATOM 7833 O O . SER B 2 35 ? 6.265 0.914 -0.173 1.00 0.00 185 SER A O 6
ATOM 7841 N N . LEU B 2 36 ? 4.742 -0.643 0.356 1.00 0.00 186 LEU A N 6
ATOM 7842 C CA . LEU B 2 36 ? 5.306 -0.876 1.695 1.00 0.00 186 LEU A CA 6
ATOM 7843 C C . LEU B 2 36 ? 6.366 -1.988 1.620 1.00 0.00 186 LEU A C 6
ATOM 7844 O O . LEU B 2 36 ? 6.069 -3.094 1.161 1.00 0.00 186 LEU A O 6
ATOM 7860 N N . THR B 2 37 ? 7.600 -1.761 2.084 1.00 0.00 187 THR A N 6
ATOM 7861 C CA . THR B 2 37 ? 8.632 -2.820 2.120 1.00 0.00 187 THR A CA 6
ATOM 7862 C C . THR B 2 37 ? 8.264 -3.857 3.190 1.00 0.00 187 THR A C 6
ATOM 7863 O O . THR B 2 37 ? 8.326 -3.559 4.389 1.00 0.00 187 THR A O 6
ATOM 7874 N N . ARG B 2 38 ? 7.798 -5.061 2.818 1.00 0.00 188 ARG A N 6
ATOM 7875 C CA . ARG B 2 38 ? 7.290 -6.045 3.796 1.00 0.00 188 ARG A CA 6
ATOM 7876 C C . ARG B 2 38 ? 8.461 -6.686 4.549 1.00 0.00 188 ARG A C 6
ATOM 7877 O O . ARG B 2 38 ? 9.452 -7.085 3.929 1.00 0.00 188 ARG A O 6
ATOM 7898 N N . HIS B 2 39 ? 8.392 -6.829 5.878 1.00 0.00 189 HIS A N 6
ATOM 7899 C CA . HIS B 2 39 ? 9.445 -7.516 6.655 1.00 0.00 189 HIS A CA 6
ATOM 7900 C C . HIS B 2 39 ? 9.625 -8.967 6.124 1.00 0.00 189 HIS A C 6
ATOM 7901 O O . HIS B 2 39 ? 8.662 -9.570 5.639 1.00 0.00 189 HIS A O 6
ATOM 7915 N N . PRO B 2 40 ? 10.837 -9.567 6.189 1.00 0.00 190 PRO A N 6
ATOM 7916 C CA . PRO B 2 40 ? 11.081 -10.913 5.646 1.00 0.00 190 PRO A CA 6
ATOM 7917 C C . PRO B 2 40 ? 10.128 -11.949 6.320 1.00 0.00 190 PRO A C 6
ATOM 7918 O O . PRO B 2 40 ? 9.800 -12.970 5.710 1.00 0.00 190 PRO A O 6
ATOM 7929 N N . LYS B 2 41 ? 9.654 -11.718 7.560 1.00 0.00 191 LYS A N 6
ATOM 7930 C CA . LYS B 2 41 ? 8.724 -12.657 8.241 1.00 0.00 191 LYS A CA 6
ATOM 7931 C C . LYS B 2 41 ? 7.296 -12.070 8.244 1.00 0.00 191 LYS A C 6
ATOM 7932 O O . LYS B 2 41 ? 6.442 -12.543 8.991 1.00 0.00 191 LYS A O 6
ATOM 7951 N N . TYR B 2 42 ? 6.989 -11.053 7.427 1.00 0.00 192 TYR A N 6
ATOM 7952 C CA . TYR B 2 42 ? 5.653 -10.417 7.422 1.00 0.00 192 TYR A CA 6
ATOM 7953 C C . TYR B 2 42 ? 4.548 -11.493 7.263 1.00 0.00 192 TYR A C 6
ATOM 7954 O O . TYR B 2 42 ? 4.503 -12.199 6.249 1.00 0.00 192 TYR A O 6
ATOM 7972 N N . LYS B 2 43 ? 3.633 -11.634 8.248 1.00 0.00 193 LYS A N 6
ATOM 7973 C CA . LYS B 2 43 ? 2.525 -12.620 8.201 1.00 0.00 193 LYS A CA 6
ATOM 7974 C C . LYS B 2 43 ? 3.069 -14.018 7.825 1.00 0.00 193 LYS A C 6
ATOM 7975 O O . LYS B 2 43 ? 2.567 -14.647 6.889 1.00 0.00 193 LYS A O 6
ATOM 7994 N N . THR B 2 44 ? 4.006 -14.581 8.586 1.00 0.00 194 THR A N 6
ATOM 7995 C CA . THR B 2 44 ? 4.418 -15.998 8.420 1.00 0.00 194 THR A CA 6
ATOM 7996 C C . THR B 2 44 ? 3.924 -16.822 9.623 1.00 0.00 194 THR A C 6
ATOM 7997 O O . THR B 2 44 ? 3.764 -18.038 9.510 1.00 0.00 194 THR A O 6
ATOM 8008 N N . GLU B 2 45 ? 3.632 -16.205 10.782 1.00 0.00 195 GLU A N 6
ATOM 8009 C CA . GLU B 2 45 ? 3.102 -16.936 11.956 1.00 0.00 195 GLU A CA 6
ATOM 8010 C C . GLU B 2 45 ? 1.674 -16.440 12.281 1.00 0.00 195 GLU A C 6
ATOM 8011 O O . GLU B 2 45 ? 1.347 -15.278 12.017 1.00 0.00 195 GLU A O 6
ATOM 8023 N N . LEU B 2 46 ? 0.795 -17.276 12.860 1.00 0.00 196 LEU A N 6
ATOM 8024 C CA . LEU B 2 46 ? -0.579 -16.862 13.206 1.00 0.00 196 LEU A CA 6
ATOM 8025 C C . LEU B 2 46 ? -0.539 -15.771 14.287 1.00 0.00 196 LEU A C 6
ATOM 8026 O O . LEU B 2 46 ? 0.161 -15.924 15.295 1.00 0.00 196 LEU A O 6
ATOM 8042 N N . CYS B 2 47 ? -1.315 -14.693 14.163 1.00 0.00 197 CYS A N 6
ATOM 8043 C CA . CYS B 2 47 ? -1.407 -13.673 15.207 1.00 0.00 197 CYS A CA 6
ATOM 8044 C C . CYS B 2 47 ? -2.051 -14.278 16.464 1.00 0.00 197 CYS A C 6
ATOM 8045 O O . CYS B 2 47 ? -3.237 -14.631 16.450 1.00 0.00 197 CYS A O 6
ATOM 8052 N N . ARG B 2 48 ? -1.310 -14.452 17.556 1.00 0.00 198 ARG A N 6
ATOM 8053 C CA . ARG B 2 48 ? -1.837 -15.105 18.777 1.00 0.00 198 ARG A CA 6
ATOM 8054 C C . ARG B 2 48 ? -2.957 -14.252 19.388 1.00 0.00 198 ARG A C 6
ATOM 8055 O O . ARG B 2 48 ? -3.783 -14.774 20.131 1.00 0.00 198 ARG A O 6
ATOM 8076 N N . THR B 2 49 ? -3.071 -12.961 19.064 1.00 0.00 199 THR A N 6
ATOM 8077 C CA . THR B 2 49 ? -4.171 -12.119 19.574 1.00 0.00 199 THR A CA 6
ATOM 8078 C C . THR B 2 49 ? -5.420 -12.319 18.708 1.00 0.00 199 THR A C 6
ATOM 8079 O O . THR B 2 49 ? -6.495 -12.594 19.241 1.00 0.00 199 THR A O 6
ATOM 8090 N N . PHE B 2 50 ? -5.331 -12.269 17.371 1.00 0.00 200 PHE A N 6
ATOM 8091 C CA . PHE B 2 50 ? -6.508 -12.470 16.502 1.00 0.00 200 PHE A CA 6
ATOM 8092 C C . PHE B 2 50 ? -7.026 -13.920 16.647 1.00 0.00 200 PHE A C 6
ATOM 8093 O O . PHE B 2 50 ? -8.236 -14.139 16.668 1.00 0.00 200 PHE A O 6
ATOM 8110 N N . HIS B 2 51 ? -6.163 -14.926 16.772 1.00 0.00 201 HIS A N 6
ATOM 8111 C CA . HIS B 2 51 ? -6.609 -16.338 16.883 1.00 0.00 201 HIS A CA 6
ATOM 8112 C C . HIS B 2 51 ? -7.013 -16.663 18.359 1.00 0.00 201 HIS A C 6
ATOM 8113 O O . HIS B 2 51 ? -7.534 -17.750 18.622 1.00 0.00 201 HIS A O 6
ATOM 8127 N N . THR B 2 52 ? -6.876 -15.733 19.319 1.00 0.00 202 THR A N 6
ATOM 8128 C CA . THR B 2 52 ? -7.374 -15.954 20.716 1.00 0.00 202 THR A CA 6
ATOM 8129 C C . THR B 2 52 ? -8.572 -15.033 20.997 1.00 0.00 202 THR A C 6
ATOM 8130 O O . THR B 2 52 ? -9.668 -15.523 21.281 1.00 0.00 202 THR A O 6
ATOM 8141 N N . ILE B 2 53 ? -8.426 -13.703 20.951 1.00 0.00 203 ILE A N 6
ATOM 8142 C CA . ILE B 2 53 ? -9.537 -12.780 21.277 1.00 0.00 203 ILE A CA 6
ATOM 8143 C C . ILE B 2 53 ? -10.527 -12.717 20.091 1.00 0.00 203 ILE A C 6
ATOM 8144 O O . ILE B 2 53 ? -11.632 -12.193 20.238 1.00 0.00 203 ILE A O 6
ATOM 8160 N N . GLY B 2 54 ? -10.167 -13.203 18.891 1.00 0.00 204 GLY A N 6
ATOM 8161 C CA . GLY B 2 54 ? -11.000 -13.014 17.690 1.00 0.00 204 GLY A CA 6
ATOM 8162 C C . GLY B 2 54 ? -10.772 -11.600 17.124 1.00 0.00 204 GLY A C 6
ATOM 8163 O O . GLY B 2 54 ? -11.417 -11.216 16.145 1.00 0.00 204 GLY A O 6
ATOM 8167 N N . PHE B 2 55 ? -9.880 -10.785 17.711 1.00 0.00 205 PHE A N 6
ATOM 8168 C CA . PHE B 2 55 ? -9.646 -9.411 17.253 1.00 0.00 205 PHE A CA 6
ATOM 8169 C C . PHE B 2 55 ? -8.166 -9.041 17.472 1.00 0.00 205 PHE A C 6
ATOM 8170 O O . PHE B 2 55 ? -7.461 -9.738 18.206 1.00 0.00 205 PHE A O 6
ATOM 8187 N N . CYS B 2 56 ? -7.667 -7.929 16.917 1.00 0.00 206 CYS A N 6
ATOM 8188 C CA . CYS B 2 56 ? -6.289 -7.488 17.158 1.00 0.00 206 CYS A CA 6
ATOM 8189 C C . CYS B 2 56 ? -6.226 -5.945 17.116 1.00 0.00 206 CYS A C 6
ATOM 8190 O O . CYS B 2 56 ? -6.745 -5.331 16.175 1.00 0.00 206 CYS A O 6
ATOM 8197 N N . PRO B 2 57 ? -5.607 -5.268 18.110 1.00 0.00 207 PRO A N 6
ATOM 8198 C CA . PRO B 2 57 ? -5.588 -3.807 18.167 1.00 0.00 207 PRO A CA 6
ATOM 8199 C C . PRO B 2 57 ? -4.687 -3.246 17.046 1.00 0.00 207 PRO A C 6
ATOM 8200 O O . PRO B 2 57 ? -4.729 -2.044 16.766 1.00 0.00 207 PRO A O 6
ATOM 8211 N N . TYR B 2 58 ? -3.875 -4.071 16.362 1.00 0.00 208 TYR A N 6
ATOM 8212 C CA . TYR B 2 58 ? -3.032 -3.594 15.252 1.00 0.00 208 TYR A CA 6
ATOM 8213 C C . TYR B 2 58 ? -3.846 -3.598 13.940 1.00 0.00 208 TYR A C 6
ATOM 8214 O O . TYR B 2 58 ? -3.484 -2.902 12.987 1.00 0.00 208 TYR A O 6
ATOM 8232 N N . GLY B 2 59 ? -4.975 -4.315 13.860 1.00 0.00 209 GLY A N 6
ATOM 8233 C CA . GLY B 2 59 ? -5.850 -4.274 12.674 1.00 0.00 209 GLY A CA 6
ATOM 8234 C C . GLY B 2 59 ? -5.064 -4.726 11.423 1.00 0.00 209 GLY A C 6
ATOM 8235 O O . GLY B 2 59 ? -4.268 -5.666 11.500 1.00 0.00 209 GLY A O 6
ATOM 8239 N N . PRO B 2 60 ? -5.269 -4.108 10.241 1.00 0.00 210 PRO A N 6
ATOM 8240 C CA . PRO B 2 60 ? -4.625 -4.552 9.004 1.00 0.00 210 PRO A CA 6
ATOM 8241 C C . PRO B 2 60 ? -3.111 -4.233 9.050 1.00 0.00 210 PRO A C 6
ATOM 8242 O O . PRO B 2 60 ? -2.348 -4.762 8.237 1.00 0.00 210 PRO A O 6
ATOM 8253 N N . ARG B 2 61 ? -2.625 -3.387 9.982 1.00 0.00 211 ARG A N 6
ATOM 8254 C CA . ARG B 2 61 ? -1.184 -3.058 10.067 1.00 0.00 211 ARG A CA 6
ATOM 8255 C C . ARG B 2 61 ? -0.448 -4.136 10.893 1.00 0.00 211 ARG A C 6
ATOM 8256 O O . ARG B 2 61 ? 0.769 -4.042 11.080 1.00 0.00 211 ARG A O 6
ATOM 8277 N N . CYS B 2 62 ? -1.132 -5.178 11.405 1.00 0.00 212 CYS A N 6
ATOM 8278 C CA . CYS B 2 62 ? -0.479 -6.225 12.199 1.00 0.00 212 CYS A CA 6
ATOM 8279 C C . CYS B 2 62 ? 0.527 -6.991 11.321 1.00 0.00 212 CYS A C 6
ATOM 8280 O O . CYS B 2 62 ? 0.235 -7.287 10.155 1.00 0.00 212 CYS A O 6
ATOM 8287 N N . HIS B 2 63 ? 1.712 -7.343 11.827 1.00 0.00 213 HIS A N 6
ATOM 8288 C CA . HIS B 2 63 ? 2.724 -8.051 11.031 1.00 0.00 213 HIS A CA 6
ATOM 8289 C C . HIS B 2 63 ? 2.513 -9.574 11.143 1.00 0.00 213 HIS A C 6
ATOM 8290 O O . HIS B 2 63 ? 3.368 -10.343 10.711 1.00 0.00 213 HIS A O 6
ATOM 8304 N N . PHE B 2 64 ? 1.392 -10.061 11.709 1.00 0.00 214 PHE A N 6
ATOM 8305 C CA . PHE B 2 64 ? 1.172 -11.511 11.890 1.00 0.00 214 PHE A CA 6
ATOM 8306 C C . PHE B 2 64 ? -0.137 -11.939 11.169 1.00 0.00 214 PHE A C 6
ATOM 8307 O O . PHE B 2 64 ? -0.988 -11.095 10.878 1.00 0.00 214 PHE A O 6
ATOM 8324 N N . ILE B 2 65 ? -0.303 -13.222 10.801 1.00 0.00 215 ILE A N 6
ATOM 8325 C CA . ILE B 2 65 ? -1.453 -13.665 9.968 1.00 0.00 215 ILE A CA 6
ATOM 8326 C C . ILE B 2 65 ? -2.758 -13.541 10.768 1.00 0.00 215 ILE A C 6
ATOM 8327 O O . ILE B 2 65 ? -2.907 -14.185 11.810 1.00 0.00 215 ILE A O 6
ATOM 8343 N N . HIS B 2 66 ? -3.762 -12.804 10.282 1.00 0.00 216 HIS A N 6
ATOM 8344 C CA . HIS B 2 66 ? -5.086 -12.775 10.915 1.00 0.00 216 HIS A CA 6
ATOM 8345 C C . HIS B 2 66 ? -5.999 -13.828 10.247 1.00 0.00 216 HIS A C 6
ATOM 8346 O O . HIS B 2 66 ? -5.947 -15.006 10.608 1.00 0.00 216 HIS A O 6
ATOM 8360 N N . ASN B 2 67 ? -6.803 -13.467 9.238 1.00 0.00 217 ASN A N 6
ATOM 8361 C CA . ASN B 2 67 ? -7.617 -14.448 8.505 1.00 0.00 217 ASN A CA 6
ATOM 8362 C C . ASN B 2 67 ? -6.873 -14.890 7.226 1.00 0.00 217 ASN A C 6
ATOM 8363 O O . ASN B 2 67 ? -6.344 -14.046 6.496 1.00 0.00 217 ASN A O 6
ATOM 8374 N N . ALA B 2 68 ? -6.827 -16.189 6.898 1.00 0.00 218 ALA A N 6
ATOM 8375 C CA . ALA B 2 68 ? -6.206 -16.660 5.649 1.00 0.00 218 ALA A CA 6
ATOM 8376 C C . ALA B 2 68 ? -7.065 -16.206 4.428 1.00 0.00 218 ALA A C 6
ATOM 8377 O O . ALA B 2 68 ? -8.201 -15.750 4.605 1.00 0.00 218 ALA A O 6
ATOM 8384 N N . ASP B 2 69 ? -6.572 -16.329 3.183 1.00 0.00 219 ASP A N 6
ATOM 8385 C CA . ASP B 2 69 ? -7.324 -15.885 1.993 1.00 0.00 219 ASP A CA 6
ATOM 8386 C C . ASP B 2 69 ? -7.664 -17.102 1.106 1.00 0.00 219 ASP A C 6
ATOM 8387 O O . ASP B 2 69 ? -6.795 -17.937 0.842 1.00 0.00 219 ASP A O 6
ATOM 8396 N N . GLU B 2 70 ? -8.897 -17.232 0.603 1.00 0.00 220 GLU A N 6
ATOM 8397 C CA . GLU B 2 70 ? -9.275 -18.361 -0.265 1.00 0.00 220 GLU A CA 6
ATOM 8398 C C . GLU B 2 70 ? -8.673 -18.161 -1.664 1.00 0.00 220 GLU A C 6
ATOM 8399 O O . GLU B 2 70 ? -8.436 -19.141 -2.385 1.00 0.00 220 GLU A O 6
ATOM 8687 N N . SER B 2 1 ? 10.008 9.720 7.344 1.00 0.00 151 SER A N 7
ATOM 8688 C CA . SER B 2 1 ? 9.481 8.390 7.747 1.00 0.00 151 SER A CA 7
ATOM 8689 C C . SER B 2 1 ? 9.280 7.523 6.508 1.00 0.00 151 SER A C 7
ATOM 8690 O O . SER B 2 1 ? 8.777 8.007 5.492 1.00 0.00 151 SER A O 7
ATOM 8700 N N . THR B 2 2 ? 9.618 6.228 6.540 1.00 0.00 152 THR A N 7
ATOM 8701 C CA . THR B 2 2 ? 9.400 5.325 5.383 1.00 0.00 152 THR A CA 7
ATOM 8702 C C . THR B 2 2 ? 7.894 5.093 5.178 1.00 0.00 152 THR A C 7
ATOM 8703 O O . THR B 2 2 ? 7.472 4.726 4.081 1.00 0.00 152 THR A O 7
ATOM 8714 N N . ARG B 2 3 ? 7.035 5.325 6.190 1.00 0.00 153 ARG A N 7
ATOM 8715 C CA . ARG B 2 3 ? 5.572 5.126 6.047 1.00 0.00 153 ARG A CA 7
ATOM 8716 C C . ARG B 2 3 ? 4.942 6.332 5.319 1.00 0.00 153 ARG A C 7
ATOM 8717 O O . ARG B 2 3 ? 3.724 6.391 5.177 1.00 0.00 153 ARG A O 7
ATOM 8738 N N . TYR B 2 4 ? 5.722 7.321 4.850 1.00 0.00 154 TYR A N 7
ATOM 8739 C CA . TYR B 2 4 ? 5.160 8.551 4.266 1.00 0.00 154 TYR A CA 7
ATOM 8740 C C . TYR B 2 4 ? 4.251 8.198 3.064 1.00 0.00 154 TYR A C 7
ATOM 8741 O O . TYR B 2 4 ? 4.717 7.598 2.088 1.00 0.00 154 TYR A O 7
ATOM 8759 N N . LYS B 2 5 ? 2.953 8.574 3.083 1.00 0.00 155 LYS A N 7
ATOM 8760 C CA . LYS B 2 5 ? 2.019 8.328 1.944 1.00 0.00 155 LYS A CA 7
ATOM 8761 C C . LYS B 2 5 ? 2.033 6.829 1.551 1.00 0.00 155 LYS A C 7
ATOM 8762 O O . LYS B 2 5 ? 1.794 6.496 0.392 1.00 0.00 155 LYS A O 7
ATOM 8781 N N . THR B 2 6 ? 2.220 5.897 2.491 1.00 0.00 156 THR A N 7
ATOM 8782 C CA . THR B 2 6 ? 2.060 4.443 2.204 1.00 0.00 156 THR A CA 7
ATOM 8783 C C . THR B 2 6 ? 0.627 4.003 2.537 1.00 0.00 156 THR A C 7
ATOM 8784 O O . THR B 2 6 ? 0.233 2.885 2.199 1.00 0.00 156 THR A O 7
ATOM 8795 N N . GLU B 2 7 ? -0.197 4.843 3.190 1.00 0.00 157 GLU A N 7
ATOM 8796 C CA . GLU B 2 7 ? -1.580 4.470 3.557 1.00 0.00 157 GLU A CA 7
ATOM 8797 C C . GLU B 2 7 ? -2.556 5.544 3.050 1.00 0.00 157 GLU A C 7
ATOM 8798 O O . GLU B 2 7 ? -2.187 6.720 2.944 1.00 0.00 157 GLU A O 7
ATOM 8810 N N . LEU B 2 8 ? -3.803 5.190 2.687 1.00 0.00 158 LEU A N 7
ATOM 8811 C CA . LEU B 2 8 ? -4.770 6.159 2.143 1.00 0.00 158 LEU A CA 7
ATOM 8812 C C . LEU B 2 8 ? -5.084 7.238 3.191 1.00 0.00 158 LEU A C 7
ATOM 8813 O O . LEU B 2 8 ? -5.304 6.915 4.363 1.00 0.00 158 LEU A O 7
ATOM 8829 N N . CYS B 2 9 ? -5.247 8.504 2.799 1.00 0.00 159 CYS A N 7
ATOM 8830 C CA . CYS B 2 9 ? -5.756 9.534 3.694 1.00 0.00 159 CYS A CA 7
ATOM 8831 C C . CYS B 2 9 ? -7.273 9.369 3.835 1.00 0.00 159 CYS A C 7
ATOM 8832 O O . CYS B 2 9 ? -8.024 9.730 2.919 1.00 0.00 159 CYS A O 7
ATOM 8839 N N . ARG B 2 10 ? -7.777 8.737 4.906 1.00 0.00 160 ARG A N 7
ATOM 8840 C CA . ARG B 2 10 ? -9.208 8.387 5.004 1.00 0.00 160 ARG A CA 7
ATOM 8841 C C . ARG B 2 10 ? -10.064 9.675 5.098 1.00 0.00 160 ARG A C 7
ATOM 8842 O O . ARG B 2 10 ? -11.108 9.756 4.456 1.00 0.00 160 ARG A O 7
ATOM 8863 N N . PRO B 2 11 ? -9.645 10.729 5.849 1.00 0.00 161 PRO A N 7
ATOM 8864 C CA . PRO B 2 11 ? -10.395 11.993 5.904 1.00 0.00 161 PRO A CA 7
ATOM 8865 C C . PRO B 2 11 ? -10.597 12.547 4.474 1.00 0.00 161 PRO A C 7
ATOM 8866 O O . PRO B 2 11 ? -11.696 13.001 4.137 1.00 0.00 161 PRO A O 7
ATOM 8877 N N . PHE B 2 12 ? -9.586 12.494 3.587 1.00 0.00 162 PHE A N 7
ATOM 8878 C CA . PHE B 2 12 ? -9.729 12.988 2.210 1.00 0.00 162 PHE A CA 7
ATOM 8879 C C . PHE B 2 12 ? -10.632 12.034 1.403 1.00 0.00 162 PHE A C 7
ATOM 8880 O O . PHE B 2 12 ? -11.471 12.489 0.633 1.00 0.00 162 PHE A O 7
ATOM 8897 N N . GLU B 2 13 ? -10.501 10.713 1.544 1.00 0.00 163 GLU A N 7
ATOM 8898 C CA . GLU B 2 13 ? -11.350 9.758 0.803 1.00 0.00 163 GLU A CA 7
ATOM 8899 C C . GLU B 2 13 ? -12.827 9.898 1.262 1.00 0.00 163 GLU A C 7
ATOM 8900 O O . GLU B 2 13 ? -13.742 9.642 0.478 1.00 0.00 163 GLU A O 7
ATOM 8912 N N . GLU B 2 14 ? -13.102 10.267 2.522 1.00 0.00 164 GLU A N 7
ATOM 8913 C CA . GLU B 2 14 ? -14.484 10.313 3.040 1.00 0.00 164 GLU A CA 7
ATOM 8914 C C . GLU B 2 14 ? -15.135 11.672 2.694 1.00 0.00 164 GLU A C 7
ATOM 8915 O O . GLU B 2 14 ? -16.314 11.712 2.328 1.00 0.00 164 GLU A O 7
ATOM 8927 N N . SER B 2 15 ? -14.440 12.811 2.858 1.00 0.00 165 SER A N 7
ATOM 8928 C CA . SER B 2 15 ? -15.089 14.152 2.752 1.00 0.00 165 SER A CA 7
ATOM 8929 C C . SER B 2 15 ? -14.455 14.964 1.600 1.00 0.00 165 SER A C 7
ATOM 8930 O O . SER B 2 15 ? -14.942 16.051 1.278 1.00 0.00 165 SER A O 7
ATOM 8938 N N . GLY B 2 16 ? -13.406 14.473 0.925 1.00 0.00 166 GLY A N 7
ATOM 8939 C CA . GLY B 2 16 ? -12.834 15.166 -0.251 1.00 0.00 166 GLY A CA 7
ATOM 8940 C C . GLY B 2 16 ? -11.988 16.374 0.203 1.00 0.00 166 GLY A C 7
ATOM 8941 O O . GLY B 2 16 ? -11.576 17.184 -0.631 1.00 0.00 166 GLY A O 7
ATOM 8945 N N . THR B 2 17 ? -11.717 16.552 1.509 1.00 0.00 167 THR A N 7
ATOM 8946 C CA . THR B 2 17 ? -10.933 17.708 2.000 1.00 0.00 167 THR A CA 7
ATOM 8947 C C . THR B 2 17 ? -9.935 17.239 3.061 1.00 0.00 167 THR A C 7
ATOM 8948 O O . THR B 2 17 ? -10.189 16.244 3.750 1.00 0.00 167 THR A O 7
ATOM 8959 N N . CYS B 2 18 ? -8.793 17.918 3.250 1.00 0.00 168 CYS A N 7
ATOM 8960 C CA . CYS B 2 18 ? -7.828 17.546 4.284 1.00 0.00 168 CYS A CA 7
ATOM 8961 C C . CYS B 2 18 ? -7.163 18.814 4.848 1.00 0.00 168 CYS A C 7
ATOM 8962 O O . CYS B 2 18 ? -6.618 19.620 4.084 1.00 0.00 168 CYS A O 7
ATOM 8969 N N . LYS B 2 19 ? -7.192 19.048 6.167 1.00 0.00 169 LYS A N 7
ATOM 8970 C CA . LYS B 2 19 ? -6.636 20.287 6.763 1.00 0.00 169 LYS A CA 7
ATOM 8971 C C . LYS B 2 19 ? -5.103 20.288 6.643 1.00 0.00 169 LYS A C 7
ATOM 8972 O O . LYS B 2 19 ? -4.473 21.331 6.833 1.00 0.00 169 LYS A O 7
ATOM 8991 N N . TYR B 2 20 ? -4.456 19.163 6.327 1.00 0.00 170 TYR A N 7
ATOM 8992 C CA . TYR B 2 20 ? -2.995 19.118 6.195 1.00 0.00 170 TYR A CA 7
ATOM 8993 C C . TYR B 2 20 ? -2.588 19.517 4.755 1.00 0.00 170 TYR A C 7
ATOM 8994 O O . TYR B 2 20 ? -1.457 19.956 4.534 1.00 0.00 170 TYR A O 7
ATOM 9012 N N . GLY B 2 21 ? -3.493 19.449 3.762 1.00 0.00 171 GLY A N 7
ATOM 9013 C CA . GLY B 2 21 ? -3.213 19.956 2.404 1.00 0.00 171 GLY A CA 7
ATOM 9014 C C . GLY B 2 21 ? -1.996 19.227 1.807 1.00 0.00 171 GLY A C 7
ATOM 9015 O O . GLY B 2 21 ? -1.872 18.009 1.949 1.00 0.00 171 GLY A O 7
ATOM 9019 N N . GLU B 2 22 ? -1.091 19.920 1.103 1.00 0.00 172 GLU A N 7
ATOM 9020 C CA . GLU B 2 22 ? 0.071 19.271 0.446 1.00 0.00 172 GLU A CA 7
ATOM 9021 C C . GLU B 2 22 ? 1.060 18.750 1.512 1.00 0.00 172 GLU A C 7
ATOM 9022 O O . GLU B 2 22 ? 2.018 18.051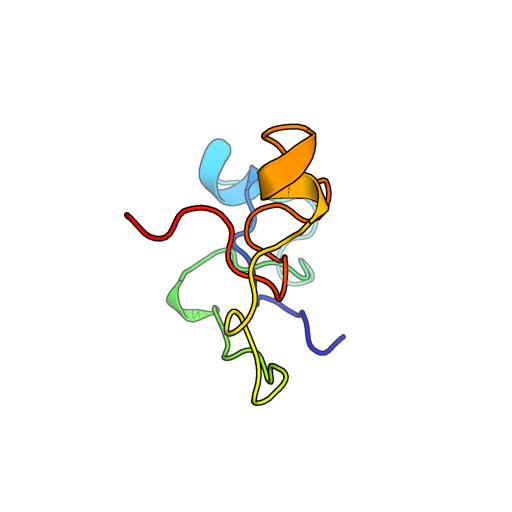 1.170 1.00 0.00 172 GLU A O 7
ATOM 9034 N N . LYS B 2 23 ? 0.866 19.043 2.810 1.00 0.00 173 LYS A N 7
ATOM 9035 C CA . LYS B 2 23 ? 1.781 18.569 3.867 1.00 0.00 173 LYS A CA 7
ATOM 9036 C C . LYS B 2 23 ? 1.202 17.303 4.528 1.00 0.00 173 LYS A C 7
ATOM 9037 O O . LYS B 2 23 ? 1.801 16.771 5.468 1.00 0.00 173 LYS A O 7
ATOM 9056 N N . CYS B 2 24 ? 0.053 16.772 4.072 1.00 0.00 174 CYS A N 7
ATOM 9057 C CA . CYS B 2 24 ? -0.532 15.568 4.660 1.00 0.00 174 CYS A CA 7
ATOM 9058 C C . CYS B 2 24 ? 0.425 14.383 4.472 1.00 0.00 174 CYS A C 7
ATOM 9059 O O . CYS B 2 24 ? 0.936 14.166 3.367 1.00 0.00 174 CYS A O 7
ATOM 9066 N N . GLN B 2 25 ? 0.726 13.611 5.514 1.00 0.00 175 GLN A N 7
ATOM 9067 C CA . GLN B 2 25 ? 1.670 12.503 5.417 1.00 0.00 175 GLN A CA 7
ATOM 9068 C C . GLN B 2 25 ? 0.957 11.250 4.849 1.00 0.00 175 GLN A C 7
ATOM 9069 O O . GLN B 2 25 ? 1.539 10.169 4.842 1.00 0.00 175 GLN A O 7
ATOM 9083 N N . PHE B 2 26 ? -0.301 11.344 4.379 1.00 0.00 176 PHE A N 7
ATOM 9084 C CA . PHE B 2 26 ? -1.048 10.165 3.882 1.00 0.00 176 PHE A CA 7
ATOM 9085 C C . PHE B 2 26 ? -1.454 10.384 2.408 1.00 0.00 176 PHE A C 7
ATOM 9086 O O . PHE B 2 26 ? -1.335 11.500 1.891 1.00 0.00 176 PHE A O 7
ATOM 9103 N N . ALA B 2 27 ? -1.850 9.340 1.669 1.00 0.00 177 ALA A N 7
ATOM 9104 C CA . ALA B 2 27 ? -2.069 9.443 0.219 1.00 0.00 177 ALA A CA 7
ATOM 9105 C C . ALA B 2 27 ? -3.458 10.061 -0.066 1.00 0.00 177 ALA A C 7
ATOM 9106 O O . ALA B 2 27 ? -4.480 9.435 0.225 1.00 0.00 177 ALA A O 7
ATOM 9113 N N . HIS B 2 28 ? -3.547 11.224 -0.723 1.00 0.00 178 HIS A N 7
ATOM 9114 C CA . HIS B 2 28 ? -4.837 11.747 -1.211 1.00 0.00 178 HIS A CA 7
ATOM 9115 C C . HIS B 2 28 ? -5.202 11.058 -2.548 1.00 0.00 178 HIS A C 7
ATOM 9116 O O . HIS B 2 28 ? -6.385 10.920 -2.865 1.00 0.00 178 HIS A O 7
ATOM 9130 N N . GLY B 2 29 ? -4.229 10.575 -3.338 1.00 0.00 179 GLY A N 7
ATOM 9131 C CA . GLY B 2 29 ? -4.520 9.806 -4.565 1.00 0.00 179 GLY A CA 7
ATOM 9132 C C . GLY B 2 29 ? -3.613 8.567 -4.624 1.00 0.00 179 GLY A C 7
ATOM 9133 O O . GLY B 2 29 ? -2.506 8.587 -4.085 1.00 0.00 179 GLY A O 7
ATOM 9137 N N . PHE B 2 30 ? -4.011 7.481 -5.305 1.00 0.00 180 PHE A N 7
ATOM 9138 C CA . PHE B 2 30 ? -3.165 6.269 -5.415 1.00 0.00 180 PHE A CA 7
ATOM 9139 C C . PHE B 2 30 ? -1.880 6.599 -6.207 1.00 0.00 180 PHE A C 7
ATOM 9140 O O . PHE B 2 30 ? -0.867 5.918 -6.049 1.00 0.00 180 PHE A O 7
ATOM 9157 N N . HIS B 2 31 ? -1.858 7.665 -7.022 1.00 0.00 181 HIS A N 7
ATOM 9158 C CA . HIS B 2 31 ? -0.635 8.097 -7.731 1.00 0.00 181 HIS A CA 7
ATOM 9159 C C . HIS B 2 31 ? 0.447 8.527 -6.705 1.00 0.00 181 HIS A C 7
ATOM 9160 O O . HIS B 2 31 ? 1.632 8.566 -7.044 1.00 0.00 181 HIS A O 7
ATOM 9174 N N . GLU B 2 32 ? 0.094 8.855 -5.451 1.00 0.00 182 GLU A N 7
ATOM 9175 C CA . GLU B 2 32 ? 1.080 9.305 -4.448 1.00 0.00 182 GLU A CA 7
ATOM 9176 C C . GLU B 2 32 ? 1.625 8.098 -3.667 1.00 0.00 182 GLU A C 7
ATOM 9177 O O . GLU B 2 32 ? 2.604 8.235 -2.930 1.00 0.00 182 GLU A O 7
ATOM 9189 N N . LEU B 2 33 ? 1.015 6.903 -3.766 1.00 0.00 183 LEU A N 7
ATOM 9190 C CA . LEU B 2 33 ? 1.461 5.733 -2.994 1.00 0.00 183 LEU A CA 7
ATOM 9191 C C . LEU B 2 33 ? 2.884 5.345 -3.421 1.00 0.00 183 LEU A C 7
ATOM 9192 O O . LEU B 2 33 ? 3.129 5.097 -4.608 1.00 0.00 183 LEU A O 7
ATOM 9208 N N . ARG B 2 34 ? 3.861 5.309 -2.510 1.00 0.00 184 ARG A N 7
ATOM 9209 C CA . ARG B 2 34 ? 5.269 5.057 -2.880 1.00 0.00 184 ARG A CA 7
ATOM 9210 C C . ARG B 2 34 ? 5.547 3.541 -2.870 1.00 0.00 184 ARG A C 7
ATOM 9211 O O . ARG B 2 34 ? 4.901 2.798 -2.124 1.00 0.00 184 ARG A O 7
ATOM 9232 N N . SER B 2 35 ? 6.482 3.031 -3.688 1.00 0.00 185 SER A N 7
ATOM 9233 C CA . SER B 2 35 ? 6.755 1.579 -3.771 1.00 0.00 185 SER A CA 7
ATOM 9234 C C . SER B 2 35 ? 7.597 1.132 -2.551 1.00 0.00 185 SER A C 7
ATOM 9235 O O . SER B 2 35 ? 8.821 1.012 -2.657 1.00 0.00 185 SER A O 7
ATOM 9243 N N . LEU B 2 36 ? 6.990 0.868 -1.374 1.00 0.00 186 LEU A N 7
ATOM 9244 C CA . LEU B 2 36 ? 7.740 0.397 -0.194 1.00 0.00 186 LEU A CA 7
ATOM 9245 C C . LEU B 2 36 ? 7.647 -1.136 -0.102 1.00 0.00 186 LEU A C 7
ATOM 9246 O O . LEU B 2 36 ? 6.543 -1.692 -0.114 1.00 0.00 186 LEU A O 7
ATOM 9262 N N . THR B 2 37 ? 8.765 -1.861 0.010 1.00 0.00 187 THR A N 7
ATOM 9263 C CA . THR B 2 37 ? 8.737 -3.335 0.152 1.00 0.00 187 THR A CA 7
ATOM 9264 C C . THR B 2 37 ? 8.205 -3.715 1.555 1.00 0.00 187 THR A C 7
ATOM 9265 O O . THR B 2 37 ? 8.316 -2.920 2.498 1.00 0.00 187 THR A O 7
ATOM 9276 N N . ARG B 2 38 ? 7.615 -4.911 1.743 1.00 0.00 188 ARG A N 7
ATOM 9277 C CA . ARG B 2 38 ? 7.023 -5.309 3.045 1.00 0.00 188 ARG A CA 7
ATOM 9278 C C . ARG B 2 38 ? 8.098 -5.952 3.935 1.00 0.00 188 ARG A C 7
ATOM 9279 O O . ARG B 2 38 ? 9.125 -6.415 3.429 1.00 0.00 188 ARG A O 7
ATOM 9300 N N . HIS B 2 39 ? 7.912 -6.006 5.261 1.00 0.00 189 HIS A N 7
ATOM 9301 C CA . HIS B 2 39 ? 8.883 -6.656 6.168 1.00 0.00 189 HIS A CA 7
ATOM 9302 C C . HIS B 2 39 ? 9.068 -8.145 5.758 1.00 0.00 189 HIS A C 7
ATOM 9303 O O . HIS B 2 39 ? 8.109 -8.785 5.315 1.00 0.00 189 HIS A O 7
ATOM 9317 N N . PRO B 2 40 ? 10.283 -8.731 5.875 1.00 0.00 190 PRO A N 7
ATOM 9318 C CA . PRO B 2 40 ? 10.549 -10.094 5.391 1.00 0.00 190 PRO A CA 7
ATOM 9319 C C . PRO B 2 40 ? 9.615 -11.115 6.106 1.00 0.00 190 PRO A C 7
ATOM 9320 O O . PRO B 2 40 ? 9.278 -12.151 5.526 1.00 0.00 190 PRO A O 7
ATOM 9331 N N . LYS B 2 41 ? 9.170 -10.862 7.353 1.00 0.00 191 LYS A N 7
ATOM 9332 C CA . LYS B 2 41 ? 8.283 -11.804 8.084 1.00 0.00 191 LYS A CA 7
ATOM 9333 C C . LYS B 2 41 ? 6.848 -11.241 8.135 1.00 0.00 191 LYS A C 7
ATOM 9334 O O . LYS B 2 41 ? 6.028 -11.724 8.914 1.00 0.00 191 LYS A O 7
ATOM 9353 N N . TYR B 2 42 ? 6.490 -10.250 7.305 1.00 0.00 192 TYR A N 7
ATOM 9354 C CA . TYR B 2 42 ? 5.122 -9.686 7.290 1.00 0.00 192 TYR A CA 7
ATOM 9355 C C . TYR B 2 42 ? 4.079 -10.826 7.149 1.00 0.00 192 TYR A C 7
ATOM 9356 O O . TYR B 2 42 ? 4.050 -11.525 6.130 1.00 0.00 192 TYR A O 7
ATOM 9374 N N . LYS B 2 43 ? 3.200 -11.035 8.159 1.00 0.00 193 LYS A N 7
ATOM 9375 C CA . LYS B 2 43 ? 2.150 -12.082 8.122 1.00 0.00 193 LYS A CA 7
ATOM 9376 C C . LYS B 2 43 ? 2.761 -13.437 7.697 1.00 0.00 193 LYS A C 7
ATOM 9377 O O . LYS B 2 43 ? 2.258 -14.082 6.772 1.00 0.00 193 LYS A O 7
ATOM 9396 N N . THR B 2 44 ? 3.754 -13.959 8.414 1.00 0.00 194 THR A N 7
ATOM 9397 C CA . THR B 2 44 ? 4.242 -15.345 8.203 1.00 0.00 194 THR A CA 7
ATOM 9398 C C . THR B 2 44 ? 3.670 -16.265 9.293 1.00 0.00 194 THR A C 7
ATOM 9399 O O . THR B 2 44 ? 3.504 -17.464 9.062 1.00 0.00 194 THR A O 7
ATOM 9410 N N . GLU B 2 45 ? 3.344 -15.756 10.495 1.00 0.00 195 GLU A N 7
ATOM 9411 C CA . GLU B 2 45 ? 2.803 -16.597 11.589 1.00 0.00 195 GLU A CA 7
ATOM 9412 C C . GLU B 2 45 ? 1.397 -16.095 11.991 1.00 0.00 195 GLU A C 7
ATOM 9413 O O . GLU B 2 45 ? 1.063 -14.930 11.752 1.00 0.00 195 GLU A O 7
ATOM 9425 N N . LEU B 2 46 ? 0.542 -16.932 12.603 1.00 0.00 196 LEU A N 7
ATOM 9426 C CA . LEU B 2 46 ? -0.818 -16.519 13.000 1.00 0.00 196 LEU A CA 7
ATOM 9427 C C . LEU B 2 46 ? -0.742 -15.472 14.123 1.00 0.00 196 LEU A C 7
ATOM 9428 O O . LEU B 2 46 ? 0.044 -15.628 15.064 1.00 0.00 196 LEU A O 7
ATOM 9444 N N . CYS B 2 47 ? -1.572 -14.427 14.106 1.00 0.00 197 CYS A N 7
ATOM 9445 C CA . CYS B 2 47 ? -1.632 -13.461 15.204 1.00 0.00 197 CYS A CA 7
ATOM 9446 C C . CYS B 2 47 ? -2.230 -14.132 16.448 1.00 0.00 197 CYS A C 7
ATOM 9447 O O . CYS B 2 47 ? -3.407 -14.514 16.449 1.00 0.00 197 CYS A O 7
ATOM 9454 N N . ARG B 2 48 ? -1.460 -14.314 17.521 1.00 0.00 198 ARG A N 7
ATOM 9455 C CA . ARG B 2 48 ? -1.943 -15.001 18.739 1.00 0.00 198 ARG A CA 7
ATOM 9456 C C . ARG B 2 48 ? -3.070 -14.183 19.390 1.00 0.00 198 ARG A C 7
ATOM 9457 O O . ARG B 2 48 ? -3.861 -14.733 20.151 1.00 0.00 198 ARG A O 7
ATOM 9478 N N . THR B 2 49 ? -3.215 -12.888 19.095 1.00 0.00 199 THR A N 7
ATOM 9479 C CA . THR B 2 49 ? -4.311 -12.070 19.655 1.00 0.00 199 THR A CA 7
ATOM 9480 C C . THR B 2 49 ? -5.572 -12.238 18.799 1.00 0.00 199 THR A C 7
ATOM 9481 O O . THR B 2 49 ? -6.638 -12.536 19.338 1.00 0.00 199 THR A O 7
ATOM 9492 N N . PHE B 2 50 ? -5.506 -12.127 17.466 1.00 0.00 200 PHE A N 7
ATOM 9493 C CA . PHE B 2 50 ? -6.703 -12.287 16.613 1.00 0.00 200 PHE A CA 7
ATOM 9494 C C . PHE B 2 50 ? -7.232 -13.736 16.718 1.00 0.00 200 PHE A C 7
ATOM 9495 O O . PHE B 2 50 ? -8.444 -13.944 16.766 1.00 0.00 200 PHE A O 7
ATOM 9512 N N . HIS B 2 51 ? -6.377 -14.754 16.782 1.00 0.00 201 HIS A N 7
ATOM 9513 C CA . HIS B 2 51 ? -6.836 -16.163 16.853 1.00 0.00 201 HIS A CA 7
ATOM 9514 C C . HIS B 2 51 ? -7.193 -16.542 18.326 1.00 0.00 201 HIS A C 7
ATOM 9515 O O . HIS B 2 51 ? -7.685 -17.646 18.570 1.00 0.00 201 HIS A O 7
ATOM 9529 N N . THR B 2 52 ? -7.049 -15.637 19.313 1.00 0.00 202 THR A N 7
ATOM 9530 C CA . THR B 2 52 ? -7.511 -15.907 20.712 1.00 0.00 202 THR A CA 7
ATOM 9531 C C . THR B 2 52 ? -8.713 -15.011 21.047 1.00 0.00 202 THR A C 7
ATOM 9532 O O . THR B 2 52 ? -9.795 -15.522 21.345 1.00 0.00 202 THR A O 7
ATOM 9543 N N . ILE B 2 53 ? -8.582 -13.677 21.036 1.00 0.00 203 ILE A N 7
ATOM 9544 C CA . ILE B 2 53 ? -9.695 -12.776 21.414 1.00 0.00 203 ILE A CA 7
ATOM 9545 C C . ILE B 2 53 ? -10.705 -12.679 20.249 1.00 0.00 203 ILE A C 7
ATOM 9546 O O . ILE B 2 53 ? -11.807 -12.159 20.429 1.00 0.00 203 ILE A O 7
ATOM 9562 N N . GLY B 2 54 ? -10.366 -13.131 19.031 1.00 0.00 204 GLY A N 7
ATOM 9563 C CA . GLY B 2 54 ? -11.221 -12.909 17.850 1.00 0.00 204 GLY A CA 7
ATOM 9564 C C . GLY B 2 54 ? -11.008 -11.477 17.325 1.00 0.00 204 GLY A C 7
ATOM 9565 O O . GLY B 2 54 ? -11.663 -11.069 16.362 1.00 0.00 204 GLY A O 7
ATOM 9569 N N . PHE B 2 55 ? -10.118 -10.673 17.931 1.00 0.00 205 PHE A N 7
ATOM 9570 C CA . PHE B 2 55 ? -9.897 -9.285 17.513 1.00 0.00 205 PHE A CA 7
ATOM 9571 C C . PHE B 2 55 ? -8.420 -8.913 17.733 1.00 0.00 205 PHE A C 7
ATOM 9572 O O . PHE B 2 55 ? -7.704 -9.628 18.439 1.00 0.00 205 PHE A O 7
ATOM 9589 N N . CYS B 2 56 ? -7.931 -7.786 17.200 1.00 0.00 206 CYS A N 7
ATOM 9590 C CA . CYS B 2 56 ? -6.551 -7.351 17.431 1.00 0.00 206 CYS A CA 7
ATOM 9591 C C . CYS B 2 56 ? -6.492 -5.808 17.438 1.00 0.00 206 CYS A C 7
ATOM 9592 O O . CYS B 2 56 ? -7.013 -5.166 16.516 1.00 0.00 206 CYS A O 7
ATOM 9599 N N . PRO B 2 57 ? -5.880 -5.162 18.456 1.00 0.00 207 PRO A N 7
ATOM 9600 C CA . PRO B 2 57 ? -5.872 -3.703 18.562 1.00 0.00 207 PRO A CA 7
ATOM 9601 C C . PRO B 2 57 ? -4.983 -3.099 17.456 1.00 0.00 207 PRO A C 7
ATOM 9602 O O . PRO B 2 57 ? -5.066 -1.898 17.189 1.00 0.00 207 PRO A O 7
ATOM 9613 N N . TYR B 2 58 ? -4.144 -3.887 16.763 1.00 0.00 208 TYR A N 7
ATOM 9614 C CA . TYR B 2 58 ? -3.303 -3.362 15.673 1.00 0.00 208 TYR A CA 7
ATOM 9615 C C . TYR B 2 58 ? -4.119 -3.314 14.364 1.00 0.00 208 TYR A C 7
ATOM 9616 O O . TYR B 2 58 ? -3.753 -2.589 13.435 1.00 0.00 208 TYR A O 7
ATOM 9634 N N . GLY B 2 59 ? -5.252 -4.023 14.260 1.00 0.00 209 GLY A N 7
ATOM 9635 C CA . GLY B 2 59 ? -6.121 -3.943 13.074 1.00 0.00 209 GLY A CA 7
ATOM 9636 C C . GLY B 2 59 ? -5.353 -4.428 11.826 1.00 0.00 209 GLY A C 7
ATOM 9637 O O . GLY B 2 59 ? -4.541 -5.352 11.920 1.00 0.00 209 GLY A O 7
ATOM 9641 N N . PRO B 2 60 ? -5.590 -3.854 10.628 1.00 0.00 210 PRO A N 7
ATOM 9642 C CA . PRO B 2 60 ? -4.954 -4.325 9.395 1.00 0.00 210 PRO A CA 7
ATOM 9643 C C . PRO B 2 60 ? -3.441 -3.991 9.417 1.00 0.00 210 PRO A C 7
ATOM 9644 O O . PRO B 2 60 ? -2.681 -4.530 8.607 1.00 0.00 210 PRO A O 7
ATOM 9655 N N . ARG B 2 61 ? -2.951 -3.131 10.334 1.00 0.00 211 ARG A N 7
ATOM 9656 C CA . ARG B 2 61 ? -1.510 -2.791 10.407 1.00 0.00 211 ARG A CA 7
ATOM 9657 C C . ARG B 2 61 ? -0.752 -3.887 11.185 1.00 0.00 211 ARG A C 7
ATOM 9658 O O . ARG B 2 61 ? 0.468 -3.796 11.341 1.00 0.00 211 ARG A O 7
ATOM 9679 N N . CYS B 2 62 ? -1.425 -4.933 11.702 1.00 0.00 212 CYS A N 7
ATOM 9680 C CA . CYS B 2 62 ? -0.755 -5.989 12.466 1.00 0.00 212 CYS A CA 7
ATOM 9681 C C . CYS B 2 62 ? 0.236 -6.738 11.555 1.00 0.00 212 CYS A C 7
ATOM 9682 O O . CYS B 2 62 ? -0.082 -7.024 10.395 1.00 0.00 212 CYS A O 7
ATOM 9689 N N . HIS B 2 63 ? 1.438 -7.080 12.027 1.00 0.00 213 HIS A N 7
ATOM 9690 C CA . HIS B 2 63 ? 2.437 -7.763 11.194 1.00 0.00 213 HIS A CA 7
ATOM 9691 C C . HIS B 2 63 ? 2.209 -9.288 11.240 1.00 0.00 213 HIS A C 7
ATOM 9692 O O . HIS B 2 63 ? 3.063 -10.048 10.786 1.00 0.00 213 HIS A O 7
ATOM 9706 N N . PHE B 2 64 ? 1.074 -9.788 11.769 1.00 0.00 214 PHE A N 7
ATOM 9707 C CA . PHE B 2 64 ? 0.838 -11.243 11.882 1.00 0.00 214 PHE A CA 7
ATOM 9708 C C . PHE B 2 64 ? -0.486 -11.622 11.160 1.00 0.00 214 PHE A C 7
ATOM 9709 O O . PHE B 2 64 ? -1.329 -10.754 10.913 1.00 0.00 214 PHE A O 7
ATOM 9726 N N . ILE B 2 65 ? -0.678 -12.888 10.745 1.00 0.00 215 ILE A N 7
ATOM 9727 C CA . ILE B 2 65 ? -1.841 -13.280 9.907 1.00 0.00 215 ILE A CA 7
ATOM 9728 C C . ILE B 2 65 ? -3.138 -13.194 10.733 1.00 0.00 215 ILE A C 7
ATOM 9729 O O . ILE B 2 65 ? -3.267 -13.873 11.756 1.00 0.00 215 ILE A O 7
ATOM 9745 N N . HIS B 2 66 ? -4.148 -12.439 10.292 1.00 0.00 216 HIS A N 7
ATOM 9746 C CA . HIS B 2 66 ? -5.462 -12.421 10.954 1.00 0.00 216 HIS A CA 7
ATOM 9747 C C . HIS B 2 66 ? -6.417 -13.403 10.234 1.00 0.00 216 HIS A C 7
ATOM 9748 O O . HIS B 2 66 ? -6.361 -14.610 10.482 1.00 0.00 216 HIS A O 7
ATOM 9762 N N . ASN B 2 67 ? -7.276 -12.943 9.318 1.00 0.00 217 ASN A N 7
ATOM 9763 C CA . ASN B 2 67 ? -8.163 -13.840 8.561 1.00 0.00 217 ASN A CA 7
ATOM 9764 C C . ASN B 2 67 ? -7.514 -14.183 7.202 1.00 0.00 217 ASN A C 7
ATOM 9765 O O . ASN B 2 67 ? -6.990 -13.291 6.525 1.00 0.00 217 ASN A O 7
ATOM 9776 N N . ALA B 2 68 ? -7.559 -15.440 6.742 1.00 0.00 218 ALA A N 7
ATOM 9777 C CA . ALA B 2 68 ? -7.055 -15.803 5.406 1.00 0.00 218 ALA A CA 7
ATOM 9778 C C . ALA B 2 68 ? -7.963 -15.164 4.309 1.00 0.00 218 ALA A C 7
ATOM 9779 O O . ALA B 2 68 ? -9.059 -14.681 4.616 1.00 0.00 218 ALA A O 7
ATOM 9786 N N . ASP B 2 69 ? -7.560 -15.160 3.027 1.00 0.00 219 ASP A N 7
ATOM 9787 C CA . ASP B 2 69 ? -8.362 -14.540 1.953 1.00 0.00 219 ASP A CA 7
ATOM 9788 C C . ASP B 2 69 ? -8.858 -15.628 0.979 1.00 0.00 219 ASP A C 7
ATOM 9789 O O . ASP B 2 69 ? -8.076 -16.486 0.559 1.00 0.00 219 ASP A O 7
ATOM 9798 N N . GLU B 2 70 ? -10.131 -15.616 0.566 1.00 0.00 220 GLU A N 7
ATOM 9799 C CA . GLU B 2 70 ? -10.660 -16.621 -0.373 1.00 0.00 220 GLU A CA 7
ATOM 9800 C C . GLU B 2 70 ? -10.149 -16.320 -1.790 1.00 0.00 220 GLU A C 7
ATOM 9801 O O . GLU B 2 70 ? -10.070 -17.229 -2.629 1.00 0.00 220 GLU A O 7
ATOM 10089 N N . SER B 2 1 ? 11.361 1.449 8.426 1.00 0.00 151 SER A N 8
ATOM 10090 C CA . SER B 2 1 ? 10.763 1.828 7.121 1.00 0.00 151 SER A CA 8
ATOM 10091 C C . SER B 2 1 ? 9.907 3.086 7.295 1.00 0.00 151 SER A C 8
ATOM 10092 O O . SER B 2 1 ? 9.390 3.336 8.387 1.00 0.00 151 SER A O 8
ATOM 10102 N N . THR B 2 2 ? 9.752 3.933 6.267 1.00 0.00 152 THR A N 8
ATOM 10103 C CA . THR B 2 2 ? 8.954 5.181 6.381 1.00 0.00 152 THR A CA 8
ATOM 10104 C C . THR B 2 2 ? 7.457 4.865 6.181 1.00 0.00 152 THR A C 8
ATOM 10105 O O . THR B 2 2 ? 7.090 3.702 5.970 1.00 0.00 152 THR A O 8
ATOM 10116 N N . ARG B 2 3 ? 6.548 5.857 6.266 1.00 0.00 153 ARG A N 8
ATOM 10117 C CA . ARG B 2 3 ? 5.092 5.613 6.090 1.00 0.00 153 ARG A CA 8
ATOM 10118 C C . ARG B 2 3 ? 4.472 6.724 5.219 1.00 0.00 153 ARG A C 8
ATOM 10119 O O . ARG B 2 3 ? 3.257 6.761 5.052 1.00 0.00 153 ARG A O 8
ATOM 10140 N N . TYR B 2 4 ? 5.255 7.666 4.669 1.00 0.00 154 TYR A N 8
ATOM 10141 C CA . TYR B 2 4 ? 4.689 8.846 3.989 1.00 0.00 154 TYR A CA 8
ATOM 10142 C C . TYR B 2 4 ? 3.827 8.398 2.786 1.00 0.00 154 TYR A C 8
ATOM 10143 O O . TYR B 2 4 ? 4.331 7.734 1.874 1.00 0.00 154 TYR A O 8
ATOM 10161 N N . LYS B 2 5 ? 2.520 8.743 2.745 1.00 0.00 155 LYS A N 8
ATOM 10162 C CA . LYS B 2 5 ? 1.616 8.359 1.625 1.00 0.00 155 LYS A CA 8
ATOM 10163 C C . LYS B 2 5 ? 1.669 6.827 1.394 1.00 0.00 155 LYS A C 8
ATOM 10164 O O . LYS B 2 5 ? 1.415 6.364 0.283 1.00 0.00 155 LYS A O 8
ATOM 10183 N N . THR B 2 6 ? 1.887 6.006 2.425 1.00 0.00 156 THR A N 8
ATOM 10184 C CA . THR B 2 6 ? 1.734 4.534 2.299 1.00 0.00 156 THR A CA 8
ATOM 10185 C C . THR B 2 6 ? 0.278 4.144 2.580 1.00 0.00 156 THR A C 8
ATOM 10186 O O . THR B 2 6 ? -0.126 3.016 2.292 1.00 0.00 156 THR A O 8
ATOM 10197 N N . GLU B 2 7 ? -0.565 5.054 3.111 1.00 0.00 157 GLU A N 8
ATOM 10198 C CA . GLU B 2 7 ? -1.983 4.756 3.389 1.00 0.00 157 GLU A CA 8
ATOM 10199 C C . GLU B 2 7 ? -2.866 5.905 2.856 1.00 0.00 157 GLU A C 8
ATOM 10200 O O . GLU B 2 7 ? -2.423 7.060 2.814 1.00 0.00 157 GLU A O 8
ATOM 10212 N N . LEU B 2 8 ? -4.101 5.639 2.394 1.00 0.00 158 LEU A N 8
ATOM 10213 C CA . LEU B 2 8 ? -4.973 6.690 1.822 1.00 0.00 158 LEU A CA 8
ATOM 10214 C C . LEU B 2 8 ? -5.321 7.730 2.898 1.00 0.00 158 LEU A C 8
ATOM 10215 O O . LEU B 2 8 ? -5.608 7.363 4.042 1.00 0.00 158 LEU A O 8
ATOM 10231 N N . CYS B 2 9 ? -5.447 9.016 2.552 1.00 0.00 159 CYS A N 8
ATOM 10232 C CA . CYS B 2 9 ? -5.983 10.018 3.467 1.00 0.00 159 CYS A CA 8
ATOM 10233 C C . CYS B 2 9 ? -7.513 9.895 3.510 1.00 0.00 159 CYS A C 8
ATOM 10234 O O . CYS B 2 9 ? -8.200 10.353 2.586 1.00 0.00 159 CYS A O 8
ATOM 10241 N N . ARG B 2 10 ? -8.096 9.201 4.500 1.00 0.00 160 ARG A N 8
ATOM 10242 C CA . ARG B 2 10 ? -9.541 8.897 4.496 1.00 0.00 160 ARG A CA 8
ATOM 10243 C C . ARG B 2 10 ? -10.363 10.205 4.647 1.00 0.00 160 ARG A C 8
ATOM 10244 O O . ARG B 2 10 ? -11.372 10.367 3.968 1.00 0.00 160 ARG A O 8
ATOM 10265 N N . PRO B 2 11 ? -9.951 11.188 5.494 1.00 0.00 161 PRO A N 8
ATOM 10266 C CA . PRO B 2 11 ? -10.664 12.473 5.605 1.00 0.00 161 PRO A CA 8
ATOM 10267 C C . PRO B 2 11 ? -10.794 13.122 4.210 1.00 0.00 161 PRO A C 8
ATOM 10268 O O . PRO B 2 11 ? -11.861 13.646 3.869 1.00 0.00 161 PRO A O 8
ATOM 10279 N N . PHE B 2 12 ? -9.757 13.080 3.354 1.00 0.00 162 PHE A N 8
ATOM 10280 C CA . PHE B 2 12 ? -9.831 13.666 2.009 1.00 0.00 162 PHE A CA 8
ATOM 10281 C C . PHE B 2 12 ? -10.756 12.815 1.119 1.00 0.00 162 PHE A C 8
ATOM 10282 O O . PHE B 2 12 ? -11.553 13.363 0.362 1.00 0.00 162 PHE A O 8
ATOM 10299 N N . GLU B 2 13 ? -10.695 11.483 1.173 1.00 0.00 163 GLU A N 8
ATOM 10300 C CA . GLU B 2 13 ? -11.571 10.627 0.347 1.00 0.00 163 GLU A CA 8
ATOM 10301 C C . GLU B 2 13 ? -13.046 10.789 0.805 1.00 0.00 163 GLU A C 8
ATOM 10302 O O . GLU B 2 13 ? -13.963 10.624 -0.004 1.00 0.00 163 GLU A O 8
ATOM 10314 N N . GLU B 2 14 ? -13.319 11.078 2.084 1.00 0.00 164 GLU A N 8
ATOM 10315 C CA . GLU B 2 14 ? -14.701 11.137 2.597 1.00 0.00 164 GLU A CA 8
ATOM 10316 C C . GLU B 2 14 ? -15.312 12.528 2.316 1.00 0.00 164 GLU A C 8
ATOM 10317 O O . GLU B 2 14 ? -16.483 12.618 1.935 1.00 0.00 164 GLU A O 8
ATOM 10329 N N . SER B 2 15 ? -14.592 13.638 2.556 1.00 0.00 165 SER A N 8
ATOM 10330 C CA . SER B 2 15 ? -15.206 14.999 2.511 1.00 0.00 165 SER A CA 8
ATOM 10331 C C . SER B 2 15 ? -14.524 15.861 1.425 1.00 0.00 165 SER A C 8
ATOM 10332 O O . SER B 2 15 ? -14.970 16.978 1.159 1.00 0.00 165 SER A O 8
ATOM 10340 N N . GLY B 2 16 ? -13.465 15.384 0.753 1.00 0.00 166 GLY A N 8
ATOM 10341 C CA . GLY B 2 16 ? -12.833 16.138 -0.353 1.00 0.00 166 GLY A CA 8
ATOM 10342 C C . GLY B 2 16 ? -11.963 17.282 0.215 1.00 0.00 166 GLY A C 8
ATOM 10343 O O . GLY B 2 16 ? -11.513 18.145 -0.544 1.00 0.00 166 GLY A O 8
ATOM 10347 N N . THR B 2 17 ? -11.722 17.350 1.536 1.00 0.00 167 THR A N 8
ATOM 10348 C CA . THR B 2 17 ? -10.928 18.448 2.137 1.00 0.00 167 THR A CA 8
ATOM 10349 C C . THR B 2 17 ? -9.963 17.875 3.175 1.00 0.00 167 THR A C 8
ATOM 10350 O O . THR B 2 17 ? -10.265 16.852 3.801 1.00 0.00 167 THR A O 8
ATOM 10361 N N . CYS B 2 18 ? -8.796 18.493 3.412 1.00 0.00 168 CYS A N 8
ATOM 10362 C CA . CYS B 2 18 ? -7.858 18.022 4.431 1.00 0.00 168 CYS A CA 8
ATOM 10363 C C . CYS B 2 18 ? -7.161 19.229 5.079 1.00 0.00 168 CYS A C 8
ATOM 10364 O O . CYS B 2 18 ? -6.579 20.062 4.373 1.00 0.00 168 CYS A O 8
ATOM 10371 N N . LYS B 2 19 ? -7.213 19.390 6.407 1.00 0.00 169 LYS A N 8
ATOM 10372 C CA . LYS B 2 19 ? -6.641 20.581 7.080 1.00 0.00 169 LYS A CA 8
ATOM 10373 C C . LYS B 2 19 ? -5.106 20.546 6.997 1.00 0.00 169 LYS A C 8
ATOM 10374 O O . LYS B 2 19 ? -4.455 21.563 7.245 1.00 0.00 169 LYS A O 8
ATOM 10393 N N . TYR B 2 20 ? -4.480 19.417 6.656 1.00 0.00 170 TYR A N 8
ATOM 10394 C CA . TYR B 2 20 ? -3.016 19.339 6.553 1.00 0.00 170 TYR A CA 8
ATOM 10395 C C . TYR B 2 20 ? -2.568 19.800 5.144 1.00 0.00 170 TYR A C 8
ATOM 10396 O O . TYR B 2 20 ? -1.415 20.207 4.966 1.00 0.00 170 TYR A O 8
ATOM 10414 N N . GLY B 2 21 ? -3.456 19.822 4.135 1.00 0.00 171 GLY A N 8
ATOM 10415 C CA . GLY B 2 21 ? -3.133 20.396 2.816 1.00 0.00 171 GLY A CA 8
ATOM 10416 C C . GLY B 2 21 ? -1.944 19.650 2.188 1.00 0.00 171 GLY A C 8
ATOM 10417 O O . GLY B 2 21 ? -1.884 18.420 2.245 1.00 0.00 171 GLY A O 8
ATOM 10421 N N . GLU B 2 22 ? -0.992 20.343 1.550 1.00 0.00 172 GLU A N 8
ATOM 10422 C CA . GLU B 2 22 ? 0.142 19.684 0.860 1.00 0.00 172 GLU A CA 8
ATOM 10423 C C . GLU B 2 22 ? 1.111 19.074 1.896 1.00 0.00 172 GLU A C 8
ATOM 10424 O O . GLU B 2 22 ? 2.035 18.346 1.520 1.00 0.00 172 GLU A O 8
ATOM 10436 N N . LYS B 2 23 ? 0.935 19.318 3.207 1.00 0.00 173 LYS A N 8
ATOM 10437 C CA . LYS B 2 23 ? 1.826 18.750 4.239 1.00 0.00 173 LYS A CA 8
ATOM 10438 C C . LYS B 2 23 ? 1.181 17.487 4.850 1.00 0.00 173 LYS A C 8
ATOM 10439 O O . LYS B 2 23 ? 1.754 16.882 5.759 1.00 0.00 173 LYS A O 8
ATOM 10458 N N . CYS B 2 24 ? 0.023 17.020 4.354 1.00 0.00 174 CYS A N 8
ATOM 10459 C CA . CYS B 2 24 ? -0.595 15.791 4.853 1.00 0.00 174 CYS A CA 8
ATOM 10460 C C . CYS B 2 24 ? 0.339 14.597 4.589 1.00 0.00 174 CYS A C 8
ATOM 10461 O O . CYS B 2 24 ? 0.839 14.435 3.469 1.00 0.00 174 CYS A O 8
ATOM 10468 N N . GLN B 2 25 ? 0.633 13.760 5.585 1.00 0.00 175 GLN A N 8
ATOM 10469 C CA . GLN B 2 25 ? 1.559 12.639 5.416 1.00 0.00 175 GLN A CA 8
ATOM 10470 C C . GLN B 2 25 ? 0.809 11.421 4.821 1.00 0.00 175 GLN A C 8
ATOM 10471 O O . GLN B 2 25 ? 1.376 10.333 4.742 1.00 0.00 175 GLN A O 8
ATOM 10485 N N . PHE B 2 26 ? -0.457 11.556 4.387 1.00 0.00 176 PHE A N 8
ATOM 10486 C CA . PHE B 2 26 ? -1.223 10.422 3.818 1.00 0.00 176 PHE A CA 8
ATOM 10487 C C . PHE B 2 26 ? -1.545 10.703 2.336 1.00 0.00 176 PHE A C 8
ATOM 10488 O O . PHE B 2 26 ? -1.417 11.842 1.880 1.00 0.00 176 PHE A O 8
ATOM 10505 N N . ALA B 2 27 ? -1.898 9.695 1.533 1.00 0.00 177 ALA A N 8
ATOM 10506 C CA . ALA B 2 27 ? -2.061 9.869 0.083 1.00 0.00 177 ALA A CA 8
ATOM 10507 C C . ALA B 2 27 ? -3.410 10.558 -0.214 1.00 0.00 177 ALA A C 8
ATOM 10508 O O . ALA B 2 27 ? -4.467 9.975 0.038 1.00 0.00 177 ALA A O 8
ATOM 10515 N N . HIS B 2 28 ? -3.428 11.752 -0.823 1.00 0.00 178 HIS A N 8
ATOM 10516 C CA . HIS B 2 28 ? -4.682 12.368 -1.291 1.00 0.00 178 HIS A CA 8
ATOM 10517 C C . HIS B 2 28 ? -5.087 11.754 -2.645 1.00 0.00 178 HIS A C 8
ATOM 10518 O O . HIS B 2 28 ? -6.278 11.668 -2.948 1.00 0.00 178 HIS A O 8
ATOM 10532 N N . GLY B 2 29 ? -4.144 11.279 -3.472 1.00 0.00 179 GLY A N 8
ATOM 10533 C CA . GLY B 2 29 ? -4.479 10.608 -4.739 1.00 0.00 179 GLY A CA 8
ATOM 10534 C C . GLY B 2 29 ? -4.172 9.114 -4.627 1.00 0.00 179 GLY A C 8
ATOM 10535 O O . GLY B 2 29 ? -3.140 8.736 -4.068 1.00 0.00 179 GLY A O 8
ATOM 10539 N N . PHE B 2 30 ? -5.003 8.224 -5.181 1.00 0.00 180 PHE A N 8
ATOM 10540 C CA . PHE B 2 30 ? -4.747 6.771 -5.125 1.00 0.00 180 PHE A CA 8
ATOM 10541 C C . PHE B 2 30 ? -3.429 6.442 -5.861 1.00 0.00 180 PHE A C 8
ATOM 10542 O O . PHE B 2 30 ? -2.784 5.440 -5.549 1.00 0.00 180 PHE A O 8
ATOM 10559 N N . HIS B 2 31 ? -2.987 7.252 -6.836 1.00 0.00 181 HIS A N 8
ATOM 10560 C CA . HIS B 2 31 ? -1.759 6.962 -7.597 1.00 0.00 181 HIS A CA 8
ATOM 10561 C C . HIS B 2 31 ? -0.513 7.369 -6.762 1.00 0.00 181 HIS A C 8
ATOM 10562 O O . HIS B 2 31 ? 0.618 7.186 -7.213 1.00 0.00 181 HIS A O 8
ATOM 10576 N N . GLU B 2 32 ? -0.675 7.913 -5.542 1.00 0.00 182 GLU A N 8
ATOM 10577 C CA . GLU B 2 32 ? 0.473 8.344 -4.715 1.00 0.00 182 GLU A CA 8
ATOM 10578 C C . GLU B 2 32 ? 0.801 7.267 -3.677 1.00 0.00 182 GLU A C 8
ATOM 10579 O O . GLU B 2 32 ? 1.696 7.462 -2.854 1.00 0.00 182 GLU A O 8
ATOM 10591 N N . LEU B 2 33 ? 0.076 6.135 -3.632 1.00 0.00 183 LEU A N 8
ATOM 10592 C CA . LEU B 2 33 ? 0.275 5.128 -2.585 1.00 0.00 183 LEU A CA 8
ATOM 10593 C C . LEU B 2 33 ? 1.667 4.490 -2.738 1.00 0.00 183 LEU A C 8
ATOM 10594 O O . LEU B 2 33 ? 1.986 3.946 -3.802 1.00 0.00 183 LEU A O 8
ATOM 10610 N N . ARG B 2 34 ? 2.507 4.485 -1.699 1.00 0.00 184 ARG A N 8
ATOM 10611 C CA . ARG B 2 34 ? 3.821 3.809 -1.752 1.00 0.00 184 ARG A CA 8
ATOM 10612 C C . ARG B 2 34 ? 3.707 2.418 -1.125 1.00 0.00 184 ARG A C 8
ATOM 10613 O O . ARG B 2 34 ? 3.002 2.248 -0.126 1.00 0.00 184 ARG A O 8
ATOM 10634 N N . SER B 2 35 ? 4.430 1.407 -1.621 1.00 0.00 185 SER A N 8
ATOM 10635 C CA . SER B 2 35 ? 4.429 0.064 -1.008 1.00 0.00 185 SER A CA 8
ATOM 10636 C C . SER B 2 35 ? 5.821 -0.241 -0.457 1.00 0.00 185 SER A C 8
ATOM 10637 O O . SER B 2 35 ? 6.730 -0.581 -1.222 1.00 0.00 185 SER A O 8
ATOM 10645 N N . LEU B 2 36 ? 6.065 -0.074 0.851 1.00 0.00 186 LEU A N 8
ATOM 10646 C CA . LEU B 2 36 ? 7.404 -0.271 1.430 1.00 0.00 186 LEU A CA 8
ATOM 10647 C C . LEU B 2 36 ? 7.710 -1.777 1.542 1.00 0.00 186 LEU A C 8
ATOM 10648 O O . LEU B 2 36 ? 6.788 -2.590 1.680 1.00 0.00 186 LEU A O 8
ATOM 10664 N N . THR B 2 37 ? 8.981 -2.198 1.497 1.00 0.00 187 THR A N 8
ATOM 10665 C CA . THR B 2 37 ? 9.341 -3.627 1.594 1.00 0.00 187 THR A CA 8
ATOM 10666 C C . THR B 2 37 ? 8.905 -4.181 2.960 1.00 0.00 187 THR A C 8
ATOM 10667 O O . THR B 2 37 ? 8.947 -3.459 3.965 1.00 0.00 187 THR A O 8
ATOM 10678 N N . ARG B 2 38 ? 8.464 -5.445 3.053 1.00 0.00 188 ARG A N 8
ATOM 10679 C CA . ARG B 2 38 ? 7.933 -6.005 4.313 1.00 0.00 188 ARG A CA 8
ATOM 10680 C C . ARG B 2 38 ? 9.006 -6.866 4.996 1.00 0.00 188 ARG A C 8
ATOM 10681 O O . ARG B 2 38 ? 9.959 -7.304 4.343 1.00 0.00 188 ARG A O 8
ATOM 10702 N N . HIS B 2 39 ? 8.907 -7.126 6.306 1.00 0.00 189 HIS A N 8
ATOM 10703 C CA . HIS B 2 39 ? 9.885 -7.979 7.021 1.00 0.00 189 HIS A CA 8
ATOM 10704 C C . HIS B 2 39 ? 9.960 -9.375 6.340 1.00 0.00 189 HIS A C 8
ATOM 10705 O O . HIS B 2 39 ? 8.954 -9.857 5.808 1.00 0.00 189 HIS A O 8
ATOM 10719 N N . PRO B 2 40 ? 11.126 -10.063 6.331 1.00 0.00 190 PRO A N 8
ATOM 10720 C CA . PRO B 2 40 ? 11.268 -11.362 5.660 1.00 0.00 190 PRO A CA 8
ATOM 10721 C C . PRO B 2 40 ? 10.237 -12.383 6.237 1.00 0.00 190 PRO A C 8
ATOM 10722 O O . PRO B 2 40 ? 9.794 -13.283 5.518 1.00 0.00 190 PRO A O 8
ATOM 10733 N N . LYS B 2 41 ? 9.820 -12.269 7.515 1.00 0.00 191 LYS A N 8
ATOM 10734 C CA . LYS B 2 41 ? 8.831 -13.205 8.114 1.00 0.00 191 LYS A CA 8
ATOM 10735 C C . LYS B 2 41 ? 7.440 -12.528 8.176 1.00 0.00 191 LYS A C 8
ATOM 10736 O O . LYS B 2 41 ? 6.575 -12.971 8.932 1.00 0.00 191 LYS A O 8
ATOM 10755 N N . TYR B 2 42 ? 7.180 -11.467 7.405 1.00 0.00 192 TYR A N 8
ATOM 10756 C CA . TYR B 2 42 ? 5.881 -10.764 7.436 1.00 0.00 192 TYR A CA 8
ATOM 10757 C C . TYR B 2 42 ? 4.722 -11.770 7.212 1.00 0.00 192 TYR A C 8
ATOM 10758 O O . TYR B 2 42 ? 4.698 -12.483 6.203 1.00 0.00 192 TYR A O 8
ATOM 10776 N N . LYS B 2 43 ? 3.736 -11.838 8.134 1.00 0.00 193 LYS A N 8
ATOM 10777 C CA . LYS B 2 43 ? 2.580 -12.762 8.026 1.00 0.00 193 LYS A CA 8
ATOM 10778 C C . LYS B 2 43 ? 3.067 -14.192 7.702 1.00 0.00 193 LYS A C 8
ATOM 10779 O O . LYS B 2 43 ? 2.568 -14.819 6.765 1.00 0.00 193 LYS A O 8
ATOM 10798 N N . THR B 2 44 ? 3.947 -14.781 8.511 1.00 0.00 194 THR A N 8
ATOM 10799 C CA . THR B 2 44 ? 4.296 -16.222 8.392 1.00 0.00 194 THR A CA 8
ATOM 10800 C C . THR B 2 44 ? 3.774 -16.980 9.621 1.00 0.00 194 THR A C 8
ATOM 10801 O O . THR B 2 44 ? 3.644 -18.205 9.578 1.00 0.00 194 THR A O 8
ATOM 10812 N N . GLU B 2 45 ? 3.434 -16.302 10.728 1.00 0.00 195 GLU A N 8
ATOM 10813 C CA . GLU B 2 45 ? 2.902 -16.970 11.930 1.00 0.00 195 GLU A CA 8
ATOM 10814 C C . GLU B 2 45 ? 1.502 -16.412 12.258 1.00 0.00 195 GLU A C 8
ATOM 10815 O O . GLU B 2 45 ? 1.204 -15.257 11.934 1.00 0.00 195 GLU A O 8
ATOM 10827 N N . LEU B 2 46 ? 0.607 -17.189 12.887 1.00 0.00 196 LEU A N 8
ATOM 10828 C CA . LEU B 2 46 ? -0.757 -16.720 13.205 1.00 0.00 196 LEU A CA 8
ATOM 10829 C C . LEU B 2 46 ? -0.691 -15.593 14.248 1.00 0.00 196 LEU A C 8
ATOM 10830 O O . LEU B 2 46 ? 0.007 -15.726 15.260 1.00 0.00 196 LEU A O 8
ATOM 10846 N N . CYS B 2 47 ? -1.415 -14.485 14.072 1.00 0.00 197 CYS A N 8
ATOM 10847 C CA . CYS B 2 47 ? -1.435 -13.399 15.055 1.00 0.00 197 CYS A CA 8
ATOM 10848 C C . CYS B 2 47 ? -2.148 -13.870 16.333 1.00 0.00 197 CYS A C 8
ATOM 10849 O O . CYS B 2 47 ? -3.331 -14.221 16.292 1.00 0.00 197 CYS A O 8
ATOM 10856 N N . ARG B 2 48 ? -1.472 -13.900 17.482 1.00 0.00 198 ARG A N 8
ATOM 10857 C CA . ARG B 2 48 ? -2.075 -14.371 18.747 1.00 0.00 198 ARG A CA 8
ATOM 10858 C C . ARG B 2 48 ? -3.317 -13.544 19.068 1.00 0.00 198 ARG A C 8
ATOM 10859 O O . ARG B 2 48 ? -4.373 -14.108 19.326 1.00 0.00 198 ARG A O 8
ATOM 10880 N N . THR B 2 49 ? -3.247 -12.209 19.092 1.00 0.00 199 THR A N 8
ATOM 10881 C CA . THR B 2 49 ? -4.408 -11.365 19.461 1.00 0.00 199 THR A CA 8
ATOM 10882 C C . THR B 2 49 ? -5.599 -11.675 18.537 1.00 0.00 199 THR A C 8
ATOM 10883 O O . THR B 2 49 ? -6.703 -11.913 19.027 1.00 0.00 199 THR A O 8
ATOM 10894 N N . PHE B 2 50 ? -5.433 -11.737 17.214 1.00 0.00 200 PHE A N 8
ATOM 10895 C CA . PHE B 2 50 ? -6.564 -11.995 16.303 1.00 0.00 200 PHE A CA 8
ATOM 10896 C C . PHE B 2 50 ? -7.077 -13.447 16.494 1.00 0.00 200 PHE A C 8
ATOM 10897 O O . PHE B 2 50 ? -8.285 -13.679 16.459 1.00 0.00 200 PHE A O 8
ATOM 10914 N N . HIS B 2 51 ? -6.215 -14.439 16.713 1.00 0.00 201 HIS A N 8
ATOM 10915 C CA . HIS B 2 51 ? -6.660 -15.853 16.844 1.00 0.00 201 HIS A CA 8
ATOM 10916 C C . HIS B 2 51 ? -7.080 -16.156 18.316 1.00 0.00 201 HIS A C 8
ATOM 10917 O O . HIS B 2 51 ? -7.592 -17.243 18.596 1.00 0.00 201 HIS A O 8
ATOM 10931 N N . THR B 2 52 ? -6.921 -15.223 19.271 1.00 0.00 202 THR A N 8
ATOM 10932 C CA . THR B 2 52 ? -7.297 -15.475 20.698 1.00 0.00 202 THR A CA 8
ATOM 10933 C C . THR B 2 52 ? -8.457 -14.546 21.110 1.00 0.00 202 THR A C 8
ATOM 10934 O O . THR B 2 52 ? -9.353 -14.973 21.844 1.00 0.00 202 THR A O 8
ATOM 10945 N N . ILE B 2 53 ? -8.507 -13.288 20.650 1.00 0.00 203 ILE A N 8
ATOM 10946 C CA . ILE B 2 53 ? -9.611 -12.359 21.009 1.00 0.00 203 ILE A CA 8
ATOM 10947 C C . ILE B 2 53 ? -10.576 -12.212 19.810 1.00 0.00 203 ILE A C 8
ATOM 10948 O O . ILE B 2 53 ? -11.673 -11.670 19.964 1.00 0.00 203 ILE A O 8
ATOM 10964 N N . GLY B 2 54 ? -10.211 -12.659 18.596 1.00 0.00 204 GLY A N 8
ATOM 10965 C CA . GLY B 2 54 ? -11.036 -12.423 17.393 1.00 0.00 204 GLY A CA 8
ATOM 10966 C C . GLY B 2 54 ? -10.771 -11.002 16.854 1.00 0.00 204 GLY A C 8
ATOM 10967 O O . GLY B 2 54 ? -11.434 -10.569 15.906 1.00 0.00 204 GLY A O 8
ATOM 10971 N N . PHE B 2 55 ? -9.834 -10.234 17.433 1.00 0.00 205 PHE A N 8
ATOM 10972 C CA . PHE B 2 55 ? -9.577 -8.850 17.012 1.00 0.00 205 PHE A CA 8
ATOM 10973 C C . PHE B 2 55 ? -8.087 -8.521 17.210 1.00 0.00 205 PHE A C 8
ATOM 10974 O O . PHE B 2 55 ? -7.408 -9.194 17.983 1.00 0.00 205 PHE A O 8
ATOM 10991 N N . CYS B 2 56 ? -7.546 -7.471 16.574 1.00 0.00 206 CYS A N 8
ATOM 10992 C CA . CYS B 2 56 ? -6.159 -7.055 16.797 1.00 0.00 206 CYS A CA 8
ATOM 10993 C C . CYS B 2 56 ? -6.052 -5.522 16.647 1.00 0.00 206 CYS A C 8
ATOM 10994 O O . CYS B 2 56 ? -6.561 -4.960 15.668 1.00 0.00 206 CYS A O 8
ATOM 11001 N N . PRO B 2 57 ? -5.420 -4.796 17.594 1.00 0.00 207 PRO A N 8
ATOM 11002 C CA . PRO B 2 57 ? -5.396 -3.335 17.571 1.00 0.00 207 PRO A CA 8
ATOM 11003 C C . PRO B 2 57 ? -4.486 -2.835 16.430 1.00 0.00 207 PRO A C 8
ATOM 11004 O O . PRO B 2 57 ? -4.509 -1.645 16.104 1.00 0.00 207 PRO A O 8
ATOM 11015 N N . TYR B 2 58 ? -3.694 -3.699 15.768 1.00 0.00 208 TYR A N 8
ATOM 11016 C CA . TYR B 2 58 ? -2.846 -3.268 14.642 1.00 0.00 208 TYR A CA 8
ATOM 11017 C C . TYR B 2 58 ? -3.647 -3.357 13.324 1.00 0.00 208 TYR A C 8
ATOM 11018 O O . TYR B 2 58 ? -3.285 -2.710 12.339 1.00 0.00 208 TYR A O 8
ATOM 11036 N N . GLY B 2 59 ? -4.778 -4.081 13.276 1.00 0.00 209 GLY A N 8
ATOM 11037 C CA . GLY B 2 59 ? -5.645 -4.107 12.081 1.00 0.00 209 GLY A CA 8
ATOM 11038 C C . GLY B 2 59 ? -4.851 -4.632 10.862 1.00 0.00 209 GLY A C 8
ATOM 11039 O O . GLY B 2 59 ? -3.977 -5.488 11.016 1.00 0.00 209 GLY A O 8
ATOM 11043 N N . PRO B 2 60 ? -5.141 -4.174 9.625 1.00 0.00 210 PRO A N 8
ATOM 11044 C CA . PRO B 2 60 ? -4.460 -4.668 8.421 1.00 0.00 210 PRO A CA 8
ATOM 11045 C C . PRO B 2 60 ? -2.944 -4.351 8.496 1.00 0.00 210 PRO A C 8
ATOM 11046 O O . PRO B 2 60 ? -2.148 -4.980 7.793 1.00 0.00 210 PRO A O 8
ATOM 11057 N N . ARG B 2 61 ? -2.497 -3.386 9.327 1.00 0.00 211 ARG A N 8
ATOM 11058 C CA . ARG B 2 61 ? -1.058 -3.040 9.436 1.00 0.00 211 ARG A CA 8
ATOM 11059 C C . ARG B 2 61 ? -0.343 -4.041 10.373 1.00 0.00 211 ARG A C 8
ATOM 11060 O O . ARG B 2 61 ? 0.859 -3.904 10.614 1.00 0.00 211 ARG A O 8
ATOM 11081 N N . CYS B 2 62 ? -1.025 -5.071 10.906 1.00 0.00 212 CYS A N 8
ATOM 11082 C CA . CYS B 2 62 ? -0.377 -6.078 11.750 1.00 0.00 212 CYS A CA 8
ATOM 11083 C C . CYS B 2 62 ? 0.647 -6.870 10.916 1.00 0.00 212 CYS A C 8
ATOM 11084 O O . CYS B 2 62 ? 0.423 -7.114 9.724 1.00 0.00 212 CYS A O 8
ATOM 11091 N N . HIS B 2 63 ? 1.772 -7.299 11.488 1.00 0.00 213 HIS A N 8
ATOM 11092 C CA . HIS B 2 63 ? 2.802 -8.024 10.740 1.00 0.00 213 HIS A CA 8
ATOM 11093 C C . HIS B 2 63 ? 2.581 -9.543 10.878 1.00 0.00 213 HIS A C 8
ATOM 11094 O O . HIS B 2 63 ? 3.421 -10.323 10.433 1.00 0.00 213 HIS A O 8
ATOM 11108 N N . PHE B 2 64 ? 1.473 -10.015 11.481 1.00 0.00 214 PHE A N 8
ATOM 11109 C CA . PHE B 2 64 ? 1.233 -11.466 11.655 1.00 0.00 214 PHE A CA 8
ATOM 11110 C C . PHE B 2 64 ? -0.076 -11.875 10.924 1.00 0.00 214 PHE A C 8
ATOM 11111 O O . PHE B 2 64 ? -0.877 -11.010 10.557 1.00 0.00 214 PHE A O 8
ATOM 11128 N N . ILE B 2 65 ? -0.302 -13.170 10.638 1.00 0.00 215 ILE A N 8
ATOM 11129 C CA . ILE B 2 65 ? -1.458 -13.609 9.817 1.00 0.00 215 ILE A CA 8
ATOM 11130 C C . ILE B 2 65 ? -2.762 -13.419 10.608 1.00 0.00 215 ILE A C 8
ATOM 11131 O O . ILE B 2 65 ? -2.949 -14.050 11.652 1.00 0.00 215 ILE A O 8
ATOM 11147 N N . HIS B 2 66 ? -3.719 -12.632 10.117 1.00 0.00 216 HIS A N 8
ATOM 11148 C CA . HIS B 2 66 ? -5.052 -12.547 10.729 1.00 0.00 216 HIS A CA 8
ATOM 11149 C C . HIS B 2 66 ? -5.976 -13.619 10.103 1.00 0.00 216 HIS A C 8
ATOM 11150 O O . HIS B 2 66 ? -5.937 -14.779 10.518 1.00 0.00 216 HIS A O 8
ATOM 11164 N N . ASN B 2 67 ? -6.778 -13.296 9.085 1.00 0.00 217 ASN A N 8
ATOM 11165 C CA . ASN B 2 67 ? -7.621 -14.294 8.415 1.00 0.00 217 ASN A CA 8
ATOM 11166 C C . ASN B 2 67 ? -6.895 -14.828 7.163 1.00 0.00 217 ASN A C 8
ATOM 11167 O O . ASN B 2 67 ? -6.391 -14.039 6.357 1.00 0.00 217 ASN A O 8
ATOM 11178 N N . ALA B 2 68 ? -6.813 -16.150 6.953 1.00 0.00 218 ALA A N 8
ATOM 11179 C CA . ALA B 2 68 ? -6.143 -16.717 5.773 1.00 0.00 218 ALA A CA 8
ATOM 11180 C C . ALA B 2 68 ? -7.031 -16.510 4.506 1.00 0.00 218 ALA A C 8
ATOM 11181 O O . ALA B 2 68 ? -6.556 -16.709 3.385 1.00 0.00 218 ALA A O 8
ATOM 11188 N N . ASP B 2 69 ? -8.299 -16.082 4.639 1.00 0.00 219 ASP A N 8
ATOM 11189 C CA . ASP B 2 69 ? -9.164 -15.816 3.476 1.00 0.00 219 ASP A CA 8
ATOM 11190 C C . ASP B 2 69 ? -9.346 -14.291 3.305 1.00 0.00 219 ASP A C 8
ATOM 11191 O O . ASP B 2 69 ? -9.579 -13.581 4.288 1.00 0.00 219 ASP A O 8
ATOM 11200 N N . GLU B 2 70 ? -9.279 -13.748 2.084 1.00 0.00 220 GLU A N 8
ATOM 11201 C CA . GLU B 2 70 ? -9.449 -12.301 1.858 1.00 0.00 220 GLU A CA 8
ATOM 11202 C C . GLU B 2 70 ? -10.933 -11.930 1.994 1.00 0.00 220 GLU A C 8
ATOM 11203 O O . GLU B 2 70 ? -11.258 -10.773 2.300 1.00 0.00 220 GLU A O 8
ATOM 11491 N N . SER B 2 1 ? 9.384 9.565 8.037 1.00 0.00 151 SER A N 9
ATOM 11492 C CA . SER B 2 1 ? 8.719 8.370 8.616 1.00 0.00 151 SER A CA 9
ATOM 11493 C C . SER B 2 1 ? 8.602 7.285 7.552 1.00 0.00 151 SER A C 9
ATOM 11494 O O . SER B 2 1 ? 8.234 7.578 6.412 1.00 0.00 151 SER A O 9
ATOM 11504 N N . THR B 2 2 ? 8.847 6.009 7.873 1.00 0.00 152 THR A N 9
ATOM 11505 C CA . THR B 2 2 ? 8.668 4.903 6.901 1.00 0.00 152 THR A CA 9
ATOM 11506 C C . THR B 2 2 ? 7.171 4.710 6.604 1.00 0.00 152 THR A C 9
ATOM 11507 O O . THR B 2 2 ? 6.819 4.135 5.573 1.00 0.00 152 THR A O 9
ATOM 11518 N N . ARG B 2 3 ? 6.249 5.198 7.457 1.00 0.00 153 ARG A N 9
ATOM 11519 C CA . ARG B 2 3 ? 4.793 5.056 7.216 1.00 0.00 153 ARG A CA 9
ATOM 11520 C C . ARG B 2 3 ? 4.281 6.240 6.381 1.00 0.00 153 ARG A C 9
ATOM 11521 O O . ARG B 2 3 ? 3.077 6.438 6.278 1.00 0.00 153 ARG A O 9
ATOM 11542 N N . TYR B 2 4 ? 5.150 7.091 5.811 1.00 0.00 154 TYR A N 9
ATOM 11543 C CA . TYR B 2 4 ? 4.704 8.304 5.117 1.00 0.00 154 TYR A CA 9
ATOM 11544 C C . TYR B 2 4 ? 3.844 7.919 3.888 1.00 0.00 154 TYR A C 9
ATOM 11545 O O . TYR B 2 4 ? 4.338 7.257 2.968 1.00 0.00 154 TYR A O 9
ATOM 11563 N N . LYS B 2 5 ? 2.564 8.343 3.820 1.00 0.00 155 LYS A N 9
ATOM 11564 C CA . LYS B 2 5 ? 1.689 8.088 2.640 1.00 0.00 155 LYS A CA 9
ATOM 11565 C C . LYS B 2 5 ? 1.653 6.575 2.313 1.00 0.00 155 LYS A C 9
ATOM 11566 O O . LYS B 2 5 ? 1.436 6.202 1.162 1.00 0.00 155 LYS A O 9
ATOM 11585 N N . THR B 2 6 ? 1.765 5.676 3.295 1.00 0.00 156 THR A N 9
ATOM 11586 C CA . THR B 2 6 ? 1.573 4.225 3.050 1.00 0.00 156 THR A CA 9
ATOM 11587 C C . THR B 2 6 ? 0.104 3.847 3.309 1.00 0.00 156 THR A C 9
ATOM 11588 O O . THR B 2 6 ? -0.279 2.692 3.112 1.00 0.00 156 THR A O 9
ATOM 11599 N N . GLU B 2 7 ? -0.757 4.779 3.769 1.00 0.00 157 GLU A N 9
ATOM 11600 C CA . GLU B 2 7 ? -2.167 4.468 4.090 1.00 0.00 157 GLU A CA 9
ATOM 11601 C C . GLU B 2 7 ? -3.086 5.557 3.503 1.00 0.00 157 GLU A C 9
ATOM 11602 O O . GLU B 2 7 ? -2.668 6.711 3.356 1.00 0.00 157 GLU A O 9
ATOM 11614 N N . LEU B 2 8 ? -4.336 5.236 3.124 1.00 0.00 158 LEU A N 9
ATOM 11615 C CA . LEU B 2 8 ? -5.248 6.217 2.502 1.00 0.00 158 LEU A CA 9
ATOM 11616 C C . LEU B 2 8 ? -5.597 7.331 3.505 1.00 0.00 158 LEU A C 9
ATOM 11617 O O . LEU B 2 8 ? -5.874 7.046 4.676 1.00 0.00 158 LEU A O 9
ATOM 11633 N N . CYS B 2 9 ? -5.733 8.587 3.067 1.00 0.00 159 CYS A N 9
ATOM 11634 C CA . CYS B 2 9 ? -6.271 9.652 3.908 1.00 0.00 159 CYS A CA 9
ATOM 11635 C C . CYS B 2 9 ? -7.800 9.522 3.968 1.00 0.00 159 CYS A C 9
ATOM 11636 O O . CYS B 2 9 ? -8.488 9.849 2.991 1.00 0.00 159 CYS A O 9
ATOM 11643 N N . ARG B 2 10 ? -8.381 8.960 5.042 1.00 0.00 160 ARG A N 9
ATOM 11644 C CA . ARG B 2 10 ? -9.827 8.651 5.076 1.00 0.00 160 ARG A CA 9
ATOM 11645 C C . ARG B 2 10 ? -10.651 9.962 5.013 1.00 0.00 160 ARG A C 9
ATOM 11646 O O . ARG B 2 10 ? -11.641 10.022 4.289 1.00 0.00 160 ARG A O 9
ATOM 11667 N N . PRO B 2 11 ? -10.263 11.054 5.726 1.00 0.00 161 PRO A N 9
ATOM 11668 C CA . PRO B 2 11 ? -10.991 12.332 5.657 1.00 0.00 161 PRO A CA 9
ATOM 11669 C C . PRO B 2 11 ? -11.091 12.801 4.188 1.00 0.00 161 PRO A C 9
ATOM 11670 O O . PRO B 2 11 ? -12.154 13.264 3.760 1.00 0.00 161 PRO A O 9
ATOM 11681 N N . PHE B 2 12 ? -10.034 12.668 3.370 1.00 0.00 162 PHE A N 9
ATOM 11682 C CA . PHE B 2 12 ? -10.083 13.077 1.960 1.00 0.00 162 PHE A CA 9
ATOM 11683 C C . PHE B 2 12 ? -10.975 12.102 1.164 1.00 0.00 162 PHE A C 9
ATOM 11684 O O . PHE B 2 12 ? -11.752 12.536 0.319 1.00 0.00 162 PHE A O 9
ATOM 11701 N N . GLU B 2 13 ? -10.907 10.790 1.397 1.00 0.00 163 GLU A N 9
ATOM 11702 C CA . GLU B 2 13 ? -11.752 9.824 0.664 1.00 0.00 163 GLU A CA 9
ATOM 11703 C C . GLU B 2 13 ? -13.243 10.040 1.045 1.00 0.00 163 GLU A C 9
ATOM 11704 O O . GLU B 2 13 ? -14.135 9.763 0.239 1.00 0.00 163 GLU A O 9
ATOM 11716 N N . GLU B 2 14 ? -13.554 10.492 2.271 1.00 0.00 164 GLU A N 9
ATOM 11717 C CA . GLU B 2 14 ? -14.949 10.612 2.740 1.00 0.00 164 GLU A CA 9
ATOM 11718 C C . GLU B 2 14 ? -15.540 11.966 2.302 1.00 0.00 164 GLU A C 9
ATOM 11719 O O . GLU B 2 14 ? -16.704 12.025 1.893 1.00 0.00 164 GLU A O 9
ATOM 11731 N N . SER B 2 15 ? -14.813 13.089 2.436 1.00 0.00 165 SER A N 9
ATOM 11732 C CA . SER B 2 15 ? -15.409 14.440 2.236 1.00 0.00 165 SER A CA 9
ATOM 11733 C C . SER B 2 15 ? -14.699 15.170 1.074 1.00 0.00 165 SER A C 9
ATOM 11734 O O . SER B 2 15 ? -15.148 16.242 0.660 1.00 0.00 165 SER A O 9
ATOM 11742 N N . GLY B 2 16 ? -13.612 14.632 0.503 1.00 0.00 166 GLY A N 9
ATOM 11743 C CA . GLY B 2 16 ? -12.950 15.249 -0.669 1.00 0.00 166 GLY A CA 9
ATOM 11744 C C . GLY B 2 16 ? -12.097 16.456 -0.222 1.00 0.00 166 GLY A C 9
ATOM 11745 O O . GLY B 2 16 ? -11.632 17.226 -1.067 1.00 0.00 166 GLY A O 9
ATOM 11749 N N . THR B 2 17 ? -11.887 16.684 1.089 1.00 0.00 167 THR A N 9
ATOM 11750 C CA . THR B 2 17 ? -11.117 17.854 1.572 1.00 0.00 167 THR A CA 9
ATOM 11751 C C . THR B 2 17 ? -10.152 17.416 2.678 1.00 0.00 167 THR A C 9
ATOM 11752 O O . THR B 2 17 ? -10.446 16.464 3.412 1.00 0.00 167 THR A O 9
ATOM 11763 N N . CYS B 2 18 ? -8.996 18.080 2.860 1.00 0.00 168 CYS A N 9
ATOM 11764 C CA . CYS B 2 18 ? -8.071 17.753 3.950 1.00 0.00 168 CYS A CA 9
ATOM 11765 C C . CYS B 2 18 ? -7.373 19.041 4.436 1.00 0.00 168 CYS A C 9
ATOM 11766 O O . CYS B 2 18 ? -6.763 19.757 3.633 1.00 0.00 168 CYS A O 9
ATOM 11773 N N . LYS B 2 19 ? -7.450 19.389 5.728 1.00 0.00 169 LYS A N 9
ATOM 11774 C CA . LYS B 2 19 ? -6.875 20.660 6.242 1.00 0.00 169 LYS A CA 9
ATOM 11775 C C . LYS B 2 19 ? -5.338 20.596 6.206 1.00 0.00 169 LYS A C 9
ATOM 11776 O O . LYS B 2 19 ? -4.677 21.627 6.356 1.00 0.00 169 LYS A O 9
ATOM 11795 N N . TYR B 2 20 ? -4.722 19.426 6.026 1.00 0.00 170 TYR A N 9
ATOM 11796 C CA . TYR B 2 20 ? -3.255 19.309 6.007 1.00 0.00 170 TYR A CA 9
ATOM 11797 C C . TYR B 2 20 ? -2.726 19.588 4.581 1.00 0.00 170 TYR A C 9
ATOM 11798 O O . TYR B 2 20 ? -1.570 19.984 4.422 1.00 0.00 170 TYR A O 9
ATOM 11816 N N . GLY B 2 21 ? -3.546 19.457 3.526 1.00 0.00 171 GLY A N 9
ATOM 11817 C CA . GLY B 2 21 ? -3.130 19.824 2.157 1.00 0.00 171 GLY A CA 9
ATOM 11818 C C . GLY B 2 21 ? -1.872 19.028 1.757 1.00 0.00 171 GLY A C 9
ATOM 11819 O O . GLY B 2 21 ? -1.808 17.818 1.984 1.00 0.00 171 GLY A O 9
ATOM 11823 N N . GLU B 2 22 ? -0.862 19.651 1.135 1.00 0.00 172 GLU A N 9
ATOM 11824 C CA . GLU B 2 22 ? 0.340 18.926 0.655 1.00 0.00 172 GLU A CA 9
ATOM 11825 C C . GLU B 2 22 ? 1.217 18.493 1.858 1.00 0.00 172 GLU A C 9
ATOM 11826 O O . GLU B 2 22 ? 2.186 17.751 1.677 1.00 0.00 172 GLU A O 9
ATOM 11838 N N . LYS B 2 23 ? 0.896 18.895 3.103 1.00 0.00 173 LYS A N 9
ATOM 11839 C CA . LYS B 2 23 ? 1.658 18.454 4.295 1.00 0.00 173 LYS A CA 9
ATOM 11840 C C . LYS B 2 23 ? 0.981 17.216 4.921 1.00 0.00 173 LYS A C 9
ATOM 11841 O O . LYS B 2 23 ? 1.492 16.666 5.900 1.00 0.00 173 LYS A O 9
ATOM 11860 N N . CYS B 2 24 ? -0.148 16.725 4.382 1.00 0.00 174 CYS A N 9
ATOM 11861 C CA . CYS B 2 24 ? -0.804 15.524 4.909 1.00 0.00 174 CYS A CA 9
ATOM 11862 C C . CYS B 2 24 ? 0.122 14.307 4.730 1.00 0.00 174 CYS A C 9
ATOM 11863 O O . CYS B 2 24 ? 0.609 14.056 3.621 1.00 0.00 174 CYS A O 9
ATOM 11870 N N . GLN B 2 25 ? 0.403 13.530 5.778 1.00 0.00 175 GLN A N 9
ATOM 11871 C CA . GLN B 2 25 ? 1.286 12.366 5.671 1.00 0.00 175 GLN A CA 9
ATOM 11872 C C . GLN B 2 25 ? 0.484 11.138 5.177 1.00 0.00 175 GLN A C 9
ATOM 11873 O O . GLN B 2 25 ? 0.964 10.014 5.285 1.00 0.00 175 GLN A O 9
ATOM 11887 N N . PHE B 2 26 ? -0.733 11.299 4.637 1.00 0.00 176 PHE A N 9
ATOM 11888 C CA . PHE B 2 26 ? -1.550 10.152 4.179 1.00 0.00 176 PHE A CA 9
ATOM 11889 C C . PHE B 2 26 ? -1.909 10.328 2.687 1.00 0.00 176 PHE A C 9
ATOM 11890 O O . PHE B 2 26 ? -1.730 11.416 2.133 1.00 0.00 176 PHE A O 9
ATOM 11907 N N . ALA B 2 27 ? -2.320 9.275 1.977 1.00 0.00 177 ALA A N 9
ATOM 11908 C CA . ALA B 2 27 ? -2.486 9.330 0.517 1.00 0.00 177 ALA A CA 9
ATOM 11909 C C . ALA B 2 27 ? -3.839 9.993 0.162 1.00 0.00 177 ALA A C 9
ATOM 11910 O O . ALA B 2 27 ? -4.896 9.445 0.483 1.00 0.00 177 ALA A O 9
ATOM 11917 N N . HIS B 2 28 ? -3.861 11.106 -0.591 1.00 0.00 178 HIS A N 9
ATOM 11918 C CA . HIS B 2 28 ? -5.121 11.659 -1.135 1.00 0.00 178 HIS A CA 9
ATOM 11919 C C . HIS B 2 28 ? -5.469 10.942 -2.463 1.00 0.00 178 HIS A C 9
ATOM 11920 O O . HIS B 2 28 ? -6.646 10.845 -2.819 1.00 0.00 178 HIS A O 9
ATOM 11934 N N . GLY B 2 29 ? -4.496 10.377 -3.191 1.00 0.00 179 GLY A N 9
ATOM 11935 C CA . GLY B 2 29 ? -4.779 9.536 -4.367 1.00 0.00 179 GLY A CA 9
ATOM 11936 C C . GLY B 2 29 ? -3.890 8.288 -4.327 1.00 0.00 179 GLY A C 9
ATOM 11937 O O . GLY B 2 29 ? -2.870 8.279 -3.638 1.00 0.00 179 GLY A O 9
ATOM 11941 N N . PHE B 2 30 ? -4.203 7.223 -5.073 1.00 0.00 180 PHE A N 9
ATOM 11942 C CA . PHE B 2 30 ? -3.365 6.004 -5.086 1.00 0.00 180 PHE A CA 9
ATOM 11943 C C . PHE B 2 30 ? -1.965 6.338 -5.653 1.00 0.00 180 PHE A C 9
ATOM 11944 O O . PHE B 2 30 ? -1.005 5.613 -5.391 1.00 0.00 180 PHE A O 9
ATOM 11961 N N . HIS B 2 31 ? -1.793 7.451 -6.388 1.00 0.00 181 HIS A N 9
ATOM 11962 C CA . HIS B 2 31 ? -0.474 7.857 -6.905 1.00 0.00 181 HIS A CA 9
ATOM 11963 C C . HIS B 2 31 ? 0.451 8.280 -5.728 1.00 0.00 181 HIS A C 9
ATOM 11964 O O . HIS B 2 31 ? 1.673 8.303 -5.884 1.00 0.00 181 HIS A O 9
ATOM 11978 N N . GLU B 2 32 ? -0.083 8.590 -4.529 1.00 0.00 182 GLU A N 9
ATOM 11979 C CA . GLU B 2 32 ? 0.752 8.970 -3.374 1.00 0.00 182 GLU A CA 9
ATOM 11980 C C . GLU B 2 32 ? 1.284 7.707 -2.675 1.00 0.00 182 GLU A C 9
ATOM 11981 O O . GLU B 2 32 ? 2.252 7.787 -1.919 1.00 0.00 182 GLU A O 9
ATOM 11993 N N . LEU B 2 33 ? 0.650 6.533 -2.839 1.00 0.00 183 LEU A N 9
ATOM 11994 C CA . LEU B 2 33 ? 1.018 5.333 -2.067 1.00 0.00 183 LEU A CA 9
ATOM 11995 C C . LEU B 2 33 ? 2.464 4.910 -2.409 1.00 0.00 183 LEU A C 9
ATOM 11996 O O . LEU B 2 33 ? 2.766 4.615 -3.572 1.00 0.00 183 LEU A O 9
ATOM 12012 N N . ARG B 2 34 ? 3.379 4.839 -1.437 1.00 0.00 184 ARG A N 9
ATOM 12013 C CA . ARG B 2 34 ? 4.783 4.425 -1.694 1.00 0.00 184 ARG A CA 9
ATOM 12014 C C . ARG B 2 34 ? 4.943 2.921 -1.404 1.00 0.00 184 ARG A C 9
ATOM 12015 O O . ARG B 2 34 ? 4.264 2.386 -0.521 1.00 0.00 184 ARG A O 9
ATOM 12036 N N . SER B 2 35 ? 5.836 2.201 -2.097 1.00 0.00 185 SER A N 9
ATOM 12037 C CA . SER B 2 35 ? 6.048 0.757 -1.852 1.00 0.00 185 SER A CA 9
ATOM 12038 C C . SER B 2 35 ? 6.690 0.552 -0.464 1.00 0.00 185 SER A C 9
ATOM 12039 O O . SER B 2 35 ? 7.693 1.200 -0.147 1.00 0.00 185 SER A O 9
ATOM 12047 N N . LEU B 2 36 ? 6.195 -0.382 0.373 1.00 0.00 186 LEU A N 9
ATOM 12048 C CA . LEU B 2 36 ? 6.843 -0.707 1.660 1.00 0.00 186 LEU A CA 9
ATOM 12049 C C . LEU B 2 36 ? 7.740 -1.947 1.489 1.00 0.00 186 LEU A C 9
ATOM 12050 O O . LEU B 2 36 ? 7.336 -2.919 0.842 1.00 0.00 186 LEU A O 9
ATOM 12066 N N . THR B 2 37 ? 8.934 -1.988 2.089 1.00 0.00 187 THR A N 9
ATOM 12067 C CA . THR B 2 37 ? 9.794 -3.191 2.054 1.00 0.00 187 THR A CA 9
ATOM 12068 C C . THR B 2 37 ? 9.204 -4.270 2.986 1.00 0.00 187 THR A C 9
ATOM 12069 O O . THR B 2 37 ? 9.212 -4.100 4.210 1.00 0.00 187 THR A O 9
ATOM 12080 N N . ARG B 2 38 ? 8.634 -5.367 2.460 1.00 0.00 188 ARG A N 9
ATOM 12081 C CA . ARG B 2 38 ? 7.955 -6.379 3.300 1.00 0.00 188 ARG A CA 9
ATOM 12082 C C . ARG B 2 38 ? 8.998 -7.239 4.026 1.00 0.00 188 ARG A C 9
ATOM 12083 O O . ARG B 2 38 ? 9.959 -7.703 3.403 1.00 0.00 188 ARG A O 9
ATOM 12104 N N . HIS B 2 39 ? 8.858 -7.483 5.334 1.00 0.00 189 HIS A N 9
ATOM 12105 C CA . HIS B 2 39 ? 9.802 -8.343 6.083 1.00 0.00 189 HIS A CA 9
ATOM 12106 C C . HIS B 2 39 ? 9.838 -9.761 5.444 1.00 0.00 189 HIS A C 9
ATOM 12107 O O . HIS B 2 39 ? 8.825 -10.221 4.909 1.00 0.00 189 HIS A O 9
ATOM 12121 N N . PRO B 2 40 ? 10.978 -10.490 5.479 1.00 0.00 190 PRO A N 9
ATOM 12122 C CA . PRO B 2 40 ? 11.082 -11.819 4.858 1.00 0.00 190 PRO A CA 9
ATOM 12123 C C . PRO B 2 40 ? 10.000 -12.778 5.453 1.00 0.00 190 PRO A C 9
ATOM 12124 O O . PRO B 2 40 ? 9.530 -13.682 4.757 1.00 0.00 190 PRO A O 9
ATOM 12135 N N . LYS B 2 41 ? 9.568 -12.603 6.719 1.00 0.00 191 LYS A N 9
ATOM 12136 C CA . LYS B 2 41 ? 8.519 -13.464 7.328 1.00 0.00 191 LYS A CA 9
ATOM 12137 C C . LYS B 2 41 ? 7.181 -12.689 7.403 1.00 0.00 191 LYS A C 9
ATOM 12138 O O . LYS B 2 41 ? 6.282 -13.087 8.141 1.00 0.00 191 LYS A O 9
ATOM 12157 N N . TYR B 2 42 ? 6.996 -11.604 6.645 1.00 0.00 192 TYR A N 9
ATOM 12158 C CA . TYR B 2 42 ? 5.736 -10.827 6.661 1.00 0.00 192 TYR A CA 9
ATOM 12159 C C . TYR B 2 42 ? 4.519 -11.767 6.427 1.00 0.00 192 TYR A C 9
ATOM 12160 O O . TYR B 2 42 ? 4.469 -12.490 5.426 1.00 0.00 192 TYR A O 9
ATOM 12178 N N . LYS B 2 43 ? 3.512 -11.767 7.337 1.00 0.00 193 LYS A N 9
ATOM 12179 C CA . LYS B 2 43 ? 2.295 -12.618 7.219 1.00 0.00 193 LYS A CA 9
ATOM 12180 C C . LYS B 2 43 ? 2.692 -14.098 6.973 1.00 0.00 193 LYS A C 9
ATOM 12181 O O . LYS B 2 43 ? 2.150 -14.740 6.069 1.00 0.00 193 LYS A O 9
ATOM 12200 N N . THR B 2 44 ? 3.544 -14.699 7.807 1.00 0.00 194 THR A N 9
ATOM 12201 C CA . THR B 2 44 ? 3.822 -16.166 7.743 1.00 0.00 194 THR A CA 9
ATOM 12202 C C . THR B 2 44 ? 3.336 -16.848 9.033 1.00 0.00 194 THR A C 9
ATOM 12203 O O . THR B 2 44 ? 3.168 -18.069 9.053 1.00 0.00 194 THR A O 9
ATOM 12214 N N . GLU B 2 45 ? 3.049 -16.113 10.118 1.00 0.00 195 GLU A N 9
ATOM 12215 C CA . GLU B 2 45 ? 2.543 -16.720 11.368 1.00 0.00 195 GLU A CA 9
ATOM 12216 C C . GLU B 2 45 ? 1.171 -16.125 11.717 1.00 0.00 195 GLU A C 9
ATOM 12217 O O . GLU B 2 45 ? 0.918 -14.948 11.447 1.00 0.00 195 GLU A O 9
ATOM 12229 N N . LEU B 2 46 ? 0.258 -16.888 12.337 1.00 0.00 196 LEU A N 9
ATOM 12230 C CA . LEU B 2 46 ? -1.066 -16.375 12.716 1.00 0.00 196 LEU A CA 9
ATOM 12231 C C . LEU B 2 46 ? -0.911 -15.280 13.777 1.00 0.00 196 LEU A C 9
ATOM 12232 O O . LEU B 2 46 ? -0.220 -15.486 14.782 1.00 0.00 196 LEU A O 9
ATOM 12248 N N . CYS B 2 47 ? -1.564 -14.128 13.635 1.00 0.00 197 CYS A N 9
ATOM 12249 C CA . CYS B 2 47 ? -1.548 -13.094 14.669 1.00 0.00 197 CYS A CA 9
ATOM 12250 C C . CYS B 2 47 ? -2.235 -13.625 15.932 1.00 0.00 197 CYS A C 9
ATOM 12251 O O . CYS B 2 47 ? -3.444 -13.884 15.922 1.00 0.00 197 CYS A O 9
ATOM 12258 N N . ARG B 2 48 ? -1.503 -13.874 17.016 1.00 0.00 198 ARG A N 9
ATOM 12259 C CA . ARG B 2 48 ? -2.070 -14.511 18.222 1.00 0.00 198 ARG A CA 9
ATOM 12260 C C . ARG B 2 48 ? -3.195 -13.639 18.786 1.00 0.00 198 ARG A C 9
ATOM 12261 O O . ARG B 2 48 ? -4.270 -14.148 19.079 1.00 0.00 198 ARG A O 9
ATOM 12282 N N . THR B 2 49 ? -3.010 -12.321 18.935 1.00 0.00 199 THR A N 9
ATOM 12283 C CA . THR B 2 49 ? -4.073 -11.425 19.452 1.00 0.00 199 THR A CA 9
ATOM 12284 C C . THR B 2 49 ? -5.321 -11.496 18.543 1.00 0.00 199 THR A C 9
ATOM 12285 O O . THR B 2 49 ? -6.431 -11.667 19.049 1.00 0.00 199 THR A O 9
ATOM 12296 N N . PHE B 2 50 ? -5.202 -11.430 17.212 1.00 0.00 200 PHE A N 9
ATOM 12297 C CA . PHE B 2 50 ? -6.385 -11.507 16.322 1.00 0.00 200 PHE A CA 9
ATOM 12298 C C . PHE B 2 50 ? -7.048 -12.903 16.454 1.00 0.00 200 PHE A C 9
ATOM 12299 O O . PHE B 2 50 ? -8.273 -12.998 16.523 1.00 0.00 200 PHE A O 9
ATOM 12316 N N . HIS B 2 51 ? -6.287 -13.995 16.525 1.00 0.00 201 HIS A N 9
ATOM 12317 C CA . HIS B 2 51 ? -6.864 -15.359 16.655 1.00 0.00 201 HIS A CA 9
ATOM 12318 C C . HIS B 2 51 ? -7.224 -15.652 18.141 1.00 0.00 201 HIS A C 9
ATOM 12319 O O . HIS B 2 51 ? -7.755 -16.726 18.440 1.00 0.00 201 HIS A O 9
ATOM 12333 N N . THR B 2 52 ? -7.043 -14.709 19.079 1.00 0.00 202 THR A N 9
ATOM 12334 C CA . THR B 2 52 ? -7.480 -14.904 20.490 1.00 0.00 202 THR A CA 9
ATOM 12335 C C . THR B 2 52 ? -8.638 -13.949 20.810 1.00 0.00 202 THR A C 9
ATOM 12336 O O . THR B 2 52 ? -9.752 -14.402 21.081 1.00 0.00 202 THR A O 9
ATOM 12347 N N . ILE B 2 53 ? -8.436 -12.622 20.791 1.00 0.00 203 ILE A N 9
ATOM 12348 C CA . ILE B 2 53 ? -9.506 -11.655 21.129 1.00 0.00 203 ILE A CA 9
ATOM 12349 C C . ILE B 2 53 ? -10.477 -11.512 19.934 1.00 0.00 203 ILE A C 9
ATOM 12350 O O . ILE B 2 53 ? -11.547 -10.916 20.076 1.00 0.00 203 ILE A O 9
ATOM 12366 N N . GLY B 2 54 ? -10.142 -12.013 18.735 1.00 0.00 204 GLY A N 9
ATOM 12367 C CA . GLY B 2 54 ? -10.958 -11.774 17.531 1.00 0.00 204 GLY A CA 9
ATOM 12368 C C . GLY B 2 54 ? -10.631 -10.382 16.953 1.00 0.00 204 GLY A C 9
ATOM 12369 O O . GLY B 2 54 ? -11.259 -9.956 15.979 1.00 0.00 204 GLY A O 9
ATOM 12373 N N . PHE B 2 55 ? -9.674 -9.630 17.525 1.00 0.00 205 PHE A N 9
ATOM 12374 C CA . PHE B 2 55 ? -9.348 -8.280 17.053 1.00 0.00 205 PHE A CA 9
ATOM 12375 C C . PHE B 2 55 ? -7.854 -7.997 17.292 1.00 0.00 205 PHE A C 9
ATOM 12376 O O . PHE B 2 55 ? -7.209 -8.700 18.073 1.00 0.00 205 PHE A O 9
ATOM 12393 N N . CYS B 2 56 ? -7.267 -6.962 16.668 1.00 0.00 206 CYS A N 9
ATOM 12394 C CA . CYS B 2 56 ? -5.857 -6.626 16.870 1.00 0.00 206 CYS A CA 9
ATOM 12395 C C . CYS B 2 56 ? -5.684 -5.092 16.842 1.00 0.00 206 CYS A C 9
ATOM 12396 O O . CYS B 2 56 ? -6.169 -4.432 15.913 1.00 0.00 206 CYS A O 9
ATOM 12403 N N . PRO B 2 57 ? -5.017 -4.473 17.838 1.00 0.00 207 PRO A N 9
ATOM 12404 C CA . PRO B 2 57 ? -4.903 -3.020 17.915 1.00 0.00 207 PRO A CA 9
ATOM 12405 C C . PRO B 2 57 ? -3.966 -2.500 16.807 1.00 0.00 207 PRO A C 9
ATOM 12406 O O . PRO B 2 57 ? -3.948 -1.295 16.536 1.00 0.00 207 PRO A O 9
ATOM 12417 N N . TYR B 2 58 ? -3.201 -3.356 16.108 1.00 0.00 208 TYR A N 9
ATOM 12418 C CA . TYR B 2 58 ? -2.337 -2.899 15.006 1.00 0.00 208 TYR A CA 9
ATOM 12419 C C . TYR B 2 58 ? -3.161 -2.822 13.696 1.00 0.00 208 TYR A C 9
ATOM 12420 O O . TYR B 2 58 ? -2.762 -2.130 12.757 1.00 0.00 208 TYR A O 9
ATOM 12438 N N . GLY B 2 59 ? -4.348 -3.446 13.616 1.00 0.00 209 GLY A N 9
ATOM 12439 C CA . GLY B 2 59 ? -5.242 -3.295 12.450 1.00 0.00 209 GLY A CA 9
ATOM 12440 C C . GLY B 2 59 ? -4.542 -3.822 11.176 1.00 0.00 209 GLY A C 9
ATOM 12441 O O . GLY B 2 59 ? -3.772 -4.784 11.246 1.00 0.00 209 GLY A O 9
ATOM 12445 N N . PRO B 2 60 ? -4.795 -3.242 9.982 1.00 0.00 210 PRO A N 9
ATOM 12446 C CA . PRO B 2 60 ? -4.204 -3.728 8.731 1.00 0.00 210 PRO A CA 9
ATOM 12447 C C . PRO B 2 60 ? -2.680 -3.456 8.724 1.00 0.00 210 PRO A C 9
ATOM 12448 O O . PRO B 2 60 ? -1.958 -4.013 7.891 1.00 0.00 210 PRO A O 9
ATOM 12459 N N . ARG B 2 61 ? -2.142 -2.638 9.646 1.00 0.00 211 ARG A N 9
ATOM 12460 C CA . ARG B 2 61 ? -0.687 -2.382 9.725 1.00 0.00 211 ARG A CA 9
ATOM 12461 C C . ARG B 2 61 ? 0.011 -3.534 10.484 1.00 0.00 211 ARG A C 9
ATOM 12462 O O . ARG B 2 61 ? 1.229 -3.487 10.682 1.00 0.00 211 ARG A O 9
ATOM 12483 N N . CYS B 2 62 ? -0.708 -4.577 10.938 1.00 0.00 212 CYS A N 9
ATOM 12484 C CA . CYS B 2 62 ? -0.092 -5.673 11.694 1.00 0.00 212 CYS A CA 9
ATOM 12485 C C . CYS B 2 62 ? 0.804 -6.518 10.756 1.00 0.00 212 CYS A C 9
ATOM 12486 O O . CYS B 2 62 ? 0.480 -6.692 9.575 1.00 0.00 212 CYS A O 9
ATOM 12493 N N . HIS B 2 63 ? 1.938 -7.049 11.229 1.00 0.00 213 HIS A N 9
ATOM 12494 C CA . HIS B 2 63 ? 2.864 -7.829 10.377 1.00 0.00 213 HIS A CA 9
ATOM 12495 C C . HIS B 2 63 ? 2.470 -9.329 10.400 1.00 0.00 213 HIS A C 9
ATOM 12496 O O . HIS B 2 63 ? 3.132 -10.150 9.757 1.00 0.00 213 HIS A O 9
ATOM 12510 N N . PHE B 2 64 ? 1.439 -9.736 11.157 1.00 0.00 214 PHE A N 9
ATOM 12511 C CA . PHE B 2 64 ? 1.107 -11.171 11.339 1.00 0.00 214 PHE A CA 9
ATOM 12512 C C . PHE B 2 64 ? -0.251 -11.488 10.661 1.00 0.00 214 PHE A C 9
ATOM 12513 O O . PHE B 2 64 ? -1.023 -10.572 10.361 1.00 0.00 214 PHE A O 9
ATOM 12530 N N . ILE B 2 65 ? -0.552 -12.758 10.337 1.00 0.00 215 ILE A N 9
ATOM 12531 C CA . ILE B 2 65 ? -1.744 -13.104 9.528 1.00 0.00 215 ILE A CA 9
ATOM 12532 C C . ILE B 2 65 ? -3.020 -12.885 10.359 1.00 0.00 215 ILE A C 9
ATOM 12533 O O . ILE B 2 65 ? -3.240 -13.586 11.350 1.00 0.00 215 ILE A O 9
ATOM 12549 N N . HIS B 2 66 ? -3.915 -11.988 9.960 1.00 0.00 216 HIS A N 9
ATOM 12550 C CA . HIS B 2 66 ? -5.235 -11.860 10.594 1.00 0.00 216 HIS A CA 9
ATOM 12551 C C . HIS B 2 66 ? -6.208 -12.893 9.978 1.00 0.00 216 HIS A C 9
ATOM 12552 O O . HIS B 2 66 ? -6.211 -14.055 10.392 1.00 0.00 216 HIS A O 9
ATOM 12566 N N . ASN B 2 67 ? -7.045 -12.528 9.003 1.00 0.00 217 ASN A N 9
ATOM 12567 C CA . ASN B 2 67 ? -8.009 -13.468 8.419 1.00 0.00 217 ASN A CA 9
ATOM 12568 C C . ASN B 2 67 ? -7.413 -14.097 7.143 1.00 0.00 217 ASN A C 9
ATOM 12569 O O . ASN B 2 67 ? -6.955 -13.373 6.252 1.00 0.00 217 ASN A O 9
ATOM 12580 N N . ALA B 2 68 ? -7.354 -15.433 7.027 1.00 0.00 218 ALA A N 9
ATOM 12581 C CA . ALA B 2 68 ? -6.690 -16.094 5.891 1.00 0.00 218 ALA A CA 9
ATOM 12582 C C . ALA B 2 68 ? -7.731 -16.447 4.791 1.00 0.00 218 ALA A C 9
ATOM 12583 O O . ALA B 2 68 ? -7.348 -16.739 3.655 1.00 0.00 218 ALA A O 9
ATOM 12590 N N . ASP B 2 69 ? -9.060 -16.472 5.087 1.00 0.00 219 ASP A N 9
ATOM 12591 C CA . ASP B 2 69 ? -10.073 -16.934 4.112 1.00 0.00 219 ASP A CA 9
ATOM 12592 C C . ASP B 2 69 ? -11.489 -16.445 4.554 1.00 0.00 219 ASP A C 9
ATOM 12593 O O . ASP B 2 69 ? -11.670 -16.041 5.702 1.00 0.00 219 ASP A O 9
ATOM 12602 N N . GLU B 2 70 ? -12.524 -16.529 3.702 1.00 0.00 220 GLU A N 9
ATOM 12603 C CA . GLU B 2 70 ? -13.889 -16.115 4.084 1.00 0.00 220 GLU A CA 9
ATOM 12604 C C . GLU B 2 70 ? -14.507 -17.171 5.014 1.00 0.00 220 GLU A C 9
ATOM 12605 O O . GLU B 2 70 ? -15.392 -16.848 5.820 1.00 0.00 220 GLU A O 9
ATOM 12893 N N . SER B 2 1 ? 10.053 9.364 7.546 1.00 0.00 151 SER A N 10
ATOM 12894 C CA . SER B 2 1 ? 9.260 8.230 8.084 1.00 0.00 151 SER A CA 10
ATOM 12895 C C . SER B 2 1 ? 8.941 7.249 6.959 1.00 0.00 151 SER A C 10
ATOM 12896 O O . SER B 2 1 ? 8.492 7.663 5.890 1.00 0.00 151 SER A O 10
ATOM 12906 N N . THR B 2 2 ? 9.139 5.936 7.144 1.00 0.00 152 THR A N 10
ATOM 12907 C CA . THR B 2 2 ? 8.869 4.936 6.074 1.00 0.00 152 THR A CA 10
ATOM 12908 C C . THR B 2 2 ? 7.357 4.853 5.804 1.00 0.00 152 THR A C 10
ATOM 12909 O O . THR B 2 2 ? 6.950 4.454 4.713 1.00 0.00 152 THR A O 10
ATOM 12920 N N . ARG B 2 3 ? 6.483 5.230 6.757 1.00 0.00 153 ARG A N 10
ATOM 12921 C CA . ARG B 2 3 ? 5.015 5.150 6.562 1.00 0.00 153 ARG A CA 10
ATOM 12922 C C . ARG B 2 3 ? 4.508 6.409 5.821 1.00 0.00 153 ARG A C 10
ATOM 12923 O O . ARG B 2 3 ? 3.309 6.666 5.806 1.00 0.00 153 ARG A O 10
ATOM 12944 N N . TYR B 2 4 ? 5.381 7.253 5.248 1.00 0.00 154 TYR A N 10
ATOM 12945 C CA . TYR B 2 4 ? 4.946 8.513 4.626 1.00 0.00 154 TYR A CA 10
ATOM 12946 C C . TYR B 2 4 ? 4.036 8.212 3.409 1.00 0.00 154 TYR A C 10
ATOM 12947 O O . TYR B 2 4 ? 4.479 7.579 2.445 1.00 0.00 154 TYR A O 10
ATOM 12965 N N . LYS B 2 5 ? 2.765 8.676 3.401 1.00 0.00 155 LYS A N 10
ATOM 12966 C CA . LYS B 2 5 ? 1.843 8.483 2.246 1.00 0.00 155 LYS A CA 10
ATOM 12967 C C . LYS B 2 5 ? 1.765 6.983 1.867 1.00 0.00 155 LYS A C 10
ATOM 12968 O O . LYS B 2 5 ? 1.539 6.655 0.703 1.00 0.00 155 LYS A O 10
ATOM 12987 N N . THR B 2 6 ? 1.878 6.048 2.813 1.00 0.00 156 THR A N 10
ATOM 12988 C CA . THR B 2 6 ? 1.687 4.606 2.515 1.00 0.00 156 THR A CA 10
ATOM 12989 C C . THR B 2 6 ? 0.234 4.205 2.811 1.00 0.00 156 THR A C 10
ATOM 12990 O O . THR B 2 6 ? -0.158 3.069 2.542 1.00 0.00 156 THR A O 10
ATOM 13001 N N . GLU B 2 7 ? -0.600 5.095 3.383 1.00 0.00 157 GLU A N 10
ATOM 13002 C CA . GLU B 2 7 ? -1.992 4.757 3.750 1.00 0.00 157 GLU A CA 10
ATOM 13003 C C . GLU B 2 7 ? -2.946 5.838 3.214 1.00 0.00 157 GLU A C 10
ATOM 13004 O O . GLU B 2 7 ? -2.552 7.003 3.078 1.00 0.00 157 GLU A O 10
ATOM 13016 N N . LEU B 2 8 ? -4.200 5.503 2.864 1.00 0.00 158 LEU A N 10
ATOM 13017 C CA . LEU B 2 8 ? -5.144 6.477 2.283 1.00 0.00 158 LEU A CA 10
ATOM 13018 C C . LEU B 2 8 ? -5.464 7.580 3.305 1.00 0.00 158 LEU A C 10
ATOM 13019 O O . LEU B 2 8 ? -5.756 7.280 4.467 1.00 0.00 158 LEU A O 10
ATOM 13035 N N . CYS B 2 9 ? -5.563 8.848 2.890 1.00 0.00 159 CYS A N 10
ATOM 13036 C CA . CYS B 2 9 ? -6.072 9.911 3.749 1.00 0.00 159 CYS A CA 10
ATOM 13037 C C . CYS B 2 9 ? -7.601 9.793 3.845 1.00 0.00 159 CYS A C 10
ATOM 13038 O O . CYS B 2 9 ? -8.311 10.151 2.898 1.00 0.00 159 CYS A O 10
ATOM 13045 N N . ARG B 2 10 ? -8.156 9.199 4.914 1.00 0.00 160 ARG A N 10
ATOM 13046 C CA . ARG B 2 10 ? -9.594 8.875 4.966 1.00 0.00 160 ARG A CA 10
ATOM 13047 C C . ARG B 2 10 ? -10.438 10.179 4.993 1.00 0.00 160 ARG A C 10
ATOM 13048 O O . ARG B 2 10 ? -11.469 10.247 4.331 1.00 0.00 160 ARG A O 10
ATOM 13069 N N . PRO B 2 11 ? -10.022 11.258 5.713 1.00 0.00 161 PRO A N 10
ATOM 13070 C CA . PRO B 2 11 ? -10.752 12.538 5.691 1.00 0.00 161 PRO A CA 10
ATOM 13071 C C . PRO B 2 11 ? -10.901 13.032 4.232 1.00 0.00 161 PRO A C 10
ATOM 13072 O O . PRO B 2 11 ? -11.973 13.510 3.849 1.00 0.00 161 PRO A O 10
ATOM 13083 N N . PHE B 2 12 ? -9.880 12.886 3.371 1.00 0.00 162 PHE A N 10
ATOM 13084 C CA . PHE B 2 12 ? -9.983 13.295 1.964 1.00 0.00 162 PHE A CA 10
ATOM 13085 C C . PHE B 2 12 ? -10.893 12.311 1.200 1.00 0.00 162 PHE A C 10
ATOM 13086 O O . PHE B 2 12 ? -11.686 12.736 0.365 1.00 0.00 162 PHE A O 10
ATOM 13103 N N . GLU B 2 13 ? -10.820 11.001 1.447 1.00 0.00 163 GLU A N 10
ATOM 13104 C CA . GLU B 2 13 ? -11.672 10.026 0.736 1.00 0.00 163 GLU A CA 10
ATOM 13105 C C . GLU B 2 13 ? -13.159 10.247 1.130 1.00 0.00 163 GLU A C 10
ATOM 13106 O O . GLU B 2 13 ? -14.058 9.976 0.332 1.00 0.00 163 GLU A O 10
ATOM 13118 N N . GLU B 2 14 ? -13.457 10.694 2.361 1.00 0.00 164 GLU A N 10
ATOM 13119 C CA . GLU B 2 14 ? -14.847 10.813 2.844 1.00 0.00 164 GLU A CA 10
ATOM 13120 C C . GLU B 2 14 ? -15.436 12.176 2.431 1.00 0.00 164 GLU A C 10
ATOM 13121 O O . GLU B 2 14 ? -16.607 12.248 2.045 1.00 0.00 164 GLU A O 10
ATOM 13133 N N . SER B 2 15 ? -14.698 13.292 2.564 1.00 0.00 165 SER A N 10
ATOM 13134 C CA . SER B 2 15 ? -15.288 14.651 2.389 1.00 0.00 165 SER A CA 10
ATOM 13135 C C . SER B 2 15 ? -14.603 15.384 1.216 1.00 0.00 165 SER A C 10
ATOM 13136 O O . SER B 2 15 ? -15.057 16.459 0.817 1.00 0.00 165 SER A O 10
ATOM 13144 N N . GLY B 2 16 ? -13.541 14.837 0.607 1.00 0.00 166 GLY A N 10
ATOM 13145 C CA . GLY B 2 16 ? -12.917 15.452 -0.588 1.00 0.00 166 GLY A CA 10
ATOM 13146 C C . GLY B 2 16 ? -12.041 16.652 -0.171 1.00 0.00 166 GLY A C 10
ATOM 13147 O O . GLY B 2 16 ? -11.582 17.406 -1.033 1.00 0.00 166 GLY A O 10
ATOM 13151 N N . THR B 2 17 ? -11.806 16.892 1.133 1.00 0.00 167 THR A N 10
ATOM 13152 C CA . THR B 2 17 ? -11.006 18.050 1.589 1.00 0.00 167 THR A CA 10
ATOM 13153 C C . THR B 2 17 ? -10.040 17.605 2.690 1.00 0.00 167 THR A C 10
ATOM 13154 O O . THR B 2 17 ? -10.333 16.649 3.418 1.00 0.00 167 THR A O 10
ATOM 13165 N N . CYS B 2 18 ? -8.883 18.264 2.873 1.00 0.00 168 CYS A N 10
ATOM 13166 C CA . CYS B 2 18 ? -7.955 17.924 3.953 1.00 0.00 168 CYS A CA 10
ATOM 13167 C C . CYS B 2 18 ? -7.292 19.208 4.487 1.00 0.00 168 CYS A C 10
ATOM 13168 O O . CYS B 2 18 ? -6.699 19.968 3.712 1.00 0.00 168 CYS A O 10
ATOM 13175 N N . LYS B 2 19 ? -7.374 19.502 5.790 1.00 0.00 169 LYS A N 10
ATOM 13176 C CA . LYS B 2 19 ? -6.823 20.759 6.355 1.00 0.00 169 LYS A CA 10
ATOM 13177 C C . LYS B 2 19 ? -5.285 20.741 6.281 1.00 0.00 169 LYS A C 10
ATOM 13178 O O . LYS B 2 19 ? -4.655 21.795 6.384 1.00 0.00 169 LYS A O 10
ATOM 13197 N N . TYR B 2 20 ? -4.638 19.585 6.117 1.00 0.00 170 TYR A N 10
ATOM 13198 C CA . TYR B 2 20 ? -3.168 19.514 6.063 1.00 0.00 170 TYR A CA 10
ATOM 13199 C C . TYR B 2 20 ? -2.680 19.836 4.630 1.00 0.00 170 TYR A C 10
ATOM 13200 O O . TYR B 2 20 ? -1.528 20.243 4.450 1.00 0.00 170 TYR A O 10
ATOM 13218 N N . GLY B 2 21 ? -3.538 19.760 3.598 1.00 0.00 171 GLY A N 10
ATOM 13219 C CA . GLY B 2 21 ? -3.182 20.223 2.241 1.00 0.00 171 GLY A CA 10
ATOM 13220 C C . GLY B 2 21 ? -1.946 19.462 1.729 1.00 0.00 171 GLY A C 10
ATOM 13221 O O . GLY B 2 21 ? -1.853 18.245 1.900 1.00 0.00 171 GLY A O 10
ATOM 13225 N N . GLU B 2 22 ? -0.989 20.122 1.061 1.00 0.00 172 GLU A N 10
ATOM 13226 C CA . GLU B 2 22 ? 0.178 19.432 0.465 1.00 0.00 172 GLU A CA 10
ATOM 13227 C C . GLU B 2 22 ? 1.129 18.940 1.582 1.00 0.00 172 GLU A C 10
ATOM 13228 O O . GLU B 2 22 ? 2.057 18.172 1.306 1.00 0.00 172 GLU A O 10
ATOM 13240 N N . LYS B 2 23 ? 0.919 19.316 2.859 1.00 0.00 173 LYS A N 10
ATOM 13241 C CA . LYS B 2 23 ? 1.760 18.823 3.976 1.00 0.00 173 LYS A CA 10
ATOM 13242 C C . LYS B 2 23 ? 1.094 17.597 4.630 1.00 0.00 173 LYS A C 10
ATOM 13243 O O . LYS B 2 23 ? 1.642 17.037 5.584 1.00 0.00 173 LYS A O 10
ATOM 13262 N N . CYS B 2 24 ? -0.054 17.109 4.133 1.00 0.00 174 CYS A N 10
ATOM 13263 C CA . CYS B 2 24 ? -0.674 15.891 4.657 1.00 0.00 174 CYS A CA 10
ATOM 13264 C C . CYS B 2 24 ? 0.278 14.696 4.455 1.00 0.00 174 CYS A C 10
ATOM 13265 O O . CYS B 2 24 ? 0.755 14.465 3.337 1.00 0.00 174 CYS A O 10
ATOM 13272 N N . GLN B 2 25 ? 0.594 13.920 5.493 1.00 0.00 175 GLN A N 10
ATOM 13273 C CA . GLN B 2 25 ? 1.502 12.777 5.367 1.00 0.00 175 GLN A CA 10
ATOM 13274 C C . GLN B 2 25 ? 0.722 11.533 4.880 1.00 0.00 175 GLN A C 10
ATOM 13275 O O . GLN B 2 25 ? 1.246 10.423 4.934 1.00 0.00 175 GLN A O 10
ATOM 13289 N N . PHE B 2 26 ? -0.526 11.663 4.402 1.00 0.00 176 PHE A N 10
ATOM 13290 C CA . PHE B 2 26 ? -1.330 10.498 3.966 1.00 0.00 176 PHE A CA 10
ATOM 13291 C C . PHE B 2 26 ? -1.721 10.663 2.481 1.00 0.00 176 PHE A C 10
ATOM 13292 O O . PHE B 2 26 ? -1.559 11.747 1.913 1.00 0.00 176 PHE A O 10
ATOM 13309 N N . ALA B 2 27 ? -2.146 9.603 1.787 1.00 0.00 177 ALA A N 10
ATOM 13310 C CA . ALA B 2 27 ? -2.346 9.646 0.330 1.00 0.00 177 ALA A CA 10
ATOM 13311 C C . ALA B 2 27 ? -3.714 10.291 0.000 1.00 0.00 177 ALA A C 10
ATOM 13312 O O . ALA B 2 27 ? -4.758 9.712 0.311 1.00 0.00 177 ALA A O 10
ATOM 13319 N N . HIS B 2 28 ? -3.766 11.420 -0.719 1.00 0.00 178 HIS A N 10
ATOM 13320 C CA . HIS B 2 28 ? -5.038 11.953 -1.246 1.00 0.00 178 HIS A CA 10
ATOM 13321 C C . HIS B 2 28 ? -5.393 11.234 -2.568 1.00 0.00 178 HIS A C 10
ATOM 13322 O O . HIS B 2 28 ? -6.574 11.128 -2.913 1.00 0.00 178 HIS A O 10
ATOM 13336 N N . GLY B 2 29 ? -4.419 10.683 -3.312 1.00 0.00 179 GLY A N 10
ATOM 13337 C CA . GLY B 2 29 ? -4.711 9.875 -4.514 1.00 0.00 179 GLY A CA 10
ATOM 13338 C C . GLY B 2 29 ? -3.881 8.586 -4.480 1.00 0.00 179 GLY A C 10
ATOM 13339 O O . GLY B 2 29 ? -2.793 8.568 -3.899 1.00 0.00 179 GLY A O 10
ATOM 13343 N N . PHE B 2 30 ? -4.316 7.496 -5.125 1.00 0.00 180 PHE A N 10
ATOM 13344 C CA . PHE B 2 30 ? -3.538 6.236 -5.157 1.00 0.00 180 PHE A CA 10
ATOM 13345 C C . PHE B 2 30 ? -2.206 6.467 -5.902 1.00 0.00 180 PHE A C 10
ATOM 13346 O O . PHE B 2 30 ? -1.238 5.740 -5.674 1.00 0.00 180 PHE A O 10
ATOM 13363 N N . HIS B 2 31 ? -2.093 7.496 -6.757 1.00 0.00 181 HIS A N 10
ATOM 13364 C CA . HIS B 2 31 ? -0.827 7.824 -7.438 1.00 0.00 181 HIS A CA 10
ATOM 13365 C C . HIS B 2 31 ? 0.244 8.249 -6.395 1.00 0.00 181 HIS A C 10
ATOM 13366 O O . HIS B 2 31 ? 1.437 8.245 -6.701 1.00 0.00 181 HIS A O 10
ATOM 13380 N N . GLU B 2 32 ? -0.133 8.620 -5.158 1.00 0.00 182 GLU A N 10
ATOM 13381 C CA . GLU B 2 32 ? 0.835 9.087 -4.150 1.00 0.00 182 GLU A CA 10
ATOM 13382 C C . GLU B 2 32 ? 1.325 7.903 -3.299 1.00 0.00 182 GLU A C 10
ATOM 13383 O O . GLU B 2 32 ? 2.254 8.061 -2.507 1.00 0.00 182 GLU A O 10
ATOM 13395 N N . LEU B 2 33 ? 0.696 6.717 -3.369 1.00 0.00 183 LEU A N 10
ATOM 13396 C CA . LEU B 2 33 ? 1.032 5.604 -2.467 1.00 0.00 183 LEU A CA 10
ATOM 13397 C C . LEU B 2 33 ? 2.470 5.118 -2.747 1.00 0.00 183 LEU A C 10
ATOM 13398 O O . LEU B 2 33 ? 2.771 4.686 -3.867 1.00 0.00 183 LEU A O 10
ATOM 13414 N N . ARG B 2 34 ? 3.367 5.099 -1.755 1.00 0.00 184 ARG A N 10
ATOM 13415 C CA . ARG B 2 34 ? 4.722 4.518 -1.924 1.00 0.00 184 ARG A CA 10
ATOM 13416 C C . ARG B 2 34 ? 4.712 3.048 -1.468 1.00 0.00 184 ARG A C 10
ATOM 13417 O O . ARG B 2 34 ? 3.978 2.694 -0.540 1.00 0.00 184 ARG A O 10
ATOM 13438 N N . SER B 2 35 ? 5.501 2.156 -2.081 1.00 0.00 185 SER A N 10
ATOM 13439 C CA . SER B 2 35 ? 5.514 0.723 -1.703 1.00 0.00 185 SER A CA 10
ATOM 13440 C C . SER B 2 35 ? 6.120 0.561 -0.294 1.00 0.00 185 SER A C 10
ATOM 13441 O O . SER B 2 35 ? 7.135 1.193 0.016 1.00 0.00 185 SER A O 10
ATOM 13449 N N . LEU B 2 36 ? 5.582 -0.323 0.573 1.00 0.00 186 LEU A N 10
ATOM 13450 C CA . LEU B 2 36 ? 6.184 -0.595 1.890 1.00 0.00 186 LEU A CA 10
ATOM 13451 C C . LEU B 2 36 ? 7.142 -1.795 1.781 1.00 0.00 186 LEU A C 10
ATOM 13452 O O . LEU B 2 36 ? 6.775 -2.831 1.217 1.00 0.00 186 LEU A O 10
ATOM 13468 N N . THR B 2 37 ? 8.348 -1.734 2.353 1.00 0.00 187 THR A N 10
ATOM 13469 C CA . THR B 2 37 ? 9.252 -2.902 2.411 1.00 0.00 187 THR A CA 10
ATOM 13470 C C . THR B 2 37 ? 8.704 -3.921 3.427 1.00 0.00 187 THR A C 10
ATOM 13471 O O . THR B 2 37 ? 8.708 -3.653 4.633 1.00 0.00 187 THR A O 10
ATOM 13482 N N . ARG B 2 38 ? 8.150 -5.064 2.993 1.00 0.00 188 ARG A N 10
ATOM 13483 C CA . ARG B 2 38 ? 7.473 -6.008 3.909 1.00 0.00 188 ARG A CA 10
ATOM 13484 C C . ARG B 2 38 ? 8.516 -6.810 4.696 1.00 0.00 188 ARG A C 10
ATOM 13485 O O . ARG B 2 38 ? 9.541 -7.214 4.137 1.00 0.00 188 ARG A O 10
ATOM 13506 N N . HIS B 2 39 ? 8.309 -7.060 5.997 1.00 0.00 189 HIS A N 10
ATOM 13507 C CA . HIS B 2 39 ? 9.248 -7.870 6.807 1.00 0.00 189 HIS A CA 10
ATOM 13508 C C . HIS B 2 39 ? 9.508 -9.236 6.106 1.00 0.00 189 HIS A C 10
ATOM 13509 O O . HIS B 2 39 ? 8.614 -9.768 5.440 1.00 0.00 189 HIS A O 10
ATOM 13523 N N . PRO B 2 40 ? 10.717 -9.837 6.224 1.00 0.00 190 PRO A N 10
ATOM 13524 C CA . PRO B 2 40 ? 11.045 -11.092 5.530 1.00 0.00 190 PRO A CA 10
ATOM 13525 C C . PRO B 2 40 ? 10.027 -12.202 5.917 1.00 0.00 190 PRO A C 10
ATOM 13526 O O . PRO B 2 40 ? 9.760 -13.100 5.113 1.00 0.00 190 PRO A O 10
ATOM 13537 N N . LYS B 2 41 ? 9.428 -12.170 7.123 1.00 0.00 191 LYS A N 10
ATOM 13538 C CA . LYS B 2 41 ? 8.429 -13.184 7.542 1.00 0.00 191 LYS A CA 10
ATOM 13539 C C . LYS B 2 41 ? 7.035 -12.526 7.650 1.00 0.00 191 LYS A C 10
ATOM 13540 O O . LYS B 2 41 ? 6.168 -13.040 8.353 1.00 0.00 191 LYS A O 10
ATOM 13559 N N . TYR B 2 42 ? 6.771 -11.409 6.955 1.00 0.00 192 TYR A N 10
ATOM 13560 C CA . TYR B 2 42 ? 5.450 -10.731 6.995 1.00 0.00 192 TYR A CA 10
ATOM 13561 C C . TYR B 2 42 ? 4.304 -11.768 6.831 1.00 0.00 192 TYR A C 10
ATOM 13562 O O . TYR B 2 42 ? 4.186 -12.413 5.783 1.00 0.00 192 TYR A O 10
ATOM 13580 N N . LYS B 2 43 ? 3.408 -11.911 7.841 1.00 0.00 193 LYS A N 10
ATOM 13581 C CA . LYS B 2 43 ? 2.213 -12.789 7.756 1.00 0.00 193 LYS A CA 10
ATOM 13582 C C . LYS B 2 43 ? 2.624 -14.220 7.348 1.00 0.00 193 LYS A C 10
ATOM 13583 O O . LYS B 2 43 ? 2.030 -14.798 6.434 1.00 0.00 193 LYS A O 10
ATOM 13602 N N . THR B 2 44 ? 3.541 -14.863 8.068 1.00 0.00 194 THR A N 10
ATOM 13603 C CA . THR B 2 44 ? 3.832 -16.311 7.878 1.00 0.00 194 THR A CA 10
ATOM 13604 C C . THR B 2 44 ? 3.433 -17.090 9.145 1.00 0.00 194 THR A C 10
ATOM 13605 O O . THR B 2 44 ? 3.257 -18.308 9.085 1.00 0.00 194 THR A O 10
ATOM 13616 N N . GLU B 2 45 ? 3.203 -16.430 10.296 1.00 0.00 195 GLU A N 10
ATOM 13617 C CA . GLU B 2 45 ? 2.697 -17.114 11.513 1.00 0.00 195 GLU A CA 10
ATOM 13618 C C . GLU B 2 45 ? 1.320 -16.535 11.899 1.00 0.00 195 GLU A C 10
ATOM 13619 O O . GLU B 2 45 ? 1.024 -15.379 11.583 1.00 0.00 195 GLU A O 10
ATOM 13631 N N . LEU B 2 46 ? 0.452 -17.290 12.589 1.00 0.00 196 LEU A N 10
ATOM 13632 C CA . LEU B 2 46 ? -0.882 -16.797 12.977 1.00 0.00 196 LEU A CA 10
ATOM 13633 C C . LEU B 2 46 ? -0.738 -15.684 14.028 1.00 0.00 196 LEU A C 10
ATOM 13634 O O . LEU B 2 46 ? 0.012 -15.842 14.997 1.00 0.00 196 LEU A O 10
ATOM 13650 N N . CYS B 2 47 ? -1.460 -14.571 13.910 1.00 0.00 197 CYS A N 10
ATOM 13651 C CA . CYS B 2 47 ? -1.436 -13.515 14.925 1.00 0.00 197 CYS A CA 10
ATOM 13652 C C . CYS B 2 47 ? -2.105 -14.020 16.209 1.00 0.00 197 CYS A C 10
ATOM 13653 O O . CYS B 2 47 ? -3.300 -14.336 16.206 1.00 0.00 197 CYS A O 10
ATOM 13660 N N . ARG B 2 48 ? -1.376 -14.141 17.322 1.00 0.00 198 ARG A N 10
ATOM 13661 C CA . ARG B 2 48 ? -1.938 -14.677 18.580 1.00 0.00 198 ARG A CA 10
ATOM 13662 C C . ARG B 2 48 ? -3.122 -13.816 19.025 1.00 0.00 198 ARG A C 10
ATOM 13663 O O . ARG B 2 48 ? -4.187 -14.346 19.316 1.00 0.00 198 ARG A O 10
ATOM 13684 N N . THR B 2 49 ? -2.991 -12.487 19.100 1.00 0.00 199 THR A N 10
ATOM 13685 C CA . THR B 2 49 ? -4.093 -11.604 19.552 1.00 0.00 199 THR A CA 10
ATOM 13686 C C . THR B 2 49 ? -5.322 -11.774 18.636 1.00 0.00 199 THR A C 10
ATOM 13687 O O . THR B 2 49 ? -6.428 -11.974 19.140 1.00 0.00 199 THR A O 10
ATOM 13698 N N . PHE B 2 50 ? -5.193 -11.751 17.306 1.00 0.00 200 PHE A N 10
ATOM 13699 C CA . PHE B 2 50 ? -6.366 -11.898 16.413 1.00 0.00 200 PHE A CA 10
ATOM 13700 C C . PHE B 2 50 ? -6.991 -13.305 16.595 1.00 0.00 200 PHE A C 10
ATOM 13701 O O . PHE B 2 50 ? -8.214 -13.431 16.662 1.00 0.00 200 PHE A O 10
ATOM 13718 N N . HIS B 2 51 ? -6.201 -14.375 16.701 1.00 0.00 201 HIS A N 10
ATOM 13719 C CA . HIS B 2 51 ? -6.744 -15.750 16.852 1.00 0.00 201 HIS A CA 10
ATOM 13720 C C . HIS B 2 51 ? -7.098 -16.029 18.343 1.00 0.00 201 HIS A C 10
ATOM 13721 O O . HIS B 2 51 ? -7.609 -17.107 18.658 1.00 0.00 201 HIS A O 10
ATOM 13735 N N . THR B 2 52 ? -6.927 -15.072 19.268 1.00 0.00 202 THR A N 10
ATOM 13736 C CA . THR B 2 52 ? -7.358 -15.254 20.685 1.00 0.00 202 THR A CA 10
ATOM 13737 C C . THR B 2 52 ? -8.526 -14.309 20.997 1.00 0.00 202 THR A C 10
ATOM 13738 O O . THR B 2 52 ? -9.625 -14.772 21.307 1.00 0.00 202 THR A O 10
ATOM 13749 N N . ILE B 2 53 ? -8.348 -12.980 20.938 1.00 0.00 203 ILE A N 10
ATOM 13750 C CA . ILE B 2 53 ? -9.427 -12.024 21.275 1.00 0.00 203 ILE A CA 10
ATOM 13751 C C . ILE B 2 53 ? -10.404 -11.895 20.081 1.00 0.00 203 ILE A C 10
ATOM 13752 O O . ILE B 2 53 ? -11.474 -11.300 20.221 1.00 0.00 203 ILE A O 10
ATOM 13768 N N . GLY B 2 54 ? -10.072 -12.407 18.886 1.00 0.00 204 GLY A N 10
ATOM 13769 C CA . GLY B 2 54 ? -10.898 -12.192 17.685 1.00 0.00 204 GLY A CA 10
ATOM 13770 C C . GLY B 2 54 ? -10.593 -10.801 17.089 1.00 0.00 204 GLY A C 10
ATOM 13771 O O . GLY B 2 54 ? -11.228 -10.396 16.113 1.00 0.00 204 GLY A O 10
ATOM 13775 N N . PHE B 2 55 ? -9.644 -10.030 17.649 1.00 0.00 205 PHE A N 10
ATOM 13776 C CA . PHE B 2 55 ? -9.330 -8.683 17.154 1.00 0.00 205 PHE A CA 10
ATOM 13777 C C . PHE B 2 55 ? -7.837 -8.388 17.373 1.00 0.00 205 PHE A C 10
ATOM 13778 O O . PHE B 2 55 ? -7.178 -9.080 18.154 1.00 0.00 205 PHE A O 10
ATOM 13795 N N . CYS B 2 56 ? -7.261 -7.357 16.734 1.00 0.00 206 CYS A N 10
ATOM 13796 C CA . CYS B 2 56 ? -5.853 -7.013 16.918 1.00 0.00 206 CYS A CA 10
ATOM 13797 C C . CYS B 2 56 ? -5.681 -5.478 16.831 1.00 0.00 206 CYS A C 10
ATOM 13798 O O . CYS B 2 56 ? -6.117 -4.862 15.850 1.00 0.00 206 CYS A O 10
ATOM 13805 N N . PRO B 2 57 ? -5.067 -4.812 17.832 1.00 0.00 207 PRO A N 10
ATOM 13806 C CA . PRO B 2 57 ? -4.925 -3.352 17.839 1.00 0.00 207 PRO A CA 10
ATOM 13807 C C . PRO B 2 57 ? -4.034 -2.890 16.666 1.00 0.00 207 PRO A C 10
ATOM 13808 O O . PRO B 2 57 ? -4.018 -1.698 16.345 1.00 0.00 207 PRO A O 10
ATOM 13819 N N . TYR B 2 58 ? -3.294 -3.780 15.980 1.00 0.00 208 TYR A N 10
ATOM 13820 C CA . TYR B 2 58 ? -2.452 -3.369 14.840 1.00 0.00 208 TYR A CA 10
ATOM 13821 C C . TYR B 2 58 ? -3.284 -3.416 13.533 1.00 0.00 208 TYR A C 10
ATOM 13822 O O . TYR B 2 58 ? -2.908 -2.784 12.543 1.00 0.00 208 TYR A O 10
ATOM 13840 N N . GLY B 2 59 ? -4.461 -4.066 13.513 1.00 0.00 209 GLY A N 10
ATOM 13841 C CA . GLY B 2 59 ? -5.373 -4.004 12.350 1.00 0.00 209 GLY A CA 10
ATOM 13842 C C . GLY B 2 59 ? -4.641 -4.482 11.072 1.00 0.00 209 GLY A C 10
ATOM 13843 O O . GLY B 2 59 ? -3.873 -5.447 11.124 1.00 0.00 209 GLY A O 10
ATOM 13847 N N . PRO B 2 60 ? -4.871 -3.861 9.895 1.00 0.00 210 PRO A N 10
ATOM 13848 C CA . PRO B 2 60 ? -4.272 -4.314 8.636 1.00 0.00 210 PRO A CA 10
ATOM 13849 C C . PRO B 2 60 ? -2.748 -4.030 8.641 1.00 0.00 210 PRO A C 10
ATOM 13850 O O . PRO B 2 60 ? -2.017 -4.582 7.815 1.00 0.00 210 PRO A O 10
ATOM 13861 N N . ARG B 2 61 ? -2.223 -3.206 9.565 1.00 0.00 211 ARG A N 10
ATOM 13862 C CA . ARG B 2 61 ? -0.769 -2.929 9.646 1.00 0.00 211 ARG A CA 10
ATOM 13863 C C . ARG B 2 61 ? -0.057 -4.066 10.414 1.00 0.00 211 ARG A C 10
ATOM 13864 O O . ARG B 2 61 ? 1.157 -3.996 10.625 1.00 0.00 211 ARG A O 10
ATOM 13885 N N . CYS B 2 62 ? -0.764 -5.112 10.881 1.00 0.00 212 CYS A N 10
ATOM 13886 C CA . CYS B 2 62 ? -0.146 -6.161 11.698 1.00 0.00 212 CYS A CA 10
ATOM 13887 C C . CYS B 2 62 ? 0.799 -7.024 10.823 1.00 0.00 212 CYS A C 10
ATOM 13888 O O . CYS B 2 62 ? 0.506 -7.272 9.646 1.00 0.00 212 CYS A O 10
ATOM 13895 N N . HIS B 2 63 ? 1.933 -7.495 11.351 1.00 0.00 213 HIS A N 10
ATOM 13896 C CA . HIS B 2 63 ? 2.909 -8.279 10.571 1.00 0.00 213 HIS A CA 10
ATOM 13897 C C . HIS B 2 63 ? 2.591 -9.793 10.690 1.00 0.00 213 HIS A C 10
ATOM 13898 O O . HIS B 2 63 ? 3.440 -10.625 10.363 1.00 0.00 213 HIS A O 10
ATOM 13912 N N . PHE B 2 64 ? 1.402 -10.194 11.175 1.00 0.00 214 PHE A N 10
ATOM 13913 C CA . PHE B 2 64 ? 1.085 -11.625 11.410 1.00 0.00 214 PHE A CA 10
ATOM 13914 C C . PHE B 2 64 ? -0.262 -11.980 10.742 1.00 0.00 214 PHE A C 10
ATOM 13915 O O . PHE B 2 64 ? -1.035 -11.083 10.390 1.00 0.00 214 PHE A O 10
ATOM 13932 N N . ILE B 2 65 ? -0.559 -13.266 10.483 1.00 0.00 215 ILE A N 10
ATOM 13933 C CA . ILE B 2 65 ? -1.745 -13.653 9.689 1.00 0.00 215 ILE A CA 10
ATOM 13934 C C . ILE B 2 65 ? -3.022 -13.429 10.518 1.00 0.00 215 ILE A C 10
ATOM 13935 O O . ILE B 2 65 ? -3.224 -14.097 11.538 1.00 0.00 215 ILE A O 10
ATOM 13951 N N . HIS B 2 66 ? -3.932 -12.558 10.095 1.00 0.00 216 HIS A N 10
ATOM 13952 C CA . HIS B 2 66 ? -5.253 -12.432 10.727 1.00 0.00 216 HIS A CA 10
ATOM 13953 C C . HIS B 2 66 ? -6.232 -13.439 10.082 1.00 0.00 216 HIS A C 10
ATOM 13954 O O . HIS B 2 66 ? -6.220 -14.620 10.437 1.00 0.00 216 HIS A O 10
ATOM 13968 N N . ASN B 2 67 ? -7.076 -13.036 9.130 1.00 0.00 217 ASN A N 10
ATOM 13969 C CA . ASN B 2 67 ? -8.013 -13.961 8.478 1.00 0.00 217 ASN A CA 10
ATOM 13970 C C . ASN B 2 67 ? -7.392 -14.482 7.169 1.00 0.00 217 ASN A C 10
ATOM 13971 O O . ASN B 2 67 ? -6.888 -13.690 6.366 1.00 0.00 217 ASN A O 10
ATOM 13982 N N . ALA B 2 68 ? -7.402 -15.795 6.906 1.00 0.00 218 ALA A N 10
ATOM 13983 C CA . ALA B 2 68 ? -6.839 -16.347 5.668 1.00 0.00 218 ALA A CA 10
ATOM 13984 C C . ALA B 2 68 ? -7.768 -15.998 4.462 1.00 0.00 218 ALA A C 10
ATOM 13985 O O . ALA B 2 68 ? -7.362 -16.157 3.308 1.00 0.00 218 ALA A O 10
ATOM 13992 N N . ASP B 2 69 ? -9.001 -15.498 4.682 1.00 0.00 219 ASP A N 10
ATOM 13993 C CA . ASP B 2 69 ? -9.902 -15.114 3.581 1.00 0.00 219 ASP A CA 10
ATOM 13994 C C . ASP B 2 69 ? -10.015 -13.576 3.517 1.00 0.00 219 ASP A C 10
ATOM 13995 O O . ASP B 2 69 ? -10.181 -12.923 4.552 1.00 0.00 219 ASP A O 10
ATOM 14004 N N . GLU B 2 70 ? -9.956 -12.957 2.333 1.00 0.00 220 GLU A N 10
ATOM 14005 C CA . GLU B 2 70 ? -10.057 -11.493 2.208 1.00 0.00 220 GLU A CA 10
ATOM 14006 C C . GLU B 2 70 ? -11.514 -11.058 2.418 1.00 0.00 220 GLU A C 10
ATOM 14007 O O . GLU B 2 70 ? -11.768 -9.910 2.811 1.00 0.00 220 GLU A O 10
ATOM 14295 N N . SER B 2 1 ? 11.046 8.562 6.202 1.00 0.00 151 SER A N 11
ATOM 14296 C CA . SER B 2 1 ? 10.141 7.613 6.900 1.00 0.00 151 SER A CA 11
ATOM 14297 C C . SER B 2 1 ? 9.834 6.431 5.987 1.00 0.00 151 SER A C 11
ATOM 14298 O O . SER B 2 1 ? 9.587 6.621 4.794 1.00 0.00 151 SER A O 11
ATOM 14308 N N . THR B 2 2 ? 9.799 5.192 6.493 1.00 0.00 152 THR A N 11
ATOM 14309 C CA . THR B 2 2 ? 9.452 4.008 5.667 1.00 0.00 152 THR A CA 11
ATOM 14310 C C . THR B 2 2 ? 7.926 3.950 5.450 1.00 0.00 152 THR A C 11
ATOM 14311 O O . THR B 2 2 ? 7.444 3.089 4.708 1.00 0.00 152 THR A O 11
ATOM 14322 N N . ARG B 2 3 ? 7.122 4.837 6.073 1.00 0.00 153 ARG A N 11
ATOM 14323 C CA . ARG B 2 3 ? 5.648 4.814 5.918 1.00 0.00 153 ARG A CA 11
ATOM 14324 C C . ARG B 2 3 ? 5.144 6.214 5.528 1.00 0.00 153 ARG A C 11
ATOM 14325 O O . ARG B 2 3 ? 4.099 6.649 6.009 1.00 0.00 153 ARG A O 11
ATOM 14346 N N . TYR B 2 4 ? 5.831 6.947 4.641 1.00 0.00 154 TYR A N 11
ATOM 14347 C CA . TYR B 2 4 ? 5.348 8.252 4.173 1.00 0.00 154 TYR A CA 11
ATOM 14348 C C . TYR B 2 4 ? 4.375 8.048 2.993 1.00 0.00 154 TYR A C 11
ATOM 14349 O O . TYR B 2 4 ? 4.755 7.462 1.971 1.00 0.00 154 TYR A O 11
ATOM 14367 N N . LYS B 2 5 ? 3.107 8.499 3.092 1.00 0.00 155 LYS A N 11
ATOM 14368 C CA . LYS B 2 5 ? 2.099 8.330 2.001 1.00 0.00 155 LYS A CA 11
ATOM 14369 C C . LYS B 2 5 ? 2.023 6.842 1.570 1.00 0.00 155 LYS A C 11
ATOM 14370 O O . LYS B 2 5 ? 1.687 6.550 0.427 1.00 0.00 155 LYS A O 11
ATOM 14389 N N . THR B 2 6 ? 2.252 5.880 2.465 1.00 0.00 156 THR A N 11
ATOM 14390 C CA . THR B 2 6 ? 2.078 4.439 2.141 1.00 0.00 156 THR A CA 11
ATOM 14391 C C . THR B 2 6 ? 0.649 3.995 2.491 1.00 0.00 156 THR A C 11
ATOM 14392 O O . THR B 2 6 ? 0.254 2.877 2.155 1.00 0.00 156 THR A O 11
ATOM 14403 N N . GLU B 2 7 ? -0.167 4.831 3.147 1.00 0.00 157 GLU A N 11
ATOM 14404 C CA . GLU B 2 7 ? -1.552 4.462 3.514 1.00 0.00 157 GLU A CA 11
ATOM 14405 C C . GLU B 2 7 ? -2.530 5.507 2.957 1.00 0.00 157 GLU A C 11
ATOM 14406 O O . GLU B 2 7 ? -2.179 6.687 2.845 1.00 0.00 157 GLU A O 11
ATOM 14418 N N . LEU B 2 8 ? -3.760 5.127 2.564 1.00 0.00 158 LEU A N 11
ATOM 14419 C CA . LEU B 2 8 ? -4.731 6.075 1.994 1.00 0.00 158 LEU A CA 11
ATOM 14420 C C . LEU B 2 8 ? -5.084 7.151 3.027 1.00 0.00 158 LEU A C 11
ATOM 14421 O O . LEU B 2 8 ? -5.331 6.831 4.193 1.00 0.00 158 LEU A O 11
ATOM 14437 N N . CYS B 2 9 ? -5.253 8.415 2.627 1.00 0.00 159 CYS A N 11
ATOM 14438 C CA . CYS B 2 9 ? -5.795 9.439 3.508 1.00 0.00 159 CYS A CA 11
ATOM 14439 C C . CYS B 2 9 ? -7.312 9.242 3.632 1.00 0.00 159 CYS A C 11
ATOM 14440 O O . CYS B 2 9 ? -8.058 9.568 2.699 1.00 0.00 159 CYS A O 11
ATOM 14447 N N . ARG B 2 10 ? -7.815 8.615 4.706 1.00 0.00 160 ARG A N 11
ATOM 14448 C CA . ARG B 2 10 ? -9.236 8.226 4.790 1.00 0.00 160 ARG A CA 11
ATOM 14449 C C . ARG B 2 10 ? -10.130 9.494 4.856 1.00 0.00 160 ARG A C 11
ATOM 14450 O O . ARG B 2 10 ? -11.169 9.537 4.202 1.00 0.00 160 ARG A O 11
ATOM 14471 N N . PRO B 2 11 ? -9.744 10.573 5.591 1.00 0.00 161 PRO A N 11
ATOM 14472 C CA . PRO B 2 11 ? -10.522 11.822 5.608 1.00 0.00 161 PRO A CA 11
ATOM 14473 C C . PRO B 2 11 ? -10.701 12.350 4.166 1.00 0.00 161 PRO A C 11
ATOM 14474 O O . PRO B 2 11 ? -11.798 12.782 3.799 1.00 0.00 161 PRO A O 11
ATOM 14485 N N . PHE B 2 12 ? -9.669 12.302 3.302 1.00 0.00 162 PHE A N 11
ATOM 14486 C CA . PHE B 2 12 ? -9.790 12.769 1.911 1.00 0.00 162 PHE A CA 11
ATOM 14487 C C . PHE B 2 12 ? -10.709 11.814 1.117 1.00 0.00 162 PHE A C 11
ATOM 14488 O O . PHE B 2 12 ? -11.546 12.269 0.344 1.00 0.00 162 PHE A O 11
ATOM 14505 N N . GLU B 2 13 ? -10.599 10.494 1.282 1.00 0.00 163 GLU A N 11
ATOM 14506 C CA . GLU B 2 13 ? -11.475 9.537 0.567 1.00 0.00 163 GLU A CA 11
ATOM 14507 C C . GLU B 2 13 ? -12.944 9.705 1.043 1.00 0.00 163 GLU A C 11
ATOM 14508 O O . GLU B 2 13 ? -13.872 9.455 0.271 1.00 0.00 163 GLU A O 11
ATOM 14520 N N . GLU B 2 14 ? -13.200 10.096 2.297 1.00 0.00 164 GLU A N 11
ATOM 14521 C CA . GLU B 2 14 ? -14.581 10.166 2.829 1.00 0.00 164 GLU A CA 11
ATOM 14522 C C . GLU B 2 14 ? -15.208 11.542 2.505 1.00 0.00 164 GLU A C 11
ATOM 14523 O O . GLU B 2 14 ? -16.389 11.609 2.150 1.00 0.00 164 GLU A O 11
ATOM 14535 N N . SER B 2 15 ? -14.492 12.665 2.683 1.00 0.00 165 SER A N 11
ATOM 14536 C CA . SER B 2 15 ? -15.115 14.017 2.595 1.00 0.00 165 SER A CA 11
ATOM 14537 C C . SER B 2 15 ? -14.457 14.834 1.464 1.00 0.00 165 SER A C 11
ATOM 14538 O O . SER B 2 15 ? -14.944 15.916 1.122 1.00 0.00 165 SER A O 11
ATOM 14546 N N . GLY B 2 16 ? -13.343 14.381 0.873 1.00 0.00 166 GLY A N 11
ATOM 14547 C CA . GLY B 2 16 ? -12.662 15.123 -0.207 1.00 0.00 166 GLY A CA 11
ATOM 14548 C C . GLY B 2 16 ? -11.766 16.221 0.395 1.00 0.00 166 GLY A C 11
ATOM 14549 O O . GLY B 2 16 ? -10.615 16.366 -0.015 1.00 0.00 166 GLY A O 11
ATOM 14553 N N . THR B 2 17 ? -12.238 17.012 1.369 1.00 0.00 167 THR A N 11
ATOM 14554 C CA . THR B 2 17 ? -11.412 18.079 1.974 1.00 0.00 167 THR A CA 11
ATOM 14555 C C . THR B 2 17 ? -10.380 17.460 2.934 1.00 0.00 167 THR A C 11
ATOM 14556 O O . THR B 2 17 ? -10.654 16.423 3.555 1.00 0.00 167 THR A O 11
ATOM 14567 N N . CYS B 2 18 ? -9.202 18.073 3.130 1.00 0.00 168 CYS A N 11
ATOM 14568 C CA . CYS B 2 18 ? -8.222 17.595 4.114 1.00 0.00 168 CYS A CA 11
ATOM 14569 C C . CYS B 2 18 ? -7.514 18.803 4.761 1.00 0.00 168 CYS A C 11
ATOM 14570 O O . CYS B 2 18 ? -6.952 19.646 4.050 1.00 0.00 168 CYS A O 11
ATOM 14577 N N . LYS B 2 19 ? -7.548 18.957 6.093 1.00 0.00 169 LYS A N 11
ATOM 14578 C CA . LYS B 2 19 ? -6.993 20.161 6.765 1.00 0.00 169 LYS A CA 11
ATOM 14579 C C . LYS B 2 19 ? -5.463 20.180 6.635 1.00 0.00 169 LYS A C 11
ATOM 14580 O O . LYS B 2 19 ? -4.846 21.232 6.810 1.00 0.00 169 LYS A O 11
ATOM 14599 N N . TYR B 2 20 ? -4.805 19.058 6.345 1.00 0.00 170 TYR A N 11
ATOM 14600 C CA . TYR B 2 20 ? -3.339 19.016 6.254 1.00 0.00 170 TYR A CA 11
ATOM 14601 C C . TYR B 2 20 ? -2.889 19.446 4.834 1.00 0.00 170 TYR A C 11
ATOM 14602 O O . TYR B 2 20 ? -1.753 19.887 4.658 1.00 0.00 170 TYR A O 11
ATOM 14620 N N . GLY B 2 21 ? -3.762 19.401 3.814 1.00 0.00 171 GLY A N 11
ATOM 14621 C CA . GLY B 2 21 ? -3.436 19.930 2.472 1.00 0.00 171 GLY A CA 11
ATOM 14622 C C . GLY B 2 21 ? -2.167 19.244 1.925 1.00 0.00 171 GLY A C 11
ATOM 14623 O O . GLY B 2 21 ? -2.038 18.023 2.015 1.00 0.00 171 GLY A O 11
ATOM 14627 N N . GLU B 2 22 ? -1.224 19.980 1.321 1.00 0.00 172 GLU A N 11
ATOM 14628 C CA . GLU B 2 22 ? -0.024 19.370 0.696 1.00 0.00 172 GLU A CA 11
ATOM 14629 C C . GLU B 2 22 ? 0.939 18.858 1.788 1.00 0.00 172 GLU A C 11
ATOM 14630 O O . GLU B 2 22 ? 1.912 18.163 1.474 1.00 0.00 172 GLU A O 11
ATOM 14642 N N 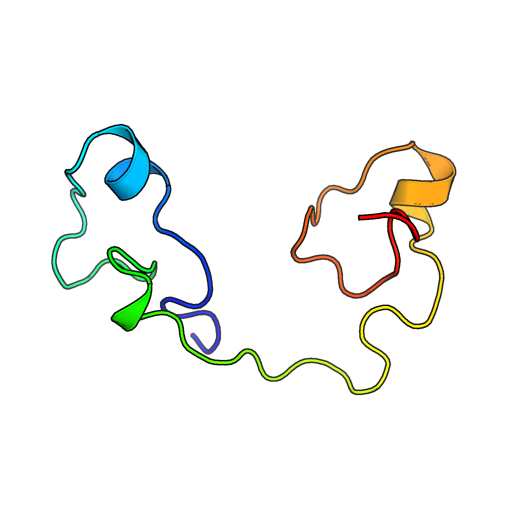. LYS B 2 23 ? 0.699 19.137 3.082 1.00 0.00 173 LYS A N 11
ATOM 14643 C CA . LYS B 2 23 ? 1.553 18.617 4.168 1.00 0.00 173 LYS A CA 11
ATOM 14644 C C . LYS B 2 23 ? 0.972 17.299 4.702 1.00 0.00 173 LYS A C 11
ATOM 14645 O O . LYS B 2 23 ? 1.551 16.701 5.613 1.00 0.00 173 LYS A O 11
ATOM 14664 N N . CYS B 2 24 ? -0.158 16.795 4.179 1.00 0.00 174 CYS A N 11
ATOM 14665 C CA . CYS B 2 24 ? -0.749 15.558 4.677 1.00 0.00 174 CYS A CA 11
ATOM 14666 C C . CYS B 2 24 ? 0.195 14.384 4.385 1.00 0.00 174 CYS A C 11
ATOM 14667 O O . CYS B 2 24 ? 0.619 14.195 3.238 1.00 0.00 174 CYS A O 11
ATOM 14674 N N . GLN B 2 25 ? 0.614 13.617 5.391 1.00 0.00 175 GLN A N 11
ATOM 14675 C CA . GLN B 2 25 ? 1.607 12.561 5.211 1.00 0.00 175 GLN A CA 11
ATOM 14676 C C . GLN B 2 25 ? 0.931 11.287 4.652 1.00 0.00 175 GLN A C 11
ATOM 14677 O O . GLN B 2 25 ? 1.554 10.229 4.620 1.00 0.00 175 GLN A O 11
ATOM 14691 N N . PHE B 2 26 ? -0.344 11.334 4.230 1.00 0.00 176 PHE A N 11
ATOM 14692 C CA . PHE B 2 26 ? -1.056 10.130 3.752 1.00 0.00 176 PHE A CA 11
ATOM 14693 C C . PHE B 2 26 ? -1.478 10.323 2.276 1.00 0.00 176 PHE A C 11
ATOM 14694 O O . PHE B 2 26 ? -1.389 11.436 1.745 1.00 0.00 176 PHE A O 11
ATOM 14711 N N . ALA B 2 27 ? -1.843 9.263 1.550 1.00 0.00 177 ALA A N 11
ATOM 14712 C CA . ALA B 2 27 ? -2.048 9.340 0.093 1.00 0.00 177 ALA A CA 11
ATOM 14713 C C . ALA B 2 27 ? -3.434 9.948 -0.216 1.00 0.00 177 ALA A C 11
ATOM 14714 O O . ALA B 2 27 ? -4.458 9.325 0.069 1.00 0.00 177 ALA A O 11
ATOM 14721 N N . HIS B 2 28 ? -3.518 11.105 -0.893 1.00 0.00 178 HIS A N 11
ATOM 14722 C CA . HIS B 2 28 ? -4.811 11.631 -1.378 1.00 0.00 178 HIS A CA 11
ATOM 14723 C C . HIS B 2 28 ? -5.197 10.922 -2.701 1.00 0.00 178 HIS A C 11
ATOM 14724 O O . HIS B 2 28 ? -6.386 10.774 -2.994 1.00 0.00 178 HIS A O 11
ATOM 14738 N N . GLY B 2 29 ? -4.238 10.429 -3.501 1.00 0.00 179 GLY A N 11
ATOM 14739 C CA . GLY B 2 29 ? -4.550 9.639 -4.710 1.00 0.00 179 GLY A CA 11
ATOM 14740 C C . GLY B 2 29 ? -3.691 8.369 -4.731 1.00 0.00 179 GLY A C 11
ATOM 14741 O O . GLY B 2 29 ? -2.652 8.317 -4.073 1.00 0.00 179 GLY A O 11
ATOM 14745 N N . PHE B 2 30 ? -4.043 7.339 -5.510 1.00 0.00 180 PHE A N 11
ATOM 14746 C CA . PHE B 2 30 ? -3.214 6.116 -5.612 1.00 0.00 180 PHE A CA 11
ATOM 14747 C C . PHE B 2 30 ? -1.856 6.463 -6.265 1.00 0.00 180 PHE A C 11
ATOM 14748 O O . PHE B 2 30 ? -0.864 5.774 -6.025 1.00 0.00 180 PHE A O 11
ATOM 14765 N N . HIS B 2 31 ? -1.750 7.561 -7.031 1.00 0.00 181 HIS A N 11
ATOM 14766 C CA . HIS B 2 31 ? -0.459 8.027 -7.573 1.00 0.00 181 HIS A CA 11
ATOM 14767 C C . HIS B 2 31 ? 0.483 8.452 -6.412 1.00 0.00 181 HIS A C 11
ATOM 14768 O O . HIS B 2 31 ? 1.698 8.522 -6.601 1.00 0.00 181 HIS A O 11
ATOM 14782 N N . GLU B 2 32 ? -0.030 8.728 -5.195 1.00 0.00 182 GLU A N 11
ATOM 14783 C CA . GLU B 2 32 ? 0.818 9.145 -4.065 1.00 0.00 182 GLU A CA 11
ATOM 14784 C C . GLU B 2 32 ? 1.348 7.907 -3.320 1.00 0.00 182 GLU A C 11
ATOM 14785 O O . GLU B 2 32 ? 2.276 8.026 -2.523 1.00 0.00 182 GLU A O 11
ATOM 14797 N N . LEU B 2 33 ? 0.749 6.716 -3.483 1.00 0.00 183 LEU A N 11
ATOM 14798 C CA . LEU B 2 33 ? 1.122 5.541 -2.676 1.00 0.00 183 LEU A CA 11
ATOM 14799 C C . LEU B 2 33 ? 2.545 5.093 -3.028 1.00 0.00 183 LEU A C 11
ATOM 14800 O O . LEU B 2 33 ? 2.807 4.698 -4.171 1.00 0.00 183 LEU A O 11
ATOM 14816 N N . ARG B 2 34 ? 3.484 5.059 -2.070 1.00 0.00 184 ARG A N 11
ATOM 14817 C CA . ARG B 2 34 ? 4.828 4.495 -2.305 1.00 0.00 184 ARG A CA 11
ATOM 14818 C C . ARG B 2 34 ? 4.857 3.030 -1.837 1.00 0.00 184 ARG A C 11
ATOM 14819 O O . ARG B 2 34 ? 4.140 2.666 -0.902 1.00 0.00 184 ARG A O 11
ATOM 14840 N N . SER B 2 35 ? 5.659 2.153 -2.453 1.00 0.00 185 SER A N 11
ATOM 14841 C CA . SER B 2 35 ? 5.730 0.729 -2.046 1.00 0.00 185 SER A CA 11
ATOM 14842 C C . SER B 2 35 ? 6.277 0.625 -0.611 1.00 0.00 185 SER A C 11
ATOM 14843 O O . SER B 2 35 ? 7.241 1.317 -0.267 1.00 0.00 185 SER A O 11
ATOM 14851 N N . LEU B 2 36 ? 5.714 -0.239 0.266 1.00 0.00 186 LEU A N 11
ATOM 14852 C CA . LEU B 2 36 ? 6.185 -0.361 1.654 1.00 0.00 186 LEU A CA 11
ATOM 14853 C C . LEU B 2 36 ? 7.378 -1.324 1.715 1.00 0.00 186 LEU A C 11
ATOM 14854 O O . LEU B 2 36 ? 7.293 -2.444 1.201 1.00 0.00 186 LEU A O 11
ATOM 14870 N N . THR B 2 37 ? 8.465 -0.988 2.415 1.00 0.00 187 THR A N 11
ATOM 14871 C CA . THR B 2 37 ? 9.545 -1.955 2.689 1.00 0.00 187 THR A CA 11
ATOM 14872 C C . THR B 2 37 ? 9.124 -2.868 3.851 1.00 0.00 187 THR A C 11
ATOM 14873 O O . THR B 2 37 ? 9.072 -2.417 5.001 1.00 0.00 187 THR A O 11
ATOM 14884 N N . ARG B 2 38 ? 8.680 -4.111 3.590 1.00 0.00 188 ARG A N 11
ATOM 14885 C CA . ARG B 2 38 ? 8.065 -4.965 4.637 1.00 0.00 188 ARG A CA 11
ATOM 14886 C C . ARG B 2 38 ? 9.053 -6.059 5.070 1.00 0.00 188 ARG A C 11
ATOM 14887 O O . ARG B 2 38 ? 9.911 -6.468 4.282 1.00 0.00 188 ARG A O 11
ATOM 14908 N N . HIS B 2 39 ? 8.950 -6.592 6.293 1.00 0.00 189 HIS A N 11
ATOM 14909 C CA . HIS B 2 39 ? 9.809 -7.708 6.745 1.00 0.00 189 HIS A CA 11
ATOM 14910 C C . HIS B 2 39 ? 9.572 -8.951 5.841 1.00 0.00 189 HIS A C 11
ATOM 14911 O O . HIS B 2 39 ? 8.452 -9.166 5.371 1.00 0.00 189 HIS A O 11
ATOM 14925 N N . PRO B 2 40 ? 10.593 -9.795 5.571 1.00 0.00 190 PRO A N 11
ATOM 14926 C CA . PRO B 2 40 ? 10.450 -10.932 4.649 1.00 0.00 190 PRO A CA 11
ATOM 14927 C C . PRO B 2 40 ? 9.401 -11.950 5.203 1.00 0.00 190 PRO A C 11
ATOM 14928 O O . PRO B 2 40 ? 8.807 -12.703 4.427 1.00 0.00 190 PRO A O 11
ATOM 14939 N N . LYS B 2 41 ? 9.127 -11.987 6.522 1.00 0.00 191 LYS A N 11
ATOM 14940 C CA . LYS B 2 41 ? 8.121 -12.920 7.095 1.00 0.00 191 LYS A CA 11
ATOM 14941 C C . LYS B 2 41 ? 6.741 -12.220 7.183 1.00 0.00 191 LYS A C 11
ATOM 14942 O O . LYS B 2 41 ? 5.866 -12.682 7.913 1.00 0.00 191 LYS A O 11
ATOM 14961 N N . TYR B 2 42 ? 6.500 -11.121 6.458 1.00 0.00 192 TYR A N 11
ATOM 14962 C CA . TYR B 2 42 ? 5.216 -10.390 6.534 1.00 0.00 192 TYR A CA 11
ATOM 14963 C C . TYR B 2 42 ? 4.030 -11.361 6.282 1.00 0.00 192 TYR A C 11
ATOM 14964 O O . TYR B 2 42 ? 3.992 -12.054 5.260 1.00 0.00 192 TYR A O 11
ATOM 14982 N N . LYS B 2 43 ? 3.038 -11.425 7.201 1.00 0.00 193 LYS A N 11
ATOM 14983 C CA . LYS B 2 43 ? 1.850 -12.317 7.071 1.00 0.00 193 LYS A CA 11
ATOM 14984 C C . LYS B 2 43 ? 2.299 -13.777 6.775 1.00 0.00 193 LYS A C 11
ATOM 14985 O O . LYS B 2 43 ? 1.806 -14.393 5.825 1.00 0.00 193 LYS A O 11
ATOM 15004 N N . THR B 2 44 ? 3.146 -14.390 7.604 1.00 0.00 194 THR A N 11
ATOM 15005 C CA . THR B 2 44 ? 3.490 -15.838 7.461 1.00 0.00 194 THR A CA 11
ATOM 15006 C C . THR B 2 44 ? 3.047 -16.608 8.716 1.00 0.00 194 THR A C 11
ATOM 15007 O O . THR B 2 44 ? 2.879 -17.828 8.660 1.00 0.00 194 THR A O 11
ATOM 15018 N N . GLU B 2 45 ? 2.815 -15.948 9.863 1.00 0.00 195 GLU A N 11
ATOM 15019 C CA . GLU B 2 45 ? 2.377 -16.639 11.096 1.00 0.00 195 GLU A CA 11
ATOM 15020 C C . GLU B 2 45 ? 1.008 -16.091 11.542 1.00 0.00 195 GLU A C 11
ATOM 15021 O O . GLU B 2 45 ? 0.714 -14.910 11.332 1.00 0.00 195 GLU A O 11
ATOM 15033 N N . LEU B 2 46 ? 0.143 -16.902 12.173 1.00 0.00 196 LEU A N 11
ATOM 15034 C CA . LEU B 2 46 ? -1.174 -16.436 12.642 1.00 0.00 196 LEU A CA 11
ATOM 15035 C C . LEU B 2 46 ? -0.991 -15.405 13.767 1.00 0.00 196 LEU A C 11
ATOM 15036 O O . LEU B 2 46 ? -0.206 -15.634 14.695 1.00 0.00 196 LEU A O 11
ATOM 15052 N N . CYS B 2 47 ? -1.710 -14.282 13.757 1.00 0.00 197 CYS A N 11
ATOM 15053 C CA . CYS B 2 47 ? -1.627 -13.294 14.831 1.00 0.00 197 CYS A CA 11
ATOM 15054 C C . CYS B 2 47 ? -2.245 -13.872 16.115 1.00 0.00 197 CYS A C 11
ATOM 15055 O O . CYS B 2 47 ? -3.432 -14.216 16.134 1.00 0.00 197 CYS A O 11
ATOM 15062 N N . ARG B 2 48 ? -1.482 -14.010 17.198 1.00 0.00 198 ARG A N 11
ATOM 15063 C CA . ARG B 2 48 ? -1.993 -14.590 18.463 1.00 0.00 198 ARG A CA 11
ATOM 15064 C C . ARG B 2 48 ? -3.210 -13.802 18.944 1.00 0.00 198 ARG A C 11
ATOM 15065 O O . ARG B 2 48 ? -4.247 -14.394 19.222 1.00 0.00 198 ARG A O 11
ATOM 15086 N N . THR B 2 49 ? -3.140 -12.475 19.078 1.00 0.00 199 THR A N 11
ATOM 15087 C CA . THR B 2 49 ? -4.269 -11.682 19.612 1.00 0.00 199 THR A CA 11
ATOM 15088 C C . THR B 2 49 ? -5.517 -11.883 18.731 1.00 0.00 199 THR A C 11
ATOM 15089 O O . THR B 2 49 ? -6.596 -12.150 19.255 1.00 0.00 199 THR A O 11
ATOM 15100 N N . PHE B 2 50 ? -5.423 -11.809 17.396 1.00 0.00 200 PHE A N 11
ATOM 15101 C CA . PHE B 2 50 ? -6.607 -11.947 16.528 1.00 0.00 200 PHE A CA 11
ATOM 15102 C C . PHE B 2 50 ? -7.159 -13.392 16.614 1.00 0.00 200 PHE A C 11
ATOM 15103 O O . PHE B 2 50 ? -8.372 -13.582 16.672 1.00 0.00 200 PHE A O 11
ATOM 15120 N N . HIS B 2 51 ? -6.322 -14.427 16.646 1.00 0.00 201 HIS A N 11
ATOM 15121 C CA . HIS B 2 51 ? -6.807 -15.832 16.674 1.00 0.00 201 HIS A CA 11
ATOM 15122 C C . HIS B 2 51 ? -7.109 -16.273 18.143 1.00 0.00 201 HIS A C 11
ATOM 15123 O O . HIS B 2 51 ? -7.605 -17.382 18.357 1.00 0.00 201 HIS A O 11
ATOM 15137 N N . THR B 2 52 ? -6.889 -15.427 19.163 1.00 0.00 202 THR A N 11
ATOM 15138 C CA . THR B 2 52 ? -7.203 -15.798 20.584 1.00 0.00 202 THR A CA 11
ATOM 15139 C C . THR B 2 52 ? -8.325 -14.892 21.132 1.00 0.00 202 THR A C 11
ATOM 15140 O O . THR B 2 52 ? -9.168 -15.361 21.899 1.00 0.00 202 THR A O 11
ATOM 15151 N N . ILE B 2 53 ? -8.400 -13.608 20.756 1.00 0.00 203 ILE A N 11
ATOM 15152 C CA . ILE B 2 53 ? -9.462 -12.699 21.266 1.00 0.00 203 ILE A CA 11
ATOM 15153 C C . ILE B 2 53 ? -10.484 -12.412 20.143 1.00 0.00 203 ILE A C 11
ATOM 15154 O O . ILE B 2 53 ? -11.556 -11.864 20.409 1.00 0.00 203 ILE A O 11
ATOM 15170 N N . GLY B 2 54 ? -10.192 -12.739 18.872 1.00 0.00 204 GLY A N 11
ATOM 15171 C CA . GLY B 2 54 ? -11.058 -12.346 17.744 1.00 0.00 204 GLY A CA 11
ATOM 15172 C C . GLY B 2 54 ? -10.751 -10.888 17.339 1.00 0.00 204 GLY A C 11
ATOM 15173 O O . GLY B 2 54 ? -11.434 -10.331 16.475 1.00 0.00 204 GLY A O 11
ATOM 15177 N N . PHE B 2 55 ? -9.755 -10.222 17.950 1.00 0.00 205 PHE A N 11
ATOM 15178 C CA . PHE B 2 55 ? -9.456 -8.811 17.660 1.00 0.00 205 PHE A CA 11
ATOM 15179 C C . PHE B 2 55 ? -7.945 -8.559 17.822 1.00 0.00 205 PHE A C 11
ATOM 15180 O O . PHE B 2 55 ? -7.257 -9.348 18.468 1.00 0.00 205 PHE A O 11
ATOM 15197 N N . CYS B 2 56 ? -7.393 -7.451 17.306 1.00 0.00 206 CYS A N 11
ATOM 15198 C CA . CYS B 2 56 ? -5.975 -7.120 17.499 1.00 0.00 206 CYS A CA 11
ATOM 15199 C C . CYS B 2 56 ? -5.813 -5.585 17.588 1.00 0.00 206 CYS A C 11
ATOM 15200 O O . CYS B 2 56 ? -6.343 -4.858 16.738 1.00 0.00 206 CYS A O 11
ATOM 15207 N N . PRO B 2 57 ? -5.103 -5.039 18.601 1.00 0.00 207 PRO A N 11
ATOM 15208 C CA . PRO B 2 57 ? -5.004 -3.595 18.796 1.00 0.00 207 PRO A CA 11
ATOM 15209 C C . PRO B 2 57 ? -4.144 -2.968 17.681 1.00 0.00 207 PRO A C 11
ATOM 15210 O O . PRO B 2 57 ? -4.168 -1.748 17.497 1.00 0.00 207 PRO A O 11
ATOM 15221 N N . TYR B 2 58 ? -3.382 -3.753 16.898 1.00 0.00 208 TYR A N 11
ATOM 15222 C CA . TYR B 2 58 ? -2.578 -3.205 15.792 1.00 0.00 208 TYR A CA 11
ATOM 15223 C C . TYR B 2 58 ? -3.456 -3.068 14.533 1.00 0.00 208 TYR A C 11
ATOM 15224 O O . TYR B 2 58 ? -3.122 -2.298 13.629 1.00 0.00 208 TYR A O 11
ATOM 15242 N N . GLY B 2 59 ? -4.617 -3.733 14.455 1.00 0.00 209 GLY A N 11
ATOM 15243 C CA . GLY B 2 59 ? -5.558 -3.543 13.336 1.00 0.00 209 GLY A CA 11
ATOM 15244 C C . GLY B 2 59 ? -4.850 -3.840 11.996 1.00 0.00 209 GLY A C 11
ATOM 15245 O O . GLY B 2 59 ? -4.101 -4.817 11.897 1.00 0.00 209 GLY A O 11
ATOM 15249 N N . PRO B 2 60 ? -5.077 -3.048 10.928 1.00 0.00 210 PRO A N 11
ATOM 15250 C CA . PRO B 2 60 ? -4.523 -3.341 9.609 1.00 0.00 210 PRO A CA 11
ATOM 15251 C C . PRO B 2 60 ? -2.993 -3.085 9.602 1.00 0.00 210 PRO A C 11
ATOM 15252 O O . PRO B 2 60 ? -2.308 -3.488 8.656 1.00 0.00 210 PRO A O 11
ATOM 15263 N N . ARG B 2 61 ? -2.404 -2.445 10.637 1.00 0.00 211 ARG A N 11
ATOM 15264 C CA . ARG B 2 61 ? -0.942 -2.213 10.684 1.00 0.00 211 ARG A CA 11
ATOM 15265 C C . ARG B 2 61 ? -0.233 -3.469 11.233 1.00 0.00 211 ARG A C 11
ATOM 15266 O O . ARG B 2 61 ? 0.998 -3.505 11.287 1.00 0.00 211 ARG A O 11
ATOM 15287 N N . CYS B 2 62 ? -0.961 -4.519 11.669 1.00 0.00 212 CYS A N 11
ATOM 15288 C CA . CYS B 2 62 ? -0.339 -5.705 12.262 1.00 0.00 212 CYS A CA 11
ATOM 15289 C C . CYS B 2 62 ? 0.471 -6.463 11.188 1.00 0.00 212 CYS A C 11
ATOM 15290 O O . CYS B 2 62 ? 0.041 -6.552 10.032 1.00 0.00 212 CYS A O 11
ATOM 15297 N N . HIS B 2 63 ? 1.640 -7.021 11.516 1.00 0.00 213 HIS A N 11
ATOM 15298 C CA . HIS B 2 63 ? 2.483 -7.718 10.530 1.00 0.00 213 HIS A CA 11
ATOM 15299 C C . HIS B 2 63 ? 2.081 -9.206 10.447 1.00 0.00 213 HIS A C 11
ATOM 15300 O O . HIS B 2 63 ? 2.690 -9.965 9.686 1.00 0.00 213 HIS A O 11
ATOM 15314 N N . PHE B 2 64 ? 1.113 -9.686 11.249 1.00 0.00 214 PHE A N 11
ATOM 15315 C CA . PHE B 2 64 ? 0.825 -11.132 11.345 1.00 0.00 214 PHE A CA 11
ATOM 15316 C C . PHE B 2 64 ? -0.542 -11.443 10.691 1.00 0.00 214 PHE A C 11
ATOM 15317 O O . PHE B 2 64 ? -1.347 -10.533 10.471 1.00 0.00 214 PHE A O 11
ATOM 15334 N N . ILE B 2 65 ? -0.823 -12.701 10.314 1.00 0.00 215 ILE A N 11
ATOM 15335 C CA . ILE B 2 65 ? -2.050 -13.044 9.560 1.00 0.00 215 ILE A CA 11
ATOM 15336 C C . ILE B 2 65 ? -3.279 -12.878 10.463 1.00 0.00 215 ILE A C 11
ATOM 15337 O O . ILE B 2 65 ? -3.414 -13.591 11.463 1.00 0.00 215 ILE A O 11
ATOM 15353 N N . HIS B 2 66 ? -4.238 -12.014 10.117 1.00 0.00 216 HIS A N 11
ATOM 15354 C CA . HIS B 2 66 ? -5.517 -11.943 10.831 1.00 0.00 216 HIS A CA 11
ATOM 15355 C C . HIS B 2 66 ? -6.533 -12.895 10.159 1.00 0.00 216 HIS A C 11
ATOM 15356 O O . HIS B 2 66 ? -6.516 -14.099 10.426 1.00 0.00 216 HIS A O 11
ATOM 15370 N N . ASN B 2 67 ? -7.386 -12.421 9.244 1.00 0.00 217 ASN A N 11
ATOM 15371 C CA . ASN B 2 67 ? -8.299 -13.304 8.504 1.00 0.00 217 ASN A CA 11
ATOM 15372 C C . ASN B 2 67 ? -7.667 -13.683 7.143 1.00 0.00 217 ASN A C 11
ATOM 15373 O O . ASN B 2 67 ? -7.194 -12.805 6.415 1.00 0.00 217 ASN A O 11
ATOM 15384 N N . ALA B 2 68 ? -7.636 -14.969 6.761 1.00 0.00 218 ALA A N 11
ATOM 15385 C CA . ALA B 2 68 ? -7.054 -15.394 5.472 1.00 0.00 218 ALA A CA 11
ATOM 15386 C C . ALA B 2 68 ? -8.018 -15.018 4.302 1.00 0.00 218 ALA A C 11
ATOM 15387 O O . ALA B 2 68 ? -7.635 -15.112 3.132 1.00 0.00 218 ALA A O 11
ATOM 15394 N N . ASP B 2 69 ? -9.251 -14.557 4.574 1.00 0.00 219 ASP A N 11
ATOM 15395 C CA . ASP B 2 69 ? -10.180 -14.120 3.517 1.00 0.00 219 ASP A CA 11
ATOM 15396 C C . ASP B 2 69 ? -10.290 -12.577 3.530 1.00 0.00 219 ASP A C 11
ATOM 15397 O O . ASP B 2 69 ? -10.422 -11.978 4.600 1.00 0.00 219 ASP A O 11
ATOM 15406 N N . GLU B 2 70 ? -10.276 -11.900 2.379 1.00 0.00 220 GLU A N 11
ATOM 15407 C CA . GLU B 2 70 ? -10.411 -10.433 2.332 1.00 0.00 220 GLU A CA 11
ATOM 15408 C C . GLU B 2 70 ? -11.874 -10.041 2.588 1.00 0.00 220 GLU A C 11
ATOM 15409 O O . GLU B 2 70 ? -12.145 -8.928 3.060 1.00 0.00 220 GLU A O 11
ATOM 15697 N N . SER B 2 1 ? 9.550 -1.248 8.745 1.00 0.00 151 SER A N 12
ATOM 15698 C CA . SER B 2 1 ? 9.309 -0.533 7.466 1.00 0.00 151 SER A CA 12
ATOM 15699 C C . SER B 2 1 ? 8.731 0.860 7.755 1.00 0.00 151 SER A C 12
ATOM 15700 O O . SER B 2 1 ? 8.226 1.104 8.855 1.00 0.00 151 SER A O 12
ATOM 15710 N N . THR B 2 2 ? 8.827 1.826 6.828 1.00 0.00 152 THR A N 12
ATOM 15711 C CA . THR B 2 2 ? 8.352 3.217 7.078 1.00 0.00 152 THR A CA 12
ATOM 15712 C C . THR B 2 2 ? 6.812 3.272 6.972 1.00 0.00 152 THR A C 12
ATOM 15713 O O . THR B 2 2 ? 6.180 2.286 6.574 1.00 0.00 152 THR A O 12
ATOM 15724 N N . ARG B 2 3 ? 6.159 4.401 7.321 1.00 0.00 153 ARG A N 12
ATOM 15725 C CA . ARG B 2 3 ? 4.679 4.515 7.249 1.00 0.00 153 ARG A CA 12
ATOM 15726 C C . ARG B 2 3 ? 4.287 5.888 6.677 1.00 0.00 153 ARG A C 12
ATOM 15727 O O . ARG B 2 3 ? 3.212 6.393 6.978 1.00 0.00 153 ARG A O 12
ATOM 15748 N N . TYR B 2 4 ? 5.103 6.514 5.820 1.00 0.00 154 TYR A N 12
ATOM 15749 C CA . TYR B 2 4 ? 4.736 7.792 5.195 1.00 0.00 154 TYR A CA 12
ATOM 15750 C C . TYR B 2 4 ? 3.888 7.525 3.934 1.00 0.00 154 TYR A C 12
ATOM 15751 O O . TYR B 2 4 ? 4.350 6.852 3.009 1.00 0.00 154 TYR A O 12
ATOM 15769 N N . LYS B 2 5 ? 2.633 8.019 3.860 1.00 0.00 155 LYS A N 12
ATOM 15770 C CA . LYS B 2 5 ? 1.750 7.811 2.673 1.00 0.00 155 LYS A CA 12
ATOM 15771 C C . LYS B 2 5 ? 1.668 6.304 2.328 1.00 0.00 155 LYS A C 12
ATOM 15772 O O . LYS B 2 5 ? 1.463 5.948 1.165 1.00 0.00 155 LYS A O 12
ATOM 15791 N N . THR B 2 6 ? 1.737 5.397 3.303 1.00 0.00 156 THR A N 12
ATOM 15792 C CA . THR B 2 6 ? 1.520 3.956 3.050 1.00 0.00 156 THR A CA 12
ATOM 15793 C C . THR B 2 6 ? 0.040 3.616 3.262 1.00 0.00 156 THR A C 12
ATOM 15794 O O . THR B 2 6 ? -0.387 2.504 2.950 1.00 0.00 156 THR A O 12
ATOM 15805 N N . GLU B 2 7 ? -0.783 4.531 3.815 1.00 0.00 157 GLU A N 12
ATOM 15806 C CA . GLU B 2 7 ? -2.200 4.244 4.118 1.00 0.00 157 GLU A CA 12
ATOM 15807 C C . GLU B 2 7 ? -3.094 5.347 3.513 1.00 0.00 157 GLU A C 12
ATOM 15808 O O . GLU B 2 7 ? -2.663 6.501 3.392 1.00 0.00 157 GLU A O 12
ATOM 15820 N N . LEU B 2 8 ? -4.330 5.040 3.087 1.00 0.00 158 LEU A N 12
ATOM 15821 C CA . LEU B 2 8 ? -5.211 6.030 2.439 1.00 0.00 158 LEU A CA 12
ATOM 15822 C C . LEU B 2 8 ? -5.587 7.145 3.435 1.00 0.00 158 LEU A C 12
ATOM 15823 O O . LEU B 2 8 ? -5.897 6.858 4.597 1.00 0.00 158 LEU A O 12
ATOM 15839 N N . CYS B 2 9 ? -5.710 8.404 2.996 1.00 0.00 159 CYS A N 12
ATOM 15840 C CA . CYS B 2 9 ? -6.270 9.469 3.826 1.00 0.00 159 CYS A CA 12
ATOM 15841 C C . CYS B 2 9 ? -7.801 9.357 3.826 1.00 0.00 159 CYS A C 12
ATOM 15842 O O . CYS B 2 9 ? -8.452 9.740 2.844 1.00 0.00 159 CYS A O 12
ATOM 15849 N N . ARG B 2 10 ? -8.421 8.743 4.843 1.00 0.00 160 ARG A N 12
ATOM 15850 C CA . ARG B 2 10 ? -9.860 8.424 4.801 1.00 0.00 160 ARG A CA 12
ATOM 15851 C C . ARG B 2 10 ? -10.703 9.732 4.894 1.00 0.00 160 ARG A C 12
ATOM 15852 O O . ARG B 2 10 ? -11.709 9.854 4.196 1.00 0.00 160 ARG A O 12
ATOM 15873 N N . PRO B 2 11 ? -10.304 10.758 5.698 1.00 0.00 161 PRO A N 12
ATOM 15874 C CA . PRO B 2 11 ? -11.027 12.043 5.738 1.00 0.00 161 PRO A CA 12
ATOM 15875 C C . PRO B 2 11 ? -11.109 12.644 4.318 1.00 0.00 161 PRO A C 12
ATOM 15876 O O . PRO B 2 11 ? -12.153 13.181 3.933 1.00 0.00 161 PRO A O 12
ATOM 15887 N N . PHE B 2 12 ? -10.057 12.538 3.487 1.00 0.00 162 PHE A N 12
ATOM 15888 C CA . PHE B 2 12 ? -10.093 13.057 2.115 1.00 0.00 162 PHE A CA 12
ATOM 15889 C C . PHE B 2 12 ? -11.045 12.201 1.261 1.00 0.00 162 PHE A C 12
ATOM 15890 O O . PHE B 2 12 ? -11.788 12.740 0.446 1.00 0.00 162 PHE A O 12
ATOM 15907 N N . GLU B 2 13 ? -11.072 10.875 1.414 1.00 0.00 163 GLU A N 12
ATOM 15908 C CA . GLU B 2 13 ? -11.977 10.021 0.621 1.00 0.00 163 GLU A CA 12
ATOM 15909 C C . GLU B 2 13 ? -13.446 10.306 1.023 1.00 0.00 163 GLU A C 12
ATOM 15910 O O . GLU B 2 13 ? -14.353 10.154 0.201 1.00 0.00 163 GLU A O 12
ATOM 15922 N N . GLU B 2 14 ? -13.728 10.658 2.289 1.00 0.00 164 GLU A N 12
ATOM 15923 C CA . GLU B 2 14 ? -15.114 10.797 2.779 1.00 0.00 164 GLU A CA 12
ATOM 15924 C C . GLU B 2 14 ? -15.659 12.192 2.425 1.00 0.00 164 GLU A C 12
ATOM 15925 O O . GLU B 2 14 ? -16.819 12.314 2.018 1.00 0.00 164 GLU A O 12
ATOM 15937 N N . SER B 2 15 ? -14.896 13.280 2.624 1.00 0.00 165 SER A N 12
ATOM 15938 C CA . SER B 2 15 ? -15.440 14.660 2.490 1.00 0.00 165 SER A CA 12
ATOM 15939 C C . SER B 2 15 ? -14.704 15.416 1.363 1.00 0.00 165 SER A C 12
ATOM 15940 O O . SER B 2 15 ? -15.111 16.522 1.001 1.00 0.00 165 SER A O 12
ATOM 15948 N N . GLY B 2 16 ? -13.648 14.858 0.753 1.00 0.00 166 GLY A N 12
ATOM 15949 C CA . GLY B 2 16 ? -12.978 15.500 -0.402 1.00 0.00 166 GLY A CA 12
ATOM 15950 C C . GLY B 2 16 ? -12.064 16.642 0.085 1.00 0.00 166 GLY A C 12
ATOM 15951 O O . GLY B 2 16 ? -11.556 17.414 -0.733 1.00 0.00 166 GLY A O 12
ATOM 15955 N N . THR B 2 17 ? -11.847 16.813 1.402 1.00 0.00 167 THR A N 12
ATOM 15956 C CA . THR B 2 17 ? -11.016 17.920 1.927 1.00 0.00 167 THR A CA 12
ATOM 15957 C C . THR B 2 17 ? -10.084 17.389 3.019 1.00 0.00 167 THR A C 12
ATOM 15958 O O . THR B 2 17 ? -10.430 16.425 3.712 1.00 0.00 167 THR A O 12
ATOM 15969 N N . CYS B 2 18 ? -8.898 17.985 3.232 1.00 0.00 168 CYS A N 12
ATOM 15970 C CA . CYS B 2 18 ? -7.997 17.566 4.307 1.00 0.00 168 CYS A CA 12
ATOM 15971 C C . CYS B 2 18 ? -7.268 18.801 4.876 1.00 0.00 168 CYS A C 12
ATOM 15972 O O . CYS B 2 18 ? -6.626 19.543 4.121 1.00 0.00 168 CYS A O 12
ATOM 15979 N N . LYS B 2 19 ? -7.367 19.087 6.179 1.00 0.00 169 LYS A N 12
ATOM 15980 C CA . LYS B 2 19 ? -6.789 20.325 6.763 1.00 0.00 169 LYS A CA 12
ATOM 15981 C C . LYS B 2 19 ? -5.251 20.265 6.718 1.00 0.00 169 LYS A C 12
ATOM 15982 O O . LYS B 2 19 ? -4.591 21.292 6.896 1.00 0.00 169 LYS A O 12
ATOM 16001 N N . TYR B 2 20 ? -4.635 19.104 6.487 1.00 0.00 170 TYR A N 12
ATOM 16002 C CA . TYR B 2 20 ? -3.168 18.997 6.436 1.00 0.00 170 TYR A CA 12
ATOM 16003 C C . TYR B 2 20 ? -2.666 19.337 5.013 1.00 0.00 170 TYR A C 12
ATOM 16004 O O . TYR B 2 20 ? -1.501 19.704 4.843 1.00 0.00 170 TYR A O 12
ATOM 16022 N N . GLY B 2 21 ? -3.523 19.307 3.977 1.00 0.00 171 GLY A N 12
ATOM 16023 C CA . GLY B 2 21 ? -3.139 19.759 2.626 1.00 0.00 171 GLY A CA 12
ATOM 16024 C C . GLY B 2 21 ? -1.928 18.951 2.122 1.00 0.00 171 GLY A C 12
ATOM 16025 O O . GLY B 2 21 ? -1.887 17.731 2.281 1.00 0.00 171 GLY A O 12
ATOM 16029 N N . GLU B 2 22 ? -0.936 19.579 1.476 1.00 0.00 172 GLU A N 12
ATOM 16030 C CA . GLU B 2 22 ? 0.223 18.851 0.904 1.00 0.00 172 GLU A CA 12
ATOM 16031 C C . GLU B 2 22 ? 1.130 18.319 2.040 1.00 0.00 172 GLU A C 12
ATOM 16032 O O . GLU B 2 22 ? 2.041 17.525 1.780 1.00 0.00 172 GLU A O 12
ATOM 16044 N N . LYS B 2 23 ? 0.902 18.694 3.314 1.00 0.00 173 LYS A N 12
ATOM 16045 C CA . LYS B 2 23 ? 1.706 18.173 4.446 1.00 0.00 173 LYS A CA 12
ATOM 16046 C C . LYS B 2 23 ? 0.994 16.956 5.076 1.00 0.00 173 LYS A C 12
ATOM 16047 O O . LYS B 2 23 ? 1.506 16.375 6.037 1.00 0.00 173 LYS A O 12
ATOM 16066 N N . CYS B 2 24 ? -0.153 16.500 4.545 1.00 0.00 174 CYS A N 12
ATOM 16067 C CA . CYS B 2 24 ? -0.809 15.287 5.035 1.00 0.00 174 CYS A CA 12
ATOM 16068 C C . CYS B 2 24 ? 0.130 14.082 4.851 1.00 0.00 174 CYS A C 12
ATOM 16069 O O . CYS B 2 24 ? 0.660 13.873 3.754 1.00 0.00 174 CYS A O 12
ATOM 16076 N N . GLN B 2 25 ? 0.380 13.275 5.881 1.00 0.00 175 GLN A N 12
ATOM 16077 C CA . GLN B 2 25 ? 1.277 12.120 5.769 1.00 0.00 175 GLN A CA 12
ATOM 16078 C C . GLN B 2 25 ? 0.499 10.901 5.218 1.00 0.00 175 GLN A C 12
ATOM 16079 O O . GLN B 2 25 ? 1.015 9.788 5.241 1.00 0.00 175 GLN A O 12
ATOM 16093 N N . PHE B 2 26 ? -0.736 11.060 4.714 1.00 0.00 176 PHE A N 12
ATOM 16094 C CA . PHE B 2 26 ? -1.538 9.918 4.215 1.00 0.00 176 PHE A CA 12
ATOM 16095 C C . PHE B 2 26 ? -1.854 10.121 2.719 1.00 0.00 176 PHE A C 12
ATOM 16096 O O . PHE B 2 26 ? -1.652 11.216 2.186 1.00 0.00 176 PHE A O 12
ATOM 16113 N N . ALA B 2 27 ? -2.268 9.085 1.985 1.00 0.00 177 ALA A N 12
ATOM 16114 C CA . ALA B 2 27 ? -2.425 9.172 0.525 1.00 0.00 177 ALA A CA 12
ATOM 16115 C C . ALA B 2 27 ? -3.784 9.826 0.175 1.00 0.00 177 ALA A C 12
ATOM 16116 O O . ALA B 2 27 ? -4.838 9.221 0.409 1.00 0.00 177 ALA A O 12
ATOM 16123 N N . HIS B 2 28 ? -3.816 10.999 -0.471 1.00 0.00 178 HIS A N 12
ATOM 16124 C CA . HIS B 2 28 ? -5.074 11.560 -1.011 1.00 0.00 178 HIS A CA 12
ATOM 16125 C C . HIS B 2 28 ? -5.431 10.846 -2.339 1.00 0.00 178 HIS A C 12
ATOM 16126 O O . HIS B 2 28 ? -6.605 10.770 -2.701 1.00 0.00 178 HIS A O 12
ATOM 16140 N N . GLY B 2 29 ? -4.463 10.262 -3.065 1.00 0.00 179 GLY A N 12
ATOM 16141 C CA . GLY B 2 29 ? -4.759 9.450 -4.262 1.00 0.00 179 GLY A CA 12
ATOM 16142 C C . GLY B 2 29 ? -3.844 8.220 -4.289 1.00 0.00 179 GLY A C 12
ATOM 16143 O O . GLY B 2 29 ? -2.770 8.237 -3.682 1.00 0.00 179 GLY A O 12
ATOM 16147 N N . PHE B 2 30 ? -4.200 7.140 -4.995 1.00 0.00 180 PHE A N 12
ATOM 16148 C CA . PHE B 2 30 ? -3.367 5.917 -5.033 1.00 0.00 180 PHE A CA 12
ATOM 16149 C C . PHE B 2 30 ? -2.013 6.226 -5.712 1.00 0.00 180 PHE A C 12
ATOM 16150 O O . PHE B 2 30 ? -1.039 5.506 -5.497 1.00 0.00 180 PHE A O 12
ATOM 16167 N N . HIS B 2 31 ? -1.895 7.304 -6.505 1.00 0.00 181 HIS A N 12
ATOM 16168 C CA . HIS B 2 31 ? -0.611 7.689 -7.124 1.00 0.00 181 HIS A CA 12
ATOM 16169 C C . HIS B 2 31 ? 0.405 8.097 -6.024 1.00 0.00 181 HIS A C 12
ATOM 16170 O O . HIS B 2 31 ? 1.613 8.060 -6.260 1.00 0.00 181 HIS A O 12
ATOM 16184 N N . GLU B 2 32 ? -0.035 8.463 -4.808 1.00 0.00 182 GLU A N 12
ATOM 16185 C CA . GLU B 2 32 ? 0.885 8.853 -3.726 1.00 0.00 182 GLU A CA 12
ATOM 16186 C C . GLU B 2 32 ? 1.328 7.608 -2.939 1.00 0.00 182 GLU A C 12
ATOM 16187 O O . GLU B 2 32 ? 2.279 7.682 -2.157 1.00 0.00 182 GLU A O 12
ATOM 16199 N N . LEU B 2 33 ? 0.653 6.453 -3.075 1.00 0.00 183 LEU A N 12
ATOM 16200 C CA . LEU B 2 33 ? 0.979 5.260 -2.279 1.00 0.00 183 LEU A CA 12
ATOM 16201 C C . LEU B 2 33 ? 2.408 4.785 -2.613 1.00 0.00 183 LEU A C 12
ATOM 16202 O O . LEU B 2 33 ? 2.708 4.497 -3.778 1.00 0.00 183 LEU A O 12
ATOM 16218 N N . ARG B 2 34 ? 3.301 4.641 -1.633 1.00 0.00 184 ARG A N 12
ATOM 16219 C CA . ARG B 2 34 ? 4.669 4.130 -1.882 1.00 0.00 184 ARG A CA 12
ATOM 16220 C C . ARG B 2 34 ? 4.698 2.615 -1.660 1.00 0.00 184 ARG A C 12
ATOM 16221 O O . ARG B 2 34 ? 3.988 2.106 -0.789 1.00 0.00 184 ARG A O 12
ATOM 16242 N N . SER B 2 35 ? 5.523 1.852 -2.385 1.00 0.00 185 SER A N 12
ATOM 16243 C CA . SER B 2 35 ? 5.649 0.398 -2.160 1.00 0.00 185 SER A CA 12
ATOM 16244 C C . SER B 2 35 ? 6.248 0.143 -0.764 1.00 0.00 185 SER A C 12
ATOM 16245 O O . SER B 2 35 ? 7.309 0.687 -0.440 1.00 0.00 185 SER A O 12
ATOM 16253 N N . LEU B 2 36 ? 5.628 -0.695 0.092 1.00 0.00 186 LEU A N 12
ATOM 16254 C CA . LEU B 2 36 ? 6.180 -1.002 1.418 1.00 0.00 186 LEU A CA 12
ATOM 16255 C C . LEU B 2 36 ? 7.205 -2.144 1.297 1.00 0.00 186 LEU A C 12
ATOM 16256 O O . LEU B 2 36 ? 6.880 -3.211 0.766 1.00 0.00 186 LEU A O 12
ATOM 16272 N N . THR B 2 37 ? 8.433 -1.994 1.805 1.00 0.00 187 THR A N 12
ATOM 16273 C CA . THR B 2 37 ? 9.410 -3.105 1.843 1.00 0.00 187 THR A CA 12
ATOM 16274 C C . THR B 2 37 ? 8.915 -4.184 2.819 1.00 0.00 187 THR A C 12
ATOM 16275 O O . THR B 2 37 ? 8.875 -3.949 4.031 1.00 0.00 187 THR A O 12
ATOM 16286 N N . ARG B 2 38 ? 8.457 -5.354 2.345 1.00 0.00 188 ARG A N 12
ATOM 16287 C CA . ARG B 2 38 ? 7.827 -6.363 3.220 1.00 0.00 188 ARG A CA 12
ATOM 16288 C C . ARG B 2 38 ? 8.904 -7.133 3.982 1.00 0.00 188 ARG A C 12
ATOM 16289 O O . ARG B 2 38 ? 9.869 -7.611 3.378 1.00 0.00 188 ARG A O 12
ATOM 16310 N N . HIS B 2 39 ? 8.782 -7.304 5.303 1.00 0.00 189 HIS A N 12
ATOM 16311 C CA . HIS B 2 39 ? 9.737 -8.118 6.084 1.00 0.00 189 HIS A CA 12
ATOM 16312 C C . HIS B 2 39 ? 9.771 -9.566 5.518 1.00 0.00 189 HIS A C 12
ATOM 16313 O O . HIS B 2 39 ? 8.755 -10.054 5.014 1.00 0.00 189 HIS A O 12
ATOM 16327 N N . PRO B 2 40 ? 10.910 -10.291 5.579 1.00 0.00 190 PRO A N 12
ATOM 16328 C CA . PRO B 2 40 ? 11.009 -11.642 5.006 1.00 0.00 190 PRO A CA 12
ATOM 16329 C C . PRO B 2 40 ? 10.008 -12.603 5.722 1.00 0.00 190 PRO A C 12
ATOM 16330 O O . PRO B 2 40 ? 9.584 -13.600 5.130 1.00 0.00 190 PRO A O 12
ATOM 16341 N N . LYS B 2 41 ? 9.575 -12.319 6.968 1.00 0.00 191 LYS A N 12
ATOM 16342 C CA . LYS B 2 41 ? 8.567 -13.160 7.668 1.00 0.00 191 LYS A CA 12
ATOM 16343 C C . LYS B 2 41 ? 7.193 -12.443 7.667 1.00 0.00 191 LYS A C 12
ATOM 16344 O O . LYS B 2 41 ? 6.285 -12.854 8.387 1.00 0.00 191 LYS A O 12
ATOM 16363 N N . TYR B 2 42 ? 6.993 -11.389 6.866 1.00 0.00 192 TYR A N 12
ATOM 16364 C CA . TYR B 2 42 ? 5.699 -10.669 6.805 1.00 0.00 192 TYR A CA 12
ATOM 16365 C C . TYR B 2 42 ? 4.533 -11.674 6.588 1.00 0.00 192 TYR A C 12
ATOM 16366 O O . TYR B 2 42 ? 4.525 -12.422 5.605 1.00 0.00 192 TYR A O 12
ATOM 16384 N N . LYS B 2 43 ? 3.518 -11.700 7.489 1.00 0.00 193 LYS A N 12
ATOM 16385 C CA . LYS B 2 43 ? 2.331 -12.586 7.358 1.00 0.00 193 LYS A CA 12
ATOM 16386 C C . LYS B 2 43 ? 2.781 -14.060 7.174 1.00 0.00 193 LYS A C 12
ATOM 16387 O O . LYS B 2 43 ? 2.305 -14.741 6.259 1.00 0.00 193 LYS A O 12
ATOM 16406 N N . THR B 2 44 ? 3.612 -14.614 8.061 1.00 0.00 194 THR A N 12
ATOM 16407 C CA . THR B 2 44 ? 3.958 -16.067 8.033 1.00 0.00 194 THR A CA 12
ATOM 16408 C C . THR B 2 44 ? 3.453 -16.752 9.316 1.00 0.00 194 THR A C 12
ATOM 16409 O O . THR B 2 44 ? 3.279 -17.972 9.330 1.00 0.00 194 THR A O 12
ATOM 16420 N N . GLU B 2 45 ? 3.158 -16.017 10.401 1.00 0.00 195 GLU A N 12
ATOM 16421 C CA . GLU B 2 45 ? 2.634 -16.625 11.648 1.00 0.00 195 GLU A CA 12
ATOM 16422 C C . GLU B 2 45 ? 1.248 -16.036 11.969 1.00 0.00 195 GLU A C 12
ATOM 16423 O O . GLU B 2 45 ? 0.980 -14.875 11.652 1.00 0.00 195 GLU A O 12
ATOM 16435 N N . LEU B 2 46 ? 0.339 -16.786 12.611 1.00 0.00 196 LEU A N 12
ATOM 16436 C CA . LEU B 2 46 ? -1.002 -16.276 12.948 1.00 0.00 196 LEU A CA 12
ATOM 16437 C C . LEU B 2 46 ? -0.883 -15.159 13.998 1.00 0.00 196 LEU A C 12
ATOM 16438 O O . LEU B 2 46 ? -0.193 -15.332 15.008 1.00 0.00 196 LEU A O 12
ATOM 16454 N N . CYS B 2 47 ? -1.546 -14.017 13.824 1.00 0.00 197 CYS A N 12
ATOM 16455 C CA . CYS B 2 47 ? -1.501 -12.930 14.809 1.00 0.00 197 CYS A CA 12
ATOM 16456 C C . CYS B 2 47 ? -2.226 -13.365 16.091 1.00 0.00 197 CYS A C 12
ATOM 16457 O O . CYS B 2 47 ? -3.426 -13.663 16.059 1.00 0.00 197 CYS A O 12
ATOM 16464 N N . ARG B 2 48 ? -1.536 -13.447 17.234 1.00 0.00 198 ARG A N 12
ATOM 16465 C CA . ARG B 2 48 ? -2.142 -13.931 18.497 1.00 0.00 198 ARG A CA 12
ATOM 16466 C C . ARG B 2 48 ? -3.352 -13.067 18.853 1.00 0.00 198 ARG A C 12
ATOM 16467 O O . ARG B 2 48 ? -4.430 -13.595 19.088 1.00 0.00 198 ARG A O 12
ATOM 16488 N N . THR B 2 49 ? -3.224 -11.738 18.924 1.00 0.00 199 THR A N 12
ATOM 16489 C CA . THR B 2 49 ? -4.345 -10.850 19.312 1.00 0.00 199 THR A CA 12
ATOM 16490 C C . THR B 2 49 ? -5.536 -11.043 18.351 1.00 0.00 199 THR A C 12
ATOM 16491 O O . THR B 2 49 ? -6.664 -11.218 18.812 1.00 0.00 199 THR A O 12
ATOM 16502 N N . PHE B 2 50 ? -5.350 -11.081 17.031 1.00 0.00 200 PHE A N 12
ATOM 16503 C CA . PHE B 2 50 ? -6.482 -11.270 16.099 1.00 0.00 200 PHE A CA 12
ATOM 16504 C C . PHE B 2 50 ? -7.110 -12.674 16.313 1.00 0.00 200 PHE A C 12
ATOM 16505 O O . PHE B 2 50 ? -8.332 -12.810 16.284 1.00 0.00 200 PHE A O 12
ATOM 16522 N N . HIS B 2 51 ? -6.325 -13.725 16.553 1.00 0.00 201 HIS A N 12
ATOM 16523 C CA . HIS B 2 51 ? -6.871 -15.101 16.701 1.00 0.00 201 HIS A CA 12
ATOM 16524 C C . HIS B 2 51 ? -7.273 -15.369 18.185 1.00 0.00 201 HIS A C 12
ATOM 16525 O O . HIS B 2 51 ? -7.815 -16.435 18.487 1.00 0.00 201 HIS A O 12
ATOM 16539 N N . THR B 2 52 ? -7.079 -14.424 19.120 1.00 0.00 202 THR A N 12
ATOM 16540 C CA . THR B 2 52 ? -7.467 -14.633 20.551 1.00 0.00 202 THR A CA 12
ATOM 16541 C C . THR B 2 52 ? -8.601 -13.667 20.930 1.00 0.00 202 THR A C 12
ATOM 16542 O O . THR B 2 52 ? -9.522 -14.055 21.652 1.00 0.00 202 THR A O 12
ATOM 16553 N N . ILE B 2 53 ? -8.598 -12.410 20.457 1.00 0.00 203 ILE A N 12
ATOM 16554 C CA . ILE B 2 53 ? -9.669 -11.436 20.790 1.00 0.00 203 ILE A CA 12
ATOM 16555 C C . ILE B 2 53 ? -10.610 -11.263 19.575 1.00 0.00 203 ILE A C 12
ATOM 16556 O O . ILE B 2 53 ? -11.665 -10.636 19.697 1.00 0.00 203 ILE A O 12
ATOM 16572 N N . GLY B 2 54 ? -10.268 -11.779 18.385 1.00 0.00 204 GLY A N 12
ATOM 16573 C CA . GLY B 2 54 ? -11.064 -11.531 17.168 1.00 0.00 204 GLY A CA 12
ATOM 16574 C C . GLY B 2 54 ? -10.746 -10.126 16.619 1.00 0.00 204 GLY A C 12
ATOM 16575 O O . GLY B 2 54 ? -11.403 -9.667 15.681 1.00 0.00 204 GLY A O 12
ATOM 16579 N N . PHE B 2 55 ? -9.760 -9.401 17.176 1.00 0.00 205 PHE A N 12
ATOM 16580 C CA . PHE B 2 55 ? -9.431 -8.046 16.723 1.00 0.00 205 PHE A CA 12
ATOM 16581 C C . PHE B 2 55 ? -7.944 -7.764 16.981 1.00 0.00 205 PHE A C 12
ATOM 16582 O O . PHE B 2 55 ? -7.321 -8.442 17.801 1.00 0.00 205 PHE A O 12
ATOM 16599 N N . CYS B 2 56 ? -7.338 -6.755 16.338 1.00 0.00 206 CYS A N 12
ATOM 16600 C CA . CYS B 2 56 ? -5.933 -6.416 16.566 1.00 0.00 206 CYS A CA 12
ATOM 16601 C C . CYS B 2 56 ? -5.760 -4.885 16.517 1.00 0.00 206 CYS A C 12
ATOM 16602 O O . CYS B 2 56 ? -6.216 -4.241 15.563 1.00 0.00 206 CYS A O 12
ATOM 16609 N N . PRO B 2 57 ? -5.120 -4.250 17.520 1.00 0.00 207 PRO A N 12
ATOM 16610 C CA . PRO B 2 57 ? -5.000 -2.799 17.571 1.00 0.00 207 PRO A CA 12
ATOM 16611 C C . PRO B 2 57 ? -4.022 -2.308 16.487 1.00 0.00 207 PRO A C 12
ATOM 16612 O O . PRO B 2 57 ? -3.962 -1.105 16.218 1.00 0.00 207 PRO A O 12
ATOM 16623 N N . TYR B 2 58 ? -3.257 -3.187 15.811 1.00 0.00 208 TYR A N 12
ATOM 16624 C CA . TYR B 2 58 ? -2.343 -2.752 14.742 1.00 0.00 208 TYR A CA 12
ATOM 16625 C C . TYR B 2 58 ? -3.115 -2.669 13.399 1.00 0.00 208 TYR A C 12
ATOM 16626 O O . TYR B 2 58 ? -2.673 -1.980 12.475 1.00 0.00 208 TYR A O 12
ATOM 16644 N N . GLY B 2 59 ? -4.302 -3.285 13.274 1.00 0.00 209 GLY A N 12
ATOM 16645 C CA . GLY B 2 59 ? -5.149 -3.125 12.075 1.00 0.00 209 GLY A CA 12
ATOM 16646 C C . GLY B 2 59 ? -4.398 -3.636 10.822 1.00 0.00 209 GLY A C 12
ATOM 16647 O O . GLY B 2 59 ? -3.675 -4.634 10.900 1.00 0.00 209 GLY A O 12
ATOM 16651 N N . PRO B 2 60 ? -4.563 -3.008 9.638 1.00 0.00 210 PRO A N 12
ATOM 16652 C CA . PRO B 2 60 ? -3.947 -3.491 8.397 1.00 0.00 210 PRO A CA 12
ATOM 16653 C C . PRO B 2 60 ? -2.414 -3.265 8.443 1.00 0.00 210 PRO A C 12
ATOM 16654 O O . PRO B 2 60 ? -1.684 -3.820 7.617 1.00 0.00 210 PRO A O 12
ATOM 16665 N N . ARG B 2 61 ? -1.880 -2.486 9.399 1.00 0.00 211 ARG A N 12
ATOM 16666 C CA . ARG B 2 61 ? -0.419 -2.268 9.523 1.00 0.00 211 ARG A CA 12
ATOM 16667 C C . ARG B 2 61 ? 0.223 -3.435 10.299 1.00 0.00 211 ARG A C 12
ATOM 16668 O O . ARG B 2 61 ? 1.433 -3.412 10.546 1.00 0.00 211 ARG A O 12
ATOM 16689 N N . CYS B 2 62 ? -0.534 -4.462 10.725 1.00 0.00 212 CYS A N 12
ATOM 16690 C CA . CYS B 2 62 ? 0.024 -5.559 11.517 1.00 0.00 212 CYS A CA 12
ATOM 16691 C C . CYS B 2 62 ? 0.949 -6.429 10.630 1.00 0.00 212 CYS A C 12
ATOM 16692 O O . CYS B 2 62 ? 0.697 -6.580 9.429 1.00 0.00 212 CYS A O 12
ATOM 16699 N N . HIS B 2 63 ? 2.021 -7.008 11.171 1.00 0.00 213 HIS A N 12
ATOM 16700 C CA . HIS B 2 63 ? 2.971 -7.813 10.383 1.00 0.00 213 HIS A CA 12
ATOM 16701 C C . HIS B 2 63 ? 2.577 -9.310 10.450 1.00 0.00 213 HIS A C 12
ATOM 16702 O O . HIS B 2 63 ? 3.265 -10.153 9.869 1.00 0.00 213 HIS A O 12
ATOM 16716 N N . PHE B 2 64 ? 1.521 -9.691 11.188 1.00 0.00 214 PHE A N 12
ATOM 16717 C CA . PHE B 2 64 ? 1.191 -11.120 11.421 1.00 0.00 214 PHE A CA 12
ATOM 16718 C C . PHE B 2 64 ? -0.161 -11.462 10.747 1.00 0.00 214 PHE A C 12
ATOM 16719 O O . PHE B 2 64 ? -0.926 -10.562 10.400 1.00 0.00 214 PHE A O 12
ATOM 16736 N N . ILE B 2 65 ? -0.465 -12.747 10.480 1.00 0.00 215 ILE A N 12
ATOM 16737 C CA . ILE B 2 65 ? -1.626 -13.118 9.643 1.00 0.00 215 ILE A CA 12
ATOM 16738 C C . ILE B 2 65 ? -2.930 -12.894 10.424 1.00 0.00 215 ILE A C 12
ATOM 16739 O O . ILE B 2 65 ? -3.181 -13.582 11.418 1.00 0.00 215 ILE A O 12
ATOM 16755 N N . HIS B 2 66 ? -3.807 -11.998 9.990 1.00 0.00 216 HIS A N 12
ATOM 16756 C CA . HIS B 2 66 ? -5.159 -11.886 10.559 1.00 0.00 216 HIS A CA 12
ATOM 16757 C C . HIS B 2 66 ? -6.080 -12.936 9.896 1.00 0.00 216 HIS A C 12
ATOM 16758 O O . HIS B 2 66 ? -6.097 -14.093 10.324 1.00 0.00 216 HIS A O 12
ATOM 16772 N N . ASN B 2 67 ? -6.799 -12.610 8.820 1.00 0.00 217 ASN A N 12
ATOM 16773 C CA . ASN B 2 67 ? -7.563 -13.615 8.067 1.00 0.00 217 ASN A CA 12
ATOM 16774 C C . ASN B 2 67 ? -6.719 -14.114 6.877 1.00 0.00 217 ASN A C 12
ATOM 16775 O O . ASN B 2 67 ? -6.085 -13.308 6.188 1.00 0.00 217 ASN A O 12
ATOM 16786 N N . ALA B 2 68 ? -6.618 -15.430 6.639 1.00 0.00 218 ALA A N 12
ATOM 16787 C CA . ALA B 2 68 ? -5.737 -15.969 5.593 1.00 0.00 218 ALA A CA 12
ATOM 16788 C C . ALA B 2 68 ? -6.297 -15.597 4.186 1.00 0.00 218 ALA A C 12
ATOM 16789 O O . ALA B 2 68 ? -7.169 -16.296 3.659 1.00 0.00 218 ALA A O 12
ATOM 16796 N N . ASP B 2 69 ? -5.805 -14.527 3.538 1.00 0.00 219 ASP A N 12
ATOM 16797 C CA . ASP B 2 69 ? -6.204 -14.181 2.160 1.00 0.00 219 ASP A CA 12
ATOM 16798 C C . ASP B 2 69 ? -4.914 -14.072 1.254 1.00 0.00 219 ASP A C 12
ATOM 16799 O O . ASP B 2 69 ? -3.793 -14.156 1.765 1.00 0.00 219 ASP A O 12
ATOM 16808 N N . GLU B 2 70 ? -5.037 -13.895 -0.074 1.00 0.00 220 GLU A N 12
ATOM 16809 C CA . GLU B 2 70 ? -3.862 -13.809 -0.962 1.00 0.00 220 GLU A CA 12
ATOM 16810 C C . GLU B 2 70 ? -3.186 -12.434 -0.795 1.00 0.00 220 GLU A C 12
ATOM 16811 O O . GLU B 2 70 ? -3.852 -11.394 -0.911 1.00 0.00 220 GLU A O 12
ATOM 17099 N N . SER B 2 1 ? 9.605 10.598 8.153 1.00 0.00 151 SER A N 13
ATOM 17100 C CA . SER B 2 1 ? 9.121 9.288 8.656 1.00 0.00 151 SER A CA 13
ATOM 17101 C C . SER B 2 1 ? 9.043 8.294 7.502 1.00 0.00 151 SER A C 13
ATOM 17102 O O . SER B 2 1 ? 8.590 8.648 6.412 1.00 0.00 151 SER A O 13
ATOM 17112 N N . THR B 2 2 ? 9.423 7.023 7.693 1.00 0.00 152 THR A N 13
ATOM 17113 C CA . THR B 2 2 ? 9.301 5.995 6.629 1.00 0.00 152 THR A CA 13
ATOM 17114 C C . THR B 2 2 ? 7.818 5.673 6.381 1.00 0.00 152 THR A C 13
ATOM 17115 O O . THR B 2 2 ? 7.478 5.101 5.343 1.00 0.00 152 THR A O 13
ATOM 17126 N N . ARG B 2 3 ? 6.891 6.046 7.285 1.00 0.00 153 ARG A N 13
ATOM 17127 C CA . ARG B 2 3 ? 5.448 5.777 7.094 1.00 0.00 153 ARG A CA 13
ATOM 17128 C C . ARG B 2 3 ? 4.830 6.845 6.167 1.00 0.00 153 ARG A C 13
ATOM 17129 O O . ARG B 2 3 ? 3.617 6.854 5.971 1.00 0.00 153 ARG A O 13
ATOM 17150 N N . TYR B 2 4 ? 5.605 7.794 5.619 1.00 0.00 154 TYR A N 13
ATOM 17151 C CA . TYR B 2 4 ? 5.037 8.938 4.884 1.00 0.00 154 TYR A CA 13
ATOM 17152 C C . TYR B 2 4 ? 4.187 8.433 3.692 1.00 0.00 154 TYR A C 13
ATOM 17153 O O . TYR B 2 4 ? 4.700 7.723 2.820 1.00 0.00 154 TYR A O 13
ATOM 17171 N N . LYS B 2 5 ? 2.885 8.791 3.611 1.00 0.00 155 LYS A N 13
ATOM 17172 C CA . LYS B 2 5 ? 1.999 8.387 2.479 1.00 0.00 155 LYS A CA 13
ATOM 17173 C C . LYS B 2 5 ? 2.031 6.846 2.290 1.00 0.00 155 LYS A C 13
ATOM 17174 O O . LYS B 2 5 ? 1.791 6.358 1.187 1.00 0.00 155 LYS A O 13
ATOM 17193 N N . THR B 2 6 ? 2.217 6.051 3.345 1.00 0.00 156 THR A N 13
ATOM 17194 C CA . THR B 2 6 ? 2.065 4.572 3.254 1.00 0.00 156 THR A CA 13
ATOM 17195 C C . THR B 2 6 ? 0.613 4.175 3.573 1.00 0.00 156 THR A C 13
ATOM 17196 O O . THR B 2 6 ? 0.231 3.022 3.367 1.00 0.00 156 THR A O 13
ATOM 17207 N N . GLU B 2 7 ? -0.241 5.095 4.060 1.00 0.00 157 GLU A N 13
ATOM 17208 C CA . GLU B 2 7 ? -1.645 4.771 4.403 1.00 0.00 157 GLU A CA 13
ATOM 17209 C C . GLU B 2 7 ? -2.593 5.769 3.709 1.00 0.00 157 GLU A C 13
ATOM 17210 O O . GLU B 2 7 ? -2.222 6.927 3.486 1.00 0.00 157 GLU A O 13
ATOM 17222 N N . LEU B 2 8 ? -3.816 5.363 3.321 1.00 0.00 158 LEU A N 13
ATOM 17223 C CA . LEU B 2 8 ? -4.755 6.254 2.612 1.00 0.00 158 LEU A CA 13
ATOM 17224 C C . LEU B 2 8 ? -5.198 7.400 3.541 1.00 0.00 158 LEU A C 13
ATOM 17225 O O . LEU B 2 8 ? -5.530 7.157 4.705 1.00 0.00 158 LEU A O 13
ATOM 17241 N N . CYS B 2 9 ? -5.357 8.629 3.038 1.00 0.00 159 CYS A N 13
ATOM 17242 C CA . CYS B 2 9 ? -5.977 9.711 3.803 1.00 0.00 159 CYS A CA 13
ATOM 17243 C C . CYS B 2 9 ? -7.502 9.528 3.792 1.00 0.00 159 CYS A C 13
ATOM 17244 O O . CYS B 2 9 ? -8.154 9.818 2.780 1.00 0.00 159 CYS A O 13
ATOM 17251 N N . ARG B 2 10 ? -8.114 8.970 4.850 1.00 0.00 160 ARG A N 13
ATOM 17252 C CA . ARG B 2 10 ? -9.546 8.616 4.826 1.00 0.00 160 ARG A CA 13
ATOM 17253 C C . ARG B 2 10 ? -10.413 9.904 4.813 1.00 0.00 160 ARG A C 13
ATOM 17254 O O . ARG B 2 10 ? -11.405 9.960 4.089 1.00 0.00 160 ARG A O 13
ATOM 17275 N N . PRO B 2 11 ? -10.066 10.978 5.577 1.00 0.00 161 PRO A N 13
ATOM 17276 C CA . PRO B 2 11 ? -10.847 12.228 5.570 1.00 0.00 161 PRO A CA 13
ATOM 17277 C C . PRO B 2 11 ? -10.973 12.761 4.126 1.00 0.00 161 PRO A C 13
ATOM 17278 O O . PRO B 2 11 ? -12.049 13.220 3.729 1.00 0.00 161 PRO A O 13
ATOM 17289 N N . PHE B 2 12 ? -9.916 12.699 3.295 1.00 0.00 162 PHE A N 13
ATOM 17290 C CA . PHE B 2 12 ? -9.984 13.183 1.909 1.00 0.00 162 PHE A CA 13
ATOM 17291 C C . PHE B 2 12 ? -10.903 12.262 1.078 1.00 0.00 162 PHE A C 13
ATOM 17292 O O . PHE B 2 12 ? -11.703 12.750 0.285 1.00 0.00 162 PHE A O 13
ATOM 17309 N N . GLU B 2 13 ? -10.840 10.939 1.237 1.00 0.00 163 GLU A N 13
ATOM 17310 C CA . GLU B 2 13 ? -11.731 10.017 0.497 1.00 0.00 163 GLU A CA 13
ATOM 17311 C C . GLU B 2 13 ? -13.200 10.227 0.950 1.00 0.00 163 GLU A C 13
ATOM 17312 O O . GLU B 2 13 ? -14.124 10.009 0.163 1.00 0.00 163 GLU A O 13
ATOM 17324 N N . GLU B 2 14 ? -13.462 10.605 2.208 1.00 0.00 164 GLU A N 13
ATOM 17325 C CA . GLU B 2 14 ? -14.844 10.700 2.722 1.00 0.00 164 GLU A CA 13
ATOM 17326 C C . GLU B 2 14 ? -15.464 12.060 2.329 1.00 0.00 164 GLU A C 13
ATOM 17327 O O . GLU B 2 14 ? -16.637 12.112 1.945 1.00 0.00 164 GLU A O 13
ATOM 17339 N N . SER B 2 15 ? -14.749 13.189 2.472 1.00 0.00 165 SER A N 13
ATOM 17340 C CA . SER B 2 15 ? -15.368 14.538 2.312 1.00 0.00 165 SER A CA 13
ATOM 17341 C C . SER B 2 15 ? -14.700 15.299 1.147 1.00 0.00 165 SER A C 13
ATOM 17342 O O . SER B 2 15 ? -15.158 16.385 0.782 1.00 0.00 165 SER A O 13
ATOM 17350 N N . GLY B 2 16 ? -13.643 14.769 0.514 1.00 0.00 166 GLY A N 13
ATOM 17351 C CA . GLY B 2 16 ? -13.020 15.424 -0.657 1.00 0.00 166 GLY A CA 13
ATOM 17352 C C . GLY B 2 16 ? -12.164 16.624 -0.201 1.00 0.00 166 GLY A C 13
ATOM 17353 O O . GLY B 2 16 ? -11.713 17.410 -1.038 1.00 0.00 166 GLY A O 13
ATOM 17357 N N . THR B 2 17 ? -11.926 16.821 1.108 1.00 0.00 167 THR A N 13
ATOM 17358 C CA . THR B 2 17 ? -11.135 17.970 1.602 1.00 0.00 167 THR A CA 13
ATOM 17359 C C . THR B 2 17 ? -10.169 17.500 2.691 1.00 0.00 167 THR A C 13
ATOM 17360 O O . THR B 2 17 ? -10.453 16.516 3.385 1.00 0.00 167 THR A O 13
ATOM 17371 N N . CYS B 2 18 ? -9.026 18.168 2.902 1.00 0.00 168 CYS A N 13
ATOM 17372 C CA . CYS B 2 18 ? -8.093 17.798 3.968 1.00 0.00 168 CYS A CA 13
ATOM 17373 C C . CYS B 2 18 ? -7.457 19.069 4.559 1.00 0.00 168 CYS A C 13
ATOM 17374 O O . CYS B 2 18 ? -6.867 19.869 3.821 1.00 0.00 168 CYS A O 13
ATOM 17381 N N . LYS B 2 19 ? -7.558 19.313 5.874 1.00 0.00 169 LYS A N 13
ATOM 17382 C CA . LYS B 2 19 ? -7.027 20.551 6.493 1.00 0.00 169 LYS A CA 13
ATOM 17383 C C . LYS B 2 19 ? -5.495 20.552 6.434 1.00 0.00 169 LYS A C 13
ATOM 17384 O O . LYS B 2 19 ? -4.878 21.614 6.526 1.00 0.00 169 LYS A O 13
ATOM 17403 N N . TYR B 2 20 ? -4.834 19.405 6.278 1.00 0.00 170 TYR A N 13
ATOM 17404 C CA . TYR B 2 20 ? -3.367 19.351 6.230 1.00 0.00 170 TYR A CA 13
ATOM 17405 C C . TYR B 2 20 ? -2.877 19.714 4.805 1.00 0.00 170 TYR A C 13
ATOM 17406 O O . TYR B 2 20 ? -1.733 20.147 4.638 1.00 0.00 170 TYR A O 13
ATOM 17424 N N . GLY B 2 21 ? -3.738 19.660 3.771 1.00 0.00 171 GLY A N 13
ATOM 17425 C CA . GLY B 2 21 ? -3.401 20.196 2.436 1.00 0.00 171 GLY A CA 13
ATOM 17426 C C . GLY B 2 21 ? -2.186 19.453 1.858 1.00 0.00 171 GLY A C 13
ATOM 17427 O O . GLY B 2 21 ? -2.074 18.235 2.009 1.00 0.00 171 GLY A O 13
ATOM 17431 N N . GLU B 2 22 ? -1.274 20.132 1.147 1.00 0.00 172 GLU A N 13
ATOM 17432 C CA . GLU B 2 22 ? -0.120 19.466 0.498 1.00 0.00 172 GLU A CA 13
ATOM 17433 C C . GLU B 2 22 ? 0.863 18.950 1.567 1.00 0.00 172 GLU A C 13
ATOM 17434 O O . GLU B 2 22 ? 1.797 18.212 1.239 1.00 0.00 172 GLU A O 13
ATOM 17446 N N . LYS B 2 23 ? 0.686 19.282 2.858 1.00 0.00 173 LYS A N 13
ATOM 17447 C CA . LYS B 2 23 ? 1.578 18.791 3.923 1.00 0.00 173 LYS A CA 13
ATOM 17448 C C . LYS B 2 23 ? 0.953 17.557 4.598 1.00 0.00 173 LYS A C 13
ATOM 17449 O O . LYS B 2 23 ? 1.515 17.034 5.563 1.00 0.00 173 LYS A O 13
ATOM 17468 N N . CYS B 2 24 ? -0.198 17.041 4.124 1.00 0.00 174 CYS A N 13
ATOM 17469 C CA . CYS B 2 24 ? -0.813 15.855 4.714 1.00 0.00 174 CYS A CA 13
ATOM 17470 C C . CYS B 2 24 ? 0.131 14.654 4.556 1.00 0.00 174 CYS A C 13
ATOM 17471 O O . CYS B 2 24 ? 0.624 14.391 3.451 1.00 0.00 174 CYS A O 13
ATOM 17478 N N . GLN B 2 25 ? 0.458 13.931 5.627 1.00 0.00 175 GLN A N 13
ATOM 17479 C CA . GLN B 2 25 ? 1.418 12.835 5.565 1.00 0.00 175 GLN A CA 13
ATOM 17480 C C . GLN B 2 25 ? 0.718 11.545 5.075 1.00 0.00 175 GLN A C 13
ATOM 17481 O O . GLN B 2 25 ? 1.310 10.472 5.132 1.00 0.00 175 GLN A O 13
ATOM 17495 N N . PHE B 2 26 ? -0.534 11.600 4.591 1.00 0.00 176 PHE A N 13
ATOM 17496 C CA . PHE B 2 26 ? -1.257 10.388 4.143 1.00 0.00 176 PHE A CA 13
ATOM 17497 C C . PHE B 2 26 ? -1.637 10.526 2.650 1.00 0.00 176 PHE A C 13
ATOM 17498 O O . PHE B 2 26 ? -1.504 11.610 2.074 1.00 0.00 176 PHE A O 13
ATOM 17515 N N . ALA B 2 27 ? -2.015 9.444 1.961 1.00 0.00 177 ALA A N 13
ATOM 17516 C CA . ALA B 2 27 ? -2.185 9.462 0.499 1.00 0.00 177 ALA A CA 13
ATOM 17517 C C . ALA B 2 27 ? -3.565 10.060 0.133 1.00 0.00 177 ALA A C 13
ATOM 17518 O O . ALA B 2 27 ? -4.596 9.455 0.432 1.00 0.00 177 ALA A O 13
ATOM 17525 N N . HIS B 2 28 ? -3.633 11.182 -0.600 1.00 0.00 178 HIS A N 13
ATOM 17526 C CA . HIS B 2 28 ? -4.916 11.684 -1.141 1.00 0.00 178 HIS A CA 13
ATOM 17527 C C . HIS B 2 28 ? -5.283 10.897 -2.423 1.00 0.00 178 HIS A C 13
ATOM 17528 O O . HIS B 2 28 ? -6.466 10.756 -2.741 1.00 0.00 178 HIS A O 13
ATOM 17542 N N . GLY B 2 29 ? -4.317 10.319 -3.150 1.00 0.00 179 GLY A N 13
ATOM 17543 C CA . GLY B 2 29 ? -4.612 9.431 -4.289 1.00 0.00 179 GLY A CA 13
ATOM 17544 C C . GLY B 2 29 ? -3.662 8.228 -4.263 1.00 0.00 179 GLY A C 13
ATOM 17545 O O . GLY B 2 29 ? -2.618 8.280 -3.611 1.00 0.00 179 GLY A O 13
ATOM 17549 N N . PHE B 2 30 ? -3.952 7.133 -4.977 1.00 0.00 180 PHE A N 13
ATOM 17550 C CA . PHE B 2 30 ? -3.068 5.946 -4.988 1.00 0.00 180 PHE A CA 13
ATOM 17551 C C . PHE B 2 30 ? -1.698 6.318 -5.607 1.00 0.00 180 PHE A C 13
ATOM 17552 O O . PHE B 2 30 ? -0.703 5.639 -5.353 1.00 0.00 180 PHE A O 13
ATOM 17569 N N . HIS B 2 31 ? -1.592 7.411 -6.379 1.00 0.00 181 HIS A N 13
ATOM 17570 C CA . HIS B 2 31 ? -0.302 7.863 -6.939 1.00 0.00 181 HIS A CA 13
ATOM 17571 C C . HIS B 2 31 ? 0.636 8.344 -5.796 1.00 0.00 181 HIS A C 13
ATOM 17572 O O . HIS B 2 31 ? 1.854 8.389 -5.981 1.00 0.00 181 HIS A O 13
ATOM 17586 N N . GLU B 2 32 ? 0.122 8.685 -4.596 1.00 0.00 182 GLU A N 13
ATOM 17587 C CA . GLU B 2 32 ? 0.977 9.122 -3.472 1.00 0.00 182 GLU A CA 13
ATOM 17588 C C . GLU B 2 32 ? 1.559 7.893 -2.748 1.00 0.00 182 GLU A C 13
ATOM 17589 O O . GLU B 2 32 ? 2.567 8.013 -2.049 1.00 0.00 182 GLU A O 13
ATOM 17601 N N . LEU B 2 33 ? 0.954 6.697 -2.864 1.00 0.00 183 LEU A N 13
ATOM 17602 C CA . LEU B 2 33 ? 1.414 5.509 -2.119 1.00 0.00 183 LEU A CA 13
ATOM 17603 C C . LEU B 2 33 ? 2.831 5.130 -2.573 1.00 0.00 183 LEU A C 13
ATOM 17604 O O . LEU B 2 33 ? 3.066 4.935 -3.772 1.00 0.00 183 LEU A O 13
ATOM 17620 N N . ARG B 2 34 ? 3.812 5.030 -1.669 1.00 0.00 184 ARG A N 13
ATOM 17621 C CA . ARG B 2 34 ? 5.205 4.743 -2.059 1.00 0.00 184 ARG A CA 13
ATOM 17622 C C . ARG B 2 34 ? 5.415 3.217 -2.150 1.00 0.00 184 ARG A C 13
ATOM 17623 O O . ARG B 2 34 ? 4.741 2.457 -1.449 1.00 0.00 184 ARG A O 13
ATOM 17644 N N . SER B 2 35 ? 6.316 2.719 -3.016 1.00 0.00 185 SER A N 13
ATOM 17645 C CA . SER B 2 35 ? 6.504 1.264 -3.212 1.00 0.00 185 SER A CA 13
ATOM 17646 C C . SER B 2 35 ? 7.349 0.682 -2.052 1.00 0.00 185 SER A C 13
ATOM 17647 O O . SER B 2 35 ? 8.562 0.494 -2.205 1.00 0.00 185 SER A O 13
ATOM 17655 N N . LEU B 2 36 ? 6.761 0.372 -0.878 1.00 0.00 186 LEU A N 13
ATOM 17656 C CA . LEU B 2 36 ? 7.510 -0.226 0.241 1.00 0.00 186 LEU A CA 13
ATOM 17657 C C . LEU B 2 36 ? 7.528 -1.759 0.095 1.00 0.00 186 LEU A C 13
ATOM 17658 O O . LEU B 2 36 ? 6.465 -2.384 0.001 1.00 0.00 186 LEU A O 13
ATOM 17674 N N . THR B 2 37 ? 8.692 -2.416 0.152 1.00 0.00 187 THR A N 13
ATOM 17675 C CA . THR B 2 37 ? 8.757 -3.896 0.203 1.00 0.00 187 THR A CA 13
ATOM 17676 C C . THR B 2 37 ? 8.295 -4.383 1.593 1.00 0.00 187 THR A C 13
ATOM 17677 O O . THR B 2 37 ? 8.405 -3.641 2.578 1.00 0.00 187 THR A O 13
ATOM 17688 N N . ARG B 2 38 ? 7.723 -5.592 1.719 1.00 0.00 188 ARG A N 13
ATOM 17689 C CA . ARG B 2 38 ? 7.102 -6.044 2.987 1.00 0.00 188 ARG A CA 13
ATOM 17690 C C . ARG B 2 38 ? 8.143 -6.776 3.852 1.00 0.00 188 ARG A C 13
ATOM 17691 O O . ARG B 2 38 ? 9.170 -7.229 3.337 1.00 0.00 188 ARG A O 13
ATOM 17712 N N . HIS B 2 39 ? 7.934 -6.898 5.170 1.00 0.00 189 HIS A N 13
ATOM 17713 C CA . HIS B 2 39 ? 8.888 -7.593 6.066 1.00 0.00 189 HIS A CA 13
ATOM 17714 C C . HIS B 2 39 ? 9.137 -9.043 5.553 1.00 0.00 189 HIS A C 13
ATOM 17715 O O . HIS B 2 39 ? 8.225 -9.665 4.997 1.00 0.00 189 HIS A O 13
ATOM 17729 N N . PRO B 2 40 ? 10.351 -9.620 5.717 1.00 0.00 190 PRO A N 13
ATOM 17730 C CA . PRO B 2 40 ? 10.665 -10.960 5.198 1.00 0.00 190 PRO A CA 13
ATOM 17731 C C . PRO B 2 40 ? 9.677 -12.011 5.786 1.00 0.00 190 PRO A C 13
ATOM 17732 O O . PRO B 2 40 ? 9.348 -12.992 5.111 1.00 0.00 190 PRO A O 13
ATOM 17743 N N . LYS B 2 41 ? 9.173 -11.841 7.023 1.00 0.00 191 LYS A N 13
ATOM 17744 C CA . LYS B 2 41 ? 8.218 -12.802 7.631 1.00 0.00 191 LYS A CA 13
ATOM 17745 C C . LYS B 2 41 ? 6.796 -12.200 7.621 1.00 0.00 191 LYS A C 13
ATOM 17746 O O . LYS B 2 41 ? 5.946 -12.622 8.403 1.00 0.00 191 LYS A O 13
ATOM 17765 N N . TYR B 2 42 ? 6.493 -11.225 6.756 1.00 0.00 192 TYR A N 13
ATOM 17766 C CA . TYR B 2 42 ? 5.161 -10.588 6.717 1.00 0.00 192 TYR A CA 13
ATOM 17767 C C . TYR B 2 42 ? 4.054 -11.670 6.583 1.00 0.00 192 TYR A C 13
ATOM 17768 O O . TYR B 2 42 ? 4.014 -12.405 5.591 1.00 0.00 192 TYR A O 13
ATOM 17786 N N . LYS B 2 43 ? 3.136 -11.787 7.572 1.00 0.00 193 LYS A N 13
ATOM 17787 C CA . LYS B 2 43 ? 2.012 -12.756 7.534 1.00 0.00 193 LYS A CA 13
ATOM 17788 C C . LYS B 2 43 ? 2.551 -14.194 7.308 1.00 0.00 193 LYS A C 13
ATOM 17789 O O . LYS B 2 43 ? 2.104 -14.884 6.387 1.00 0.00 193 LYS A O 13
ATOM 17808 N N . THR B 2 44 ? 3.429 -14.713 8.171 1.00 0.00 194 THR A N 13
ATOM 17809 C CA . THR B 2 44 ? 3.871 -16.136 8.096 1.00 0.00 194 THR A CA 13
ATOM 17810 C C . THR B 2 44 ? 3.411 -16.894 9.357 1.00 0.00 194 THR A C 13
ATOM 17811 O O . THR B 2 44 ? 3.234 -18.111 9.309 1.00 0.00 194 THR A O 13
ATOM 17822 N N . GLU B 2 45 ? 3.179 -16.221 10.498 1.00 0.00 195 GLU A N 13
ATOM 17823 C CA . GLU B 2 45 ? 2.708 -16.899 11.733 1.00 0.00 195 GLU A CA 13
ATOM 17824 C C . GLU B 2 45 ? 1.323 -16.349 12.135 1.00 0.00 195 GLU A C 13
ATOM 17825 O O . GLU B 2 45 ? 1.018 -15.185 11.867 1.00 0.00 195 GLU A O 13
ATOM 17837 N N . LEU B 2 46 ? 0.451 -17.146 12.778 1.00 0.00 196 LEU A N 13
ATOM 17838 C CA . LEU B 2 46 ? -0.899 -16.686 13.167 1.00 0.00 196 LEU A CA 13
ATOM 17839 C C . LEU B 2 46 ? -0.791 -15.569 14.218 1.00 0.00 196 LEU A C 13
ATOM 17840 O O . LEU B 2 46 ? -0.035 -15.702 15.189 1.00 0.00 196 LEU A O 13
ATOM 17856 N N . CYS B 2 47 ? -1.547 -14.475 14.098 1.00 0.00 197 CYS A N 13
ATOM 17857 C CA . CYS B 2 47 ? -1.535 -13.405 15.095 1.00 0.00 197 CYS A CA 13
ATOM 17858 C C . CYS B 2 47 ? -2.205 -13.893 16.390 1.00 0.00 197 CYS A C 13
ATOM 17859 O O . CYS B 2 47 ? -3.398 -14.220 16.390 1.00 0.00 197 CYS A O 13
ATOM 17866 N N . ARG B 2 48 ? -1.485 -13.960 17.512 1.00 0.00 198 ARG A N 13
ATOM 17867 C CA . ARG B 2 48 ? -2.056 -14.427 18.799 1.00 0.00 198 ARG A CA 13
ATOM 17868 C C . ARG B 2 48 ? -3.279 -13.587 19.161 1.00 0.00 198 ARG A C 13
ATOM 17869 O O . ARG B 2 48 ? -4.332 -14.141 19.457 1.00 0.00 198 ARG A O 13
ATOM 17890 N N . THR B 2 49 ? -3.191 -12.253 19.190 1.00 0.00 199 THR A N 13
ATOM 17891 C CA . THR B 2 49 ? -4.321 -11.400 19.620 1.00 0.00 199 THR A CA 13
ATOM 17892 C C . THR B 2 49 ? -5.546 -11.656 18.724 1.00 0.00 199 THR A C 13
ATOM 17893 O O . THR B 2 49 ? -6.642 -11.875 19.240 1.00 0.00 199 THR A O 13
ATOM 17904 N N . PHE B 2 50 ? -5.418 -11.684 17.391 1.00 0.00 200 PHE A N 13
ATOM 17905 C CA . PHE B 2 50 ? -6.582 -11.887 16.503 1.00 0.00 200 PHE A CA 13
ATOM 17906 C C . PHE B 2 50 ? -7.137 -13.321 16.680 1.00 0.00 200 PHE A C 13
ATOM 17907 O O . PHE B 2 50 ? -8.352 -13.505 16.728 1.00 0.00 200 PHE A O 13
ATOM 17924 N N . HIS B 2 51 ? -6.302 -14.349 16.812 1.00 0.00 201 HIS A N 13
ATOM 17925 C CA . HIS B 2 51 ? -6.789 -15.742 16.978 1.00 0.00 201 HIS A CA 13
ATOM 17926 C C . HIS B 2 51 ? -7.186 -16.000 18.467 1.00 0.00 201 HIS A C 13
ATOM 17927 O O . HIS B 2 51 ? -7.703 -17.075 18.785 1.00 0.00 201 HIS A O 13
ATOM 17941 N N . THR B 2 52 ? -7.033 -15.029 19.385 1.00 0.00 202 THR A N 13
ATOM 17942 C CA . THR B 2 52 ? -7.473 -15.200 20.802 1.00 0.00 202 THR A CA 13
ATOM 17943 C C . THR B 2 52 ? -8.655 -14.260 21.098 1.00 0.00 202 THR A C 13
ATOM 17944 O O . THR B 2 52 ? -9.752 -14.733 21.400 1.00 0.00 202 THR A O 13
ATOM 17955 N N . ILE B 2 53 ? -8.490 -12.932 21.040 1.00 0.00 203 ILE A N 13
ATOM 17956 C CA . ILE B 2 53 ? -9.586 -11.989 21.362 1.00 0.00 203 ILE A CA 13
ATOM 17957 C C . ILE B 2 53 ? -10.564 -11.904 20.167 1.00 0.00 203 ILE A C 13
ATOM 17958 O O . ILE B 2 53 ? -11.660 -11.356 20.305 1.00 0.00 203 ILE A O 13
ATOM 17974 N N . GLY B 2 54 ? -10.204 -12.398 18.971 1.00 0.00 204 GLY A N 13
ATOM 17975 C CA . GLY B 2 54 ? -11.033 -12.210 17.766 1.00 0.00 204 GLY A CA 13
ATOM 17976 C C . GLY B 2 54 ? -10.735 -10.832 17.145 1.00 0.00 204 GLY A C 13
ATOM 17977 O O . GLY B 2 54 ? -11.367 -10.451 16.156 1.00 0.00 204 GLY A O 13
ATOM 17981 N N . PHE B 2 55 ? -9.797 -10.042 17.695 1.00 0.00 205 PHE A N 13
ATOM 17982 C CA . PHE B 2 55 ? -9.496 -8.699 17.181 1.00 0.00 205 PHE A CA 13
ATOM 17983 C C . PHE B 2 55 ? -7.998 -8.393 17.384 1.00 0.00 205 PHE A C 13
ATOM 17984 O O . PHE B 2 55 ? -7.332 -9.075 18.165 1.00 0.00 205 PHE A O 13
ATOM 18001 N N . CYS B 2 56 ? -7.438 -7.349 16.754 1.00 0.00 206 CYS A N 13
ATOM 18002 C CA . CYS B 2 56 ? -6.036 -6.970 16.966 1.00 0.00 206 CYS A CA 13
ATOM 18003 C C . CYS B 2 56 ? -5.896 -5.435 16.871 1.00 0.00 206 CYS A C 13
ATOM 18004 O O . CYS B 2 56 ? -6.411 -4.825 15.923 1.00 0.00 206 CYS A O 13
ATOM 18011 N N . PRO B 2 57 ? -5.222 -4.758 17.827 1.00 0.00 207 PRO A N 13
ATOM 18012 C CA . PRO B 2 57 ? -5.148 -3.298 17.846 1.00 0.00 207 PRO A CA 13
ATOM 18013 C C . PRO B 2 57 ? -4.256 -2.797 16.692 1.00 0.00 207 PRO A C 13
ATOM 18014 O O . PRO B 2 57 ? -4.257 -1.599 16.390 1.00 0.00 207 PRO A O 13
ATOM 18025 N N . TYR B 2 58 ? -3.497 -3.666 16.000 1.00 0.00 208 TYR A N 13
ATOM 18026 C CA . TYR B 2 58 ? -2.668 -3.239 14.858 1.00 0.00 208 TYR A CA 13
ATOM 18027 C C . TYR B 2 58 ? -3.506 -3.289 13.560 1.00 0.00 208 TYR A C 13
ATOM 18028 O O . TYR B 2 58 ? -3.149 -2.645 12.571 1.00 0.00 208 TYR A O 13
ATOM 18046 N N . GLY B 2 59 ? -4.660 -3.975 13.538 1.00 0.00 209 GLY A N 13
ATOM 18047 C CA . GLY B 2 59 ? -5.562 -3.958 12.371 1.00 0.00 209 GLY A CA 13
ATOM 18048 C C . GLY B 2 59 ? -4.811 -4.459 11.117 1.00 0.00 209 GLY A C 13
ATOM 18049 O O . GLY B 2 59 ? -4.027 -5.408 11.205 1.00 0.00 209 GLY A O 13
ATOM 18053 N N . PRO B 2 60 ? -5.031 -3.870 9.923 1.00 0.00 210 PRO A N 13
ATOM 18054 C CA . PRO B 2 60 ? -4.403 -4.345 8.690 1.00 0.00 210 PRO A CA 13
ATOM 18055 C C . PRO B 2 60 ? -2.887 -4.037 8.714 1.00 0.00 210 PRO A C 13
ATOM 18056 O O . PRO B 2 60 ? -2.138 -4.570 7.889 1.00 0.00 210 PRO A O 13
ATOM 18067 N N . ARG B 2 61 ? -2.382 -3.202 9.645 1.00 0.00 211 ARG A N 13
ATOM 18068 C CA . ARG B 2 61 ? -0.937 -2.893 9.722 1.00 0.00 211 ARG A CA 13
ATOM 18069 C C . ARG B 2 61 ? -0.207 -3.995 10.524 1.00 0.00 211 ARG A C 13
ATOM 18070 O O . ARG B 2 61 ? 1.011 -3.922 10.701 1.00 0.00 211 ARG A O 13
ATOM 18091 N N . CYS B 2 62 ? -0.907 -5.027 11.037 1.00 0.00 212 CYS A N 13
ATOM 18092 C CA . CYS B 2 62 ? -0.268 -6.091 11.818 1.00 0.00 212 CYS A CA 13
ATOM 18093 C C . CYS B 2 62 ? 0.660 -6.921 10.907 1.00 0.00 212 CYS A C 13
ATOM 18094 O O . CYS B 2 62 ? 0.335 -7.151 9.736 1.00 0.00 212 CYS A O 13
ATOM 18101 N N . HIS B 2 63 ? 1.804 -7.405 11.394 1.00 0.00 213 HIS A N 13
ATOM 18102 C CA . HIS B 2 63 ? 2.735 -8.191 10.572 1.00 0.00 213 HIS A CA 13
ATOM 18103 C C . HIS B 2 63 ? 2.397 -9.690 10.678 1.00 0.00 213 HIS A C 13
ATOM 18104 O O . HIS B 2 63 ? 3.114 -10.518 10.113 1.00 0.00 213 HIS A O 13
ATOM 18118 N N . PHE B 2 64 ? 1.337 -10.098 11.404 1.00 0.00 214 PHE A N 13
ATOM 18119 C CA . PHE B 2 64 ? 1.047 -11.532 11.623 1.00 0.00 214 PHE A CA 13
ATOM 18120 C C . PHE B 2 64 ? -0.304 -11.907 10.959 1.00 0.00 214 PHE A C 13
ATOM 18121 O O . PHE B 2 64 ? -1.120 -11.026 10.674 1.00 0.00 214 PHE A O 13
ATOM 18138 N N . ILE B 2 65 ? -0.555 -13.190 10.644 1.00 0.00 215 ILE A N 13
ATOM 18139 C CA . ILE B 2 65 ? -1.750 -13.596 9.861 1.00 0.00 215 ILE A CA 13
ATOM 18140 C C . ILE B 2 65 ? -3.020 -13.381 10.696 1.00 0.00 215 ILE A C 13
ATOM 18141 O O . ILE B 2 65 ? -3.188 -14.017 11.740 1.00 0.00 215 ILE A O 13
ATOM 18157 N N . HIS B 2 66 ? -3.975 -12.568 10.241 1.00 0.00 216 HIS A N 13
ATOM 18158 C CA . HIS B 2 66 ? -5.285 -12.459 10.895 1.00 0.00 216 HIS A CA 13
ATOM 18159 C C . HIS B 2 66 ? -6.253 -13.499 10.284 1.00 0.00 216 HIS A C 13
ATOM 18160 O O . HIS B 2 66 ? -6.236 -14.664 10.688 1.00 0.00 216 HIS A O 13
ATOM 18174 N N . ASN B 2 67 ? -7.069 -13.146 9.286 1.00 0.00 217 ASN A N 13
ATOM 18175 C CA . ASN B 2 67 ? -7.948 -14.118 8.620 1.00 0.00 217 ASN A CA 13
ATOM 18176 C C . ASN B 2 67 ? -7.261 -14.649 7.342 1.00 0.00 217 ASN A C 13
ATOM 18177 O O . ASN B 2 67 ? -6.764 -13.860 6.532 1.00 0.00 217 ASN A O 13
ATOM 18188 N N . ALA B 2 68 ? -7.209 -15.971 7.117 1.00 0.00 218 ALA A N 13
ATOM 18189 C CA . ALA B 2 68 ? -6.576 -16.539 5.913 1.00 0.00 218 ALA A CA 13
ATOM 18190 C C . ALA B 2 68 ? -7.497 -16.312 4.672 1.00 0.00 218 ALA A C 13
ATOM 18191 O O . ALA B 2 68 ? -7.062 -16.529 3.537 1.00 0.00 218 ALA A O 13
ATOM 18198 N N . ASP B 2 69 ? -8.747 -15.847 4.840 1.00 0.00 219 ASP A N 13
ATOM 18199 C CA . ASP B 2 69 ? -9.636 -15.555 3.703 1.00 0.00 219 ASP A CA 13
ATOM 18200 C C . ASP B 2 69 ? -9.775 -14.026 3.536 1.00 0.00 219 ASP A C 13
ATOM 18201 O O . ASP B 2 69 ? -9.958 -13.309 4.523 1.00 0.00 219 ASP A O 13
ATOM 18210 N N . GLU B 2 70 ? -9.723 -13.485 2.314 1.00 0.00 220 GLU A N 13
ATOM 18211 C CA . GLU B 2 70 ? -9.868 -12.034 2.092 1.00 0.00 220 GLU A CA 13
ATOM 18212 C C . GLU B 2 70 ? -11.342 -11.633 2.256 1.00 0.00 220 GLU A C 13
ATOM 18213 O O . GLU B 2 70 ? -11.639 -10.474 2.579 1.00 0.00 220 GLU A O 13
ATOM 18501 N N . SER B 2 1 ? 9.644 10.676 6.708 1.00 0.00 151 SER A N 14
ATOM 18502 C CA . SER B 2 1 ? 9.107 9.386 7.213 1.00 0.00 151 SER A CA 14
ATOM 18503 C C . SER B 2 1 ? 9.053 8.375 6.075 1.00 0.00 151 SER A C 14
ATOM 18504 O O . SER B 2 1 ? 8.609 8.708 4.975 1.00 0.00 151 SER A O 14
ATOM 18514 N N . THR B 2 2 ? 9.440 7.111 6.290 1.00 0.00 152 THR A N 14
ATOM 18515 C CA . THR B 2 2 ? 9.334 6.064 5.241 1.00 0.00 152 THR A CA 14
ATOM 18516 C C . THR B 2 2 ? 7.853 5.735 4.985 1.00 0.00 152 THR A C 14
ATOM 18517 O O . THR B 2 2 ? 7.520 5.186 3.932 1.00 0.00 152 THR A O 14
ATOM 18528 N N . ARG B 2 3 ? 6.922 6.075 5.896 1.00 0.00 153 ARG A N 14
ATOM 18529 C CA . ARG B 2 3 ? 5.481 5.804 5.693 1.00 0.00 153 ARG A CA 14
ATOM 18530 C C . ARG B 2 3 ? 4.828 6.973 4.930 1.00 0.00 153 ARG A C 14
ATOM 18531 O O . ARG B 2 3 ? 3.610 6.995 4.771 1.00 0.00 153 ARG A O 14
ATOM 18552 N N . TYR B 2 4 ? 5.586 7.978 4.462 1.00 0.00 154 TYR A N 14
ATOM 18553 C CA . TYR B 2 4 ? 5.000 9.165 3.812 1.00 0.00 154 TYR A CA 14
ATOM 18554 C C . TYR B 2 4 ? 4.104 8.730 2.626 1.00 0.00 154 TYR A C 14
ATOM 18555 O O . TYR B 2 4 ? 4.581 8.066 1.698 1.00 0.00 154 TYR A O 14
ATOM 18573 N N . LYS B 2 5 ? 2.805 9.110 2.602 1.00 0.00 155 LYS A N 14
ATOM 18574 C CA . LYS B 2 5 ? 1.890 8.784 1.473 1.00 0.00 155 LYS A CA 14
ATOM 18575 C C . LYS B 2 5 ? 1.918 7.259 1.177 1.00 0.00 155 LYS A C 14
ATOM 18576 O O . LYS B 2 5 ? 1.696 6.847 0.040 1.00 0.00 155 LYS A O 14
ATOM 18595 N N . THR B 2 6 ? 2.104 6.392 2.176 1.00 0.00 156 THR A N 14
ATOM 18596 C CA . THR B 2 6 ? 1.958 4.924 1.976 1.00 0.00 156 THR A CA 14
ATOM 18597 C C . THR B 2 6 ? 0.514 4.511 2.260 1.00 0.00 156 THR A C 14
ATOM 18598 O O . THR B 2 6 ? 0.102 3.409 1.893 1.00 0.00 156 THR A O 14
ATOM 18609 N N . GLU B 2 7 ? -0.303 5.362 2.906 1.00 0.00 157 GLU A N 14
ATOM 18610 C CA . GLU B 2 7 ? -1.697 5.027 3.235 1.00 0.00 157 GLU A CA 14
ATOM 18611 C C . GLU B 2 7 ? -2.626 6.134 2.715 1.00 0.00 157 GLU A C 14
ATOM 18612 O O . GLU B 2 7 ? -2.222 7.302 2.647 1.00 0.00 157 GLU A O 14
ATOM 18624 N N . LEU B 2 8 ? -3.856 5.822 2.289 1.00 0.00 158 LEU A N 14
ATOM 18625 C CA . LEU B 2 8 ? -4.762 6.825 1.701 1.00 0.00 158 LEU A CA 14
ATOM 18626 C C . LEU B 2 8 ? -5.144 7.877 2.757 1.00 0.00 158 LEU A C 14
ATOM 18627 O O . LEU B 2 8 ? -5.436 7.524 3.905 1.00 0.00 158 LEU A O 14
ATOM 18643 N N . CYS B 2 9 ? -5.290 9.156 2.387 1.00 0.00 159 CYS A N 14
ATOM 18644 C CA . CYS B 2 9 ? -5.858 10.164 3.277 1.00 0.00 159 CYS A CA 14
ATOM 18645 C C . CYS B 2 9 ? -7.385 10.035 3.276 1.00 0.00 159 CYS A C 14
ATOM 18646 O O . CYS B 2 9 ? -8.051 10.504 2.335 1.00 0.00 159 CYS A O 14
ATOM 18653 N N . ARG B 2 10 ? -7.991 9.326 4.243 1.00 0.00 160 ARG A N 14
ATOM 18654 C CA . ARG B 2 10 ? -9.431 9.008 4.189 1.00 0.00 160 ARG A CA 14
ATOM 18655 C C . ARG B 2 10 ? -10.272 10.303 4.365 1.00 0.00 160 ARG A C 14
ATOM 18656 O O . ARG B 2 10 ? -11.288 10.460 3.690 1.00 0.00 160 ARG A O 14
ATOM 18677 N N . PRO B 2 11 ? -9.876 11.277 5.232 1.00 0.00 161 PRO A N 14
ATOM 18678 C CA . PRO B 2 11 ? -10.620 12.546 5.377 1.00 0.00 161 PRO A CA 14
ATOM 18679 C C . PRO B 2 11 ? -10.770 13.226 3.997 1.00 0.00 161 PRO A C 14
ATOM 18680 O O . PRO B 2 11 ? -11.844 13.756 3.683 1.00 0.00 161 PRO A O 14
ATOM 18691 N N . PHE B 2 12 ? -9.750 13.195 3.123 1.00 0.00 162 PHE A N 14
ATOM 18692 C CA . PHE B 2 12 ? -9.850 13.789 1.784 1.00 0.00 162 PHE A CA 14
ATOM 18693 C C . PHE B 2 12 ? -10.805 12.948 0.909 1.00 0.00 162 PHE A C 14
ATOM 18694 O O . PHE B 2 12 ? -11.598 13.511 0.156 1.00 0.00 162 PHE A O 14
ATOM 18711 N N . GLU B 2 13 ? -10.771 11.614 0.971 1.00 0.00 163 GLU A N 14
ATOM 18712 C CA . GLU B 2 13 ? -11.675 10.772 0.154 1.00 0.00 163 GLU A CA 14
ATOM 18713 C C . GLU B 2 13 ? -13.138 10.949 0.642 1.00 0.00 163 GLU A C 14
ATOM 18714 O O . GLU B 2 13 ? -14.077 10.782 -0.138 1.00 0.00 163 GLU A O 14
ATOM 18726 N N . GLU B 2 14 ? -13.370 11.221 1.934 1.00 0.00 164 GLU A N 14
ATOM 18727 C CA . GLU B 2 14 ? -14.732 11.268 2.503 1.00 0.00 164 GLU A CA 14
ATOM 18728 C C . GLU B 2 14 ? -15.367 12.642 2.237 1.00 0.00 164 GLU A C 14
ATOM 18729 O O . GLU B 2 14 ? -16.549 12.715 1.886 1.00 0.00 164 GLU A O 14
ATOM 18741 N N . SER B 2 15 ? -14.656 13.758 2.455 1.00 0.00 165 SER A N 14
ATOM 18742 C CA . SER B 2 15 ? -15.281 15.108 2.416 1.00 0.00 165 SER A CA 14
ATOM 18743 C C . SER B 2 15 ? -14.649 15.953 1.294 1.00 0.00 165 SER A C 14
ATOM 18744 O O . SER B 2 15 ? -15.143 17.042 0.994 1.00 0.00 165 SER A O 14
ATOM 18752 N N . GLY B 2 16 ? -13.584 15.491 0.622 1.00 0.00 166 GLY A N 14
ATOM 18753 C CA . GLY B 2 16 ? -12.996 16.225 -0.518 1.00 0.00 166 GLY A CA 14
ATOM 18754 C C . GLY B 2 16 ? -12.096 17.364 -0.004 1.00 0.00 166 GLY A C 14
ATOM 18755 O O . GLY B 2 16 ? -11.655 18.202 -0.793 1.00 0.00 166 GLY A O 14
ATOM 18759 N N . THR B 2 17 ? -11.817 17.460 1.310 1.00 0.00 167 THR A N 14
ATOM 18760 C CA . THR B 2 17 ? -10.993 18.555 1.863 1.00 0.00 167 THR A CA 14
ATOM 18761 C C . THR B 2 17 ? -10.003 17.991 2.886 1.00 0.00 167 THR A C 14
ATOM 18762 O O . THR B 2 17 ? -10.286 16.967 3.521 1.00 0.00 167 THR A O 14
ATOM 18773 N N . CYS B 2 18 ? -8.839 18.620 3.105 1.00 0.00 168 CYS A N 14
ATOM 18774 C CA . CYS B 2 18 ? -7.887 18.172 4.124 1.00 0.00 168 CYS A CA 14
ATOM 18775 C C . CYS B 2 18 ? -7.196 19.397 4.752 1.00 0.00 168 CYS A C 14
ATOM 18776 O O . CYS B 2 18 ? -6.616 20.219 4.030 1.00 0.00 168 CYS A O 14
ATOM 18783 N N . LYS B 2 19 ? -7.258 19.588 6.076 1.00 0.00 169 LYS A N 14
ATOM 18784 C CA . LYS B 2 19 ? -6.712 20.805 6.726 1.00 0.00 169 LYS A CA 14
ATOM 18785 C C . LYS B 2 19 ? -5.176 20.813 6.624 1.00 0.00 169 LYS A C 14
ATOM 18786 O O . LYS B 2 19 ? -4.554 21.860 6.817 1.00 0.00 169 LYS A O 14
ATOM 18805 N N . TYR B 2 20 ? -4.521 19.686 6.340 1.00 0.00 170 TYR A N 14
ATOM 18806 C CA . TYR B 2 20 ? -3.052 19.639 6.238 1.00 0.00 170 TYR A CA 14
ATOM 18807 C C . TYR B 2 20 ? -2.610 20.044 4.811 1.00 0.00 170 TYR A C 14
ATOM 18808 O O . TYR B 2 20 ? -1.469 20.467 4.620 1.00 0.00 170 TYR A O 14
ATOM 18826 N N . GLY B 2 21 ? -3.495 20.010 3.800 1.00 0.00 171 GLY A N 14
ATOM 18827 C CA . GLY B 2 21 ? -3.168 20.514 2.450 1.00 0.00 171 GLY A CA 14
ATOM 18828 C C . GLY B 2 21 ? -1.918 19.792 1.906 1.00 0.00 171 GLY A C 14
ATOM 18829 O O . GLY B 2 21 ? -1.836 18.566 1.974 1.00 0.00 171 GLY A O 14
ATOM 18833 N N . GLU B 2 22 ? -0.938 20.504 1.330 1.00 0.00 172 GLU A N 14
ATOM 18834 C CA . GLU B 2 22 ? 0.245 19.859 0.712 1.00 0.00 172 GLU A CA 14
ATOM 18835 C C . GLU B 2 22 ? 1.191 19.323 1.812 1.00 0.00 172 GLU A C 14
ATOM 18836 O O . GLU B 2 22 ? 2.134 18.587 1.508 1.00 0.00 172 GLU A O 14
ATOM 18848 N N . LYS B 2 23 ? 0.959 19.625 3.103 1.00 0.00 173 LYS A N 14
ATOM 18849 C CA . LYS B 2 23 ? 1.792 19.086 4.201 1.00 0.00 173 LYS A CA 14
ATOM 18850 C C . LYS B 2 23 ? 1.156 17.799 4.759 1.00 0.00 173 LYS A C 14
ATOM 18851 O O . LYS B 2 23 ? 1.705 17.191 5.681 1.00 0.00 173 LYS A O 14
ATOM 18870 N N . CYS B 2 24 ? 0.023 17.320 4.217 1.00 0.00 174 CYS A N 14
ATOM 18871 C CA . CYS B 2 24 ? -0.578 16.061 4.660 1.00 0.00 174 CYS A CA 14
ATOM 18872 C C . CYS B 2 24 ? 0.391 14.899 4.378 1.00 0.00 174 CYS A C 14
ATOM 18873 O O . CYS B 2 24 ? 0.859 14.744 3.242 1.00 0.00 174 CYS A O 14
ATOM 18880 N N . GLN B 2 25 ? 0.743 14.076 5.366 1.00 0.00 175 GLN A N 14
ATOM 18881 C CA . GLN B 2 25 ? 1.692 12.975 5.166 1.00 0.00 175 GLN A CA 14
ATOM 18882 C C . GLN B 2 25 ? 0.953 11.738 4.601 1.00 0.00 175 GLN A C 14
ATOM 18883 O O . GLN B 2 25 ? 1.530 10.657 4.546 1.00 0.00 175 GLN A O 14
ATOM 18897 N N . PHE B 2 26 ? -0.307 11.852 4.151 1.00 0.00 176 PHE A N 14
ATOM 18898 C CA . PHE B 2 26 ? -1.066 10.694 3.628 1.00 0.00 176 PHE A CA 14
ATOM 18899 C C . PHE B 2 26 ? -1.419 10.931 2.149 1.00 0.00 176 PHE A C 14
ATOM 18900 O O . PHE B 2 26 ? -1.359 12.066 1.671 1.00 0.00 176 PHE A O 14
ATOM 18917 N N . ALA B 2 27 ? -1.733 9.893 1.367 1.00 0.00 177 ALA A N 14
ATOM 18918 C CA . ALA B 2 27 ? -1.918 10.035 -0.083 1.00 0.00 177 ALA A CA 14
ATOM 18919 C C . ALA B 2 27 ? -3.295 10.668 -0.379 1.00 0.00 177 ALA A C 14
ATOM 18920 O O . ALA B 2 27 ? -4.325 10.046 -0.128 1.00 0.00 177 ALA A O 14
ATOM 18927 N N . HIS B 2 28 ? -3.363 11.860 -0.990 1.00 0.00 178 HIS A N 14
ATOM 18928 C CA . HIS B 2 28 ? -4.643 12.427 -1.445 1.00 0.00 178 HIS A CA 14
ATOM 18929 C C . HIS B 2 28 ? -5.066 11.759 -2.770 1.00 0.00 178 HIS A C 14
ATOM 18930 O O . HIS B 2 28 ? -6.262 11.677 -3.063 1.00 0.00 178 HIS A O 14
ATOM 18944 N N . GLY B 2 29 ? -4.137 11.228 -3.578 1.00 0.00 179 GLY A N 14
ATOM 18945 C CA . GLY B 2 29 ? -4.491 10.498 -4.810 1.00 0.00 179 GLY A CA 14
ATOM 18946 C C . GLY B 2 29 ? -3.768 9.149 -4.837 1.00 0.00 179 GLY A C 14
ATOM 18947 O O . GLY B 2 29 ? -2.638 9.040 -4.350 1.00 0.00 179 GLY A O 14
ATOM 18951 N N . PHE B 2 30 ? -4.340 8.103 -5.454 1.00 0.00 180 PHE A N 14
ATOM 18952 C CA . PHE B 2 30 ? -3.664 6.792 -5.577 1.00 0.00 180 PHE A CA 14
ATOM 18953 C C . PHE B 2 30 ? -2.379 6.948 -6.416 1.00 0.00 180 PHE A C 14
ATOM 18954 O O . PHE B 2 30 ? -1.462 6.134 -6.297 1.00 0.00 180 PHE A O 14
ATOM 18971 N N . HIS B 2 31 ? -2.249 7.997 -7.243 1.00 0.00 181 HIS A N 14
ATOM 18972 C CA . HIS B 2 31 ? -1.035 8.231 -8.039 1.00 0.00 181 HIS A CA 14
ATOM 18973 C C . HIS B 2 31 ? 0.162 8.552 -7.103 1.00 0.00 181 HIS A C 14
ATOM 18974 O O . HIS B 2 31 ? 1.313 8.519 -7.544 1.00 0.00 181 HIS A O 14
ATOM 18988 N N . GLU B 2 32 ? -0.058 8.862 -5.814 1.00 0.00 182 GLU A N 14
ATOM 18989 C CA . GLU B 2 32 ? 1.038 9.238 -4.901 1.00 0.00 182 GLU A CA 14
ATOM 18990 C C . GLU B 2 32 ? 1.395 8.052 -3.987 1.00 0.00 182 GLU A C 14
ATOM 18991 O O . GLU B 2 32 ? 2.369 8.127 -3.232 1.00 0.00 182 GLU A O 14
ATOM 19003 N N . LEU B 2 33 ? 0.610 6.951 -3.971 1.00 0.00 183 LEU A N 14
ATOM 19004 C CA . LEU B 2 33 ? 0.837 5.842 -3.025 1.00 0.00 183 LEU A CA 14
ATOM 19005 C C . LEU B 2 33 ? 2.248 5.262 -3.228 1.00 0.00 183 LEU A C 14
ATOM 19006 O O . LEU B 2 33 ? 2.616 4.908 -4.355 1.00 0.00 183 LEU A O 14
ATOM 19022 N N . ARG B 2 34 ? 3.059 5.114 -2.176 1.00 0.00 184 ARG A N 14
ATOM 19023 C CA . ARG B 2 34 ? 4.413 4.523 -2.299 1.00 0.00 184 ARG A CA 14
ATOM 19024 C C . ARG B 2 34 ? 4.397 3.077 -1.777 1.00 0.00 184 ARG A C 14
ATOM 19025 O O . ARG B 2 34 ? 3.662 2.769 -0.835 1.00 0.00 184 ARG A O 14
ATOM 19046 N N . SER B 2 35 ? 5.167 2.153 -2.361 1.00 0.00 185 SER A N 14
ATOM 19047 C CA . SER B 2 35 ? 5.146 0.732 -1.944 1.00 0.00 185 SER A CA 14
ATOM 19048 C C . SER B 2 35 ? 5.754 0.593 -0.534 1.00 0.00 185 SER A C 14
ATOM 19049 O O . SER B 2 35 ? 6.733 1.277 -0.213 1.00 0.00 185 SER A O 14
ATOM 19057 N N . LEU B 2 36 ? 5.263 -0.329 0.321 1.00 0.00 186 LEU A N 14
ATOM 19058 C CA . LEU B 2 36 ? 5.859 -0.564 1.647 1.00 0.00 186 LEU A CA 14
ATOM 19059 C C . LEU B 2 36 ? 6.803 -1.780 1.581 1.00 0.00 186 LEU A C 14
ATOM 19060 O O . LEU B 2 36 ? 6.408 -2.843 1.092 1.00 0.00 186 LEU A O 14
ATOM 19076 N N . THR B 2 37 ? 8.036 -1.692 2.092 1.00 0.00 187 THR A N 14
ATOM 19077 C CA . THR B 2 37 ? 8.950 -2.854 2.155 1.00 0.00 187 THR A CA 14
ATOM 19078 C C . THR B 2 37 ? 8.405 -3.883 3.168 1.00 0.00 18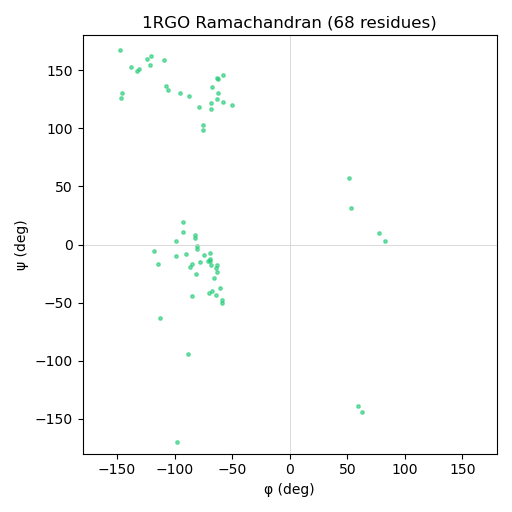7 THR A C 14
ATOM 19079 O O . THR B 2 37 ? 8.346 -3.596 4.368 1.00 0.00 187 THR A O 14
ATOM 19090 N N . ARG B 2 38 ? 7.935 -5.065 2.734 1.00 0.00 188 ARG A N 14
ATOM 19091 C CA . ARG B 2 38 ? 7.292 -6.038 3.646 1.00 0.00 188 ARG A CA 14
ATOM 19092 C C . ARG B 2 38 ? 8.361 -6.770 4.467 1.00 0.00 188 ARG A C 14
ATOM 19093 O O . ARG B 2 38 ? 9.391 -7.179 3.922 1.00 0.00 188 ARG A O 14
ATOM 19114 N N . HIS B 2 39 ? 8.167 -6.962 5.779 1.00 0.00 189 HIS A N 14
ATOM 19115 C CA . HIS B 2 39 ? 9.134 -7.697 6.623 1.00 0.00 189 HIS A CA 14
ATOM 19116 C C . HIS B 2 39 ? 9.371 -9.120 6.036 1.00 0.00 189 HIS A C 14
ATOM 19117 O O . HIS B 2 39 ? 8.450 -9.713 5.466 1.00 0.00 189 HIS A O 14
ATOM 19131 N N . PRO B 2 40 ? 10.582 -9.710 6.158 1.00 0.00 190 PRO A N 14
ATOM 19132 C CA . PRO B 2 40 ? 10.879 -11.025 5.571 1.00 0.00 190 PRO A CA 14
ATOM 19133 C C . PRO B 2 40 ? 9.966 -12.115 6.208 1.00 0.00 190 PRO A C 14
ATOM 19134 O O . PRO B 2 40 ? 9.681 -13.130 5.567 1.00 0.00 190 PRO A O 14
ATOM 19145 N N . LYS B 2 41 ? 9.458 -11.927 7.441 1.00 0.00 191 LYS A N 14
ATOM 19146 C CA . LYS B 2 41 ? 8.527 -12.899 8.073 1.00 0.00 191 LYS A CA 14
ATOM 19147 C C . LYS B 2 41 ? 7.089 -12.322 8.074 1.00 0.00 191 LYS A C 14
ATOM 19148 O O . LYS B 2 41 ? 6.231 -12.814 8.805 1.00 0.00 191 LYS A O 14
ATOM 19167 N N . TYR B 2 42 ? 6.782 -11.301 7.263 1.00 0.00 192 TYR A N 14
ATOM 19168 C CA . TYR B 2 42 ? 5.427 -10.703 7.215 1.00 0.00 192 TYR A CA 14
ATOM 19169 C C . TYR B 2 42 ? 4.356 -11.811 7.015 1.00 0.00 192 TYR A C 14
ATOM 19170 O O . TYR B 2 42 ? 4.385 -12.537 6.014 1.00 0.00 192 TYR A O 14
ATOM 19188 N N . LYS B 2 43 ? 3.377 -11.948 7.946 1.00 0.00 193 LYS A N 14
ATOM 19189 C CA . LYS B 2 43 ? 2.263 -12.926 7.831 1.00 0.00 193 LYS A CA 14
ATOM 19190 C C . LYS B 2 43 ? 2.822 -14.353 7.586 1.00 0.00 193 LYS A C 14
ATOM 19191 O O . LYS B 2 43 ? 2.357 -15.055 6.680 1.00 0.00 193 LYS A O 14
ATOM 19210 N N . THR B 2 44 ? 3.746 -14.850 8.412 1.00 0.00 194 THR A N 14
ATOM 19211 C CA . THR B 2 44 ? 4.228 -16.260 8.314 1.00 0.00 194 THR A CA 14
ATOM 19212 C C . THR B 2 44 ? 3.734 -17.069 9.530 1.00 0.00 194 THR A C 14
ATOM 19213 O O . THR B 2 44 ? 3.655 -18.296 9.457 1.00 0.00 194 THR A O 14
ATOM 19224 N N . GLU B 2 45 ? 3.371 -16.437 10.658 1.00 0.00 195 GLU A N 14
ATOM 19225 C CA . GLU B 2 45 ? 2.880 -17.174 11.852 1.00 0.00 195 GLU A CA 14
ATOM 19226 C C . GLU B 2 45 ? 1.488 -16.645 12.260 1.00 0.00 195 GLU A C 14
ATOM 19227 O O . GLU B 2 45 ? 1.147 -15.498 11.955 1.00 0.00 195 GLU A O 14
ATOM 19239 N N . LEU B 2 46 ? 0.655 -17.437 12.953 1.00 0.00 196 LEU A N 14
ATOM 19240 C CA . LEU B 2 46 ? -0.704 -17.011 13.330 1.00 0.00 196 LEU A CA 14
ATOM 19241 C C . LEU B 2 46 ? -0.628 -15.902 14.391 1.00 0.00 196 LEU A C 14
ATOM 19242 O O . LEU B 2 46 ? 0.121 -16.030 15.369 1.00 0.00 196 LEU A O 14
ATOM 19258 N N . CYS B 2 47 ? -1.403 -14.823 14.273 1.00 0.00 197 CYS A N 14
ATOM 19259 C CA . CYS B 2 47 ? -1.429 -13.770 15.287 1.00 0.00 197 CYS A CA 14
ATOM 19260 C C . CYS B 2 47 ? -2.088 -14.302 16.567 1.00 0.00 197 CYS A C 14
ATOM 19261 O O . CYS B 2 47 ? -3.263 -14.683 16.550 1.00 0.00 197 CYS A O 14
ATOM 19268 N N . ARG B 2 48 ? -1.370 -14.372 17.691 1.00 0.00 198 ARG A N 14
ATOM 19269 C CA . ARG B 2 48 ? -1.920 -14.916 18.950 1.00 0.00 198 ARG A CA 14
ATOM 19270 C C . ARG B 2 48 ? -3.169 -14.132 19.351 1.00 0.00 198 ARG A C 14
ATOM 19271 O O . ARG B 2 48 ? -4.206 -14.729 19.597 1.00 0.00 198 ARG A O 14
ATOM 19292 N N . THR B 2 49 ? -3.128 -12.800 19.430 1.00 0.00 199 THR A N 14
ATOM 19293 C CA . THR B 2 49 ? -4.310 -11.995 19.823 1.00 0.00 199 THR A CA 14
ATOM 19294 C C . THR B 2 49 ? -5.499 -12.303 18.888 1.00 0.00 199 THR A C 14
ATOM 19295 O O . THR B 2 49 ? -6.596 -12.588 19.372 1.00 0.00 199 THR A O 14
ATOM 19306 N N . PHE B 2 50 ? -5.335 -12.321 17.561 1.00 0.00 200 PHE A N 14
ATOM 19307 C CA . PHE B 2 50 ? -6.463 -12.591 16.646 1.00 0.00 200 PHE A CA 14
ATOM 19308 C C . PHE B 2 50 ? -6.983 -14.041 16.861 1.00 0.00 200 PHE A C 14
ATOM 19309 O O . PHE B 2 50 ? -8.190 -14.268 16.842 1.00 0.00 200 PHE A O 14
ATOM 19326 N N . HIS B 2 51 ? -6.116 -15.039 17.048 1.00 0.00 201 HIS A N 14
ATOM 19327 C CA . HIS B 2 51 ? -6.554 -16.459 17.141 1.00 0.00 201 HIS A CA 14
ATOM 19328 C C . HIS B 2 51 ? -6.859 -16.840 18.620 1.00 0.00 201 HIS A C 14
ATOM 19329 O O . HIS B 2 51 ? -7.339 -17.947 18.879 1.00 0.00 201 HIS A O 14
ATOM 19343 N N . THR B 2 52 ? -6.653 -15.954 19.604 1.00 0.00 202 THR A N 14
ATOM 19344 C CA . THR B 2 52 ? -6.966 -16.270 21.034 1.00 0.00 202 THR A CA 14
ATOM 19345 C C . THR B 2 52 ? -8.123 -15.383 21.527 1.00 0.00 202 THR A C 14
ATOM 19346 O O . THR B 2 52 ? -8.982 -15.856 22.276 1.00 0.00 202 THR A O 14
ATOM 19357 N N . ILE B 2 53 ? -8.217 -14.108 21.117 1.00 0.00 203 ILE A N 14
ATOM 19358 C CA . ILE B 2 53 ? -9.324 -13.215 21.555 1.00 0.00 203 ILE A CA 14
ATOM 19359 C C . ILE B 2 53 ? -10.324 -13.015 20.392 1.00 0.00 203 ILE A C 14
ATOM 19360 O O . ILE B 2 53 ? -11.389 -12.428 20.589 1.00 0.00 203 ILE A O 14
ATOM 19376 N N . GLY B 2 54 ? -10.027 -13.477 19.166 1.00 0.00 204 GLY A N 14
ATOM 19377 C CA . GLY B 2 54 ? -10.904 -13.234 18.006 1.00 0.00 204 GLY A CA 14
ATOM 19378 C C . GLY B 2 54 ? -10.754 -11.774 17.537 1.00 0.00 204 GLY A C 14
ATOM 19379 O O . GLY B 2 54 ? -11.586 -11.283 16.764 1.00 0.00 204 GLY A O 14
ATOM 19383 N N . PHE B 2 55 ? -9.733 -11.029 17.995 1.00 0.00 205 PHE A N 14
ATOM 19384 C CA . PHE B 2 55 ? -9.567 -9.614 17.629 1.00 0.00 205 PHE A CA 14
ATOM 19385 C C . PHE B 2 55 ? -8.097 -9.203 17.802 1.00 0.00 205 PHE A C 14
ATOM 19386 O O . PHE B 2 55 ? -7.345 -9.888 18.497 1.00 0.00 205 PHE A O 14
ATOM 19403 N N . CYS B 2 56 ? -7.641 -8.093 17.205 1.00 0.00 206 CYS A N 14
ATOM 19404 C CA . CYS B 2 56 ? -6.262 -7.635 17.354 1.00 0.00 206 CYS A CA 14
ATOM 19405 C C . CYS B 2 56 ? -6.217 -6.092 17.249 1.00 0.00 206 CYS A C 14
ATOM 19406 O O . CYS B 2 56 ? -6.758 -5.521 16.291 1.00 0.00 206 CYS A O 14
ATOM 19413 N N . PRO B 2 57 ? -5.604 -5.370 18.211 1.00 0.00 207 PRO A N 14
ATOM 19414 C CA . PRO B 2 57 ? -5.613 -3.909 18.218 1.00 0.00 207 PRO A CA 14
ATOM 19415 C C . PRO B 2 57 ? -4.697 -3.364 17.103 1.00 0.00 207 PRO A C 14
ATOM 19416 O O . PRO B 2 57 ? -4.730 -2.163 16.813 1.00 0.00 207 PRO A O 14
ATOM 19427 N N . TYR B 2 58 ? -3.896 -4.198 16.416 1.00 0.00 208 TYR A N 14
ATOM 19428 C CA . TYR B 2 58 ? -3.059 -3.725 15.301 1.00 0.00 208 TYR A CA 14
ATOM 19429 C C . TYR B 2 58 ? -3.868 -3.784 13.979 1.00 0.00 208 TYR A C 14
ATOM 19430 O O . TYR B 2 58 ? -3.506 -3.116 13.006 1.00 0.00 208 TYR A O 14
ATOM 19448 N N . GLY B 2 59 ? -5.008 -4.494 13.926 1.00 0.00 209 GLY A N 14
ATOM 19449 C CA . GLY B 2 59 ? -5.897 -4.468 12.743 1.00 0.00 209 GLY A CA 14
ATOM 19450 C C . GLY B 2 59 ? -5.131 -4.960 11.492 1.00 0.00 209 GLY A C 14
ATOM 19451 O O . GLY B 2 59 ? -4.281 -5.848 11.597 1.00 0.00 209 GLY A O 14
ATOM 19455 N N . PRO B 2 60 ? -5.416 -4.436 10.280 1.00 0.00 210 PRO A N 14
ATOM 19456 C CA . PRO B 2 60 ? -4.767 -4.900 9.050 1.00 0.00 210 PRO A CA 14
ATOM 19457 C C . PRO B 2 60 ? -3.275 -4.487 9.052 1.00 0.00 210 PRO A C 14
ATOM 19458 O O . PRO B 2 60 ? -2.487 -5.023 8.268 1.00 0.00 210 PRO A O 14
ATOM 19469 N N . ARG B 2 61 ? -2.837 -3.564 9.927 1.00 0.00 211 ARG A N 14
ATOM 19470 C CA . ARG B 2 61 ? -1.414 -3.162 10.007 1.00 0.00 211 ARG A CA 14
ATOM 19471 C C . ARG B 2 61 ? -0.624 -4.179 10.860 1.00 0.00 211 ARG A C 14
ATOM 19472 O O . ARG B 2 61 ? 0.572 -3.987 11.092 1.00 0.00 211 ARG A O 14
ATOM 19493 N N . CYS B 2 62 ? -1.235 -5.279 11.334 1.00 0.00 212 CYS A N 14
ATOM 19494 C CA . CYS B 2 62 ? -0.522 -6.281 12.130 1.00 0.00 212 CYS A CA 14
ATOM 19495 C C . CYS B 2 62 ? 0.477 -7.052 11.229 1.00 0.00 212 CYS A C 14
ATOM 19496 O O . CYS B 2 62 ? 0.235 -7.209 10.028 1.00 0.00 212 CYS A O 14
ATOM 19503 N N . HIS B 2 63 ? 1.603 -7.534 11.758 1.00 0.00 213 HIS A N 14
ATOM 19504 C CA . HIS B 2 63 ? 2.612 -8.253 10.953 1.00 0.00 213 HIS A CA 14
ATOM 19505 C C . HIS B 2 63 ? 2.340 -9.777 11.004 1.00 0.00 213 HIS A C 14
ATOM 19506 O O . HIS B 2 63 ? 3.079 -10.555 10.406 1.00 0.00 213 HIS A O 14
ATOM 19520 N N . PHE B 2 64 ? 1.313 -10.243 11.733 1.00 0.00 214 PHE A N 14
ATOM 19521 C CA . PHE B 2 64 ? 1.078 -11.692 11.938 1.00 0.00 214 PHE A CA 14
ATOM 19522 C C . PHE B 2 64 ? -0.245 -12.119 11.251 1.00 0.00 214 PHE A C 14
ATOM 19523 O O . PHE B 2 64 ? -1.086 -11.267 10.953 1.00 0.00 214 PHE A O 14
ATOM 19540 N N . ILE B 2 65 ? -0.439 -13.408 10.922 1.00 0.00 215 ILE A N 14
ATOM 19541 C CA . ILE B 2 65 ? -1.586 -13.848 10.092 1.00 0.00 215 ILE A CA 14
ATOM 19542 C C . ILE B 2 65 ? -2.890 -13.715 10.895 1.00 0.00 215 ILE A C 14
ATOM 19543 O O . ILE B 2 65 ? -3.069 -14.403 11.906 1.00 0.00 215 ILE A O 14
ATOM 19559 N N . HIS B 2 66 ? -3.852 -12.914 10.449 1.00 0.00 216 HIS A N 14
ATOM 19560 C CA . HIS B 2 66 ? -5.187 -12.879 11.057 1.00 0.00 216 HIS A CA 14
ATOM 19561 C C . HIS B 2 66 ? -6.082 -13.958 10.403 1.00 0.00 216 HIS A C 14
ATOM 19562 O O . HIS B 2 66 ? -6.001 -15.131 10.776 1.00 0.00 216 HIS A O 14
ATOM 19576 N N . ASN B 2 67 ? -6.923 -13.626 9.422 1.00 0.00 217 ASN A N 14
ATOM 19577 C CA . ASN B 2 67 ? -7.792 -14.619 8.776 1.00 0.00 217 ASN A CA 14
ATOM 19578 C C . ASN B 2 67 ? -7.116 -15.142 7.490 1.00 0.00 217 ASN A C 14
ATOM 19579 O O . ASN B 2 67 ? -6.616 -14.348 6.688 1.00 0.00 217 ASN A O 14
ATOM 19590 N N . ALA B 2 68 ? -7.047 -16.462 7.268 1.00 0.00 218 ALA A N 14
ATOM 19591 C CA . ALA B 2 68 ? -6.331 -17.026 6.107 1.00 0.00 218 ALA A CA 14
ATOM 19592 C C . ALA B 2 68 ? -7.193 -16.865 4.813 1.00 0.00 218 ALA A C 14
ATOM 19593 O O . ALA B 2 68 ? -6.694 -17.107 3.709 1.00 0.00 218 ALA A O 14
ATOM 19600 N N . ASP B 2 69 ? -8.467 -16.442 4.901 1.00 0.00 219 ASP A N 14
ATOM 19601 C CA . ASP B 2 69 ? -9.314 -16.245 3.709 1.00 0.00 219 ASP A CA 14
ATOM 19602 C C . ASP B 2 69 ? -9.547 -14.736 3.482 1.00 0.00 219 ASP A C 14
ATOM 19603 O O . ASP B 2 69 ? -9.818 -14.001 4.437 1.00 0.00 219 ASP A O 14
ATOM 19612 N N . GLU B 2 70 ? -9.479 -14.233 2.246 1.00 0.00 220 GLU A N 14
ATOM 19613 C CA . GLU B 2 70 ? -9.703 -12.802 1.969 1.00 0.00 220 GLU A CA 14
ATOM 19614 C C . GLU B 2 70 ? -11.203 -12.487 2.066 1.00 0.00 220 GLU A C 14
ATOM 19615 O O . GLU B 2 70 ? -11.580 -11.343 2.358 1.00 0.00 220 GLU A O 14
ATOM 19903 N N . SER B 2 1 ? 9.456 9.881 6.552 1.00 0.00 151 SER A N 15
ATOM 19904 C CA . SER B 2 1 ? 9.291 8.606 7.294 1.00 0.00 151 SER A CA 15
ATOM 19905 C C . SER B 2 1 ? 9.074 7.460 6.303 1.00 0.00 151 SER A C 15
ATOM 19906 O O . SER B 2 1 ? 8.665 7.695 5.164 1.00 0.00 151 SER A O 15
ATOM 19916 N N . THR B 2 2 ? 9.319 6.197 6.683 1.00 0.00 152 THR A N 15
ATOM 19917 C CA . THR B 2 2 ? 9.120 5.044 5.765 1.00 0.00 152 THR A CA 15
ATOM 19918 C C . THR B 2 2 ? 7.620 4.848 5.490 1.00 0.00 152 THR A C 15
ATOM 19919 O O . THR B 2 2 ? 7.253 4.309 4.445 1.00 0.00 152 THR A O 15
ATOM 19930 N N . ARG B 2 3 ? 6.712 5.283 6.384 1.00 0.00 153 ARG A N 15
ATOM 19931 C CA . ARG B 2 3 ? 5.255 5.112 6.178 1.00 0.00 153 ARG A CA 15
ATOM 19932 C C . ARG B 2 3 ? 4.681 6.333 5.422 1.00 0.00 153 ARG A C 15
ATOM 19933 O O . ARG B 2 3 ? 3.470 6.528 5.406 1.00 0.00 153 ARG A O 15
ATOM 19954 N N . TYR B 2 4 ? 5.505 7.201 4.813 1.00 0.00 154 TYR A N 15
ATOM 19955 C CA . TYR B 2 4 ? 5.000 8.416 4.162 1.00 0.00 154 TYR A CA 15
ATOM 19956 C C . TYR B 2 4 ? 4.122 8.031 2.947 1.00 0.00 154 TYR A C 15
ATOM 19957 O O . TYR B 2 4 ? 4.598 7.359 2.025 1.00 0.00 154 TYR A O 15
ATOM 19975 N N . LYS B 2 5 ? 2.829 8.424 2.915 1.00 0.00 155 LYS A N 15
ATOM 19976 C CA . LYS B 2 5 ? 1.910 8.099 1.784 1.00 0.00 155 LYS A CA 15
ATOM 19977 C C . LYS B 2 5 ? 1.889 6.570 1.529 1.00 0.00 155 LYS A C 15
ATOM 19978 O O . LYS B 2 5 ? 1.689 6.142 0.394 1.00 0.00 155 LYS A O 15
ATOM 19997 N N . THR B 2 6 ? 2.008 5.718 2.550 1.00 0.00 156 THR A N 15
ATOM 19998 C CA . THR B 2 6 ? 1.821 4.252 2.375 1.00 0.00 156 THR A CA 15
ATOM 19999 C C . THR B 2 6 ? 0.364 3.875 2.686 1.00 0.00 156 THR A C 15
ATOM 20000 O O . THR B 2 6 ? -0.039 2.735 2.447 1.00 0.00 156 THR A O 15
ATOM 20011 N N . GLU B 2 7 ? -0.470 4.792 3.216 1.00 0.00 157 GLU A N 15
ATOM 20012 C CA . GLU B 2 7 ? -1.878 4.483 3.551 1.00 0.00 157 GLU A CA 15
ATOM 20013 C C . GLU B 2 7 ? -2.798 5.593 3.003 1.00 0.00 157 GLU A C 15
ATOM 20014 O O . GLU B 2 7 ? -2.378 6.750 2.892 1.00 0.00 157 GLU A O 15
ATOM 20026 N N . LEU B 2 8 ? -4.049 5.286 2.614 1.00 0.00 158 LEU A N 15
ATOM 20027 C CA . LEU B 2 8 ? -4.958 6.285 2.021 1.00 0.00 158 LEU A CA 15
ATOM 20028 C C . LEU B 2 8 ? -5.342 7.343 3.071 1.00 0.00 158 LEU A C 15
ATOM 20029 O O . LEU B 2 8 ? -5.626 6.996 4.221 1.00 0.00 158 LEU A O 15
ATOM 20045 N N . CYS B 2 9 ? -5.497 8.617 2.692 1.00 0.00 159 CYS A N 15
ATOM 20046 C CA . CYS B 2 9 ? -6.067 9.630 3.580 1.00 0.00 159 CYS A CA 15
ATOM 20047 C C . CYS B 2 9 ? -7.598 9.500 3.578 1.00 0.00 159 CYS A C 15
ATOM 20048 O O . CYS B 2 9 ? -8.254 9.906 2.610 1.00 0.00 159 CYS A O 15
ATOM 20055 N N . ARG B 2 10 ? -8.21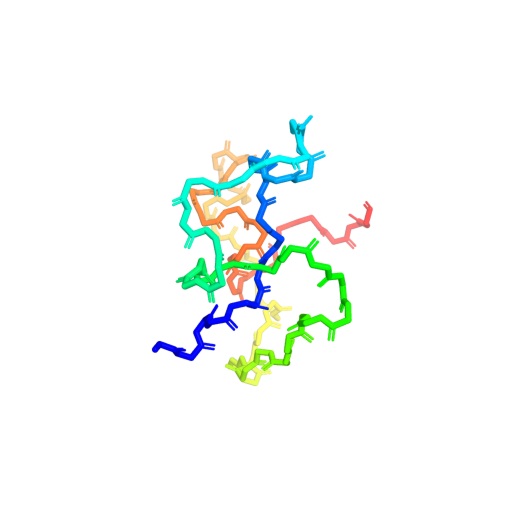7 8.869 4.593 1.00 0.00 160 ARG A N 15
ATOM 20056 C CA . ARG B 2 10 ? -9.666 8.572 4.562 1.00 0.00 160 ARG A CA 15
ATOM 20057 C C . ARG B 2 10 ? -10.482 9.888 4.662 1.00 0.00 160 ARG A C 15
ATOM 20058 O O . ARG B 2 10 ? -11.492 10.029 3.977 1.00 0.00 160 ARG A O 15
ATOM 20079 N N . PRO B 2 11 ? -10.073 10.893 5.486 1.00 0.00 161 PRO A N 15
ATOM 20080 C CA . PRO B 2 11 ? -10.791 12.177 5.569 1.00 0.00 161 PRO A CA 15
ATOM 20081 C C . PRO B 2 11 ? -10.927 12.793 4.159 1.00 0.00 161 PRO A C 15
ATOM 20082 O O . PRO B 2 11 ? -11.991 13.318 3.814 1.00 0.00 161 PRO A O 15
ATOM 20093 N N . PHE B 2 12 ? -9.897 12.723 3.297 1.00 0.00 162 PHE A N 15
ATOM 20094 C CA . PHE B 2 12 ? -9.979 13.271 1.938 1.00 0.00 162 PHE A CA 15
ATOM 20095 C C . PHE B 2 12 ? -10.939 12.412 1.085 1.00 0.00 162 PHE A C 15
ATOM 20096 O O . PHE B 2 12 ? -11.728 12.955 0.317 1.00 0.00 162 PHE A O 15
ATOM 20113 N N . GLU B 2 13 ? -10.925 11.082 1.199 1.00 0.00 163 GLU A N 15
ATOM 20114 C CA . GLU B 2 13 ? -11.857 10.219 0.439 1.00 0.00 163 GLU A CA 15
ATOM 20115 C C . GLU B 2 13 ? -13.313 10.484 0.898 1.00 0.00 163 GLU A C 15
ATOM 20116 O O . GLU B 2 13 ? -14.244 10.344 0.102 1.00 0.00 163 GLU A O 15
ATOM 20128 N N . GLU B 2 14 ? -13.561 10.816 2.172 1.00 0.00 164 GLU A N 15
ATOM 20129 C CA . GLU B 2 14 ? -14.936 10.942 2.694 1.00 0.00 164 GLU A CA 15
ATOM 20130 C C . GLU B 2 14 ? -15.482 12.359 2.416 1.00 0.00 164 GLU A C 15
ATOM 20131 O O . GLU B 2 14 ? -16.657 12.505 2.068 1.00 0.00 164 GLU A O 15
ATOM 20143 N N . SER B 2 15 ? -14.700 13.431 2.622 1.00 0.00 165 SER A N 15
ATOM 20144 C CA . SER B 2 15 ? -15.238 14.821 2.570 1.00 0.00 165 SER A CA 15
ATOM 20145 C C . SER B 2 15 ? -14.555 15.618 1.438 1.00 0.00 165 SER A C 15
ATOM 20146 O O . SER B 2 15 ? -14.979 16.736 1.134 1.00 0.00 165 SER A O 15
ATOM 20154 N N . GLY B 2 16 ? -13.520 15.088 0.771 1.00 0.00 166 GLY A N 15
ATOM 20155 C CA . GLY B 2 16 ? -12.881 15.783 -0.368 1.00 0.00 166 GLY A CA 15
ATOM 20156 C C . GLY B 2 16 ? -11.983 16.927 0.146 1.00 0.00 166 GLY A C 15
ATOM 20157 O O . GLY B 2 16 ? -11.521 17.750 -0.648 1.00 0.00 166 GLY A O 15
ATOM 20161 N N . THR B 2 17 ? -11.721 17.037 1.461 1.00 0.00 167 THR A N 15
ATOM 20162 C CA . THR B 2 17 ? -10.893 18.132 2.011 1.00 0.00 167 THR A CA 15
ATOM 20163 C C . THR B 2 17 ? -9.931 17.573 3.062 1.00 0.00 167 THR A C 15
ATOM 20164 O O . THR B 2 17 ? -10.236 16.558 3.701 1.00 0.00 167 THR A O 15
ATOM 20175 N N . CYS B 2 18 ? -8.769 18.198 3.302 1.00 0.00 168 CYS A N 15
ATOM 20176 C CA . CYS B 2 18 ? -7.841 17.750 4.343 1.00 0.00 168 CYS A CA 15
ATOM 20177 C C . CYS B 2 18 ? -7.148 18.970 4.974 1.00 0.00 168 CYS A C 15
ATOM 20178 O O . CYS B 2 18 ? -6.546 19.780 4.259 1.00 0.00 168 CYS A O 15
ATOM 20185 N N . LYS B 2 19 ? -7.217 19.161 6.300 1.00 0.00 169 LYS A N 15
ATOM 20186 C CA . LYS B 2 19 ? -6.642 20.359 6.958 1.00 0.00 169 LYS A CA 15
ATOM 20187 C C . LYS B 2 19 ? -5.109 20.314 6.887 1.00 0.00 169 LYS A C 15
ATOM 20188 O O . LYS B 2 19 ? -4.454 21.339 7.091 1.00 0.00 169 LYS A O 15
ATOM 20207 N N . TYR B 2 20 ? -4.487 19.166 6.609 1.00 0.00 170 TYR A N 15
ATOM 20208 C CA . TYR B 2 20 ? -3.022 19.072 6.533 1.00 0.00 170 TYR A CA 15
ATOM 20209 C C . TYR B 2 20 ? -2.545 19.486 5.119 1.00 0.00 170 TYR A C 15
ATOM 20210 O O . TYR B 2 20 ? -1.394 19.894 4.953 1.00 0.00 170 TYR A O 15
ATOM 20228 N N . GLY B 2 21 ? -3.413 19.474 4.091 1.00 0.00 171 GLY A N 15
ATOM 20229 C CA . GLY B 2 21 ? -3.061 20.003 2.758 1.00 0.00 171 GLY A CA 15
ATOM 20230 C C . GLY B 2 21 ? -1.836 19.259 2.198 1.00 0.00 171 GLY A C 15
ATOM 20231 O O . GLY B 2 21 ? -1.771 18.030 2.273 1.00 0.00 171 GLY A O 15
ATOM 20235 N N . GLU B 2 22 ? -0.857 19.951 1.602 1.00 0.00 172 GLU A N 15
ATOM 20236 C CA . GLU B 2 22 ? 0.318 19.290 0.984 1.00 0.00 172 GLU A CA 15
ATOM 20237 C C . GLU B 2 22 ? 1.249 18.734 2.082 1.00 0.00 172 GLU A C 15
ATOM 20238 O O . GLU B 2 22 ? 2.188 17.993 1.775 1.00 0.00 172 GLU A O 15
ATOM 20250 N N . LYS B 2 23 ? 1.010 19.022 3.374 1.00 0.00 173 LYS A N 15
ATOM 20251 C CA . LYS B 2 23 ? 1.828 18.458 4.468 1.00 0.00 173 LYS A CA 15
ATOM 20252 C C . LYS B 2 23 ? 1.167 17.175 5.004 1.00 0.00 173 LYS A C 15
ATOM 20253 O O . LYS B 2 23 ? 1.686 16.564 5.942 1.00 0.00 173 LYS A O 15
ATOM 20272 N N . CYS B 2 24 ? 0.032 16.717 4.446 1.00 0.00 174 CYS A N 15
ATOM 20273 C CA . CYS B 2 24 ? -0.609 15.487 4.902 1.00 0.00 174 CYS A CA 15
ATOM 20274 C C . CYS B 2 24 ? 0.295 14.288 4.581 1.00 0.00 174 CYS A C 15
ATOM 20275 O O . CYS B 2 24 ? 0.730 14.126 3.436 1.00 0.00 174 CYS A O 15
ATOM 20282 N N . GLN B 2 25 ? 0.645 13.453 5.556 1.00 0.00 175 GLN A N 15
ATOM 20283 C CA . GLN B 2 25 ? 1.558 12.337 5.337 1.00 0.00 175 GLN A CA 15
ATOM 20284 C C . GLN B 2 25 ? 0.785 11.127 4.755 1.00 0.00 175 GLN A C 15
ATOM 20285 O O . GLN B 2 25 ? 1.344 10.037 4.652 1.00 0.00 175 GLN A O 15
ATOM 20299 N N . PHE B 2 26 ? -0.496 11.269 4.371 1.00 0.00 176 PHE A N 15
ATOM 20300 C CA . PHE B 2 26 ? -1.298 10.131 3.866 1.00 0.00 176 PHE A CA 15
ATOM 20301 C C . PHE B 2 26 ? -1.707 10.391 2.402 1.00 0.00 176 PHE A C 15
ATOM 20302 O O . PHE B 2 26 ? -1.643 11.530 1.934 1.00 0.00 176 PHE A O 15
ATOM 20319 N N . ALA B 2 27 ? -2.064 9.366 1.624 1.00 0.00 177 ALA A N 15
ATOM 20320 C CA . ALA B 2 27 ? -2.260 9.512 0.174 1.00 0.00 177 ALA A CA 15
ATOM 20321 C C . ALA B 2 27 ? -3.622 10.181 -0.111 1.00 0.00 177 ALA A C 15
ATOM 20322 O O . ALA B 2 27 ? -4.669 9.580 0.145 1.00 0.00 177 ALA A O 15
ATOM 20329 N N . HIS B 2 28 ? -3.664 11.367 -0.731 1.00 0.00 178 HIS A N 15
ATOM 20330 C CA . HIS B 2 28 ? -4.926 11.948 -1.215 1.00 0.00 178 HIS A CA 15
ATOM 20331 C C . HIS B 2 28 ? -5.313 11.293 -2.562 1.00 0.00 178 HIS A C 15
ATOM 20332 O O . HIS B 2 28 ? -6.500 11.216 -2.889 1.00 0.00 178 HIS A O 15
ATOM 20346 N N . GLY B 2 29 ? -4.360 10.762 -3.346 1.00 0.00 179 GLY A N 15
ATOM 20347 C CA . GLY B 2 29 ? -4.682 10.010 -4.575 1.00 0.00 179 GLY A CA 15
ATOM 20348 C C . GLY B 2 29 ? -3.803 8.754 -4.657 1.00 0.00 179 GLY A C 15
ATOM 20349 O O . GLY B 2 29 ? -2.706 8.731 -4.095 1.00 0.00 179 GLY A O 15
ATOM 20353 N N . PHE B 2 30 ? -4.215 7.699 -5.375 1.00 0.00 180 PHE A N 15
ATOM 20354 C CA . PHE B 2 30 ? -3.410 6.461 -5.493 1.00 0.00 180 PHE A CA 15
ATOM 20355 C C . PHE B 2 30 ? -2.079 6.771 -6.215 1.00 0.00 180 PHE A C 15
ATOM 20356 O O . PHE B 2 30 ? -1.097 6.047 -6.036 1.00 0.00 180 PHE A O 15
ATOM 20373 N N . HIS B 2 31 ? -1.984 7.856 -6.998 1.00 0.00 181 HIS A N 15
ATOM 20374 C CA . HIS B 2 31 ? -0.724 8.249 -7.660 1.00 0.00 181 HIS A CA 15
ATOM 20375 C C . HIS B 2 31 ? 0.350 8.604 -6.595 1.00 0.00 181 HIS A C 15
ATOM 20376 O O . HIS B 2 31 ? 1.543 8.612 -6.903 1.00 0.00 181 HIS A O 15
ATOM 20390 N N . GLU B 2 32 ? -0.022 8.907 -5.337 1.00 0.00 182 GLU A N 15
ATOM 20391 C CA . GLU B 2 32 ? 0.955 9.299 -4.301 1.00 0.00 182 GLU A CA 15
ATOM 20392 C C . GLU B 2 32 ? 1.455 8.053 -3.547 1.00 0.00 182 GLU A C 15
ATOM 20393 O O . GLU B 2 32 ? 2.398 8.150 -2.760 1.00 0.00 182 GLU A O 15
ATOM 20405 N N . LEU B 2 33 ? 0.823 6.877 -3.698 1.00 0.00 183 LEU A N 15
ATOM 20406 C CA . LEU B 2 33 ? 1.159 5.702 -2.878 1.00 0.00 183 LEU A CA 15
ATOM 20407 C C . LEU B 2 33 ? 2.569 5.201 -3.232 1.00 0.00 183 LEU A C 15
ATOM 20408 O O . LEU B 2 33 ? 2.830 4.856 -4.391 1.00 0.00 183 LEU A O 15
ATOM 20424 N N . ARG B 2 34 ? 3.480 5.053 -2.261 1.00 0.00 184 ARG A N 15
ATOM 20425 C CA . ARG B 2 34 ? 4.789 4.403 -2.502 1.00 0.00 184 ARG A CA 15
ATOM 20426 C C . ARG B 2 34 ? 4.707 2.922 -2.104 1.00 0.00 184 ARG A C 15
ATOM 20427 O O . ARG B 2 34 ? 3.985 2.575 -1.164 1.00 0.00 184 ARG A O 15
ATOM 20448 N N . SER B 2 35 ? 5.414 2.012 -2.781 1.00 0.00 185 SER A N 15
ATOM 20449 C CA . SER B 2 35 ? 5.349 0.567 -2.461 1.00 0.00 185 SER A CA 15
ATOM 20450 C C . SER B 2 35 ? 5.938 0.316 -1.062 1.00 0.00 185 SER A C 15
ATOM 20451 O O . SER B 2 35 ? 6.986 0.877 -0.723 1.00 0.00 185 SER A O 15
ATOM 20459 N N . LEU B 2 36 ? 5.340 -0.563 -0.227 1.00 0.00 186 LEU A N 15
ATOM 20460 C CA . LEU B 2 36 ? 5.899 -0.897 1.092 1.00 0.00 186 LEU A CA 15
ATOM 20461 C C . LEU B 2 36 ? 6.927 -2.031 0.945 1.00 0.00 186 LEU A C 15
ATOM 20462 O O . LEU B 2 36 ? 6.597 -3.096 0.413 1.00 0.00 186 LEU A O 15
ATOM 20478 N N . THR B 2 37 ? 8.162 -1.876 1.431 1.00 0.00 187 THR A N 15
ATOM 20479 C CA . THR B 2 37 ? 9.155 -2.970 1.414 1.00 0.00 187 THR A CA 15
ATOM 20480 C C . THR B 2 37 ? 8.758 -4.037 2.447 1.00 0.00 187 THR A C 15
ATOM 20481 O O . THR B 2 37 ? 8.869 -3.799 3.654 1.00 0.00 187 THR A O 15
ATOM 20492 N N . ARG B 2 38 ? 8.238 -5.204 2.034 1.00 0.00 188 ARG A N 15
ATOM 20493 C CA . ARG B 2 38 ? 7.761 -6.230 2.983 1.00 0.00 188 ARG A CA 15
ATOM 20494 C C . ARG B 2 38 ? 8.954 -6.989 3.567 1.00 0.00 188 ARG A C 15
ATOM 20495 O O . ARG B 2 38 ? 9.793 -7.497 2.817 1.00 0.00 188 ARG A O 15
ATOM 20516 N N . HIS B 2 39 ? 9.063 -7.128 4.892 1.00 0.00 189 HIS A N 15
ATOM 20517 C CA . HIS B 2 39 ? 10.141 -7.917 5.512 1.00 0.00 189 HIS A CA 15
ATOM 20518 C C . HIS B 2 39 ? 9.904 -9.423 5.237 1.00 0.00 189 HIS A C 15
ATOM 20519 O O . HIS B 2 39 ? 8.753 -9.854 5.136 1.00 0.00 189 HIS A O 15
ATOM 20533 N N . PRO B 2 40 ? 10.956 -10.260 5.102 1.00 0.00 190 PRO A N 15
ATOM 20534 C CA . PRO B 2 40 ? 10.792 -11.683 4.776 1.00 0.00 190 PRO A CA 15
ATOM 20535 C C . PRO B 2 40 ? 9.866 -12.380 5.826 1.00 0.00 190 PRO A C 15
ATOM 20536 O O . PRO B 2 40 ? 9.163 -13.335 5.485 1.00 0.00 190 PRO A O 15
ATOM 20547 N N . LYS B 2 41 ? 9.844 -11.946 7.106 1.00 0.00 191 LYS A N 15
ATOM 20548 C CA . LYS B 2 41 ? 9.011 -12.610 8.149 1.00 0.00 191 LYS A CA 15
ATOM 20549 C C . LYS B 2 41 ? 7.609 -11.956 8.204 1.00 0.00 191 LYS A C 15
ATOM 20550 O O . LYS B 2 41 ? 6.766 -12.381 8.993 1.00 0.00 191 LYS A O 15
ATOM 20569 N N . TYR B 2 42 ? 7.329 -10.908 7.418 1.00 0.00 192 TYR A N 15
ATOM 20570 C CA . TYR B 2 42 ? 6.047 -10.175 7.504 1.00 0.00 192 TYR A CA 15
ATOM 20571 C C . TYR B 2 42 ? 4.858 -11.149 7.308 1.00 0.00 192 TYR A C 15
ATOM 20572 O O . TYR B 2 42 ? 4.774 -11.836 6.284 1.00 0.00 192 TYR A O 15
ATOM 20590 N N . LYS B 2 43 ? 3.907 -11.219 8.271 1.00 0.00 193 LYS A N 15
ATOM 20591 C CA . LYS B 2 43 ? 2.727 -12.117 8.192 1.00 0.00 193 LYS A CA 15
ATOM 20592 C C . LYS B 2 43 ? 3.168 -13.546 7.801 1.00 0.00 193 LYS A C 15
ATOM 20593 O O . LYS B 2 43 ? 2.608 -14.135 6.870 1.00 0.00 193 LYS A O 15
ATOM 20612 N N . THR B 2 44 ? 4.077 -14.173 8.542 1.00 0.00 194 THR A N 15
ATOM 20613 C CA . THR B 2 44 ? 4.390 -15.612 8.365 1.00 0.00 194 THR A CA 15
ATOM 20614 C C . THR B 2 44 ? 3.860 -16.405 9.572 1.00 0.00 194 THR A C 15
ATOM 20615 O O . THR B 2 44 ? 3.669 -17.619 9.474 1.00 0.00 194 THR A O 15
ATOM 20626 N N . GLU B 2 45 ? 3.570 -15.763 10.718 1.00 0.00 195 GLU A N 15
ATOM 20627 C CA . GLU B 2 45 ? 3.018 -16.465 11.899 1.00 0.00 195 GLU A CA 15
ATOM 20628 C C . GLU B 2 45 ? 1.574 -15.985 12.163 1.00 0.00 195 GLU A C 15
ATOM 20629 O O . GLU B 2 45 ? 1.252 -14.820 11.907 1.00 0.00 195 GLU A O 15
ATOM 20641 N N . LEU B 2 46 ? 0.678 -16.833 12.694 1.00 0.00 196 LEU A N 15
ATOM 20642 C CA . LEU B 2 46 ? -0.704 -16.423 13.014 1.00 0.00 196 LEU A CA 15
ATOM 20643 C C . LEU B 2 46 ? -0.687 -15.359 14.124 1.00 0.00 196 LEU A C 15
ATOM 20644 O O . LEU B 2 46 ? 0.048 -15.502 15.109 1.00 0.00 196 LEU A O 15
ATOM 20660 N N . CYS B 2 47 ? -1.502 -14.305 14.038 1.00 0.00 197 CYS A N 15
ATOM 20661 C CA . CYS B 2 47 ? -1.589 -13.298 15.096 1.00 0.00 197 CYS A CA 15
ATOM 20662 C C . CYS B 2 47 ? -2.260 -13.907 16.336 1.00 0.00 197 CYS A C 15
ATOM 20663 O O . CYS B 2 47 ? -3.453 -14.230 16.306 1.00 0.00 197 CYS A O 15
ATOM 20670 N N . ARG B 2 48 ? -1.540 -14.079 17.444 1.00 0.00 198 ARG A N 15
ATOM 20671 C CA . ARG B 2 48 ? -2.116 -14.634 18.688 1.00 0.00 198 ARG A CA 15
ATOM 20672 C C . ARG B 2 48 ? -3.322 -13.798 19.118 1.00 0.00 198 ARG A C 15
ATOM 20673 O O . ARG B 2 48 ? -4.379 -14.351 19.393 1.00 0.00 198 ARG A O 15
ATOM 20694 N N . THR B 2 49 ? -3.220 -12.467 19.198 1.00 0.00 199 THR A N 15
ATOM 20695 C CA . THR B 2 49 ? -4.346 -11.616 19.648 1.00 0.00 199 THR A CA 15
ATOM 20696 C C . THR B 2 49 ? -5.572 -11.833 18.737 1.00 0.00 199 THR A C 15
ATOM 20697 O O . THR B 2 49 ? -6.668 -12.072 19.238 1.00 0.00 199 THR A O 15
ATOM 20708 N N . PHE B 2 50 ? -5.442 -11.807 17.406 1.00 0.00 200 PHE A N 15
ATOM 20709 C CA . PHE B 2 50 ? -6.605 -11.979 16.511 1.00 0.00 200 PHE A CA 15
ATOM 20710 C C . PHE B 2 50 ? -7.166 -13.418 16.643 1.00 0.00 200 PHE A C 15
ATOM 20711 O O . PHE B 2 50 ? -8.382 -13.603 16.636 1.00 0.00 200 PHE A O 15
ATOM 20728 N N . HIS B 2 51 ? -6.335 -14.449 16.784 1.00 0.00 201 HIS A N 15
ATOM 20729 C CA . HIS B 2 51 ? -6.827 -15.850 16.859 1.00 0.00 201 HIS A CA 15
ATOM 20730 C C . HIS B 2 51 ? -7.211 -16.213 18.331 1.00 0.00 201 HIS A C 15
ATOM 20731 O O . HIS B 2 51 ? -7.737 -17.302 18.574 1.00 0.00 201 HIS A O 15
ATOM 20745 N N . THR B 2 52 ? -7.014 -15.327 19.323 1.00 0.00 202 THR A N 15
ATOM 20746 C CA . THR B 2 52 ? -7.375 -15.634 20.748 1.00 0.00 202 THR A CA 15
ATOM 20747 C C . THR B 2 52 ? -8.510 -14.703 21.219 1.00 0.00 202 THR A C 15
ATOM 20748 O O . THR B 2 52 ? -9.404 -15.146 21.942 1.00 0.00 202 THR A O 15
ATOM 20759 N N . ILE B 2 53 ? -8.546 -13.425 20.815 1.00 0.00 203 ILE A N 15
ATOM 20760 C CA . ILE B 2 53 ? -9.643 -12.502 21.214 1.00 0.00 203 ILE A CA 15
ATOM 20761 C C . ILE B 2 53 ? -10.642 -12.348 20.045 1.00 0.00 203 ILE A C 15
ATOM 20762 O O . ILE B 2 53 ? -11.720 -11.782 20.227 1.00 0.00 203 ILE A O 15
ATOM 20778 N N . GLY B 2 54 ? -10.327 -12.820 18.827 1.00 0.00 204 GLY A N 15
ATOM 20779 C CA . GLY B 2 54 ? -11.186 -12.584 17.653 1.00 0.00 204 GLY A CA 15
ATOM 20780 C C . GLY B 2 54 ? -10.995 -11.138 17.158 1.00 0.00 204 GLY A C 15
ATOM 20781 O O . GLY B 2 54 ? -11.772 -10.664 16.324 1.00 0.00 204 GLY A O 15
ATOM 20785 N N . PHE B 2 55 ? -10.005 -10.386 17.666 1.00 0.00 205 PHE A N 15
ATOM 20786 C CA . PHE B 2 55 ? -9.809 -8.984 17.287 1.00 0.00 205 PHE A CA 15
ATOM 20787 C C . PHE B 2 55 ? -8.337 -8.592 17.507 1.00 0.00 205 PHE A C 15
ATOM 20788 O O . PHE B 2 55 ? -7.618 -9.283 18.230 1.00 0.00 205 PHE A O 15
ATOM 20805 N N . CYS B 2 56 ? -7.853 -7.476 16.944 1.00 0.00 206 CYS A N 15
ATOM 20806 C CA . CYS B 2 56 ? -6.472 -7.033 17.152 1.00 0.00 206 CYS A CA 15
ATOM 20807 C C . CYS B 2 56 ? -6.408 -5.489 17.080 1.00 0.00 206 CYS A C 15
ATOM 20808 O O . CYS B 2 56 ? -6.908 -4.895 16.115 1.00 0.00 206 CYS A O 15
ATOM 20815 N N . PRO B 2 57 ? -5.816 -4.792 18.075 1.00 0.00 207 PRO A N 15
ATOM 20816 C CA . PRO B 2 57 ? -5.803 -3.329 18.104 1.00 0.00 207 PRO A CA 15
ATOM 20817 C C . PRO B 2 57 ? -4.866 -2.786 17.005 1.00 0.00 207 PRO A C 15
ATOM 20818 O O . PRO B 2 57 ? -4.908 -1.592 16.696 1.00 0.00 207 PRO A O 15
ATOM 20829 N N . TYR B 2 58 ? -4.030 -3.620 16.364 1.00 0.00 208 TYR A N 15
ATOM 20830 C CA . TYR B 2 58 ? -3.148 -3.156 15.280 1.00 0.00 208 TYR A CA 15
ATOM 20831 C C . TYR B 2 58 ? -3.928 -3.150 13.945 1.00 0.00 208 TYR A C 15
ATOM 20832 O O . TYR B 2 58 ? -3.527 -2.465 13.000 1.00 0.00 208 TYR A O 15
ATOM 20850 N N . GLY B 2 59 ? -5.073 -3.840 13.841 1.00 0.00 209 GLY A N 15
ATOM 20851 C CA . GLY B 2 59 ? -5.916 -3.787 12.632 1.00 0.00 209 GLY A CA 15
ATOM 20852 C C . GLY B 2 59 ? -5.138 -4.352 11.424 1.00 0.00 209 GLY A C 15
ATOM 20853 O O . GLY B 2 59 ? -4.310 -5.252 11.589 1.00 0.00 209 GLY A O 15
ATOM 20857 N N . PRO B 2 60 ? -5.377 -3.871 10.187 1.00 0.00 210 PRO A N 15
ATOM 20858 C CA . PRO B 2 60 ? -4.712 -4.405 8.998 1.00 0.00 210 PRO A CA 15
ATOM 20859 C C . PRO B 2 60 ? -3.206 -4.044 9.025 1.00 0.00 210 PRO A C 15
ATOM 20860 O O . PRO B 2 60 ? -2.424 -4.607 8.254 1.00 0.00 210 PRO A O 15
ATOM 20871 N N . ARG B 2 61 ? -2.747 -3.134 9.910 1.00 0.00 211 ARG A N 15
ATOM 20872 C CA . ARG B 2 61 ? -1.314 -2.774 10.000 1.00 0.00 211 ARG A CA 15
ATOM 20873 C C . ARG B 2 61 ? -0.569 -3.802 10.881 1.00 0.00 211 ARG A C 15
ATOM 20874 O O . ARG B 2 61 ? 0.630 -3.650 11.120 1.00 0.00 211 ARG A O 15
ATOM 20895 N N . CYS B 2 62 ? -1.233 -4.854 11.392 1.00 0.00 212 CYS A N 15
ATOM 20896 C CA . CYS B 2 62 ? -0.572 -5.864 12.226 1.00 0.00 212 CYS A CA 15
ATOM 20897 C C . CYS B 2 62 ? 0.468 -6.632 11.386 1.00 0.00 212 CYS A C 15
ATOM 20898 O O . CYS B 2 62 ? 0.214 -6.937 10.214 1.00 0.00 212 CYS A O 15
ATOM 20905 N N . HIS B 2 63 ? 1.640 -6.977 11.933 1.00 0.00 213 HIS A N 15
ATOM 20906 C CA . HIS B 2 63 ? 2.681 -7.681 11.166 1.00 0.00 213 HIS A CA 15
ATOM 20907 C C . HIS B 2 63 ? 2.444 -9.203 11.232 1.00 0.00 213 HIS A C 15
ATOM 20908 O O . HIS B 2 63 ? 3.301 -9.975 10.799 1.00 0.00 213 HIS A O 15
ATOM 20922 N N . PHE B 2 64 ? 1.304 -9.686 11.762 1.00 0.00 214 PHE A N 15
ATOM 20923 C CA . PHE B 2 64 ? 1.049 -11.134 11.889 1.00 0.00 214 PHE A CA 15
ATOM 20924 C C . PHE B 2 64 ? -0.227 -11.516 11.093 1.00 0.00 214 PHE A C 15
ATOM 20925 O O . PHE B 2 64 ? -1.037 -10.644 10.764 1.00 0.00 214 PHE A O 15
ATOM 20942 N N . ILE B 2 65 ? -0.418 -12.791 10.715 1.00 0.00 215 ILE A N 15
ATOM 20943 C CA . ILE B 2 65 ? -1.547 -13.196 9.842 1.00 0.00 215 ILE A CA 15
ATOM 20944 C C . ILE B 2 65 ? -2.872 -13.101 10.621 1.00 0.00 215 ILE A C 15
ATOM 20945 O O . ILE B 2 65 ? -3.048 -13.791 11.629 1.00 0.00 215 ILE A O 15
ATOM 20961 N N . HIS B 2 66 ? -3.849 -12.314 10.164 1.00 0.00 216 HIS A N 15
ATOM 20962 C CA . HIS B 2 66 ? -5.181 -12.279 10.787 1.00 0.00 216 HIS A CA 15
ATOM 20963 C C . HIS B 2 66 ? -6.098 -13.321 10.105 1.00 0.00 216 HIS A C 15
ATOM 20964 O O . HIS B 2 66 ? -6.070 -14.499 10.471 1.00 0.00 216 HIS A O 15
ATOM 20978 N N . ASN B 2 67 ? -6.899 -12.948 9.100 1.00 0.00 217 ASN A N 15
ATOM 20979 C CA . ASN B 2 67 ? -7.750 -13.912 8.385 1.00 0.00 217 ASN A CA 15
ATOM 20980 C C . ASN B 2 67 ? -7.032 -14.391 7.109 1.00 0.00 217 ASN A C 15
ATOM 20981 O O . ASN B 2 67 ? -6.486 -13.570 6.362 1.00 0.00 217 ASN A O 15
ATOM 20992 N N . ALA B 2 68 ? -7.037 -15.691 6.793 1.00 0.00 218 ALA A N 15
ATOM 20993 C CA . ALA B 2 68 ? -6.467 -16.192 5.535 1.00 0.00 218 ALA A CA 15
ATOM 20994 C C . ALA B 2 68 ? -7.339 -15.714 4.333 1.00 0.00 218 ALA A C 15
ATOM 20995 O O . ALA B 2 68 ? -8.474 -15.263 4.532 1.00 0.00 218 ALA A O 15
ATOM 21002 N N . ASP B 2 69 ? -6.864 -15.817 3.083 1.00 0.00 219 ASP A N 15
ATOM 21003 C CA . ASP B 2 69 ? -7.629 -15.352 1.909 1.00 0.00 219 ASP A CA 15
ATOM 21004 C C . ASP B 2 69 ? -8.023 -16.556 1.031 1.00 0.00 219 ASP A C 15
ATOM 21005 O O . ASP B 2 69 ? -7.184 -17.419 0.751 1.00 0.00 219 ASP A O 15
ATOM 21014 N N . GLU B 2 70 ? -9.268 -16.647 0.549 1.00 0.00 220 GLU A N 15
ATOM 21015 C CA . GLU B 2 70 ? -9.698 -17.768 -0.306 1.00 0.00 220 GLU A CA 15
ATOM 21016 C C . GLU B 2 70 ? -9.116 -17.593 -1.717 1.00 0.00 220 GLU A C 15
ATOM 21017 O O . GLU B 2 70 ? -8.934 -18.582 -2.441 1.00 0.00 220 GLU A O 15
ATOM 21305 N N . SER B 2 1 ? 10.472 2.305 7.559 1.00 0.00 151 SER A N 16
ATOM 21306 C CA . SER B 2 1 ? 10.930 3.717 7.533 1.00 0.00 151 SER A CA 16
ATOM 21307 C C . SER B 2 1 ? 10.336 4.431 6.311 1.00 0.00 151 SER A C 16
ATOM 21308 O O . SER B 2 1 ? 9.651 3.800 5.503 1.00 0.00 151 SER A O 16
ATOM 21318 N N . THR B 2 2 ? 10.552 5.758 6.136 1.00 0.00 152 THR A N 16
ATOM 21319 C CA . THR B 2 2 ? 10.000 6.528 4.964 1.00 0.00 152 THR A CA 16
ATOM 21320 C C . THR B 2 2 ? 8.519 6.137 4.720 1.00 0.00 152 THR A C 16
ATOM 21321 O O . THR B 2 2 ? 8.161 5.721 3.617 1.00 0.00 152 THR A O 16
ATOM 21332 N N . ARG B 2 3 ? 7.617 6.298 5.705 1.00 0.00 153 ARG A N 16
ATOM 21333 C CA . ARG B 2 3 ? 6.181 5.950 5.531 1.00 0.00 153 ARG A CA 16
ATOM 21334 C C . ARG B 2 3 ? 5.432 7.115 4.838 1.00 0.00 153 ARG A C 16
ATOM 21335 O O . ARG B 2 3 ? 4.205 7.099 4.769 1.00 0.00 153 ARG A O 16
ATOM 21356 N N . TYR B 2 4 ? 6.120 8.143 4.324 1.00 0.00 154 TYR A N 16
ATOM 21357 C CA . TYR B 2 4 ? 5.452 9.327 3.750 1.00 0.00 154 TYR A CA 16
ATOM 21358 C C . TYR B 2 4 ? 4.499 8.895 2.603 1.00 0.00 154 TYR A C 16
ATOM 21359 O O . TYR B 2 4 ? 4.941 8.276 1.629 1.00 0.00 154 TYR A O 16
ATOM 21377 N N . LYS B 2 5 ? 3.191 9.226 2.670 1.00 0.00 155 LYS A N 16
ATOM 21378 C CA . LYS B 2 5 ? 2.213 8.905 1.584 1.00 0.00 155 LYS A CA 16
ATOM 21379 C C . LYS B 2 5 ? 2.273 7.394 1.236 1.00 0.00 155 LYS A C 16
ATOM 21380 O O . LYS B 2 5 ? 1.978 7.012 0.104 1.00 0.00 155 LYS A O 16
ATOM 21399 N N . THR B 2 6 ? 2.558 6.503 2.185 1.00 0.00 156 THR A N 16
ATOM 21400 C CA . THR B 2 6 ? 2.449 5.037 1.950 1.00 0.00 156 THR A CA 16
ATOM 21401 C C . THR B 2 6 ? 1.045 4.553 2.331 1.00 0.00 156 THR A C 16
ATOM 21402 O O . THR B 2 6 ? 0.681 3.415 2.026 1.00 0.00 156 THR A O 16
ATOM 21413 N N . GLU B 2 7 ? 0.207 5.380 2.974 1.00 0.00 157 GLU A N 16
ATOM 21414 C CA . GLU B 2 7 ? -1.159 4.979 3.366 1.00 0.00 157 GLU A CA 16
ATOM 21415 C C . GLU B 2 7 ? -2.168 6.028 2.870 1.00 0.00 157 GLU A C 16
ATOM 21416 O O . GLU B 2 7 ? -1.834 7.217 2.781 1.00 0.00 157 GLU A O 16
ATOM 21428 N N . LEU B 2 8 ? -3.402 5.644 2.506 1.00 0.00 158 LEU A N 16
ATOM 21429 C CA . LEU B 2 8 ? -4.402 6.594 1.989 1.00 0.00 158 LEU A CA 16
ATOM 21430 C C . LEU B 2 8 ? -4.753 7.624 3.067 1.00 0.00 158 LEU A C 16
ATOM 21431 O O . LEU B 2 8 ? -4.982 7.256 4.222 1.00 0.00 158 LEU A O 16
ATOM 21447 N N . CYS B 2 9 ? -4.940 8.901 2.719 1.00 0.00 159 CYS A N 16
ATOM 21448 C CA . CYS B 2 9 ? -5.484 9.884 3.646 1.00 0.00 159 CYS A CA 16
ATOM 21449 C C . CYS B 2 9 ? -6.991 9.645 3.799 1.00 0.00 159 CYS A C 16
ATOM 21450 O O . CYS B 2 9 ? -7.766 9.971 2.890 1.00 0.00 159 CYS A O 16
ATOM 21457 N N . ARG B 2 10 ? -7.452 8.975 4.866 1.00 0.00 160 ARG A N 16
ATOM 21458 C CA . ARG B 2 10 ? -8.854 8.527 4.960 1.00 0.00 160 ARG A CA 16
ATOM 21459 C C . ARG B 2 10 ? -9.795 9.751 5.099 1.00 0.00 160 ARG A C 16
ATOM 21460 O O . ARG B 2 10 ? -10.851 9.777 4.473 1.00 0.00 160 ARG A O 16
ATOM 21481 N N . PRO B 2 11 ? -9.434 10.816 5.863 1.00 0.00 161 PRO A N 16
ATOM 21482 C CA . PRO B 2 11 ? -10.260 12.031 5.947 1.00 0.00 161 PRO A CA 16
ATOM 21483 C C . PRO B 2 11 ? -10.503 12.600 4.530 1.00 0.00 161 PRO A C 16
ATOM 21484 O O . PRO B 2 11 ? -11.627 13.002 4.212 1.00 0.00 161 PRO A O 16
ATOM 21495 N N . PHE B 2 12 ? -9.500 12.612 3.633 1.00 0.00 162 PHE A N 16
ATOM 21496 C CA . PHE B 2 12 ? -9.683 13.115 2.263 1.00 0.00 162 PHE A CA 16
ATOM 21497 C C . PHE B 2 12 ? -10.555 12.129 1.457 1.00 0.00 162 PHE A C 16
ATOM 21498 O O . PHE B 2 12 ? -11.437 12.556 0.717 1.00 0.00 162 PHE A O 16
ATOM 21515 N N . GLU B 2 13 ? -10.360 10.814 1.576 1.00 0.00 163 GLU A N 16
ATOM 21516 C CA . GLU B 2 13 ? -11.192 9.828 0.851 1.00 0.00 163 GLU A CA 16
ATOM 21517 C C . GLU B 2 13 ? -12.659 9.900 1.359 1.00 0.00 163 GLU A C 16
ATOM 21518 O O . GLU B 2 13 ? -13.588 9.596 0.605 1.00 0.00 163 GLU A O 16
ATOM 21530 N N . GLU B 2 14 ? -12.911 10.263 2.624 1.00 0.00 164 GLU A N 16
ATOM 21531 C CA . GLU B 2 14 ? -14.279 10.253 3.186 1.00 0.00 164 GLU A CA 16
ATOM 21532 C C . GLU B 2 14 ? -14.992 11.588 2.872 1.00 0.00 164 GLU A C 16
ATOM 21533 O O . GLU B 2 14 ? -16.183 11.585 2.543 1.00 0.00 164 GLU A O 16
ATOM 21545 N N . SER B 2 15 ? -14.339 12.752 3.031 1.00 0.00 165 SER A N 16
ATOM 21546 C CA . SER B 2 15 ? -15.042 14.069 2.954 1.00 0.00 165 SER A CA 16
ATOM 21547 C C . SER B 2 15 ? -14.476 14.911 1.793 1.00 0.00 165 SER A C 16
ATOM 21548 O O . SER B 2 15 ? -15.028 15.968 1.477 1.00 0.00 165 SER A O 16
ATOM 21556 N N . GLY B 2 16 ? -13.411 14.480 1.104 1.00 0.00 166 GLY A N 16
ATOM 21557 C CA . GLY B 2 16 ? -12.891 15.208 -0.075 1.00 0.00 166 GLY A CA 16
ATOM 21558 C C . GLY B 2 16 ? -12.081 16.442 0.378 1.00 0.00 166 GLY A C 16
ATOM 21559 O O . GLY B 2 16 ? -11.723 17.278 -0.453 1.00 0.00 166 GLY A O 16
ATOM 21563 N N . THR B 2 17 ? -11.787 16.611 1.679 1.00 0.00 167 THR A N 16
ATOM 21564 C CA . THR B 2 17 ? -11.040 17.792 2.172 1.00 0.00 167 THR A CA 16
ATOM 21565 C C . THR B 2 17 ? -9.983 17.346 3.185 1.00 0.00 167 THR A C 16
ATOM 21566 O O . THR B 2 17 ? -10.167 16.325 3.859 1.00 0.00 167 THR A O 16
ATOM 21577 N N . CYS B 2 18 ? -8.865 18.073 3.351 1.00 0.00 168 CYS A N 16
ATOM 21578 C CA . CYS B 2 18 ? -7.854 17.729 4.355 1.00 0.00 168 CYS A CA 16
ATOM 21579 C C . CYS B 2 18 ? -7.242 19.019 4.934 1.00 0.00 168 CYS A C 16
ATOM 21580 O O . CYS B 2 18 ? -6.757 19.870 4.178 1.00 0.00 168 CYS A O 16
ATOM 21587 N N . LYS B 2 19 ? -7.246 19.216 6.260 1.00 0.00 169 LYS A N 16
ATOM 21588 C CA . LYS B 2 19 ? -6.732 20.462 6.877 1.00 0.00 169 LYS A CA 16
ATOM 21589 C C . LYS B 2 19 ? -5.206 20.554 6.690 1.00 0.00 169 LYS A C 16
ATOM 21590 O O . LYS B 2 19 ? -4.631 21.632 6.857 1.00 0.00 169 LYS A O 16
ATOM 21609 N N . TYR B 2 20 ? -4.506 19.466 6.358 1.00 0.00 170 TYR A N 16
ATOM 21610 C CA . TYR B 2 20 ? -3.045 19.503 6.177 1.00 0.00 170 TYR A CA 16
ATOM 21611 C C . TYR B 2 20 ? -2.708 19.947 4.732 1.00 0.00 170 TYR A C 16
ATOM 21612 O O . TYR B 2 20 ? -1.605 20.443 4.481 1.00 0.00 170 TYR A O 16
ATOM 21630 N N . GLY B 2 21 ? -3.644 19.858 3.771 1.00 0.00 171 GLY A N 16
ATOM 21631 C CA . GLY B 2 21 ? -3.438 20.411 2.417 1.00 0.00 171 GLY A CA 16
ATOM 21632 C C . GLY B 2 21 ? -2.210 19.757 1.760 1.00 0.00 171 GLY A C 16
ATOM 21633 O O . GLY B 2 21 ? -2.023 18.543 1.863 1.00 0.00 171 GLY A O 16
ATOM 21637 N N . GLU B 2 22 ? -1.374 20.508 1.030 1.00 0.00 172 GLU A N 16
ATOM 21638 C CA . GLU B 2 22 ? -0.229 19.927 0.288 1.00 0.00 172 GLU A CA 16
ATOM 21639 C C . GLU B 2 22 ? 0.839 19.414 1.279 1.00 0.00 172 GLU A C 16
ATOM 21640 O O . GLU B 2 22 ? 1.789 18.742 0.865 1.00 0.00 172 GLU A O 16
ATOM 21652 N N . LYS B 2 23 ? 0.727 19.687 2.592 1.00 0.00 173 LYS A N 16
ATOM 21653 C CA . LYS B 2 23 ? 1.729 19.231 3.579 1.00 0.00 173 LYS A CA 16
ATOM 21654 C C . LYS B 2 23 ? 1.224 17.958 4.287 1.00 0.00 173 LYS A C 16
ATOM 21655 O O . LYS B 2 23 ? 1.872 17.475 5.219 1.00 0.00 173 LYS A O 16
ATOM 21674 N N . CYS B 2 24 ? 0.095 17.361 3.871 1.00 0.00 174 CYS A N 16
ATOM 21675 C CA . CYS B 2 24 ? -0.399 16.124 4.478 1.00 0.00 174 CYS A CA 16
ATOM 21676 C C . CYS B 2 24 ? 0.611 14.989 4.234 1.00 0.00 174 CYS A C 16
ATOM 21677 O O . CYS B 2 24 ? 1.055 14.783 3.097 1.00 0.00 174 CYS A O 16
ATOM 21684 N N . GLN B 2 25 ? 1.018 14.237 5.261 1.00 0.00 175 GLN A N 16
ATOM 21685 C CA . GLN B 2 25 ? 1.988 13.153 5.100 1.00 0.00 175 GLN A CA 16
ATOM 21686 C C . GLN B 2 25 ? 1.282 11.889 4.554 1.00 0.00 175 GLN A C 16
ATOM 21687 O O . GLN B 2 25 ? 1.893 10.826 4.502 1.00 0.00 175 GLN A O 16
ATOM 21701 N N . PHE B 2 26 ? -0.003 11.948 4.169 1.00 0.00 176 PHE A N 16
ATOM 21702 C CA . PHE B 2 26 ? -0.742 10.750 3.710 1.00 0.00 176 PHE A CA 16
ATOM 21703 C C . PHE B 2 26 ? -1.215 10.953 2.254 1.00 0.00 176 PHE A C 16
ATOM 21704 O O . PHE B 2 26 ? -1.196 12.079 1.746 1.00 0.00 176 PHE A O 16
ATOM 21721 N N . ALA B 2 27 ? -1.564 9.892 1.520 1.00 0.00 177 ALA A N 16
ATOM 21722 C CA . ALA B 2 27 ? -1.834 9.990 0.076 1.00 0.00 177 ALA A CA 16
ATOM 21723 C C . ALA B 2 27 ? -3.245 10.570 -0.158 1.00 0.00 177 ALA A C 16
ATOM 21724 O O . ALA B 2 27 ? -4.238 9.937 0.205 1.00 0.00 177 ALA A O 16
ATOM 21731 N N . HIS B 2 28 ? -3.391 11.707 -0.853 1.00 0.00 178 HIS A N 16
ATOM 21732 C CA . HIS B 2 28 ? -4.716 12.195 -1.276 1.00 0.00 178 HIS A CA 16
ATOM 21733 C C . HIS B 2 28 ? -5.116 11.517 -2.605 1.00 0.00 178 HIS A C 16
ATOM 21734 O O . HIS B 2 28 ? -6.308 11.387 -2.895 1.00 0.00 178 HIS A O 16
ATOM 21748 N N . GLY B 2 29 ? -4.166 11.033 -3.421 1.00 0.00 179 GLY A N 16
ATOM 21749 C CA . GLY B 2 29 ? -4.491 10.267 -4.637 1.00 0.00 179 GLY A CA 16
ATOM 21750 C C . GLY B 2 29 ? -3.698 8.956 -4.649 1.00 0.00 179 GLY A C 16
ATOM 21751 O O . GLY B 2 29 ? -2.562 8.918 -4.167 1.00 0.00 179 GLY A O 16
ATOM 21755 N N . PHE B 2 30 ? -4.210 7.873 -5.252 1.00 0.00 180 PHE A N 16
ATOM 21756 C CA . PHE B 2 30 ? -3.443 6.616 -5.394 1.00 0.00 180 PHE A CA 16
ATOM 21757 C C . PHE B 2 30 ? -2.210 6.860 -6.291 1.00 0.00 180 PHE A C 16
ATOM 21758 O O . PHE B 2 30 ? -1.231 6.120 -6.208 1.00 0.00 180 PHE A O 16
ATOM 21775 N N . HIS B 2 31 ? -2.189 7.924 -7.107 1.00 0.00 181 HIS A N 16
ATOM 21776 C CA . HIS B 2 31 ? -1.001 8.291 -7.897 1.00 0.00 181 HIS A CA 16
ATOM 21777 C C . HIS B 2 31 ? 0.171 8.670 -6.950 1.00 0.00 181 HIS A C 16
ATOM 21778 O O . HIS B 2 31 ? 1.325 8.696 -7.382 1.00 0.00 181 HIS A O 16
ATOM 21792 N N . GLU B 2 32 ? -0.075 8.964 -5.659 1.00 0.00 182 GLU A N 16
ATOM 21793 C CA . GLU B 2 32 ? 0.996 9.380 -4.729 1.00 0.00 182 GLU A CA 16
ATOM 21794 C C . GLU B 2 32 ? 1.374 8.211 -3.805 1.00 0.00 182 GLU A C 16
ATOM 21795 O O . GLU B 2 32 ? 2.358 8.306 -3.069 1.00 0.00 182 GLU A O 16
ATOM 21807 N N . LEU B 2 33 ? 0.609 7.096 -3.774 1.00 0.00 183 LEU A N 16
ATOM 21808 C CA . LEU B 2 33 ? 0.885 5.986 -2.846 1.00 0.00 183 LEU A CA 16
ATOM 21809 C C . LEU B 2 33 ? 2.279 5.409 -3.130 1.00 0.00 183 LEU A C 16
ATOM 21810 O O . LEU B 2 33 ? 2.555 4.979 -4.256 1.00 0.00 183 LEU A O 16
ATOM 21826 N N . ARG B 2 34 ? 3.173 5.331 -2.139 1.00 0.00 184 ARG A N 16
ATOM 21827 C CA . ARG B 2 34 ? 4.511 4.731 -2.329 1.00 0.00 184 ARG A CA 16
ATOM 21828 C C . ARG B 2 34 ? 4.523 3.307 -1.754 1.00 0.00 184 ARG A C 16
ATOM 21829 O O . ARG B 2 34 ? 3.823 3.030 -0.774 1.00 0.00 184 ARG A O 16
ATOM 21850 N N . SER B 2 35 ? 5.268 2.362 -2.337 1.00 0.00 185 SER A N 16
ATOM 21851 C CA . SER B 2 35 ? 5.259 0.955 -1.877 1.00 0.00 185 SER A CA 16
ATOM 21852 C C . SER B 2 35 ? 5.942 0.849 -0.500 1.00 0.00 185 SER A C 16
ATOM 21853 O O . SER B 2 35 ? 6.862 1.621 -0.206 1.00 0.00 185 SER A O 16
ATOM 21861 N N . LEU B 2 36 ? 5.584 -0.132 0.351 1.00 0.00 186 LEU A N 16
ATOM 21862 C CA . LEU B 2 36 ? 6.264 -0.340 1.645 1.00 0.00 186 LEU A CA 16
ATOM 21863 C C . LEU B 2 36 ? 7.172 -1.575 1.558 1.00 0.00 186 LEU A C 16
ATOM 21864 O O . LEU B 2 36 ? 6.738 -2.627 1.080 1.00 0.00 186 LEU A O 16
ATOM 21880 N N . THR B 2 37 ? 8.413 -1.522 2.055 1.00 0.00 187 THR A N 16
ATOM 21881 C CA . THR B 2 37 ? 9.288 -2.711 2.106 1.00 0.00 187 THR A CA 16
ATOM 21882 C C . THR B 2 37 ? 8.749 -3.699 3.162 1.00 0.00 187 THR A C 16
ATOM 21883 O O . THR B 2 37 ? 8.827 -3.421 4.364 1.00 0.00 187 THR A O 16
ATOM 21894 N N . ARG B 2 38 ? 8.115 -4.814 2.768 1.00 0.00 188 ARG A N 16
ATOM 21895 C CA . ARG B 2 38 ? 7.439 -5.711 3.728 1.00 0.00 188 ARG A CA 16
ATOM 21896 C C . ARG B 2 38 ? 8.481 -6.527 4.501 1.00 0.00 188 ARG A C 16
ATOM 21897 O O . ARG B 2 38 ? 9.516 -6.904 3.940 1.00 0.00 188 ARG A O 16
ATOM 21918 N N . HIS B 2 39 ? 8.259 -6.829 5.786 1.00 0.00 189 HIS A N 16
ATOM 21919 C CA . HIS B 2 39 ? 9.204 -7.640 6.581 1.00 0.00 189 HIS A CA 16
ATOM 21920 C C . HIS B 2 39 ? 9.413 -9.017 5.898 1.00 0.00 189 HIS A C 16
ATOM 21921 O O . HIS B 2 39 ? 8.470 -9.567 5.317 1.00 0.00 189 HIS A O 16
ATOM 21935 N N . PRO B 2 40 ? 10.619 -9.623 5.953 1.00 0.00 190 PRO A N 16
ATOM 21936 C CA . PRO B 2 40 ? 10.881 -10.909 5.296 1.00 0.00 190 PRO A CA 16
ATOM 21937 C C . PRO B 2 40 ? 9.976 -12.018 5.911 1.00 0.00 190 PRO A C 16
ATOM 21938 O O . PRO B 2 40 ? 9.702 -13.025 5.251 1.00 0.00 190 PRO A O 16
ATOM 21949 N N . LYS B 2 41 ? 9.459 -11.856 7.145 1.00 0.00 191 LYS A N 16
ATOM 21950 C CA . LYS B 2 41 ? 8.535 -12.845 7.754 1.00 0.00 191 LYS A CA 16
ATOM 21951 C C . LYS B 2 41 ? 7.094 -12.280 7.760 1.00 0.00 191 LYS A C 16
ATOM 21952 O O . LYS B 2 41 ? 6.265 -12.716 8.557 1.00 0.00 191 LYS A O 16
ATOM 21971 N N . TYR B 2 42 ? 6.748 -11.324 6.890 1.00 0.00 192 TYR A N 16
ATOM 21972 C CA . TYR B 2 42 ? 5.401 -10.718 6.878 1.00 0.00 192 TYR A CA 16
ATOM 21973 C C . TYR B 2 42 ? 4.317 -11.823 6.706 1.00 0.00 192 TYR A C 16
ATOM 21974 O O . TYR B 2 42 ? 4.417 -12.663 5.806 1.00 0.00 192 TYR A O 16
ATOM 21992 N N . LYS B 2 43 ? 3.263 -11.838 7.559 1.00 0.00 193 LYS A N 16
ATOM 21993 C CA . LYS B 2 43 ? 2.191 -12.877 7.528 1.00 0.00 193 LYS A CA 16
ATOM 21994 C C . LYS B 2 43 ? 2.814 -14.298 7.399 1.00 0.00 193 LYS A C 16
ATOM 21995 O O . LYS B 2 43 ? 2.428 -15.062 6.509 1.00 0.00 193 LYS A O 16
ATOM 22014 N N . THR B 2 44 ? 3.689 -14.722 8.313 1.00 0.00 194 THR A N 16
ATOM 22015 C CA . THR B 2 44 ? 4.185 -16.130 8.344 1.00 0.00 194 THR A CA 16
ATOM 22016 C C . THR B 2 44 ? 3.718 -16.819 9.636 1.00 0.00 194 THR A C 16
ATOM 22017 O O . THR B 2 44 ? 3.678 -18.050 9.695 1.00 0.00 194 THR A O 16
ATOM 22028 N N . GLU B 2 45 ? 3.354 -16.080 10.698 1.00 0.00 195 GLU A N 16
ATOM 22029 C CA . GLU B 2 45 ? 2.927 -16.696 11.973 1.00 0.00 195 GLU A CA 16
ATOM 22030 C C . GLU B 2 45 ? 1.507 -16.222 12.333 1.00 0.00 195 GLU A C 16
ATOM 22031 O O . GLU B 2 45 ? 1.122 -15.099 11.990 1.00 0.00 195 GLU A O 16
ATOM 22043 N N . LEU B 2 46 ? 0.694 -17.035 13.028 1.00 0.00 196 LEU A N 16
ATOM 22044 C CA . LEU B 2 46 ? -0.673 -16.641 13.412 1.00 0.00 196 LEU A CA 16
ATOM 22045 C C . LEU B 2 46 ? -0.618 -15.472 14.409 1.00 0.00 196 LEU A C 16
ATOM 22046 O O . LEU B 2 46 ? 0.161 -15.512 15.371 1.00 0.00 196 LEU A O 16
ATOM 22062 N N . CYS B 2 47 ? -1.445 -14.435 14.255 1.00 0.00 197 CYS A N 16
ATOM 22063 C CA . CYS B 2 47 ? -1.503 -13.336 15.217 1.00 0.00 197 CYS A CA 16
ATOM 22064 C C . CYS B 2 47 ? -2.101 -13.839 16.539 1.00 0.00 197 CYS A C 16
ATOM 22065 O O . CYS B 2 47 ? -3.255 -14.279 16.574 1.00 0.00 197 CYS A O 16
ATOM 22072 N N . ARG B 2 48 ? -1.351 -13.819 17.641 1.00 0.00 198 ARG A N 16
ATOM 22073 C CA . ARG B 2 48 ? -1.832 -14.336 18.943 1.00 0.00 198 ARG A CA 16
ATOM 22074 C C . ARG B 2 48 ? -3.104 -13.599 19.360 1.00 0.00 198 ARG A C 16
ATOM 22075 O O . ARG B 2 48 ? -4.089 -14.238 19.713 1.00 0.00 198 ARG A O 16
ATOM 22096 N N . THR B 2 49 ? -3.141 -12.264 19.350 1.00 0.00 199 THR A N 16
ATOM 22097 C CA . THR B 2 49 ? -4.338 -11.509 19.787 1.00 0.00 199 THR A CA 16
ATOM 22098 C C . THR B 2 49 ? -5.556 -11.907 18.927 1.00 0.00 199 THR A C 16
ATOM 22099 O O . THR B 2 49 ? -6.613 -12.217 19.476 1.00 0.00 199 THR A O 16
ATOM 22110 N N . PHE B 2 50 ? -5.456 -11.962 17.592 1.00 0.00 200 PHE A N 16
ATOM 22111 C CA . PHE B 2 50 ? -6.614 -12.308 16.738 1.00 0.00 200 PHE A CA 16
ATOM 22112 C C . PHE B 2 50 ? -7.017 -13.785 16.968 1.00 0.00 200 PHE A C 16
ATOM 22113 O O . PHE B 2 50 ? -8.206 -14.090 17.038 1.00 0.00 200 PHE A O 16
ATOM 22130 N N . HIS B 2 51 ? -6.079 -14.720 17.112 1.00 0.00 201 HIS A N 16
ATOM 22131 C CA . HIS B 2 51 ? -6.423 -16.150 17.311 1.00 0.00 201 HIS A CA 16
ATOM 22132 C C . HIS B 2 51 ? -6.774 -16.417 18.809 1.00 0.00 201 HIS A C 16
ATOM 22133 O O . HIS B 2 51 ? -7.192 -17.526 19.152 1.00 0.00 201 HIS A O 16
ATOM 22147 N N . THR B 2 52 ? -6.683 -15.423 19.709 1.00 0.00 202 THR A N 16
ATOM 22148 C CA . THR B 2 52 ? -7.087 -15.603 21.136 1.00 0.00 202 THR A CA 16
ATOM 22149 C C . THR B 2 52 ? -8.345 -14.770 21.433 1.00 0.00 202 THR A C 16
ATOM 22150 O O . THR B 2 52 ? -9.386 -15.335 21.775 1.00 0.00 202 THR A O 16
ATOM 22161 N N . ILE B 2 53 ? -8.312 -13.437 21.329 1.00 0.00 203 ILE A N 16
ATOM 22162 C CA . ILE B 2 53 ? -9.492 -12.596 21.642 1.00 0.00 203 ILE A CA 16
ATOM 22163 C C . ILE B 2 53 ? -10.503 -12.660 20.473 1.00 0.00 203 ILE A C 16
ATOM 22164 O O . ILE B 2 53 ? -11.648 -12.231 20.624 1.00 0.00 203 ILE A O 16
ATOM 22180 N N . GLY B 2 54 ? -10.125 -13.167 19.289 1.00 0.00 204 GLY A N 16
ATOM 22181 C CA . GLY B 2 54 ? -11.000 -13.123 18.104 1.00 0.00 204 GLY A CA 16
ATOM 22182 C C . GLY B 2 54 ? -10.886 -11.743 17.429 1.00 0.00 204 GLY A C 16
ATOM 22183 O O . GLY B 2 54 ? -11.598 -11.468 16.460 1.00 0.00 204 GLY A O 16
ATOM 22187 N N . PHE B 2 55 ? -10.025 -10.833 17.917 1.00 0.00 205 PHE A N 16
ATOM 22188 C CA . PHE B 2 55 ? -9.910 -9.480 17.359 1.00 0.00 205 PHE A CA 16
ATOM 22189 C C . PHE B 2 55 ? -8.453 -8.991 17.487 1.00 0.00 205 PHE A C 16
ATOM 22190 O O . PHE B 2 55 ? -7.694 -9.529 18.296 1.00 0.00 205 PHE A O 16
ATOM 22207 N N . CYS B 2 56 ? -8.034 -7.946 16.757 1.00 0.00 206 CYS A N 16
ATOM 22208 C CA . CYS B 2 56 ? -6.679 -7.396 16.888 1.00 0.00 206 CYS A CA 16
ATOM 22209 C C . CYS B 2 56 ? -6.736 -5.855 16.785 1.00 0.00 206 CYS A C 16
ATOM 22210 O O . CYS B 2 56 ? -7.339 -5.320 15.846 1.00 0.00 206 CYS A O 16
ATOM 22217 N N . PRO B 2 57 ? -6.131 -5.095 17.724 1.00 0.00 207 PRO A N 16
ATOM 22218 C CA . PRO B 2 57 ? -6.216 -3.634 17.726 1.00 0.00 207 PRO A CA 16
ATOM 22219 C C . PRO B 2 57 ? -5.388 -3.054 16.561 1.00 0.00 207 PRO A C 16
ATOM 22220 O O . PRO B 2 57 ? -5.529 -1.872 16.237 1.00 0.00 207 PRO A O 16
ATOM 22231 N N . TYR B 2 58 ? -4.550 -3.847 15.872 1.00 0.00 208 TYR A N 16
ATOM 22232 C CA . TYR B 2 58 ? -3.798 -3.356 14.700 1.00 0.00 208 TYR A CA 16
ATOM 22233 C C . TYR B 2 58 ? -4.654 -3.517 13.426 1.00 0.00 208 TYR A C 16
ATOM 22234 O O . TYR B 2 58 ? -4.387 -2.858 12.417 1.00 0.00 208 TYR A O 16
ATOM 22252 N N . GLY B 2 59 ? -5.731 -4.320 13.442 1.00 0.00 209 GLY A N 16
ATOM 22253 C CA . GLY B 2 59 ? -6.653 -4.422 12.296 1.00 0.00 209 GLY A CA 16
ATOM 22254 C C . GLY B 2 59 ? -5.876 -4.842 11.028 1.00 0.00 209 GLY A C 16
ATOM 22255 O O . GLY B 2 59 ? -5.023 -5.734 11.094 1.00 0.00 209 GLY A O 16
ATOM 22259 N N . PRO B 2 60 ? -6.149 -4.251 9.846 1.00 0.00 210 PRO A N 16
ATOM 22260 C CA . PRO B 2 60 ? -5.509 -4.663 8.598 1.00 0.00 210 PRO A CA 16
ATOM 22261 C C . PRO B 2 60 ? -4.026 -4.214 8.587 1.00 0.00 210 PRO A C 16
ATOM 22262 O O . PRO B 2 60 ? -3.256 -4.656 7.729 1.00 0.00 210 PRO A O 16
ATOM 22273 N N . ARG B 2 61 ? -3.575 -3.349 9.518 1.00 0.00 211 ARG A N 16
ATOM 22274 C CA . ARG B 2 61 ? -2.164 -2.895 9.553 1.00 0.00 211 ARG A CA 16
ATOM 22275 C C . ARG B 2 61 ? -1.307 -3.909 10.347 1.00 0.00 211 ARG A C 16
ATOM 22276 O O . ARG B 2 61 ? -0.104 -3.699 10.513 1.00 0.00 211 ARG A O 16
ATOM 22297 N N . CYS B 2 62 ? -1.879 -5.016 10.858 1.00 0.00 212 CYS A N 16
ATOM 22298 C CA . CYS B 2 62 ? -1.114 -6.009 11.624 1.00 0.00 212 CYS A CA 16
ATOM 22299 C C . CYS B 2 62 ? -0.135 -6.756 10.687 1.00 0.00 212 CYS A C 16
ATOM 22300 O O . CYS B 2 62 ? -0.438 -6.952 9.502 1.00 0.00 212 CYS A O 16
ATOM 22307 N N . HIS B 2 63 ? 1.029 -7.206 11.168 1.00 0.00 213 HIS A N 16
ATOM 22308 C CA . HIS B 2 63 ? 2.008 -7.910 10.321 1.00 0.00 213 HIS A CA 16
ATOM 22309 C C . HIS B 2 63 ? 1.815 -9.436 10.444 1.00 0.00 213 HIS A C 16
ATOM 22310 O O . HIS B 2 63 ? 2.554 -10.199 9.816 1.00 0.00 213 HIS A O 16
ATOM 22324 N N . PHE B 2 64 ? 0.879 -9.934 11.276 1.00 0.00 214 PHE A N 16
ATOM 22325 C CA . PHE B 2 64 ? 0.768 -11.384 11.548 1.00 0.00 214 PHE A CA 16
ATOM 22326 C C . PHE B 2 64 ? -0.526 -11.945 10.911 1.00 0.00 214 PHE A C 16
ATOM 22327 O O . PHE B 2 64 ? -1.442 -11.181 10.595 1.00 0.00 214 PHE A O 16
ATOM 22344 N N . ILE B 2 65 ? -0.625 -13.260 10.659 1.00 0.00 215 ILE A N 16
ATOM 22345 C CA . ILE B 2 65 ? -1.768 -13.837 9.915 1.00 0.00 215 ILE A CA 16
ATOM 22346 C C . ILE B 2 65 ? -3.047 -13.741 10.764 1.00 0.00 215 ILE A C 16
ATOM 22347 O O . ILE B 2 65 ? -3.126 -14.350 11.836 1.00 0.00 215 ILE A O 16
ATOM 22363 N N . HIS B 2 66 ? -4.091 -13.048 10.306 1.00 0.00 216 HIS A N 16
ATOM 22364 C CA . HIS B 2 66 ? -5.390 -13.041 10.995 1.00 0.00 216 HIS A CA 16
ATOM 22365 C C . HIS B 2 66 ? -6.266 -14.197 10.455 1.00 0.00 216 HIS A C 16
ATOM 22366 O O . HIS B 2 66 ? -6.127 -15.336 10.908 1.00 0.00 216 HIS A O 16
ATOM 22380 N N . ASN B 2 67 ? -7.136 -13.967 9.468 1.00 0.00 217 ASN A N 16
ATOM 22381 C CA . ASN B 2 67 ? -7.939 -15.046 8.873 1.00 0.00 217 ASN A CA 16
ATOM 22382 C C . ASN B 2 67 ? -7.236 -15.571 7.600 1.00 0.00 217 ASN A C 16
ATOM 22383 O O . ASN B 2 67 ? -6.833 -14.777 6.744 1.00 0.00 217 ASN A O 16
ATOM 22394 N N . ALA B 2 68 ? -7.076 -16.892 7.427 1.00 0.00 218 ALA A N 16
ATOM 22395 C CA . ALA B 2 68 ? -6.434 -17.453 6.225 1.00 0.00 218 ALA A CA 16
ATOM 22396 C C . ALA B 2 68 ? -7.407 -17.354 5.010 1.00 0.00 218 ALA A C 16
ATOM 22397 O O . ALA B 2 68 ? -6.987 -17.561 3.868 1.00 0.00 218 ALA A O 16
ATOM 22404 N N . ASP B 2 69 ? -8.693 -17.007 5.205 1.00 0.00 219 ASP A N 16
ATOM 22405 C CA . ASP B 2 69 ? -9.640 -16.838 4.091 1.00 0.00 219 ASP A CA 16
ATOM 22406 C C . ASP B 2 69 ? -9.946 -15.334 3.897 1.00 0.00 219 ASP A C 16
ATOM 22407 O O . ASP B 2 69 ? -10.169 -14.617 4.877 1.00 0.00 219 ASP A O 16
ATOM 22416 N N . GLU B 2 70 ? -9.995 -14.820 2.663 1.00 0.00 220 GLU A N 16
ATOM 22417 C CA . GLU B 2 70 ? -10.304 -13.401 2.418 1.00 0.00 220 GLU A CA 16
ATOM 22418 C C . GLU B 2 70 ? -11.805 -13.155 2.630 1.00 0.00 220 GLU A C 16
ATOM 22419 O O . GLU B 2 70 ? -12.212 -12.024 2.933 1.00 0.00 220 GLU A O 16
ATOM 22707 N N . SER B 2 1 ? 9.997 9.666 9.137 1.00 0.00 151 SER A N 17
ATOM 22708 C CA . SER B 2 1 ? 9.407 8.321 9.358 1.00 0.00 151 SER A CA 17
ATOM 22709 C C . SER B 2 1 ? 9.288 7.589 8.026 1.00 0.00 151 SER A C 17
ATOM 22710 O O . SER B 2 1 ? 8.969 8.207 7.008 1.00 0.00 151 SER A O 17
ATOM 22720 N N . THR B 2 2 ? 9.495 6.266 7.974 1.00 0.00 152 THR A N 17
ATOM 22721 C CA . THR B 2 2 ? 9.325 5.489 6.722 1.00 0.00 152 THR A CA 17
ATOM 22722 C C . THR B 2 2 ? 7.829 5.348 6.395 1.00 0.00 152 THR A C 17
ATOM 22723 O O . THR B 2 2 ? 7.475 5.054 5.250 1.00 0.00 152 THR A O 17
ATOM 22734 N N . ARG B 2 3 ? 6.908 5.579 7.351 1.00 0.00 153 ARG A N 17
ATOM 22735 C CA . ARG B 2 3 ? 5.454 5.467 7.091 1.00 0.00 153 ARG A CA 17
ATOM 22736 C C . ARG B 2 3 ? 4.936 6.766 6.438 1.00 0.00 153 ARG A C 17
ATOM 22737 O O . ARG B 2 3 ? 3.870 7.253 6.803 1.00 0.00 153 ARG A O 17
ATOM 22758 N N . TYR B 2 4 ? 5.653 7.368 5.479 1.00 0.00 154 TYR A N 17
ATOM 22759 C CA . TYR B 2 4 ? 5.193 8.600 4.829 1.00 0.00 154 TYR A CA 17
ATOM 22760 C C . TYR B 2 4 ? 4.276 8.245 3.642 1.00 0.00 154 TYR A C 17
ATOM 22761 O O . TYR B 2 4 ? 4.707 7.561 2.710 1.00 0.00 154 TYR A O 17
ATOM 22779 N N . LYS B 2 5 ? 2.993 8.672 3.643 1.00 0.00 155 LYS A N 17
ATOM 22780 C CA . LYS B 2 5 ? 2.032 8.349 2.546 1.00 0.00 155 LYS A CA 17
ATOM 22781 C C . LYS B 2 5 ? 2.004 6.816 2.293 1.00 0.00 155 LYS A C 17
ATOM 22782 O O . LYS B 2 5 ? 1.723 6.381 1.178 1.00 0.00 155 LYS A O 17
ATOM 22801 N N . THR B 2 6 ? 2.212 5.974 3.305 1.00 0.00 156 THR A N 17
ATOM 22802 C CA . THR B 2 6 ? 2.048 4.506 3.158 1.00 0.00 156 THR A CA 17
ATOM 22803 C C . THR B 2 6 ? 0.609 4.105 3.526 1.00 0.00 156 THR A C 17
ATOM 22804 O O . THR B 2 6 ? 0.240 2.939 3.379 1.00 0.00 156 THR A O 17
ATOM 22815 N N . GLU B 2 7 ? -0.246 5.032 3.991 1.00 0.00 157 GLU A N 17
ATOM 22816 C CA . GLU B 2 7 ? -1.644 4.711 4.356 1.00 0.00 157 GLU A CA 17
ATOM 22817 C C . GLU B 2 7 ? -2.599 5.741 3.721 1.00 0.00 157 GLU A C 17
ATOM 22818 O O . GLU B 2 7 ? -2.208 6.894 3.494 1.00 0.00 157 GLU A O 17
ATOM 22830 N N . LEU B 2 8 ? -3.850 5.370 3.387 1.00 0.00 158 LEU A N 17
ATOM 22831 C CA . LEU B 2 8 ? -4.803 6.293 2.749 1.00 0.00 158 LEU A CA 17
ATOM 22832 C C . LEU B 2 8 ? -5.130 7.454 3.700 1.00 0.00 158 LEU A C 17
ATOM 22833 O O . LEU B 2 8 ? -5.342 7.231 4.897 1.00 0.00 158 LEU A O 17
ATOM 22849 N N . CYS B 2 9 ? -5.320 8.677 3.199 1.00 0.00 159 CYS A N 17
ATOM 22850 C CA . CYS B 2 9 ? -5.843 9.771 4.005 1.00 0.00 159 CYS A CA 17
ATOM 22851 C C . CYS B 2 9 ? -7.355 9.581 4.187 1.00 0.00 159 CYS A C 17
ATOM 22852 O O . CYS B 2 9 ? -8.127 9.821 3.250 1.00 0.00 159 CYS A O 17
ATOM 22859 N N . ARG B 2 10 ? -7.824 9.043 5.323 1.00 0.00 160 ARG A N 17
ATOM 22860 C CA . ARG B 2 10 ? -9.234 8.640 5.472 1.00 0.00 160 ARG A CA 17
ATOM 22861 C C . ARG B 2 10 ? -10.158 9.886 5.407 1.00 0.00 160 ARG A C 17
ATOM 22862 O O . ARG B 2 10 ? -11.187 9.841 4.737 1.00 0.00 160 ARG A O 17
ATOM 22883 N N . PRO B 2 11 ? -9.827 11.030 6.067 1.00 0.00 161 PRO A N 17
ATOM 22884 C CA . PRO B 2 11 ? -10.693 12.221 6.030 1.00 0.00 161 PRO A CA 17
ATOM 22885 C C . PRO B 2 11 ? -10.834 12.722 4.572 1.00 0.00 161 PRO A C 17
ATOM 22886 O O . PRO B 2 11 ? -11.923 13.140 4.168 1.00 0.00 161 PRO A O 17
ATOM 22897 N N . PHE B 2 12 ? -9.787 12.633 3.728 1.00 0.00 162 PHE A N 17
ATOM 22898 C CA . PHE B 2 12 ? -9.891 13.028 2.314 1.00 0.00 162 PHE A CA 17
ATOM 22899 C C . PHE B 2 12 ? -10.756 12.004 1.550 1.00 0.00 162 PHE A C 17
ATOM 22900 O O . PHE B 2 12 ? -11.589 12.391 0.738 1.00 0.00 162 PHE A O 17
ATOM 22917 N N . GLU B 2 13 ? -10.606 10.699 1.783 1.00 0.00 163 GLU A N 17
ATOM 22918 C CA . GLU B 2 13 ? -11.439 9.680 1.109 1.00 0.00 163 GLU A CA 17
ATOM 22919 C C . GLU B 2 13 ? -12.921 9.831 1.555 1.00 0.00 163 GLU A C 17
ATOM 22920 O O . GLU B 2 13 ? -13.830 9.503 0.789 1.00 0.00 163 GLU A O 17
ATOM 22932 N N . GLU B 2 14 ? -13.207 10.295 2.778 1.00 0.00 164 GLU A N 17
ATOM 22933 C CA . GLU B 2 14 ? -14.597 10.375 3.279 1.00 0.00 164 GLU A CA 17
ATOM 22934 C C . GLU B 2 14 ? -15.264 11.683 2.790 1.00 0.00 164 GLU A C 17
ATOM 22935 O O . GLU B 2 14 ? -16.434 11.665 2.396 1.00 0.00 164 GLU A O 17
ATOM 22947 N N . SER B 2 15 ? -14.597 12.847 2.868 1.00 0.00 165 SER A N 17
ATOM 22948 C CA . SER B 2 15 ? -15.270 14.160 2.618 1.00 0.00 165 SER A CA 17
ATOM 22949 C C . SER B 2 15 ? -14.624 14.874 1.411 1.00 0.00 165 SER A C 17
ATOM 22950 O O . SER B 2 15 ? -15.114 15.922 0.986 1.00 0.00 165 SER A O 17
ATOM 22958 N N . GLY B 2 16 ? -13.563 14.333 0.798 1.00 0.00 166 GLY A N 17
ATOM 22959 C CA . GLY B 2 16 ? -12.980 14.923 -0.427 1.00 0.00 166 GLY A CA 17
ATOM 22960 C C . GLY B 2 16 ? -12.150 16.175 -0.070 1.00 0.00 166 GLY A C 17
ATOM 22961 O O . GLY B 2 16 ? -11.727 16.906 -0.969 1.00 0.00 166 GLY A O 17
ATOM 22965 N N . THR B 2 17 ? -11.909 16.476 1.217 1.00 0.00 167 THR A N 17
ATOM 22966 C CA . THR B 2 17 ? -11.148 17.684 1.615 1.00 0.00 167 THR A CA 17
ATOM 22967 C C . THR B 2 17 ? -10.157 17.324 2.723 1.00 0.00 167 THR A C 17
ATOM 22968 O O . THR B 2 17 ? -10.413 16.399 3.504 1.00 0.00 167 THR A O 17
ATOM 22979 N N . CYS B 2 18 ? -9.019 18.024 2.857 1.00 0.00 168 CYS A N 17
ATOM 22980 C CA . CYS B 2 18 ? -8.065 17.764 3.938 1.00 0.00 168 CYS A CA 17
ATOM 22981 C C . CYS B 2 18 ? -7.422 19.090 4.389 1.00 0.00 168 CYS A C 17
ATOM 22982 O O . CYS B 2 18 ? -6.849 19.813 3.564 1.00 0.00 168 CYS A O 17
ATOM 22989 N N . LYS B 2 19 ? -7.498 19.460 5.675 1.00 0.00 169 LYS A N 17
ATOM 22990 C CA . LYS B 2 19 ? -6.962 20.756 6.160 1.00 0.00 169 LYS A CA 17
ATOM 22991 C C . LYS B 2 19 ? -5.428 20.755 6.074 1.00 0.00 169 LYS A C 17
ATOM 22992 O O . LYS B 2 19 ? -4.812 21.822 6.096 1.00 0.00 169 LYS A O 17
ATOM 23011 N N . TYR B 2 20 ? -4.767 19.602 5.972 1.00 0.00 170 TYR A N 17
ATOM 23012 C CA . TYR B 2 20 ? -3.301 19.547 5.909 1.00 0.00 170 TYR A CA 17
ATOM 23013 C C . TYR B 2 20 ? -2.829 19.838 4.462 1.00 0.00 170 TYR A C 17
ATOM 23014 O O . TYR B 2 20 ? -1.703 20.299 4.262 1.00 0.00 170 TYR A O 17
ATOM 23032 N N . GLY B 2 21 ? -3.685 19.675 3.436 1.00 0.00 171 GLY A N 17
ATOM 23033 C CA . GLY B 2 21 ? -3.359 20.107 2.062 1.00 0.00 171 GLY A CA 17
ATOM 23034 C C . GLY B 2 21 ? -2.105 19.375 1.560 1.00 0.00 171 GLY A C 17
ATOM 23035 O O . GLY B 2 21 ? -1.962 18.171 1.777 1.00 0.00 171 GLY A O 17
ATOM 23039 N N . GLU B 2 22 ? -1.186 20.043 0.850 1.00 0.00 172 GLU A N 17
ATOM 23040 C CA . GLU B 2 22 ? 0.010 19.379 0.277 1.00 0.00 172 GLU A CA 17
ATOM 23041 C C . GLU B 2 22 ? 0.983 18.982 1.405 1.00 0.00 172 GLU A C 17
ATOM 23042 O O . GLU B 2 22 ? 1.945 18.248 1.158 1.00 0.00 172 GLU A O 17
ATOM 23054 N N . LYS B 2 23 ? 0.755 19.397 2.665 1.00 0.00 173 LYS A N 17
ATOM 23055 C CA . LYS B 2 23 ? 1.614 18.987 3.792 1.00 0.00 173 LYS A CA 17
ATOM 23056 C C . LYS B 2 23 ? 1.011 17.751 4.485 1.00 0.00 173 LYS A C 17
ATOM 23057 O O . LYS B 2 23 ? 1.558 17.283 5.488 1.00 0.00 173 LYS A O 17
ATOM 23076 N N . CYS B 2 24 ? -0.101 17.177 3.994 1.00 0.00 174 CYS A N 17
ATOM 23077 C CA . CYS B 2 24 ? -0.683 15.984 4.600 1.00 0.00 174 CYS A CA 17
ATOM 23078 C C . CYS B 2 24 ? 0.272 14.794 4.415 1.00 0.00 174 CYS A C 17
ATOM 23079 O O . CYS B 2 24 ? 0.731 14.534 3.296 1.00 0.00 174 CYS A O 17
ATOM 23086 N N . GLN B 2 25 ? 0.633 14.072 5.475 1.00 0.00 175 GLN A N 17
ATOM 23087 C CA . GLN B 2 25 ? 1.595 12.978 5.384 1.00 0.00 175 GLN A CA 17
ATOM 23088 C C . GLN B 2 25 ? 0.880 11.680 4.931 1.00 0.00 175 GLN A C 17
ATOM 23089 O O . GLN B 2 25 ? 1.469 10.601 4.996 1.00 0.00 175 GLN A O 17
ATOM 23103 N N . PHE B 2 26 ? -0.385 11.732 4.480 1.00 0.00 176 PHE A N 17
ATOM 23104 C CA . PHE B 2 26 ? -1.133 10.515 4.091 1.00 0.00 176 PHE A CA 17
ATOM 23105 C C . PHE B 2 26 ? -1.559 10.613 2.610 1.00 0.00 176 PHE A C 17
ATOM 23106 O O . PHE B 2 26 ? -1.419 11.673 1.992 1.00 0.00 176 PHE A O 17
ATOM 23123 N N . ALA B 2 27 ? -1.993 9.520 1.975 1.00 0.00 177 ALA A N 17
ATOM 23124 C CA . ALA B 2 27 ? -2.232 9.498 0.524 1.00 0.00 177 ALA A CA 17
ATOM 23125 C C . ALA B 2 27 ? -3.616 10.110 0.206 1.00 0.00 177 ALA A C 17
ATOM 23126 O O . ALA B 2 27 ? -4.643 9.538 0.583 1.00 0.00 177 ALA A O 17
ATOM 23133 N N . HIS B 2 28 ? -3.701 11.201 -0.575 1.00 0.00 178 HIS A N 17
ATOM 23134 C CA . HIS B 2 28 ? -4.999 11.705 -1.074 1.00 0.00 178 HIS A CA 17
ATOM 23135 C C . HIS B 2 28 ? -5.400 10.930 -2.354 1.00 0.00 178 HIS A C 17
ATOM 23136 O O . HIS B 2 28 ? -6.589 10.826 -2.662 1.00 0.00 178 HIS A O 17
ATOM 23150 N N . GLY B 2 29 ? -4.458 10.329 -3.092 1.00 0.00 179 GLY A N 17
ATOM 23151 C CA . GLY B 2 29 ? -4.789 9.443 -4.224 1.00 0.00 179 GLY A CA 17
ATOM 23152 C C . GLY B 2 29 ? -3.900 8.196 -4.175 1.00 0.00 179 GLY A C 17
ATOM 23153 O O . GLY B 2 29 ? -2.856 8.208 -3.521 1.00 0.00 179 GLY A O 17
ATOM 23157 N N . PHE B 2 30 ? -4.236 7.110 -4.878 1.00 0.00 180 PHE A N 17
ATOM 23158 C CA . PHE B 2 30 ? -3.391 5.897 -4.896 1.00 0.00 180 PHE A CA 17
ATOM 23159 C C . PHE B 2 30 ? -2.041 6.214 -5.586 1.00 0.00 180 PHE A C 17
ATOM 23160 O O . PHE B 2 30 ? -1.056 5.510 -5.366 1.00 0.00 180 PHE A O 17
ATOM 23177 N N . HIS B 2 31 ? -1.935 7.299 -6.370 1.00 0.00 181 HIS A N 17
ATOM 23178 C CA . HIS B 2 31 ? -0.648 7.734 -6.947 1.00 0.00 181 HIS A CA 17
ATOM 23179 C C . HIS B 2 31 ? 0.291 8.247 -5.821 1.00 0.00 181 HIS A C 17
ATOM 23180 O O . HIS B 2 31 ? 1.507 8.297 -6.011 1.00 0.00 181 HIS A O 17
ATOM 23194 N N . GLU B 2 32 ? -0.224 8.610 -4.627 1.00 0.00 182 GLU A N 17
ATOM 23195 C CA . GLU B 2 32 ? 0.631 9.055 -3.509 1.00 0.00 182 GLU A CA 17
ATOM 23196 C C . GLU B 2 32 ? 1.082 7.841 -2.682 1.00 0.00 182 GLU A C 17
ATOM 23197 O O . GLU B 2 32 ? 2.100 7.912 -1.993 1.00 0.00 182 GLU A O 17
ATOM 23209 N N . LEU B 2 33 ? 0.347 6.708 -2.693 1.00 0.00 183 LEU A N 17
ATOM 23210 C CA . LEU B 2 33 ? 0.677 5.549 -1.839 1.00 0.00 183 LEU A CA 17
ATOM 23211 C C . LEU B 2 33 ? 2.079 5.033 -2.183 1.00 0.00 183 LEU A C 17
ATOM 23212 O O . LEU B 2 33 ? 2.332 4.645 -3.330 1.00 0.00 183 LEU A O 17
ATOM 23228 N N . ARG B 2 34 ? 3.013 4.970 -1.226 1.00 0.00 184 ARG A N 17
ATOM 23229 C CA . ARG B 2 34 ? 4.370 4.449 -1.487 1.00 0.00 184 ARG A CA 17
ATOM 23230 C C . ARG B 2 34 ? 4.448 2.978 -1.055 1.00 0.00 184 ARG A C 17
ATOM 23231 O O . ARG B 2 34 ? 3.788 2.580 -0.090 1.00 0.00 184 ARG A O 17
ATOM 23252 N N . SER B 2 35 ? 5.210 2.126 -1.746 1.00 0.00 185 SER A N 17
ATOM 23253 C CA . SER B 2 35 ? 5.258 0.681 -1.433 1.00 0.00 185 SER A CA 17
ATOM 23254 C C . SER B 2 35 ? 5.922 0.466 -0.062 1.00 0.00 185 SER A C 17
ATOM 23255 O O . SER B 2 35 ? 6.993 1.024 0.200 1.00 0.00 185 SER A O 17
ATOM 23263 N N . LEU B 2 36 ? 5.375 -0.398 0.820 1.00 0.00 186 LEU A N 17
ATOM 23264 C CA . LEU B 2 36 ? 6.037 -0.749 2.088 1.00 0.00 186 LEU A CA 17
ATOM 23265 C C . LEU B 2 36 ? 6.994 -1.931 1.858 1.00 0.00 186 LEU A C 17
ATOM 23266 O O . LEU B 2 36 ? 6.612 -2.919 1.222 1.00 0.00 186 LEU A O 17
ATOM 23282 N N . THR B 2 37 ? 8.226 -1.902 2.377 1.00 0.00 187 THR A N 17
ATOM 23283 C CA . THR B 2 37 ? 9.158 -3.042 2.246 1.00 0.00 187 THR A CA 17
ATOM 23284 C C . THR B 2 37 ? 8.710 -4.178 3.176 1.00 0.00 187 THR A C 17
ATOM 23285 O O . THR B 2 37 ? 8.794 -4.043 4.402 1.00 0.00 187 THR A O 17
ATOM 23296 N N . ARG B 2 38 ? 8.155 -5.284 2.655 1.00 0.00 188 ARG A N 17
ATOM 23297 C CA . ARG B 2 38 ? 7.575 -6.346 3.502 1.00 0.00 188 ARG A CA 17
ATOM 23298 C C . ARG B 2 38 ? 8.696 -7.163 4.154 1.00 0.00 188 ARG A C 17
ATOM 23299 O O . ARG B 2 38 ? 9.614 -7.615 3.463 1.00 0.00 188 ARG A O 17
ATOM 23320 N N . HIS B 2 39 ? 8.667 -7.386 5.472 1.00 0.00 189 HIS A N 17
ATOM 23321 C CA . HIS B 2 39 ? 9.685 -8.214 6.155 1.00 0.00 189 HIS A CA 17
ATOM 23322 C C . HIS B 2 39 ? 9.689 -9.645 5.549 1.00 0.00 189 HIS A C 17
ATOM 23323 O O . HIS B 2 39 ? 8.647 -10.123 5.092 1.00 0.00 189 HIS A O 17
ATOM 23337 N N . PRO B 2 40 ? 10.834 -10.364 5.517 1.00 0.00 190 PRO A N 17
ATOM 23338 C CA . PRO B 2 40 ? 10.908 -11.702 4.912 1.00 0.00 190 PRO A CA 17
ATOM 23339 C C . PRO B 2 40 ? 9.881 -12.662 5.595 1.00 0.00 190 PRO A C 17
ATOM 23340 O O . PRO B 2 40 ? 9.404 -13.607 4.960 1.00 0.00 190 PRO A O 17
ATOM 23351 N N . LYS B 2 41 ? 9.508 -12.449 6.871 1.00 0.00 191 LYS A N 17
ATOM 23352 C CA . LYS B 2 41 ? 8.533 -13.325 7.571 1.00 0.00 191 LYS A CA 17
ATOM 23353 C C . LYS B 2 41 ? 7.114 -12.712 7.484 1.00 0.00 191 LYS A C 17
ATOM 23354 O O . LYS B 2 41 ? 6.240 -13.075 8.272 1.00 0.00 191 LYS A O 17
ATOM 23373 N N . TYR B 2 42 ? 6.842 -11.780 6.562 1.00 0.00 192 TYR A N 17
ATOM 23374 C CA . TYR B 2 42 ? 5.526 -11.110 6.482 1.00 0.00 192 TYR A CA 17
ATOM 23375 C C . TYR B 2 42 ? 4.392 -12.167 6.388 1.00 0.00 192 TYR A C 17
ATOM 23376 O O . TYR B 2 42 ? 4.400 -13.018 5.490 1.00 0.00 192 TYR A O 17
ATOM 23394 N N . LYS B 2 43 ? 3.392 -12.130 7.302 1.00 0.00 193 LYS A N 17
ATOM 23395 C CA . LYS B 2 43 ? 2.255 -13.092 7.317 1.00 0.00 193 LYS A CA 17
ATOM 23396 C C . LYS B 2 43 ? 2.783 -14.550 7.223 1.00 0.00 193 LYS A C 17
ATOM 23397 O O . LYS B 2 43 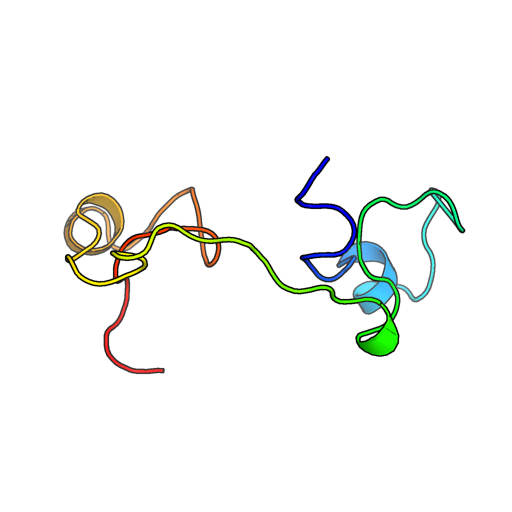? 2.339 -15.312 6.359 1.00 0.00 193 LYS A O 17
ATOM 23416 N N . THR B 2 44 ? 3.641 -15.001 8.139 1.00 0.00 194 THR A N 17
ATOM 23417 C CA . THR B 2 44 ? 4.054 -16.433 8.205 1.00 0.00 194 THR A CA 17
ATOM 23418 C C . THR B 2 44 ? 3.556 -17.058 9.519 1.00 0.00 194 THR A C 17
ATOM 23419 O O . THR B 2 44 ? 3.435 -18.281 9.611 1.00 0.00 194 THR A O 17
ATOM 23430 N N . GLU B 2 45 ? 3.244 -16.270 10.563 1.00 0.00 195 GLU A N 17
ATOM 23431 C CA . GLU B 2 45 ? 2.770 -16.823 11.852 1.00 0.00 195 GLU A CA 17
ATOM 23432 C C . GLU B 2 45 ? 1.385 -16.242 12.194 1.00 0.00 195 GLU A C 17
ATOM 23433 O O . GLU B 2 45 ? 1.082 -15.102 11.825 1.00 0.00 195 GLU A O 17
ATOM 23445 N N . LEU B 2 46 ? 0.513 -16.979 12.904 1.00 0.00 196 LEU A N 17
ATOM 23446 C CA . LEU B 2 46 ? -0.830 -16.487 13.259 1.00 0.00 196 LEU A CA 17
ATOM 23447 C C . LEU B 2 46 ? -0.712 -15.287 14.210 1.00 0.00 196 LEU A C 17
ATOM 23448 O O . LEU B 2 46 ? 0.037 -15.347 15.194 1.00 0.00 196 LEU A O 17
ATOM 23464 N N . CYS B 2 47 ? -1.455 -14.198 13.994 1.00 0.00 197 CYS A N 17
ATOM 23465 C CA . CYS B 2 47 ? -1.455 -13.061 14.911 1.00 0.00 197 CYS A CA 17
ATOM 23466 C C . CYS B 2 47 ? -2.111 -13.469 16.241 1.00 0.00 197 CYS A C 17
ATOM 23467 O O . CYS B 2 47 ? -3.297 -13.817 16.270 1.00 0.00 197 CYS A O 17
ATOM 23474 N N . ARG B 2 48 ? -1.378 -13.471 17.354 1.00 0.00 198 ARG A N 17
ATOM 23475 C CA . ARG B 2 48 ? -1.917 -13.909 18.662 1.00 0.00 198 ARG A CA 17
ATOM 23476 C C . ARG B 2 48 ? -3.134 -13.064 19.034 1.00 0.00 198 ARG A C 17
ATOM 23477 O O . ARG B 2 48 ? -4.172 -13.616 19.387 1.00 0.00 198 ARG A O 17
ATOM 23498 N N . THR B 2 49 ? -3.065 -11.730 18.991 1.00 0.00 199 THR A N 17
ATOM 23499 C CA . THR B 2 49 ? -4.204 -10.873 19.391 1.00 0.00 199 THR A CA 17
ATOM 23500 C C . THR B 2 49 ? -5.437 -11.192 18.523 1.00 0.00 199 THR A C 17
ATOM 23501 O O . THR B 2 49 ? -6.526 -11.395 19.061 1.00 0.00 199 THR A O 17
ATOM 23512 N N . PHE B 2 50 ? -5.323 -11.296 17.191 1.00 0.00 200 PHE A N 17
ATOM 23513 C CA . PHE B 2 50 ? -6.491 -11.575 16.327 1.00 0.00 200 PHE A CA 17
ATOM 23514 C C . PHE B 2 50 ? -7.018 -13.003 16.600 1.00 0.00 200 PHE A C 17
ATOM 23515 O O . PHE B 2 50 ? -8.229 -13.204 16.676 1.00 0.00 200 PHE A O 17
ATOM 23532 N N . HIS B 2 51 ? -6.164 -14.007 16.784 1.00 0.00 201 HIS A N 17
ATOM 23533 C CA . HIS B 2 51 ? -6.628 -15.394 17.040 1.00 0.00 201 HIS A CA 17
ATOM 23534 C C . HIS B 2 51 ? -7.020 -15.562 18.543 1.00 0.00 201 HIS A C 17
ATOM 23535 O O . HIS B 2 51 ? -7.516 -16.622 18.933 1.00 0.00 201 HIS A O 17
ATOM 23549 N N . THR B 2 52 ? -6.877 -14.532 19.396 1.00 0.00 202 THR A N 17
ATOM 23550 C CA . THR B 2 52 ? -7.315 -14.612 20.820 1.00 0.00 202 THR A CA 17
ATOM 23551 C C . THR B 2 52 ? -8.517 -13.679 21.050 1.00 0.00 202 THR A C 17
ATOM 23552 O O . THR B 2 52 ? -9.602 -14.153 21.397 1.00 0.00 202 THR A O 17
ATOM 23563 N N . ILE B 2 53 ? -8.387 -12.358 20.889 1.00 0.00 203 ILE A N 17
ATOM 23564 C CA . ILE B 2 53 ? -9.507 -11.421 21.146 1.00 0.00 203 ILE A CA 17
ATOM 23565 C C . ILE B 2 53 ? -10.494 -11.452 19.955 1.00 0.00 203 ILE A C 17
ATOM 23566 O O . ILE B 2 53 ? -11.605 -10.931 20.063 1.00 0.00 203 ILE A O 17
ATOM 23582 N N . GLY B 2 54 ? -10.126 -12.022 18.796 1.00 0.00 204 GLY A N 17
ATOM 23583 C CA . GLY B 2 54 ? -10.966 -11.946 17.587 1.00 0.00 204 GLY A CA 17
ATOM 23584 C C . GLY B 2 54 ? -10.713 -10.607 16.866 1.00 0.00 204 GLY A C 17
ATOM 23585 O O . GLY B 2 54 ? -11.363 -10.316 15.857 1.00 0.00 204 GLY A O 17
ATOM 23589 N N . PHE B 2 55 ? -9.796 -9.752 17.353 1.00 0.00 205 PHE A N 17
ATOM 23590 C CA . PHE B 2 55 ? -9.542 -8.439 16.745 1.00 0.00 205 PHE A CA 17
ATOM 23591 C C . PHE B 2 55 ? -8.051 -8.080 16.898 1.00 0.00 205 PHE A C 17
ATOM 23592 O O . PHE B 2 55 ? -7.359 -8.665 17.733 1.00 0.00 205 PHE A O 17
ATOM 23609 N N . CYS B 2 56 ? -7.523 -7.088 16.161 1.00 0.00 206 CYS A N 17
ATOM 23610 C CA . CYS B 2 56 ? -6.124 -6.663 16.310 1.00 0.00 206 CYS A CA 17
ATOM 23611 C C . CYS B 2 56 ? -6.037 -5.125 16.198 1.00 0.00 206 CYS A C 17
ATOM 23612 O O . CYS B 2 56 ? -6.570 -4.543 15.244 1.00 0.00 206 CYS A O 17
ATOM 23619 N N . PRO B 2 57 ? -5.380 -4.416 17.143 1.00 0.00 207 PRO A N 17
ATOM 23620 C CA . PRO B 2 57 ? -5.331 -2.955 17.133 1.00 0.00 207 PRO A CA 17
ATOM 23621 C C . PRO B 2 57 ? -4.442 -2.464 15.971 1.00 0.00 207 PRO A C 17
ATOM 23622 O O . PRO B 2 57 ? -4.503 -1.287 15.605 1.00 0.00 207 PRO A O 17
ATOM 23633 N N . TYR B 2 58 ? -3.629 -3.326 15.337 1.00 0.00 208 TYR A N 17
ATOM 23634 C CA . TYR B 2 58 ? -2.800 -2.916 14.189 1.00 0.00 208 TYR A CA 17
ATOM 23635 C C . TYR B 2 58 ? -3.641 -2.970 12.896 1.00 0.00 208 TYR A C 17
ATOM 23636 O O . TYR B 2 58 ? -3.303 -2.306 11.913 1.00 0.00 208 TYR A O 17
ATOM 23654 N N . GLY B 2 59 ? -4.777 -3.683 12.870 1.00 0.00 209 GLY A N 17
ATOM 23655 C CA . GLY B 2 59 ? -5.684 -3.673 11.706 1.00 0.00 209 GLY A CA 17
ATOM 23656 C C . GLY B 2 59 ? -4.937 -4.172 10.450 1.00 0.00 209 GLY A C 17
ATOM 23657 O O . GLY B 2 59 ? -4.101 -5.079 10.545 1.00 0.00 209 GLY A O 17
ATOM 23661 N N . PRO B 2 60 ? -5.227 -3.642 9.242 1.00 0.00 210 PRO A N 17
ATOM 23662 C CA . PRO B 2 60 ? -4.611 -4.121 8.001 1.00 0.00 210 PRO A CA 17
ATOM 23663 C C . PRO B 2 60 ? -3.080 -3.865 8.028 1.00 0.00 210 PRO A C 17
ATOM 23664 O O . PRO B 2 60 ? -2.346 -4.458 7.234 1.00 0.00 210 PRO A O 17
ATOM 23675 N N . ARG B 2 61 ? -2.557 -2.987 8.909 1.00 0.00 211 ARG A N 17
ATOM 23676 C CA . ARG B 2 61 ? -1.104 -2.693 8.956 1.00 0.00 211 ARG A CA 17
ATOM 23677 C C . ARG B 2 61 ? -0.367 -3.803 9.740 1.00 0.00 211 ARG A C 17
ATOM 23678 O O . ARG B 2 61 ? 0.859 -3.754 9.869 1.00 0.00 211 ARG A O 17
ATOM 23699 N N . CYS B 2 62 ? -1.068 -4.809 10.299 1.00 0.00 212 CYS A N 17
ATOM 23700 C CA . CYS B 2 62 ? -0.426 -5.854 11.104 1.00 0.00 212 CYS A CA 17
ATOM 23701 C C . CYS B 2 62 ? 0.489 -6.718 10.209 1.00 0.00 212 CYS A C 17
ATOM 23702 O O . CYS B 2 62 ? 0.170 -6.950 9.035 1.00 0.00 212 CYS A O 17
ATOM 23709 N N . HIS B 2 63 ? 1.614 -7.229 10.715 1.00 0.00 213 HIS A N 17
ATOM 23710 C CA . HIS B 2 63 ? 2.533 -8.050 9.912 1.00 0.00 213 HIS A CA 17
ATOM 23711 C C . HIS B 2 63 ? 2.222 -9.546 10.113 1.00 0.00 213 HIS A C 17
ATOM 23712 O O . HIS B 2 63 ? 2.896 -10.395 9.526 1.00 0.00 213 HIS A O 17
ATOM 23726 N N . PHE B 2 64 ? 1.250 -9.927 10.965 1.00 0.00 214 PHE A N 17
ATOM 23727 C CA . PHE B 2 64 ? 1.023 -11.347 11.301 1.00 0.00 214 PHE A CA 17
ATOM 23728 C C . PHE B 2 64 ? -0.318 -11.827 10.693 1.00 0.00 214 PHE A C 17
ATOM 23729 O O . PHE B 2 64 ? -1.173 -11.004 10.354 1.00 0.00 214 PHE A O 17
ATOM 23746 N N . ILE B 2 65 ? -0.518 -13.136 10.473 1.00 0.00 215 ILE A N 17
ATOM 23747 C CA . ILE B 2 65 ? -1.692 -13.642 9.722 1.00 0.00 215 ILE A CA 17
ATOM 23748 C C . ILE B 2 65 ? -2.972 -13.426 10.542 1.00 0.00 215 ILE A C 17
ATOM 23749 O O . ILE B 2 65 ? -3.126 -14.020 11.615 1.00 0.00 215 ILE A O 17
ATOM 23765 N N . HIS B 2 66 ? -3.953 -12.663 10.046 1.00 0.00 216 HIS A N 17
ATOM 23766 C CA . HIS B 2 66 ? -5.272 -12.582 10.683 1.00 0.00 216 HIS A CA 17
ATOM 23767 C C . HIS B 2 66 ? -6.181 -13.698 10.120 1.00 0.00 216 HIS A C 17
ATOM 23768 O O . HIS B 2 66 ? -6.154 -14.825 10.623 1.00 0.00 216 HIS A O 17
ATOM 23782 N N . ASN B 2 67 ? -6.919 -13.466 9.031 1.00 0.00 217 ASN A N 17
ATOM 23783 C CA . ASN B 2 67 ? -7.648 -14.544 8.339 1.00 0.00 217 ASN A CA 17
ATOM 23784 C C . ASN B 2 67 ? -6.784 -15.078 7.157 1.00 0.00 217 ASN A C 17
ATOM 23785 O O . ASN B 2 67 ? -5.662 -14.605 6.947 1.00 0.00 217 ASN A O 17
ATOM 23796 N N . ALA B 2 68 ? -7.255 -16.064 6.376 1.00 0.00 218 ALA A N 17
ATOM 23797 C CA . ALA B 2 68 ? -6.469 -16.605 5.250 1.00 0.00 218 ALA A CA 17
ATOM 23798 C C . ALA B 2 68 ? -6.885 -15.895 3.930 1.00 0.00 218 ALA A C 17
ATOM 23799 O O . ALA B 2 68 ? -6.358 -16.218 2.862 1.00 0.00 218 ALA A O 17
ATOM 23806 N N . ASP B 2 69 ? -7.843 -14.945 3.955 1.00 0.00 219 ASP A N 17
ATOM 23807 C CA . ASP B 2 69 ? -8.334 -14.290 2.731 1.00 0.00 219 ASP A CA 17
ATOM 23808 C C . ASP B 2 69 ? -7.964 -12.792 2.757 1.00 0.00 219 ASP A C 17
ATOM 23809 O O . ASP B 2 69 ? -7.928 -12.183 3.830 1.00 0.00 219 ASP A O 17
ATOM 23818 N N . GLU B 2 70 ? -7.734 -12.144 1.608 1.00 0.00 220 GLU A N 17
ATOM 23819 C CA . GLU B 2 70 ? -7.421 -10.704 1.570 1.00 0.00 220 GLU A CA 17
ATOM 23820 C C . GLU B 2 70 ? -8.701 -9.893 1.823 1.00 0.00 220 GLU A C 17
ATOM 23821 O O . GLU B 2 70 ? -8.629 -8.759 2.318 1.00 0.00 220 GLU A O 17
ATOM 24109 N N . SER B 2 1 ? 8.605 11.674 6.821 1.00 0.00 151 SER A N 18
ATOM 24110 C CA . SER B 2 1 ? 9.376 10.488 7.276 1.00 0.00 151 SER A CA 18
ATOM 24111 C C . SER B 2 1 ? 9.283 9.377 6.221 1.00 0.00 151 SER A C 18
ATOM 24112 O O . SER B 2 1 ? 8.716 9.590 5.148 1.00 0.00 151 SER A O 18
ATOM 24122 N N . THR B 2 2 ? 9.794 8.163 6.481 1.00 0.00 152 THR A N 18
ATOM 24123 C CA . THR B 2 2 ? 9.695 7.038 5.514 1.00 0.00 152 THR A CA 18
ATOM 24124 C C . THR B 2 2 ? 8.223 6.603 5.365 1.00 0.00 152 THR A C 18
ATOM 24125 O O . THR B 2 2 ? 7.867 5.964 4.372 1.00 0.00 152 THR A O 18
ATOM 24136 N N . ARG B 2 3 ? 7.321 6.953 6.304 1.00 0.00 153 ARG A N 18
ATOM 24137 C CA . ARG B 2 3 ? 5.886 6.595 6.195 1.00 0.00 153 ARG A CA 18
ATOM 24138 C C . ARG B 2 3 ? 5.156 7.609 5.283 1.00 0.00 153 ARG A C 18
ATOM 24139 O O . ARG B 2 3 ? 3.938 7.538 5.147 1.00 0.00 153 ARG A O 18
ATOM 24160 N N . TYR B 2 4 ? 5.845 8.582 4.670 1.00 0.00 154 TYR A N 18
ATOM 24161 C CA . TYR B 2 4 ? 5.175 9.661 3.919 1.00 0.00 154 TYR A CA 18
ATOM 24162 C C . TYR B 2 4 ? 4.275 9.058 2.812 1.00 0.00 154 TYR A C 18
ATOM 24163 O O . TYR B 2 4 ? 4.765 8.334 1.937 1.00 0.00 154 TY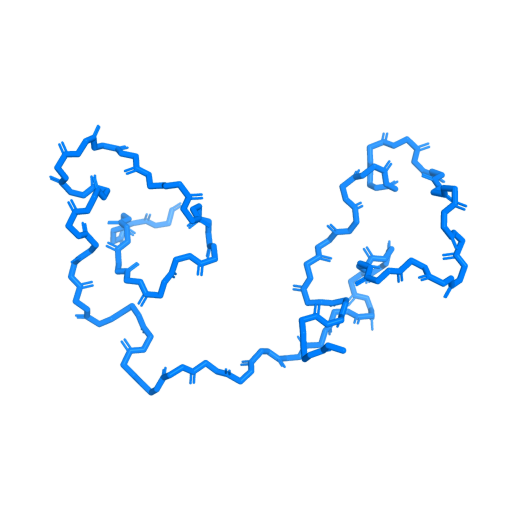R A O 18
ATOM 24181 N N . LYS B 2 5 ? 2.955 9.349 2.802 1.00 0.00 155 LYS A N 18
ATOM 24182 C CA . LYS B 2 5 ? 2.019 8.848 1.753 1.00 0.00 155 LYS A CA 18
ATOM 24183 C C . LYS B 2 5 ? 2.127 7.303 1.626 1.00 0.00 155 LYS A C 18
ATOM 24184 O O . LYS B 2 5 ? 1.853 6.755 0.560 1.00 0.00 155 LYS A O 18
ATOM 24203 N N . THR B 2 6 ? 2.432 6.565 2.695 1.00 0.00 156 THR A N 18
ATOM 24204 C CA . THR B 2 6 ? 2.353 5.076 2.672 1.00 0.00 156 THR A CA 18
ATOM 24205 C C . THR B 2 6 ? 0.958 4.629 3.128 1.00 0.00 156 THR A C 18
ATOM 24206 O O . THR B 2 6 ? 0.599 3.462 2.959 1.00 0.00 156 THR A O 18
ATOM 24217 N N . GLU B 2 7 ? 0.126 5.520 3.696 1.00 0.00 157 GLU A N 18
ATOM 24218 C CA . GLU B 2 7 ? -1.228 5.158 4.159 1.00 0.00 157 GLU A CA 18
ATOM 24219 C C . GLU B 2 7 ? -2.249 6.165 3.604 1.00 0.00 157 GLU A C 18
ATOM 24220 O O . GLU B 2 7 ? -1.906 7.331 3.366 1.00 0.00 157 GLU A O 18
ATOM 24232 N N . LEU B 2 8 ? -3.504 5.761 3.334 1.00 0.00 158 LEU A N 18
ATOM 24233 C CA . LEU B 2 8 ? -4.505 6.656 2.730 1.00 0.00 158 LEU A CA 18
ATOM 24234 C C . LEU B 2 8 ? -4.845 7.798 3.698 1.00 0.00 158 LEU A C 18
ATOM 24235 O O . LEU B 2 8 ? -5.058 7.556 4.892 1.00 0.00 158 LEU A O 18
ATOM 24251 N N . CYS B 2 9 ? -5.039 9.030 3.215 1.00 0.00 159 CYS A N 18
ATOM 24252 C CA . CYS B 2 9 ? -5.573 10.109 4.036 1.00 0.00 159 CYS A CA 18
ATOM 24253 C C . CYS B 2 9 ? -7.081 9.901 4.213 1.00 0.00 159 CYS A C 18
ATOM 24254 O O . CYS B 2 9 ? -7.853 10.140 3.275 1.00 0.00 159 CYS A O 18
ATOM 24261 N N . ARG B 2 10 ? -7.550 9.350 5.343 1.00 0.00 160 ARG A N 18
ATOM 24262 C CA . ARG B 2 10 ? -8.960 8.935 5.482 1.00 0.00 160 ARG A CA 18
ATOM 24263 C C . ARG B 2 10 ? -9.883 10.179 5.478 1.00 0.00 160 ARG A C 18
ATOM 24264 O O . ARG B 2 10 ? -10.938 10.147 4.852 1.00 0.00 160 ARG A O 18
ATOM 24285 N N . PRO B 2 11 ? -9.506 11.321 6.115 1.00 0.00 161 PRO A N 18
ATOM 24286 C CA . PRO B 2 11 ? -10.315 12.548 6.058 1.00 0.00 161 PRO A CA 18
ATOM 24287 C C . PRO B 2 11 ? -10.558 12.948 4.583 1.00 0.00 161 PRO A C 18
ATOM 24288 O O . PRO B 2 11 ? -11.676 13.333 4.225 1.00 0.00 161 PRO A O 18
ATOM 24299 N N . PHE B 2 12 ? -9.561 12.835 3.686 1.00 0.00 162 PHE A N 18
ATOM 24300 C CA . PHE B 2 12 ? -9.744 13.182 2.269 1.00 0.00 162 PHE A CA 18
ATOM 24301 C C . PHE B 2 12 ? -10.623 12.119 1.579 1.00 0.00 162 PHE A C 18
ATOM 24302 O O . PHE B 2 12 ? -11.489 12.464 0.782 1.00 0.00 162 PHE A O 18
ATOM 24319 N N . GLU B 2 13 ? -10.449 10.825 1.860 1.00 0.00 163 GLU A N 18
ATOM 24320 C CA . GLU B 2 13 ? -11.288 9.772 1.250 1.00 0.00 163 GLU A CA 18
ATOM 24321 C C . GLU B 2 13 ? -12.755 9.917 1.737 1.00 0.00 163 GLU A C 18
ATOM 24322 O O . GLU B 2 13 ? -13.684 9.564 1.008 1.00 0.00 163 GLU A O 18
ATOM 24334 N N . GLU B 2 14 ? -13.006 10.390 2.966 1.00 0.00 164 GLU A N 18
ATOM 24335 C CA . GLU B 2 14 ? -14.376 10.450 3.517 1.00 0.00 164 GLU A CA 18
ATOM 24336 C C . GLU B 2 14 ? -15.078 11.749 3.056 1.00 0.00 164 GLU A C 18
ATOM 24337 O O . GLU B 2 14 ? -16.268 11.720 2.725 1.00 0.00 164 GLU A O 18
ATOM 24349 N N . SER B 2 15 ? -14.417 12.917 3.092 1.00 0.00 165 SER A N 18
ATOM 24350 C CA . SER B 2 15 ? -15.108 14.221 2.870 1.00 0.00 165 SER A CA 18
ATOM 24351 C C . SER B 2 15 ? -14.520 14.937 1.635 1.00 0.00 165 SER A C 18
ATOM 24352 O O . SER B 2 15 ? -15.044 15.974 1.223 1.00 0.00 165 SER A O 18
ATOM 24360 N N . GLY B 2 16 ? -13.480 14.406 0.980 1.00 0.00 166 GLY A N 18
ATOM 24361 C CA . GLY B 2 16 ? -12.962 14.991 -0.276 1.00 0.00 166 GLY A CA 18
ATOM 24362 C C . GLY B 2 16 ? -12.136 16.258 0.029 1.00 0.00 166 GLY A C 18
ATOM 24363 O O . GLY B 2 16 ? -11.777 16.993 -0.894 1.00 0.00 166 GLY A O 18
ATOM 24367 N N . THR B 2 17 ? -11.836 16.575 1.300 1.00 0.00 167 THR A N 18
ATOM 24368 C CA . THR B 2 17 ? -11.088 17.803 1.651 1.00 0.00 167 THR A CA 18
ATOM 24369 C C . THR B 2 17 ? -10.038 17.482 2.715 1.00 0.00 167 THR A C 18
ATOM 24370 O O . THR B 2 17 ? -10.236 16.564 3.521 1.00 0.00 167 THR A O 18
ATOM 24381 N N . CYS B 2 18 ? -8.909 18.210 2.784 1.00 0.00 168 CYS A N 18
ATOM 24382 C CA . CYS B 2 18 ? -7.907 17.998 3.832 1.00 0.00 168 CYS A CA 18
ATOM 24383 C C . CYS B 2 18 ? -7.282 19.350 4.227 1.00 0.00 168 CYS A C 18
ATOM 24384 O O . CYS B 2 18 ? -6.774 20.075 3.362 1.00 0.00 168 CYS A O 18
ATOM 24391 N N . LYS B 2 19 ? -7.314 19.746 5.507 1.00 0.00 169 LYS A N 18
ATOM 24392 C CA . LYS B 2 19 ? -6.820 21.077 5.935 1.00 0.00 169 LYS A CA 18
ATOM 24393 C C . LYS B 2 19 ? -5.287 21.136 5.816 1.00 0.00 169 LYS A C 18
ATOM 24394 O O . LYS B 2 19 ? -4.711 22.225 5.868 1.00 0.00 169 LYS A O 18
ATOM 24413 N N . TYR B 2 20 ? -4.584 20.012 5.663 1.00 0.00 170 TYR A N 18
ATOM 24414 C CA . TYR B 2 20 ? -3.116 20.022 5.538 1.00 0.00 170 TYR A CA 18
ATOM 24415 C C . TYR B 2 20 ? -2.719 20.286 4.067 1.00 0.00 170 TYR A C 18
ATOM 24416 O O . TYR B 2 20 ? -1.616 20.773 3.806 1.00 0.00 170 TYR A O 18
ATOM 24434 N N . GLY B 2 21 ? -3.601 20.046 3.082 1.00 0.00 171 GLY A N 18
ATOM 24435 C CA . GLY B 2 21 ? -3.323 20.392 1.674 1.00 0.00 171 GLY A CA 18
ATOM 24436 C C . GLY B 2 21 ? -2.043 19.680 1.199 1.00 0.00 171 GLY A C 18
ATOM 24437 O O . GLY B 2 21 ? -1.868 18.488 1.452 1.00 0.00 171 GLY A O 18
ATOM 24441 N N . GLU B 2 22 ? -1.135 20.358 0.484 1.00 0.00 172 GLU A N 18
ATOM 24442 C CA . GLU B 2 22 ? 0.079 19.712 -0.064 1.00 0.00 172 GLU A CA 18
ATOM 24443 C C . GLU B 2 22 ? 1.071 19.395 1.076 1.00 0.00 172 GLU A C 18
ATOM 24444 O O . GLU B 2 22 ? 2.073 18.709 0.848 1.00 0.00 172 GLU A O 18
ATOM 24456 N N . LYS B 2 23 ? 0.820 19.827 2.326 1.00 0.00 173 LYS A N 18
ATOM 24457 C CA . LYS B 2 23 ? 1.697 19.487 3.467 1.00 0.00 173 LYS A CA 18
ATOM 24458 C C . LYS B 2 23 ? 1.167 18.227 4.175 1.00 0.00 173 LYS A C 18
ATOM 24459 O O . LYS B 2 23 ? 1.775 17.766 5.144 1.00 0.00 173 LYS A O 18
ATOM 24478 N N . CYS B 2 24 ? 0.057 17.617 3.722 1.00 0.00 174 CYS A N 18
ATOM 24479 C CA . CYS B 2 24 ? -0.462 16.398 4.342 1.00 0.00 174 CYS A CA 18
ATOM 24480 C C . CYS B 2 24 ? 0.519 15.240 4.099 1.00 0.00 174 CYS A C 18
ATOM 24481 O O . CYS B 2 24 ? 0.912 14.988 2.952 1.00 0.00 174 CYS A O 18
ATOM 24488 N N . GLN B 2 25 ? 0.970 14.531 5.135 1.00 0.00 175 GLN A N 18
ATOM 24489 C CA . GLN B 2 25 ? 1.943 13.448 4.977 1.00 0.00 175 GLN A CA 18
ATOM 24490 C C . GLN B 2 25 ? 1.213 12.131 4.608 1.00 0.00 175 GLN A C 18
ATOM 24491 O O . GLN B 2 25 ? 1.822 11.065 4.648 1.00 0.00 175 GLN A O 18
ATOM 24505 N N . PHE B 2 26 ? -0.083 12.155 4.251 1.00 0.00 176 PHE A N 18
ATOM 24506 C CA . PHE B 2 26 ? -0.831 10.919 3.917 1.00 0.00 176 PHE A CA 18
ATOM 24507 C C . PHE B 2 26 ? -1.314 10.980 2.454 1.00 0.00 176 PHE A C 18
ATOM 24508 O O . PHE B 2 26 ? -1.274 12.045 1.831 1.00 0.00 176 PHE A O 18
ATOM 24525 N N . ALA B 2 27 ? -1.699 9.857 1.838 1.00 0.00 177 ALA A N 18
ATOM 24526 C CA . ALA B 2 27 ? -1.983 9.810 0.396 1.00 0.00 177 ALA A CA 18
ATOM 24527 C C . ALA B 2 27 ? -3.389 10.385 0.116 1.00 0.00 177 ALA A C 18
ATOM 24528 O O . ALA B 2 27 ? -4.387 9.810 0.556 1.00 0.00 177 ALA A O 18
ATOM 24535 N N . HIS B 2 28 ? -3.526 11.447 -0.691 1.00 0.00 178 HIS A N 18
ATOM 24536 C CA . HIS B 2 28 ? -4.851 11.908 -1.155 1.00 0.00 178 HIS A CA 18
ATOM 24537 C C . HIS B 2 28 ? -5.264 11.114 -2.417 1.00 0.00 178 HIS A C 18
ATOM 24538 O O . HIS B 2 28 ? -6.456 10.988 -2.700 1.00 0.00 178 HIS A O 18
ATOM 24552 N N . GLY B 2 29 ? -4.323 10.533 -3.179 1.00 0.00 179 GLY A N 18
ATOM 24553 C CA . GLY B 2 29 ? -4.664 9.673 -4.325 1.00 0.00 179 GLY A CA 18
ATOM 24554 C C . GLY B 2 29 ? -3.835 8.386 -4.269 1.00 0.00 179 GLY A C 18
ATOM 24555 O O . GLY B 2 29 ? -2.671 8.418 -3.859 1.00 0.00 179 GLY A O 18
ATOM 24559 N N . PHE B 2 30 ? -4.354 7.239 -4.732 1.00 0.00 180 PHE A N 18
ATOM 24560 C CA . PHE B 2 30 ? -3.569 5.988 -4.795 1.00 0.00 180 PHE A CA 18
ATOM 24561 C C . PHE B 2 30 ? -2.397 6.163 -5.783 1.00 0.00 180 PHE A C 18
ATOM 24562 O O . PHE B 2 30 ? -1.395 5.452 -5.683 1.00 0.00 180 PHE A O 18
ATOM 24579 N N . HIS B 2 31 ? -2.448 7.134 -6.707 1.00 0.00 181 HIS A N 18
ATOM 24580 C CA . HIS B 2 31 ? -1.325 7.426 -7.614 1.00 0.00 181 HIS A CA 18
ATOM 24581 C C . HIS B 2 31 ? -0.094 7.903 -6.798 1.00 0.00 181 HIS A C 18
ATOM 24582 O O . HIS B 2 31 ? 1.025 7.894 -7.315 1.00 0.00 181 HIS A O 18
ATOM 24596 N N . GLU B 2 32 ? -0.249 8.329 -5.529 1.00 0.00 182 GLU A N 18
ATOM 24597 C CA . GLU B 2 32 ? 0.880 8.852 -4.732 1.00 0.00 182 GLU A CA 18
ATOM 24598 C C . GLU B 2 32 ? 1.232 7.866 -3.602 1.00 0.00 182 GLU A C 18
ATOM 24599 O O . GLU B 2 32 ? 2.161 8.122 -2.833 1.00 0.00 182 GLU A O 18
ATOM 24611 N N . LEU B 2 33 ? 0.536 6.718 -3.460 1.00 0.00 183 LEU A N 18
ATOM 24612 C CA . LEU B 2 33 ? 0.855 5.738 -2.407 1.00 0.00 183 LEU A CA 18
ATOM 24613 C C . LEU B 2 33 ? 2.260 5.169 -2.643 1.00 0.00 183 LEU A C 18
ATOM 24614 O O . LEU B 2 33 ? 2.556 4.691 -3.745 1.00 0.00 183 LEU A O 18
ATOM 24630 N N . ARG B 2 34 ? 3.155 5.181 -1.651 1.00 0.00 184 ARG A N 18
ATOM 24631 C CA . ARG B 2 34 ? 4.517 4.619 -1.811 1.00 0.00 184 ARG A CA 18
ATOM 24632 C C . ARG B 2 34 ? 4.590 3.244 -1.136 1.00 0.00 184 ARG A C 18
ATOM 24633 O O . ARG B 2 34 ? 3.915 3.013 -0.128 1.00 0.00 184 ARG A O 18
ATOM 24654 N N . SER B 2 35 ? 5.349 2.284 -1.672 1.00 0.00 185 SER A N 18
ATOM 24655 C CA . SER B 2 35 ? 5.361 0.905 -1.144 1.00 0.00 185 SER A CA 18
ATOM 24656 C C . SER B 2 35 ? 6.050 0.877 0.231 1.00 0.00 185 SER A C 18
ATOM 24657 O O . SER B 2 35 ? 7.033 1.596 0.443 1.00 0.00 185 SER A O 18
ATOM 24665 N N . LEU B 2 36 ? 5.648 -0.010 1.161 1.00 0.00 186 LEU A N 18
ATOM 24666 C CA . LEU B 2 36 ? 6.381 -0.210 2.424 1.00 0.00 186 LEU A CA 18
ATOM 24667 C C . LEU B 2 36 ? 7.332 -1.412 2.278 1.00 0.00 186 LEU A C 18
ATOM 24668 O O . LEU B 2 36 ? 6.965 -2.416 1.661 1.00 0.00 186 LEU A O 18
ATOM 24684 N N . THR B 2 37 ? 8.539 -1.381 2.855 1.00 0.00 187 THR A N 18
ATOM 24685 C CA . THR B 2 37 ? 9.459 -2.538 2.808 1.00 0.00 187 THR A CA 18
ATOM 24686 C C . THR B 2 37 ? 9.002 -3.596 3.825 1.00 0.00 187 THR A C 18
ATOM 24687 O O . THR B 2 37 ? 9.148 -3.395 5.036 1.00 0.00 187 THR A O 18
ATOM 24698 N N . ARG B 2 38 ? 8.363 -4.696 3.396 1.00 0.00 188 ARG A N 18
ATOM 24699 C CA . ARG B 2 38 ? 7.768 -5.675 4.328 1.00 0.00 188 ARG A CA 18
ATOM 24700 C C . ARG B 2 38 ? 8.842 -6.660 4.805 1.00 0.00 188 ARG A C 18
ATOM 24701 O O . ARG B 2 38 ? 9.681 -7.095 4.009 1.00 0.00 188 ARG A O 18
ATOM 24722 N N . HIS B 2 39 ? 8.848 -7.062 6.079 1.00 0.00 189 HIS A N 18
ATOM 24723 C CA . HIS B 2 39 ? 9.812 -8.060 6.590 1.00 0.00 189 HIS A CA 18
ATOM 24724 C C . HIS B 2 39 ? 9.654 -9.391 5.800 1.00 0.00 189 HIS A C 18
ATOM 24725 O O . HIS B 2 39 ? 8.545 -9.731 5.382 1.00 0.00 189 HIS A O 18
ATOM 24739 N N . PRO B 2 40 ? 10.732 -10.173 5.570 1.00 0.00 190 PRO A N 18
ATOM 24740 C CA . PRO B 2 40 ? 10.653 -11.401 4.766 1.00 0.00 190 PRO A CA 18
ATOM 24741 C C . PRO B 2 40 ? 9.684 -12.425 5.439 1.00 0.00 190 PRO A C 18
ATOM 24742 O O . PRO B 2 40 ? 9.102 -13.266 4.748 1.00 0.00 190 PRO A O 18
ATOM 24753 N N . LYS B 2 41 ? 9.453 -12.364 6.765 1.00 0.00 191 LYS A N 18
ATOM 24754 C CA . LYS B 2 41 ? 8.498 -13.277 7.447 1.00 0.00 191 LYS A CA 18
ATOM 24755 C C . LYS B 2 41 ? 7.072 -12.665 7.421 1.00 0.00 191 LYS A C 18
ATOM 24756 O O . LYS B 2 41 ? 6.234 -13.027 8.245 1.00 0.00 191 LYS A O 18
ATOM 24775 N N . TYR B 2 42 ? 6.758 -11.738 6.508 1.00 0.00 192 TYR A N 18
ATOM 24776 C CA . TYR B 2 42 ? 5.435 -11.078 6.474 1.00 0.00 192 TYR A CA 18
ATOM 24777 C C . TYR B 2 42 ? 4.304 -12.144 6.395 1.00 0.00 192 TYR A C 18
ATOM 24778 O O . TYR B 2 42 ? 4.334 -13.025 5.528 1.00 0.00 192 TYR A O 18
ATOM 24796 N N . LYS B 2 43 ? 3.279 -12.075 7.282 1.00 0.00 193 LYS A N 18
ATOM 24797 C CA . LYS B 2 43 ? 2.157 -13.056 7.319 1.00 0.00 193 LYS A CA 18
ATOM 24798 C C . LYS B 2 43 ? 2.703 -14.510 7.216 1.00 0.00 193 LYS A C 18
ATOM 24799 O O . LYS B 2 43 ? 2.259 -15.276 6.355 1.00 0.00 193 LYS A O 18
ATOM 24818 N N . THR B 2 44 ? 3.580 -14.954 8.119 1.00 0.00 194 THR A N 18
ATOM 24819 C CA . THR B 2 44 ? 4.024 -16.380 8.162 1.00 0.00 194 THR A CA 18
ATOM 24820 C C . THR B 2 44 ? 3.526 -17.043 9.457 1.00 0.00 194 THR A C 18
ATOM 24821 O O . THR B 2 44 ? 3.424 -18.270 9.515 1.00 0.00 194 THR A O 18
ATOM 24832 N N . GLU B 2 45 ? 3.209 -16.287 10.520 1.00 0.00 195 GLU A N 18
ATOM 24833 C CA . GLU B 2 45 ? 2.771 -16.882 11.803 1.00 0.00 195 GLU A CA 18
ATOM 24834 C C . GLU B 2 45 ? 1.362 -16.374 12.161 1.00 0.00 195 GLU A C 18
ATOM 24835 O O . GLU B 2 45 ? 1.017 -15.229 11.854 1.00 0.00 195 GLU A O 18
ATOM 24847 N N . LEU B 2 46 ? 0.517 -17.180 12.826 1.00 0.00 196 LEU A N 18
ATOM 24848 C CA . LEU B 2 46 ? -0.832 -16.746 13.232 1.00 0.00 196 LEU A CA 18
ATOM 24849 C C . LEU B 2 46 ? -0.728 -15.581 14.226 1.00 0.00 196 LEU A C 18
ATOM 24850 O O . LEU B 2 46 ? 0.066 -15.644 15.173 1.00 0.00 196 LEU A O 18
ATOM 24866 N N . CYS B 2 47 ? -1.526 -14.523 14.085 1.00 0.00 197 CYS A N 18
ATOM 24867 C CA . CYS B 2 47 ? -1.534 -13.423 15.044 1.00 0.00 197 CYS A CA 18
ATOM 24868 C C . CYS B 2 47 ? -2.107 -13.909 16.383 1.00 0.00 197 CYS A C 18
ATOM 24869 O O . CYS B 2 47 ? -3.284 -14.282 16.460 1.00 0.00 197 CYS A O 18
ATOM 24876 N N . ARG B 2 48 ? -1.314 -13.942 17.456 1.00 0.00 198 ARG A N 18
ATOM 24877 C CA . ARG B 2 48 ? -1.781 -14.417 18.775 1.00 0.00 198 ARG A CA 18
ATOM 24878 C C . ARG B 2 48 ? -2.991 -13.599 19.224 1.00 0.00 198 ARG A C 18
ATOM 24879 O O . ARG B 2 48 ? -4.004 -14.173 19.606 1.00 0.00 198 ARG A O 18
ATOM 24900 N N . THR B 2 49 ? -2.946 -12.265 19.200 1.00 0.00 199 THR A N 18
ATOM 24901 C CA . THR B 2 49 ? -4.088 -11.432 19.645 1.00 0.00 199 THR A CA 18
ATOM 24902 C C . THR B 2 49 ? -5.351 -11.782 18.830 1.00 0.00 199 THR A C 18
ATOM 24903 O O . THR B 2 49 ? -6.403 -12.031 19.417 1.00 0.00 199 THR A O 18
ATOM 24914 N N . PHE B 2 50 ? -5.298 -11.868 17.497 1.00 0.00 200 PHE A N 18
ATOM 24915 C CA . PHE B 2 50 ? -6.502 -12.173 16.693 1.00 0.00 200 PHE A CA 18
ATOM 24916 C C . PHE B 2 50 ? -6.983 -13.615 16.985 1.00 0.00 200 PHE A C 18
ATOM 24917 O O . PHE B 2 50 ? -8.186 -13.851 17.080 1.00 0.00 200 PHE A O 18
ATOM 24934 N N . HIS B 2 51 ? -6.098 -14.595 17.151 1.00 0.00 201 HIS A N 18
ATOM 24935 C CA . HIS B 2 51 ? -6.519 -16.002 17.371 1.00 0.00 201 HIS A CA 18
ATOM 24936 C C . HIS B 2 51 ? -6.801 -16.252 18.890 1.00 0.00 201 HIS A C 18
ATOM 24937 O O . HIS B 2 51 ? -7.250 -17.342 19.258 1.00 0.00 201 HIS A O 18
ATOM 24951 N N . THR B 2 52 ? -6.594 -15.271 19.789 1.00 0.00 202 THR A N 18
ATOM 24952 C CA . THR B 2 52 ? -6.864 -15.462 21.253 1.00 0.00 202 THR A CA 18
ATOM 24953 C C . THR B 2 52 ? -8.018 -14.544 21.704 1.00 0.00 202 THR A C 18
ATOM 24954 O O . THR B 2 52 ? -8.842 -14.957 22.524 1.00 0.00 202 THR A O 18
ATOM 24965 N N . ILE B 2 53 ? -8.154 -13.320 21.178 1.00 0.00 203 ILE A N 18
ATOM 24966 C CA . ILE B 2 53 ? -9.281 -12.422 21.551 1.00 0.00 203 ILE A CA 18
ATOM 24967 C C . ILE B 2 53 ? -10.340 -12.425 20.428 1.00 0.00 203 ILE A C 18
ATOM 24968 O O . ILE B 2 53 ? -11.438 -11.898 20.615 1.00 0.00 203 ILE A O 18
ATOM 24984 N N . GLY B 2 54 ? -10.058 -12.987 19.243 1.00 0.00 204 GLY A N 18
ATOM 24985 C CA . GLY B 2 54 ? -10.977 -12.895 18.096 1.00 0.00 204 GLY A CA 18
ATOM 24986 C C . GLY B 2 54 ? -10.828 -11.515 17.425 1.00 0.00 204 GLY A C 18
ATOM 24987 O O . GLY B 2 54 ? -11.561 -11.205 16.483 1.00 0.00 204 GLY A O 18
ATOM 24991 N N . PHE B 2 55 ? -9.916 -10.643 17.892 1.00 0.00 205 PHE A N 18
ATOM 24992 C CA . PHE B 2 55 ? -9.776 -9.289 17.348 1.00 0.00 205 PHE A CA 18
ATOM 24993 C C . PHE B 2 55 ? -8.307 -8.842 17.449 1.00 0.00 205 PHE A C 18
ATOM 24994 O O . PHE B 2 55 ? -7.556 -9.374 18.270 1.00 0.00 205 PHE A O 18
ATOM 25011 N N . CYS B 2 56 ? -7.864 -7.830 16.688 1.00 0.00 206 CYS A N 18
ATOM 25012 C CA . CYS B 2 56 ? -6.498 -7.308 16.796 1.00 0.00 206 CYS A CA 18
ATOM 25013 C C . CYS B 2 56 ? -6.516 -5.775 16.603 1.00 0.00 206 CYS A C 18
ATOM 25014 O O . CYS B 2 56 ? -7.110 -5.280 15.636 1.00 0.00 206 CYS A O 18
ATOM 25021 N N . PRO B 2 57 ? -5.887 -4.979 17.494 1.00 0.00 207 PRO A N 18
ATOM 25022 C CA . PRO B 2 57 ? -5.943 -3.519 17.417 1.00 0.00 207 PRO A CA 18
ATOM 25023 C C . PRO B 2 57 ? -5.101 -3.017 16.225 1.00 0.00 207 PRO A C 18
ATOM 25024 O O . PRO B 2 57 ? -5.185 -1.839 15.868 1.00 0.00 207 PRO A O 18
ATOM 25035 N N . TYR B 2 58 ? -4.319 -3.872 15.543 1.00 0.00 208 TYR A N 18
ATOM 25036 C CA . TYR B 2 58 ? -3.568 -3.454 14.342 1.00 0.00 208 TYR A CA 18
ATOM 25037 C C . TYR B 2 58 ? -4.467 -3.588 13.094 1.00 0.00 208 TYR A C 18
ATOM 25038 O O . TYR B 2 58 ? -4.188 -2.968 12.064 1.00 0.00 208 TYR A O 18
ATOM 25056 N N . GLY B 2 59 ? -5.578 -4.338 13.149 1.00 0.00 209 GLY A N 18
ATOM 25057 C CA . GLY B 2 59 ? -6.512 -4.441 12.014 1.00 0.00 209 GLY A CA 18
ATOM 25058 C C . GLY B 2 59 ? -5.773 -4.986 10.770 1.00 0.00 209 GLY A C 18
ATOM 25059 O O . GLY B 2 59 ? -4.925 -5.875 10.896 1.00 0.00 209 GLY A O 18
ATOM 25063 N N . PRO B 2 60 ? -6.074 -4.504 9.545 1.00 0.00 210 PRO A N 18
ATOM 25064 C CA . PRO B 2 60 ? -5.464 -5.034 8.324 1.00 0.00 210 PRO A CA 18
ATOM 25065 C C . PRO B 2 60 ? -3.971 -4.618 8.251 1.00 0.00 210 PRO A C 18
ATOM 25066 O O . PRO B 2 60 ? -3.223 -5.157 7.431 1.00 0.00 210 PRO A O 18
ATOM 25077 N N . ARG B 2 61 ? -3.492 -3.680 9.091 1.00 0.00 211 ARG A N 18
ATOM 25078 C CA . ARG B 2 61 ? -2.070 -3.254 9.070 1.00 0.00 211 ARG A CA 18
ATOM 25079 C C . ARG B 2 61 ? -1.225 -4.206 9.948 1.00 0.00 211 ARG A C 18
ATOM 25080 O O . ARG B 2 61 ? -0.016 -4.004 10.086 1.00 0.00 211 ARG A O 18
ATOM 25101 N N . CYS B 2 62 ? -1.804 -5.265 10.536 1.00 0.00 212 CYS A N 18
ATOM 25102 C CA . CYS B 2 62 ? -1.042 -6.225 11.342 1.00 0.00 212 CYS A CA 18
ATOM 25103 C C . CYS B 2 62 ? -0.081 -7.020 10.432 1.00 0.00 212 CYS A C 18
ATOM 25104 O O . CYS B 2 62 ? -0.453 -7.394 9.316 1.00 0.00 212 CYS A O 18
ATOM 25111 N N . HIS B 2 63 ? 1.148 -7.313 10.865 1.00 0.00 213 HIS A N 18
ATOM 25112 C CA . HIS B 2 63 ? 2.109 -8.070 10.041 1.00 0.00 213 HIS A CA 18
ATOM 25113 C C . HIS B 2 63 ? 1.900 -9.588 10.246 1.00 0.00 213 HIS A C 18
ATOM 25114 O O . HIS B 2 63 ? 2.600 -10.393 9.623 1.00 0.00 213 HIS A O 18
ATOM 25128 N N . PHE B 2 64 ? 0.965 -10.028 11.107 1.00 0.00 214 PHE A N 18
ATOM 25129 C CA . PHE B 2 64 ? 0.794 -11.465 11.412 1.00 0.00 214 PHE A CA 18
ATOM 25130 C C . PHE B 2 64 ? -0.543 -11.977 10.812 1.00 0.00 214 PHE A C 18
ATOM 25131 O O . PHE B 2 64 ? -1.410 -11.174 10.455 1.00 0.00 214 PHE A O 18
ATOM 25148 N N . ILE B 2 65 ? -0.719 -13.295 10.607 1.00 0.00 215 ILE A N 18
ATOM 25149 C CA . ILE B 2 65 ? -1.879 -13.827 9.852 1.00 0.00 215 ILE A CA 18
ATOM 25150 C C . ILE B 2 65 ? -3.156 -13.728 10.710 1.00 0.00 215 ILE A C 18
ATOM 25151 O O . ILE B 2 65 ? -3.249 -14.380 11.755 1.00 0.00 215 ILE A O 18
ATOM 25167 N N . HIS B 2 66 ? -4.189 -13.008 10.273 1.00 0.00 216 HIS A N 18
ATOM 25168 C CA . HIS B 2 66 ? -5.504 -13.047 10.935 1.00 0.00 216 HIS A CA 18
ATOM 25169 C C . HIS B 2 66 ? -6.356 -14.171 10.306 1.00 0.00 216 HIS A C 18
ATOM 25170 O O . HIS B 2 66 ? -6.283 -15.321 10.748 1.00 0.00 216 HIS A O 18
ATOM 25184 N N . ASN B 2 67 ? -7.094 -13.912 9.223 1.00 0.00 217 ASN A N 18
ATOM 25185 C CA . ASN B 2 67 ? -7.750 -14.983 8.452 1.00 0.00 217 ASN A CA 18
ATOM 25186 C C . ASN B 2 67 ? -6.836 -15.387 7.257 1.00 0.00 217 ASN A C 18
ATOM 25187 O O . ASN B 2 67 ? -5.735 -14.842 7.113 1.00 0.00 217 ASN A O 18
ATOM 25198 N N . ALA B 2 68 ? -7.228 -16.340 6.403 1.00 0.00 218 ALA A N 18
ATOM 25199 C CA . ALA B 2 68 ? -6.387 -16.758 5.274 1.00 0.00 218 ALA A CA 18
ATOM 25200 C C . ALA B 2 68 ? -6.759 -15.931 4.012 1.00 0.00 218 ALA A C 18
ATOM 25201 O O . ALA B 2 68 ? -6.240 -14.827 3.825 1.00 0.00 218 ALA A O 18
ATOM 25208 N N . ASP B 2 69 ? -7.646 -16.421 3.128 1.00 0.00 219 ASP A N 18
ATOM 25209 C CA . ASP B 2 69 ? -8.017 -15.687 1.901 1.00 0.00 219 ASP A CA 18
ATOM 25210 C C . ASP B 2 69 ? -9.559 -15.652 1.760 1.00 0.00 219 ASP A C 18
ATOM 25211 O O . ASP B 2 69 ? -10.142 -16.521 1.104 1.00 0.00 219 ASP A O 18
ATOM 25220 N N . GLU B 2 70 ? -10.259 -14.691 2.375 1.00 0.00 220 GLU A N 18
ATOM 25221 C CA . GLU B 2 70 ? -11.731 -14.623 2.299 1.00 0.00 220 GLU A CA 18
ATOM 25222 C C . GLU B 2 70 ? -12.153 -14.107 0.915 1.00 0.00 220 GLU A C 18
ATOM 25223 O O . GLU B 2 70 ? -13.254 -14.426 0.442 1.00 0.00 220 GLU A O 18
ATOM 25511 N N . SER B 2 1 ? 12.804 3.481 3.696 1.00 0.00 151 SER A N 19
ATOM 25512 C CA . SER B 2 1 ? 11.651 4.346 3.347 1.00 0.00 151 SER A CA 19
ATOM 25513 C C . SER B 2 1 ? 10.771 4.547 4.576 1.00 0.00 151 SER A C 19
ATOM 25514 O O . SER B 2 1 ? 10.459 3.580 5.276 1.00 0.00 151 SER A O 19
ATOM 25524 N N . THR B 2 2 ? 10.343 5.776 4.895 1.00 0.00 152 THR A N 19
ATOM 25525 C CA . THR B 2 2 ? 9.465 6.028 6.064 1.00 0.00 152 THR A CA 19
ATOM 25526 C C . THR B 2 2 ? 8.003 5.694 5.700 1.00 0.00 152 THR A C 19
ATOM 25527 O O . THR B 2 2 ? 7.720 5.310 4.560 1.00 0.00 152 THR A O 19
ATOM 25538 N N . ARG B 2 3 ? 7.035 5.846 6.622 1.00 0.00 153 ARG A N 19
ATOM 25539 C CA . ARG B 2 3 ? 5.607 5.569 6.324 1.00 0.00 153 ARG A CA 19
ATOM 25540 C C . ARG B 2 3 ? 4.978 6.771 5.584 1.00 0.00 153 ARG A C 19
ATOM 25541 O O . ARG B 2 3 ? 3.756 6.835 5.450 1.00 0.00 153 ARG A O 19
ATOM 25562 N N . TYR B 2 4 ? 5.759 7.747 5.102 1.00 0.00 154 TYR A N 19
ATOM 25563 C CA . TYR B 2 4 ? 5.202 8.955 4.468 1.00 0.00 154 TYR A CA 19
ATOM 25564 C C . TYR B 2 4 ? 4.276 8.554 3.290 1.00 0.00 154 TYR A C 19
ATOM 25565 O O . TYR B 2 4 ? 4.725 7.895 2.347 1.00 0.00 154 TYR A O 19
ATOM 25583 N N . LYS B 2 5 ? 2.988 8.963 3.291 1.00 0.00 155 LYS A N 19
ATOM 25584 C CA . LYS B 2 5 ? 2.045 8.668 2.171 1.00 0.00 155 LYS A CA 19
ATOM 25585 C C . LYS B 2 5 ? 2.030 7.150 1.869 1.00 0.00 155 LYS A C 19
ATOM 25586 O O . LYS B 2 5 ? 1.822 6.753 0.722 1.00 0.00 155 LYS A O 19
ATOM 25605 N N . THR B 2 6 ? 2.171 6.273 2.866 1.00 0.00 156 THR A N 19
ATOM 25606 C CA . THR B 2 6 ? 2.015 4.813 2.654 1.00 0.00 156 THR A CA 19
ATOM 25607 C C . THR B 2 6 ? 0.577 4.398 2.970 1.00 0.00 156 THR A C 19
ATOM 25608 O O . THR B 2 6 ? 0.175 3.275 2.653 1.00 0.00 156 THR A O 19
ATOM 25619 N N . GLU B 2 7 ? -0.237 5.256 3.610 1.00 0.00 157 GLU A N 19
ATOM 25620 C CA . GLU B 2 7 ? -1.603 4.890 4.028 1.00 0.00 157 GLU A CA 19
ATOM 25621 C C . GLU B 2 7 ? -2.605 5.920 3.481 1.00 0.00 157 GLU A C 19
ATOM 25622 O O . GLU B 2 7 ? -2.261 7.098 3.325 1.00 0.00 157 GLU A O 19
ATOM 25634 N N . LEU B 2 8 ? -3.844 5.525 3.139 1.00 0.00 158 LEU A N 19
ATOM 25635 C CA . LEU B 2 8 ? -4.830 6.450 2.546 1.00 0.00 158 LEU A CA 19
ATOM 25636 C C . LEU B 2 8 ? -5.159 7.580 3.538 1.00 0.00 158 LEU A C 19
ATOM 25637 O O . LEU B 2 8 ? -5.402 7.314 4.719 1.00 0.00 158 LEU A O 19
ATOM 25653 N N . CYS B 2 9 ? -5.318 8.826 3.080 1.00 0.00 159 CYS A N 19
ATOM 25654 C CA . CYS B 2 9 ? -5.840 9.904 3.918 1.00 0.00 159 CYS A CA 19
ATOM 25655 C C . CYS B 2 9 ? -7.364 9.748 4.052 1.00 0.00 159 CYS A C 19
ATOM 25656 O O . CYS B 2 9 ? -8.105 10.076 3.116 1.00 0.00 159 CYS A O 19
ATOM 25663 N N . ARG B 2 10 ? -7.881 9.156 5.142 1.00 0.00 160 ARG A N 19
ATOM 25664 C CA . ARG B 2 10 ? -9.312 8.797 5.231 1.00 0.00 160 ARG A CA 19
ATOM 25665 C C . ARG B 2 10 ? -10.188 10.082 5.244 1.00 0.00 160 ARG A C 19
ATOM 25666 O O . ARG B 2 10 ? -11.221 10.114 4.582 1.00 0.00 160 ARG A O 19
ATOM 25687 N N . PRO B 2 11 ? -9.795 11.180 5.944 1.00 0.00 161 PRO A N 19
ATOM 25688 C CA . PRO B 2 11 ? -10.564 12.438 5.918 1.00 0.00 161 PRO A CA 19
ATOM 25689 C C . PRO B 2 11 ? -10.742 12.915 4.458 1.00 0.00 161 PRO A C 19
ATOM 25690 O O . PRO B 2 11 ? -11.833 13.361 4.081 1.00 0.00 161 PRO A O 19
ATOM 25701 N N . PHE B 2 12 ? -9.727 12.792 3.586 1.00 0.00 162 PHE A N 19
ATOM 25702 C CA . PHE B 2 12 ? -9.853 13.190 2.178 1.00 0.00 162 PHE A CA 19
ATOM 25703 C C . PHE B 2 12 ? -10.740 12.178 1.429 1.00 0.00 162 PHE A C 19
ATOM 25704 O O . PHE B 2 12 ? -11.559 12.576 0.605 1.00 0.00 162 PHE A O 19
ATOM 25721 N N . GLU B 2 13 ? -10.617 10.871 1.672 1.00 0.00 163 GLU A N 19
ATOM 25722 C CA . GLU B 2 13 ? -11.441 9.868 0.969 1.00 0.00 163 GLU A CA 19
ATOM 25723 C C . GLU B 2 13 ? -12.928 10.027 1.388 1.00 0.00 163 GLU A C 19
ATOM 25724 O O . GLU B 2 13 ? -13.829 9.707 0.608 1.00 0.00 163 GLU A O 19
ATOM 25736 N N . GLU B 2 14 ? -13.223 10.470 2.620 1.00 0.00 164 GLU A N 19
ATOM 25737 C CA . GLU B 2 14 ? -14.609 10.532 3.128 1.00 0.00 164 GLU A CA 19
ATOM 25738 C C . GLU B 2 14 ? -15.268 11.859 2.704 1.00 0.00 164 GLU A C 19
ATOM 25739 O O . GLU B 2 14 ? -16.443 11.867 2.322 1.00 0.00 164 GLU A O 19
ATOM 25751 N N . SER B 2 15 ? -14.588 13.011 2.821 1.00 0.00 165 SER A N 19
ATOM 25752 C CA . SER B 2 15 ? -15.244 14.336 2.636 1.00 0.00 165 SER A CA 19
ATOM 25753 C C . SER B 2 15 ? -14.609 15.085 1.446 1.00 0.00 165 SER A C 19
ATOM 25754 O O . SER B 2 15 ? -15.114 16.136 1.044 1.00 0.00 165 SER A O 19
ATOM 25762 N N . GLY B 2 16 ? -13.537 14.574 0.822 1.00 0.00 166 GLY A N 19
ATOM 25763 C CA . GLY B 2 16 ? -12.963 15.196 -0.393 1.00 0.00 166 GLY A CA 19
ATOM 25764 C C . GLY B 2 16 ? -12.120 16.426 -0.009 1.00 0.00 166 GLY A C 19
ATOM 25765 O O . GLY B 2 16 ? -11.694 17.179 -0.888 1.00 0.00 166 GLY A O 19
ATOM 25769 N N . THR B 2 17 ? -11.873 16.694 1.285 1.00 0.00 167 THR A N 19
ATOM 25770 C CA . THR B 2 17 ? -11.104 17.882 1.712 1.00 0.00 167 THR A CA 19
ATOM 25771 C C . THR B 2 17 ? -10.115 17.488 2.810 1.00 0.00 167 THR A C 19
ATOM 25772 O O . THR B 2 17 ? -10.378 16.548 3.569 1.00 0.00 167 THR A O 19
ATOM 25783 N N . CYS B 2 18 ? -8.970 18.175 2.956 1.00 0.00 168 CYS A N 19
ATOM 25784 C CA . CYS B 2 18 ? -8.017 17.880 4.026 1.00 0.00 168 CYS A CA 19
ATOM 25785 C C . CYS B 2 18 ? -7.364 19.190 4.507 1.00 0.00 168 CYS A C 19
ATOM 25786 O O . CYS B 2 18 ? -6.804 19.938 3.696 1.00 0.00 168 CYS A O 19
ATOM 25793 N N . LYS B 2 19 ? -7.435 19.527 5.800 1.00 0.00 169 LYS A N 19
ATOM 25794 C CA . LYS B 2 19 ? -6.919 20.822 6.308 1.00 0.00 169 LYS A CA 19
ATOM 25795 C C . LYS B 2 19 ? -5.384 20.853 6.211 1.00 0.00 169 LYS A C 19
ATOM 25796 O O . LYS B 2 19 ? -4.786 21.929 6.304 1.00 0.00 169 LYS A O 19
ATOM 25815 N N . TYR B 2 20 ? -4.701 19.720 6.036 1.00 0.00 170 TYR A N 19
ATOM 25816 C CA . TYR B 2 20 ? -3.231 19.699 5.945 1.00 0.00 170 TYR A CA 19
ATOM 25817 C C . TYR B 2 20 ? -2.792 20.020 4.496 1.00 0.00 170 TYR A C 19
ATOM 25818 O O . TYR B 2 20 ? -1.658 20.455 4.280 1.00 0.00 170 TYR A O 19
ATOM 25836 N N . GLY B 2 21 ? -3.672 19.898 3.486 1.00 0.00 171 GLY A N 19
ATOM 25837 C CA . GLY B 2 21 ? -3.356 20.331 2.110 1.00 0.00 171 GLY A CA 19
ATOM 25838 C C . GLY B 2 21 ? -2.102 19.597 1.600 1.00 0.00 171 GLY A C 19
ATOM 25839 O O . GLY B 2 21 ? -1.979 18.384 1.780 1.00 0.00 171 GLY A O 19
ATOM 25843 N N . GLU B 2 22 ? -1.165 20.277 0.927 1.00 0.00 172 GLU A N 19
ATOM 25844 C CA . GLU B 2 22 ? 0.023 19.613 0.336 1.00 0.00 172 GLU A CA 19
ATOM 25845 C C . G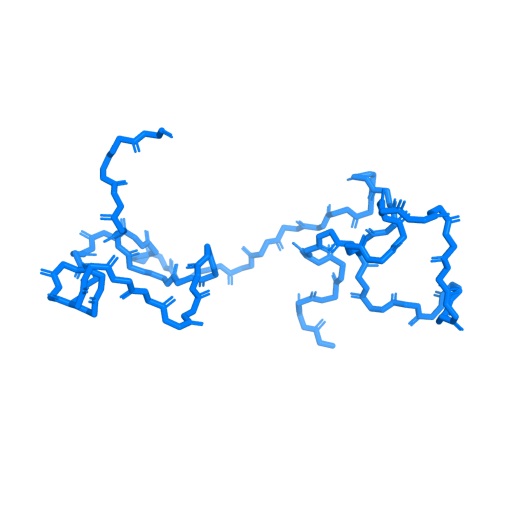LU B 2 22 ? 0.991 19.165 1.456 1.00 0.00 172 GLU A C 19
ATOM 25846 O O . GLU B 2 22 ? 1.938 18.420 1.189 1.00 0.00 172 GLU A O 19
ATOM 25858 N N . LYS B 2 23 ? 0.777 19.555 2.728 1.00 0.00 173 LYS A N 19
ATOM 25859 C CA . LYS B 2 23 ? 1.642 19.111 3.846 1.00 0.00 173 LYS A CA 19
ATOM 25860 C C . LYS B 2 23 ? 1.027 17.868 4.522 1.00 0.00 173 LYS A C 19
ATOM 25861 O O . LYS B 2 23 ? 1.601 17.346 5.483 1.00 0.00 173 LYS A O 19
ATOM 25880 N N . CYS B 2 24 ? -0.102 17.326 4.036 1.00 0.00 174 CYS A N 19
ATOM 25881 C CA . CYS B 2 24 ? -0.665 16.087 4.578 1.00 0.00 174 CYS A CA 19
ATOM 25882 C C . CYS B 2 24 ? 0.335 14.935 4.376 1.00 0.00 174 CYS A C 19
ATOM 25883 O O . CYS B 2 24 ? 0.809 14.713 3.254 1.00 0.00 174 CYS A O 19
ATOM 25890 N N . GLN B 2 25 ? 0.702 14.188 5.418 1.00 0.00 175 GLN A N 19
ATOM 25891 C CA . GLN B 2 25 ? 1.665 13.091 5.293 1.00 0.00 175 GLN A CA 19
ATOM 25892 C C . GLN B 2 25 ? 0.943 11.805 4.829 1.00 0.00 175 GLN A C 19
ATOM 25893 O O . GLN B 2 25 ? 1.537 10.732 4.849 1.00 0.00 175 GLN A O 19
ATOM 25907 N N . PHE B 2 26 ? -0.331 11.861 4.409 1.00 0.00 176 PHE A N 19
ATOM 25908 C CA . PHE B 2 26 ? -1.088 10.648 4.022 1.00 0.00 176 PHE A CA 19
ATOM 25909 C C . PHE B 2 26 ? -1.522 10.754 2.543 1.00 0.00 176 PHE A C 19
ATOM 25910 O O . PHE B 2 26 ? -1.429 11.831 1.947 1.00 0.00 176 PHE A O 19
ATOM 25927 N N . ALA B 2 27 ? -1.910 9.657 1.885 1.00 0.00 177 ALA A N 19
ATOM 25928 C CA . ALA B 2 27 ? -2.142 9.656 0.432 1.00 0.00 177 ALA A CA 19
ATOM 25929 C C . ALA B 2 27 ? -3.541 10.232 0.117 1.00 0.00 177 ALA A C 19
ATOM 25930 O O . ALA B 2 27 ? -4.554 9.602 0.434 1.00 0.00 177 ALA A O 19
ATOM 25937 N N . HIS B 2 28 ? -3.650 11.363 -0.593 1.00 0.00 178 HIS A N 19
ATOM 25938 C CA . HIS B 2 28 ? -4.950 11.843 -1.102 1.00 0.00 178 HIS A CA 19
ATOM 25939 C C . HIS B 2 28 ? -5.321 11.065 -2.385 1.00 0.00 178 HIS A C 19
ATOM 25940 O O . HIS B 2 28 ? -6.505 10.902 -2.684 1.00 0.00 178 HIS A O 19
ATOM 25954 N N . GLY B 2 29 ? -4.354 10.529 -3.145 1.00 0.00 179 GLY A N 19
ATOM 25955 C CA . GLY B 2 29 ? -4.652 9.693 -4.324 1.00 0.00 179 GLY A CA 19
ATOM 25956 C C . GLY B 2 29 ? -3.731 8.466 -4.332 1.00 0.00 179 GLY A C 19
ATOM 25957 O O . GLY B 2 29 ? -2.617 8.527 -3.806 1.00 0.00 179 GLY A O 19
ATOM 25961 N N . PHE B 2 30 ? -4.125 7.341 -4.947 1.00 0.00 180 PHE A N 19
ATOM 25962 C CA . PHE B 2 30 ? -3.274 6.130 -4.990 1.00 0.00 180 PHE A CA 19
ATOM 25963 C C . PHE B 2 30 ? -1.996 6.417 -5.808 1.00 0.00 180 PHE A C 19
ATOM 25964 O O . PHE B 2 30 ? -0.989 5.732 -5.635 1.00 0.00 180 PHE A O 19
ATOM 25981 N N . HIS B 2 31 ? -1.974 7.445 -6.670 1.00 0.00 181 HIS A N 19
ATOM 25982 C CA . HIS B 2 31 ? -0.760 7.822 -7.418 1.00 0.00 181 HIS A CA 19
ATOM 25983 C C . HIS B 2 31 ? 0.338 8.304 -6.435 1.00 0.00 181 HIS A C 19
ATOM 25984 O O . HIS B 2 31 ? 1.519 8.308 -6.785 1.00 0.00 181 HIS A O 19
ATOM 25998 N N . GLU B 2 32 ? 0.001 8.704 -5.197 1.00 0.00 182 GLU A N 19
ATOM 25999 C CA . GLU B 2 32 ? 1.004 9.190 -4.230 1.00 0.00 182 GLU A CA 19
ATOM 26000 C C . GLU B 2 32 ? 1.546 8.013 -3.400 1.00 0.00 182 GLU A C 19
ATOM 26001 O O . GLU B 2 32 ? 2.538 8.173 -2.683 1.00 0.00 182 GLU A O 19
ATOM 26013 N N . LEU B 2 33 ? 0.920 6.821 -3.433 1.00 0.00 183 LEU A N 19
ATOM 26014 C CA . LEU B 2 33 ? 1.360 5.683 -2.608 1.00 0.00 183 LEU A CA 19
ATOM 26015 C C . LEU B 2 33 ? 2.792 5.276 -3.007 1.00 0.00 183 LEU A C 19
ATOM 26016 O O . LEU B 2 33 ? 3.062 5.041 -4.192 1.00 0.00 183 LEU A O 19
ATOM 26032 N N . ARG B 2 34 ? 3.743 5.202 -2.073 1.00 0.00 184 ARG A N 19
ATOM 26033 C CA . ARG B 2 34 ? 5.158 4.913 -2.413 1.00 0.00 184 ARG A CA 19
ATOM 26034 C C . ARG B 2 34 ? 5.401 3.394 -2.380 1.00 0.00 184 ARG A C 19
ATOM 26035 O O . ARG B 2 34 ? 4.786 2.687 -1.577 1.00 0.00 184 ARG A O 19
ATOM 26056 N N . SER B 2 35 ? 6.288 2.843 -3.225 1.00 0.00 185 SER A N 19
ATOM 26057 C CA . SER B 2 35 ? 6.580 1.393 -3.228 1.00 0.00 185 SER A CA 19
ATOM 26058 C C . SER B 2 35 ? 7.399 1.026 -1.974 1.00 0.00 185 SER A C 19
ATOM 26059 O O . SER B 2 35 ? 8.475 1.592 -1.754 1.00 0.00 185 SER A O 19
ATOM 26067 N N . LEU B 2 36 ? 6.964 0.050 -1.151 1.00 0.00 186 LEU A N 19
ATOM 26068 C CA . LEU B 2 36 ? 7.733 -0.380 0.034 1.00 0.00 186 LEU A CA 19
ATOM 26069 C C . LEU B 2 36 ? 7.792 -1.917 0.080 1.00 0.00 186 LEU A C 19
ATOM 26070 O O . LEU B 2 36 ? 6.747 -2.577 0.086 1.00 0.00 186 LEU A O 19
ATOM 26086 N N . THR B 2 37 ? 8.975 -2.532 0.153 1.00 0.00 187 THR A N 19
ATOM 26087 C CA . THR B 2 37 ? 9.090 -3.998 0.319 1.00 0.00 187 THR A CA 19
ATOM 26088 C C . THR B 2 37 ? 8.615 -4.398 1.729 1.00 0.00 187 THR A C 19
ATOM 26089 O O . THR B 2 37 ? 8.707 -3.595 2.668 1.00 0.00 187 THR A O 19
ATOM 26100 N N . ARG B 2 38 ? 8.084 -5.619 1.929 1.00 0.00 188 ARG A N 19
ATOM 26101 C CA . ARG B 2 38 ? 7.527 -6.037 3.237 1.00 0.00 188 ARG A CA 19
ATOM 26102 C C . ARG B 2 38 ? 8.587 -6.808 4.033 1.00 0.00 188 ARG A C 19
ATOM 26103 O O . ARG B 2 38 ? 9.542 -7.332 3.450 1.00 0.00 188 ARG A O 19
ATOM 26124 N N . HIS B 2 39 ? 8.464 -6.918 5.361 1.00 0.00 189 HIS A N 19
ATOM 26125 C CA . HIS B 2 39 ? 9.417 -7.695 6.182 1.00 0.00 189 HIS A CA 19
ATOM 26126 C C . HIS B 2 39 ? 9.466 -9.162 5.677 1.00 0.00 189 HIS A C 19
ATOM 26127 O O . HIS B 2 39 ? 8.443 -9.697 5.237 1.00 0.00 189 HIS A O 19
ATOM 26141 N N . PRO B 2 40 ? 10.624 -9.855 5.725 1.00 0.00 190 PRO A N 19
ATOM 26142 C CA . PRO B 2 40 ? 10.746 -11.215 5.188 1.00 0.00 190 PRO A CA 19
ATOM 26143 C C . PRO B 2 40 ? 9.822 -12.191 5.980 1.00 0.00 190 PRO A C 19
ATOM 26144 O O . PRO B 2 40 ? 9.431 -13.235 5.449 1.00 0.00 190 PRO A O 19
ATOM 26155 N N . LYS B 2 41 ? 9.419 -11.876 7.230 1.00 0.00 191 LYS A N 19
ATOM 26156 C CA . LYS B 2 41 ? 8.497 -12.746 8.008 1.00 0.00 191 LYS A CA 19
ATOM 26157 C C . LYS B 2 41 ? 7.089 -12.105 8.059 1.00 0.00 191 LYS A C 19
ATOM 26158 O O . LYS B 2 41 ? 6.231 -12.573 8.806 1.00 0.00 191 LYS A O 19
ATOM 26177 N N . TYR B 2 42 ? 6.805 -11.055 7.276 1.00 0.00 192 TYR A N 19
ATOM 26178 C CA . TYR B 2 42 ? 5.471 -10.406 7.266 1.00 0.00 192 TYR A CA 19
ATOM 26179 C C . TYR B 2 42 ? 4.353 -11.474 7.116 1.00 0.00 192 TYR A C 19
ATOM 26180 O O . TYR B 2 42 ? 4.294 -12.181 6.104 1.00 0.00 192 TYR A O 19
ATOM 26198 N N . LYS B 2 43 ? 3.427 -11.592 8.101 1.00 0.00 193 LYS A N 19
ATOM 26199 C CA . LYS B 2 43 ? 2.276 -12.531 8.036 1.00 0.00 193 LYS A CA 19
ATOM 26200 C C . LYS B 2 43 ? 2.764 -13.952 7.672 1.00 0.00 193 LYS A C 19
ATOM 26201 O O . LYS B 2 43 ? 2.184 -14.601 6.797 1.00 0.00 193 LYS A O 19
ATOM 26220 N N . THR B 2 44 ? 3.743 -14.510 8.383 1.00 0.00 194 THR A N 19
ATOM 26221 C CA . THR B 2 44 ? 4.124 -15.941 8.232 1.00 0.00 194 THR A CA 19
ATOM 26222 C C . THR B 2 44 ? 3.633 -16.745 9.451 1.00 0.00 194 THR A C 19
ATOM 26223 O O . THR B 2 44 ? 3.536 -17.971 9.377 1.00 0.00 194 THR A O 19
ATOM 26234 N N . GLU B 2 45 ? 3.286 -16.108 10.582 1.00 0.00 195 GLU A N 19
ATOM 26235 C CA . GLU B 2 45 ? 2.784 -16.835 11.775 1.00 0.00 195 GLU A CA 19
ATOM 26236 C C . GLU B 2 45 ? 1.376 -16.321 12.146 1.00 0.00 195 GLU A C 19
ATOM 26237 O O . GLU B 2 45 ? 1.017 -15.192 11.801 1.00 0.00 195 GLU A O 19
ATOM 26249 N N . LEU B 2 46 ? 0.547 -17.110 12.849 1.00 0.00 196 LEU A N 19
ATOM 26250 C CA . LEU B 2 46 ? -0.822 -16.693 13.199 1.00 0.00 196 LEU A CA 19
ATOM 26251 C C . LEU B 2 46 ? -0.770 -15.563 14.239 1.00 0.00 196 LEU A C 19
ATOM 26252 O O . LEU B 2 46 ? 0.000 -15.645 15.206 1.00 0.00 196 LEU A O 19
ATOM 26268 N N . CYS B 2 47 ? -1.586 -14.520 14.115 1.00 0.00 197 CYS A N 19
ATOM 26269 C CA . CYS B 2 47 ? -1.647 -13.457 15.118 1.00 0.00 197 CYS A CA 19
ATOM 26270 C C . CYS B 2 47 ? -2.276 -14.001 16.408 1.00 0.00 197 CYS A C 19
ATOM 26271 O O . CYS B 2 47 ? -3.458 -14.360 16.423 1.00 0.00 197 CYS A O 19
ATOM 26278 N N . ARG B 2 48 ? -1.521 -14.111 17.503 1.00 0.00 198 ARG A N 19
ATOM 26279 C CA . ARG B 2 48 ? -2.041 -14.661 18.774 1.00 0.00 198 ARG A CA 19
ATOM 26280 C C . ARG B 2 48 ? -3.249 -13.842 19.235 1.00 0.00 198 ARG A C 19
ATOM 26281 O O . ARG B 2 48 ? -4.287 -14.413 19.551 1.00 0.00 198 ARG A O 19
ATOM 26302 N N . THR B 2 49 ? -3.172 -12.509 19.287 1.00 0.00 199 THR A N 19
ATOM 26303 C CA . THR B 2 49 ? -4.309 -11.663 19.726 1.00 0.00 199 THR A CA 19
ATOM 26304 C C . THR B 2 49 ? -5.539 -11.917 18.828 1.00 0.00 199 THR A C 19
ATOM 26305 O O . THR B 2 49 ? -6.629 -12.171 19.349 1.00 0.00 199 THR A O 19
ATOM 26316 N N . PHE B 2 50 ? -5.428 -11.909 17.495 1.00 0.00 200 PHE A N 19
ATOM 26317 C CA . PHE B 2 50 ? -6.599 -12.138 16.617 1.00 0.00 200 PHE A CA 19
ATOM 26318 C C . PHE B 2 50 ? -7.157 -13.566 16.847 1.00 0.00 200 PHE A C 19
ATOM 26319 O O . PHE B 2 50 ? -8.371 -13.749 16.908 1.00 0.00 200 PHE A O 19
ATOM 26336 N N . HIS B 2 51 ? -6.317 -14.592 16.988 1.00 0.00 201 HIS A N 19
ATOM 26337 C CA . HIS B 2 51 ? -6.795 -15.989 17.159 1.00 0.00 201 HIS A CA 19
ATOM 26338 C C . HIS B 2 51 ? -7.119 -16.269 18.657 1.00 0.00 201 HIS A C 19
ATOM 26339 O O . HIS B 2 51 ? -7.585 -17.364 18.987 1.00 0.00 201 HIS A O 19
ATOM 26353 N N . THR B 2 52 ? -6.968 -15.301 19.574 1.00 0.00 202 THR A N 19
ATOM 26354 C CA . THR B 2 52 ? -7.360 -15.494 21.000 1.00 0.00 202 THR A CA 19
ATOM 26355 C C . THR B 2 52 ? -8.559 -14.597 21.334 1.00 0.00 202 THR A C 19
ATOM 26356 O O . THR B 2 52 ? -9.623 -15.105 21.696 1.00 0.00 202 THR A O 19
ATOM 26367 N N . ILE B 2 53 ? -8.449 -13.265 21.233 1.00 0.00 203 ILE A N 19
ATOM 26368 C CA . ILE B 2 53 ? -9.568 -12.355 21.572 1.00 0.00 203 ILE A CA 19
ATOM 26369 C C . ILE B 2 53 ? -10.569 -12.299 20.393 1.00 0.00 203 ILE A C 19
ATOM 26370 O O . ILE B 2 53 ? -11.651 -11.726 20.531 1.00 0.00 203 ILE A O 19
ATOM 26386 N N . GLY B 2 54 ? -10.248 -12.854 19.214 1.00 0.00 204 GLY A N 19
ATOM 26387 C CA . GLY B 2 54 ? -11.110 -12.719 18.026 1.00 0.00 204 GLY A CA 19
ATOM 26388 C C . GLY B 2 54 ? -10.943 -11.311 17.422 1.00 0.00 204 GLY A C 19
ATOM 26389 O O . GLY B 2 54 ? -11.653 -10.957 16.479 1.00 0.00 204 GLY A O 19
ATOM 26393 N N . PHE B 2 55 ? -10.027 -10.472 17.935 1.00 0.00 205 PHE A N 19
ATOM 26394 C CA . PHE B 2 55 ? -9.834 -9.110 17.423 1.00 0.00 205 PHE A CA 19
ATOM 26395 C C . PHE B 2 55 ? -8.368 -8.695 17.611 1.00 0.00 205 PHE A C 19
ATOM 26396 O O . PHE B 2 55 ? -7.632 -9.347 18.356 1.00 0.00 205 PHE A O 19
ATOM 26413 N N . CYS B 2 56 ? -7.899 -7.615 16.973 1.00 0.00 206 CYS A N 19
ATOM 26414 C CA . CYS B 2 56 ? -6.512 -7.175 17.101 1.00 0.00 206 CYS A CA 19
ATOM 26415 C C . CYS B 2 56 ? -6.450 -5.636 17.015 1.00 0.00 206 CYS A C 19
ATOM 26416 O O . CYS B 2 56 ? -6.999 -5.046 16.075 1.00 0.00 206 CYS A O 19
ATOM 26423 N N . PRO B 2 57 ? -5.802 -4.935 17.968 1.00 0.00 207 PRO A N 19
ATOM 26424 C CA . PRO B 2 57 ? -5.764 -3.476 17.976 1.00 0.00 207 PRO A CA 19
ATOM 26425 C C . PRO B 2 57 ? -4.870 -2.962 16.831 1.00 0.00 207 PRO A C 19
ATOM 26426 O O . PRO B 2 57 ? -4.885 -1.763 16.531 1.00 0.00 207 PRO A O 19
ATOM 26437 N N . TYR B 2 58 ? -4.109 -3.819 16.129 1.00 0.00 208 TYR A N 19
ATOM 26438 C CA . TYR B 2 58 ? -3.297 -3.378 14.982 1.00 0.00 208 TYR A CA 19
ATOM 26439 C C . TYR B 2 58 ? -4.128 -3.490 13.680 1.00 0.00 208 TYR A C 19
ATOM 26440 O O . TYR B 2 58 ? -3.764 -2.893 12.666 1.00 0.00 208 TYR A O 19
ATOM 26458 N N . GLY B 2 59 ? -5.294 -4.160 13.686 1.00 0.00 209 GLY A N 19
ATOM 26459 C CA . GLY B 2 59 ? -6.209 -4.160 12.523 1.00 0.00 209 GLY A CA 19
ATOM 26460 C C . GLY B 2 59 ? -5.471 -4.685 11.266 1.00 0.00 209 GLY A C 19
ATOM 26461 O O . GLY B 2 59 ? -4.634 -5.584 11.371 1.00 0.00 209 GLY A O 19
ATOM 26465 N N . PRO B 2 60 ? -5.772 -4.176 10.050 1.00 0.00 210 PRO A N 19
ATOM 26466 C CA . PRO B 2 60 ? -5.159 -4.678 8.816 1.00 0.00 210 PRO A CA 19
ATOM 26467 C C . PRO B 2 60 ? -3.661 -4.270 8.761 1.00 0.00 210 PRO A C 19
ATOM 26468 O O . PRO B 2 60 ? -2.911 -4.794 7.935 1.00 0.00 210 PRO A O 19
ATOM 26479 N N . ARG B 2 61 ? -3.177 -3.373 9.642 1.00 0.00 211 ARG A N 19
ATOM 26480 C CA . ARG B 2 61 ? -1.740 -3.009 9.692 1.00 0.00 211 ARG A CA 19
ATOM 26481 C C . ARG B 2 61 ? -0.957 -4.063 10.509 1.00 0.00 211 ARG A C 19
ATOM 26482 O O . ARG B 2 61 ? 0.249 -3.906 10.718 1.00 0.00 211 ARG A O 19
ATOM 26503 N N . CYS B 2 62 ? -1.592 -5.139 11.007 1.00 0.00 212 CYS A N 19
ATOM 26504 C CA . CYS B 2 62 ? -0.908 -6.121 11.852 1.00 0.00 212 CYS A CA 19
ATOM 26505 C C . CYS B 2 62 ? 0.116 -6.919 11.007 1.00 0.00 212 CYS A C 19
ATOM 26506 O O . CYS B 2 62 ? -0.171 -7.284 9.859 1.00 0.00 212 CYS A O 19
ATOM 26513 N N . HIS B 2 63 ? 1.314 -7.206 11.526 1.00 0.00 213 HIS A N 19
ATOM 26514 C CA . HIS B 2 63 ? 2.360 -7.923 10.767 1.00 0.00 213 HIS A CA 19
ATOM 26515 C C . HIS B 2 63 ? 2.160 -9.451 10.909 1.00 0.00 213 HIS A C 19
ATOM 26516 O O . HIS B 2 63 ? 3.050 -10.220 10.551 1.00 0.00 213 HIS A O 19
ATOM 26530 N N . PHE B 2 64 ? 1.019 -9.931 11.422 1.00 0.00 214 PHE A N 19
ATOM 26531 C CA . PHE B 2 64 ? 0.809 -11.377 11.674 1.00 0.00 214 PHE A CA 19
ATOM 26532 C C . PHE B 2 64 ? -0.498 -11.841 10.989 1.00 0.00 214 PHE A C 19
ATOM 26533 O O . PHE B 2 64 ? -1.310 -11.007 10.576 1.00 0.00 214 PHE A O 19
ATOM 26550 N N . ILE B 2 65 ? -0.702 -13.149 10.761 1.00 0.00 215 ILE A N 19
ATOM 26551 C CA . ILE B 2 65 ? -1.826 -13.632 9.934 1.00 0.00 215 ILE A CA 19
ATOM 26552 C C . ILE B 2 65 ? -3.136 -13.548 10.735 1.00 0.00 215 ILE A C 19
ATOM 26553 O O . ILE B 2 65 ? -3.313 -14.287 11.710 1.00 0.00 215 ILE A O 19
ATOM 26569 N N . HIS B 2 66 ? -4.099 -12.727 10.333 1.00 0.00 216 HIS A N 19
ATOM 26570 C CA . HIS B 2 66 ? -5.446 -12.757 10.921 1.00 0.00 216 HIS A CA 19
ATOM 26571 C C . HIS B 2 66 ? -6.272 -13.871 10.244 1.00 0.00 216 HIS A C 19
ATOM 26572 O O . HIS B 2 66 ? -6.204 -15.029 10.666 1.00 0.00 216 HIS A O 19
ATOM 26586 N N . ASN B 2 67 ? -6.989 -13.597 9.153 1.00 0.00 217 ASN A N 19
ATOM 26587 C CA . ASN B 2 67 ? -7.639 -14.655 8.363 1.00 0.00 217 ASN A CA 19
ATOM 26588 C C . ASN B 2 67 ? -6.711 -15.060 7.181 1.00 0.00 217 ASN A C 19
ATOM 26589 O O . ASN B 2 67 ? -5.613 -14.509 7.041 1.00 0.00 217 ASN A O 19
ATOM 26600 N N . ALA B 2 68 ? -7.104 -16.007 6.318 1.00 0.00 218 ALA A N 19
ATOM 26601 C CA . ALA B 2 68 ? -6.256 -16.428 5.189 1.00 0.00 218 ALA A CA 19
ATOM 26602 C C . ALA B 2 68 ? -6.654 -15.635 3.909 1.00 0.00 218 ALA A C 19
ATOM 26603 O O . ALA B 2 68 ? -6.111 -15.891 2.831 1.00 0.00 218 ALA A O 19
ATOM 26610 N N . ASP B 2 69 ? -7.599 -14.681 3.983 1.00 0.00 219 ASP A N 19
ATOM 26611 C CA . ASP B 2 69 ? -8.059 -13.934 2.799 1.00 0.00 219 ASP A CA 19
ATOM 26612 C C . ASP B 2 69 ? -7.670 -12.450 2.940 1.00 0.00 219 ASP A C 19
ATOM 26613 O O . ASP B 2 69 ? -7.717 -11.899 4.046 1.00 0.00 219 ASP A O 19
ATOM 26622 N N . GLU B 2 70 ? -7.312 -11.750 1.851 1.00 0.00 220 GLU A N 19
ATOM 26623 C CA . GLU B 2 70 ? -6.916 -10.327 1.925 1.00 0.00 220 GLU A CA 19
ATOM 26624 C C . GLU B 2 70 ? -7.627 -9.537 0.819 1.00 0.00 220 GLU A C 19
ATOM 26625 O O . GLU B 2 70 ? -8.626 -8.854 1.088 1.00 0.00 220 GLU A O 19
ATOM 26913 N N . SER B 2 1 ? 11.054 10.374 6.607 1.00 0.00 151 SER A N 20
ATOM 26914 C CA . SER B 2 1 ? 10.278 9.289 7.255 1.00 0.00 151 SER A CA 20
ATOM 26915 C C . SER B 2 1 ? 9.866 8.259 6.208 1.00 0.00 151 SER A C 20
ATOM 26916 O O . SER B 2 1 ? 9.356 8.628 5.149 1.00 0.00 151 SER A O 20
ATOM 26926 N N . THR B 2 2 ? 10.061 6.954 6.443 1.00 0.00 152 THR A N 20
ATOM 26927 C CA . THR B 2 2 ? 9.687 5.908 5.457 1.00 0.00 152 THR A CA 20
ATOM 26928 C C . THR B 2 2 ? 8.160 5.830 5.334 1.00 0.00 152 THR A C 20
ATOM 26929 O O . THR B 2 2 ? 7.642 5.600 4.240 1.00 0.00 152 THR A O 20
ATOM 26940 N N . ARG B 2 3 ? 7.390 6.033 6.419 1.00 0.00 153 ARG A N 20
ATOM 26941 C CA . ARG B 2 3 ? 5.909 5.946 6.368 1.00 0.00 153 ARG A CA 20
ATOM 26942 C C . ARG B 2 3 ? 5.324 7.264 5.819 1.00 0.00 153 ARG A C 20
ATOM 26943 O O . ARG B 2 3 ? 4.320 7.752 6.334 1.00 0.00 153 ARG A O 20
ATOM 26964 N N . TYR B 2 4 ? 5.909 7.878 4.786 1.00 0.00 154 TYR A N 20
ATOM 26965 C CA . TYR B 2 4 ? 5.371 9.115 4.215 1.00 0.00 154 TYR A CA 20
ATOM 26966 C C . TYR B 2 4 ? 4.389 8.775 3.078 1.00 0.00 154 TYR A C 20
ATOM 26967 O O . TYR B 2 4 ? 4.777 8.134 2.095 1.00 0.00 154 TYR A O 20
ATOM 26985 N N . LYS B 2 5 ? 3.103 9.172 3.173 1.00 0.00 155 LYS A N 20
ATOM 26986 C CA . LYS B 2 5 ? 2.085 8.873 2.126 1.00 0.00 155 LYS A CA 20
ATOM 26987 C C . LYS B 2 5 ? 2.049 7.349 1.837 1.00 0.00 155 LYS A C 20
ATOM 26988 O O . LYS B 2 5 ? 1.723 6.942 0.724 1.00 0.00 155 LYS A O 20
ATOM 27007 N N . THR B 2 6 ? 2.309 6.480 2.819 1.00 0.00 156 THR A N 20
ATOM 27008 C CA . THR B 2 6 ? 2.172 5.011 2.634 1.00 0.00 156 THR A CA 20
ATOM 27009 C C . THR B 2 6 ? 0.762 4.565 3.054 1.00 0.00 156 THR A C 20
ATOM 27010 O O . THR B 2 6 ? 0.370 3.428 2.784 1.00 0.00 156 THR A O 20
ATOM 27021 N N . GLU B 2 7 ? -0.040 5.419 3.713 1.00 0.00 157 GLU A N 20
ATOM 27022 C CA . GLU B 2 7 ? -1.407 5.052 4.150 1.00 0.00 157 GLU A CA 20
ATOM 27023 C C . GLU B 2 7 ? -2.417 6.067 3.589 1.00 0.00 157 GLU A C 20
ATOM 27024 O O . GLU B 2 7 ? -2.074 7.238 3.386 1.00 0.00 157 GLU A O 20
ATOM 27036 N N . LEU B 2 8 ? -3.662 5.663 3.271 1.00 0.00 158 LEU A N 20
ATOM 27037 C CA . LEU B 2 8 ? -4.643 6.561 2.631 1.00 0.00 158 LEU A CA 20
ATOM 27038 C C . LEU B 2 8 ? -5.021 7.704 3.589 1.00 0.00 158 LEU A C 20
ATOM 27039 O O . LEU B 2 8 ? -5.248 7.462 4.778 1.00 0.00 158 LEU A O 20
ATOM 27055 N N . CYS B 2 9 ? -5.233 8.930 3.097 1.00 0.00 159 CYS A N 20
ATOM 27056 C CA . CYS B 2 9 ? -5.799 10.006 3.906 1.00 0.00 159 CYS A CA 20
ATOM 27057 C C . CYS B 2 9 ? -7.314 9.783 4.060 1.00 0.00 159 CYS A C 20
ATOM 27058 O O . CYS B 2 9 ? -8.075 10.010 3.110 1.00 0.00 159 CYS A O 20
ATOM 27065 N N . ARG B 2 10 ? -7.797 9.257 5.198 1.00 0.00 160 ARG A N 20
ATOM 27066 C CA . ARG B 2 10 ? -9.209 8.840 5.333 1.00 0.00 160 ARG A CA 20
ATOM 27067 C C . ARG B 2 10 ? -10.144 10.085 5.321 1.00 0.00 160 ARG A C 20
ATOM 27068 O O . ARG B 2 10 ? -11.200 10.045 4.689 1.00 0.00 160 ARG A O 20
ATOM 27089 N N . PRO B 2 11 ? -9.804 11.219 6.003 1.00 0.00 161 PRO A N 20
ATOM 27090 C CA . PRO B 2 11 ? -10.692 12.396 6.034 1.00 0.00 161 PRO A CA 20
ATOM 27091 C C . PRO B 2 11 ? -10.870 12.953 4.606 1.00 0.00 161 PRO A C 20
ATOM 27092 O O . PRO B 2 11 ? -11.960 13.414 4.256 1.00 0.00 161 PRO A O 20
ATOM 27103 N N . PHE B 2 12 ? -9.856 12.876 3.724 1.00 0.00 162 PHE A N 20
ATOM 27104 C CA . PHE B 2 12 ? -9.997 13.324 2.332 1.00 0.00 162 PHE A CA 20
ATOM 27105 C C . PHE B 2 12 ? -10.940 12.370 1.571 1.00 0.00 162 PHE A C 20
ATOM 27106 O O . PHE B 2 12 ? -11.766 12.822 0.785 1.00 0.00 162 PHE A O 20
ATOM 27123 N N . GLU B 2 13 ? -10.867 11.054 1.779 1.00 0.00 163 GLU A N 20
ATOM 27124 C CA . GLU B 2 13 ? -11.779 10.104 1.109 1.00 0.00 163 GLU A CA 20
ATOM 27125 C C . GLU B 2 13 ? -13.231 10.334 1.596 1.00 0.00 163 GLU A C 20
ATOM 27126 O O . GLU B 2 13 ? -14.178 10.078 0.848 1.00 0.00 163 GLU A O 20
ATOM 27138 N N . GLU B 2 14 ? -13.459 10.785 2.838 1.00 0.00 164 GLU A N 20
ATOM 27139 C CA . GLU B 2 14 ? -14.828 10.923 3.379 1.00 0.00 164 GLU A CA 20
ATOM 27140 C C . GLU B 2 14 ? -15.423 12.298 2.984 1.00 0.00 164 GLU A C 20
ATOM 27141 O O . GLU B 2 14 ? -16.613 12.384 2.667 1.00 0.00 164 GLU A O 20
ATOM 27153 N N . SER B 2 15 ? -14.658 13.404 3.042 1.00 0.00 165 SER A N 20
ATOM 27154 C CA . SER B 2 15 ? -15.233 14.773 2.863 1.00 0.00 165 SER A CA 20
ATOM 27155 C C . SER B 2 15 ? -14.645 15.441 1.600 1.00 0.00 165 SER A C 20
ATOM 27156 O O . SER B 2 15 ? -15.119 16.505 1.195 1.00 0.00 165 SER A O 20
ATOM 27164 N N . GLY B 2 16 ? -13.662 14.843 0.916 1.00 0.00 166 GLY A N 20
ATOM 27165 C CA . GLY B 2 16 ? -13.161 15.378 -0.371 1.00 0.00 166 GLY A CA 20
ATOM 27166 C C . GLY B 2 16 ? -12.243 16.595 -0.121 1.00 0.00 166 GLY A C 20
ATOM 27167 O O . GLY B 2 16 ? -11.847 17.271 -1.074 1.00 0.00 166 GLY A O 20
ATOM 27171 N N . THR B 2 17 ? -11.882 16.919 1.133 1.00 0.00 167 THR A N 20
ATOM 27172 C CA . THR B 2 17 ? -10.997 18.068 1.424 1.00 0.00 167 THR A CA 20
ATOM 27173 C C . THR B 2 17 ? -10.005 17.687 2.524 1.00 0.00 167 THR A C 20
ATOM 27174 O O . THR B 2 17 ? -10.268 16.760 3.300 1.00 0.00 167 THR A O 20
ATOM 27185 N N . CYS B 2 18 ? -8.858 18.370 2.652 1.00 0.00 168 CYS A N 20
ATOM 27186 C CA . CYS B 2 18 ? -7.881 18.068 3.699 1.00 0.00 168 CYS A CA 20
ATOM 27187 C C . CYS B 2 18 ? -7.233 19.372 4.189 1.00 0.00 168 CYS A C 20
ATOM 27188 O O . CYS B 2 18 ? -6.699 20.142 3.380 1.00 0.00 168 CYS A O 20
ATOM 27195 N N . LYS B 2 19 ? -7.265 19.680 5.494 1.00 0.00 169 LYS A N 20
ATOM 27196 C CA . LYS B 2 19 ? -6.724 20.956 6.018 1.00 0.00 169 LYS A CA 20
ATOM 27197 C C . LYS B 2 19 ? -5.195 20.964 5.908 1.00 0.00 169 LYS A C 20
ATOM 27198 O O . LYS B 2 19 ? -4.578 22.026 6.005 1.00 0.00 169 LYS A O 20
ATOM 27217 N N . TYR B 2 20 ? -4.534 19.819 5.721 1.00 0.00 170 TYR A N 20
ATOM 27218 C CA . TYR B 2 20 ? -3.068 19.770 5.639 1.00 0.00 170 TYR A CA 20
ATOM 27219 C C . TYR B 2 20 ? -2.613 20.062 4.191 1.00 0.00 170 TYR A C 20
ATOM 27220 O O . TYR B 2 20 ? -1.489 20.521 3.979 1.00 0.00 170 TYR A O 20
ATOM 27238 N N . GLY B 2 21 ? -3.461 19.857 3.172 1.00 0.00 171 GLY A N 20
ATOM 27239 C CA . GLY B 2 21 ? -3.122 20.217 1.783 1.00 0.00 171 GLY A CA 20
ATOM 27240 C C . GLY B 2 21 ? -1.839 19.488 1.347 1.00 0.00 171 GLY A C 20
ATOM 27241 O O . GLY B 2 21 ? -1.704 18.285 1.574 1.00 0.00 171 GLY A O 20
ATOM 27245 N N . GLU B 2 22 ? -0.882 20.162 0.697 1.00 0.00 172 GLU A N 20
ATOM 27246 C CA . GLU B 2 22 ? 0.330 19.496 0.162 1.00 0.00 172 GLU A CA 20
ATOM 27247 C C . GLU B 2 22 ? 1.272 19.095 1.321 1.00 0.00 172 GLU A C 20
ATOM 27248 O O . GLU B 2 22 ? 2.279 18.420 1.089 1.00 0.00 172 GLU A O 20
ATOM 27260 N N . LYS B 2 23 ? 0.978 19.457 2.583 1.00 0.00 173 LYS A N 20
ATOM 27261 C CA . LYS B 2 23 ? 1.825 19.068 3.730 1.00 0.00 173 LYS A CA 20
ATOM 27262 C C . LYS B 2 23 ? 1.257 17.798 4.393 1.00 0.00 173 LYS A C 20
ATOM 27263 O O . LYS B 2 23 ? 1.839 17.300 5.360 1.00 0.00 173 LYS A O 20
ATOM 27282 N N . CYS B 2 24 ? 0.130 17.238 3.922 1.00 0.00 174 CYS A N 20
ATOM 27283 C CA . CYS B 2 24 ? -0.465 16.053 4.544 1.00 0.00 174 CYS A CA 20
ATOM 27284 C C . CYS B 2 24 ? 0.466 14.845 4.353 1.00 0.00 174 CYS A C 20
ATOM 27285 O O . CYS B 2 24 ? 0.904 14.570 3.229 1.00 0.00 174 CYS A O 20
ATOM 27292 N N . GLN B 2 25 ? 0.817 14.111 5.410 1.00 0.00 175 GLN A N 20
ATOM 27293 C CA . GLN B 2 25 ? 1.741 12.981 5.304 1.00 0.00 175 GLN A CA 20
ATOM 27294 C C . GLN B 2 25 ? 0.979 11.714 4.837 1.00 0.00 175 GLN A C 20
ATOM 27295 O O . GLN B 2 25 ? 1.515 10.613 4.927 1.00 0.00 175 GLN A O 20
ATOM 27309 N N . PHE B 2 26 ? -0.275 11.818 4.363 1.00 0.00 176 PHE A N 20
ATOM 27310 C CA . PHE B 2 26 ? -1.073 10.631 3.976 1.00 0.00 176 PHE A CA 20
ATOM 27311 C C . PHE B 2 26 ? -1.517 10.753 2.500 1.00 0.00 176 PHE A C 20
ATOM 27312 O O . PHE B 2 26 ? -1.407 11.831 1.907 1.00 0.00 176 PHE A O 20
ATOM 27329 N N . ALA B 2 27 ? -1.923 9.661 1.839 1.00 0.00 177 ALA A N 20
ATOM 27330 C CA . ALA B 2 27 ? -2.156 9.662 0.384 1.00 0.00 177 ALA A CA 20
ATOM 27331 C C . ALA B 2 27 ? -3.578 10.182 0.076 1.00 0.00 177 ALA A C 20
ATOM 27332 O O . ALA B 2 27 ? -4.563 9.529 0.430 1.00 0.00 177 ALA A O 20
ATOM 27339 N N . HIS B 2 28 ? -3.737 11.277 -0.672 1.00 0.00 178 HIS A N 20
ATOM 27340 C CA . HIS B 2 28 ? -5.063 11.701 -1.166 1.00 0.00 178 HIS A CA 20
ATOM 27341 C C . HIS B 2 28 ? -5.432 10.885 -2.427 1.00 0.00 178 HIS A C 20
ATOM 27342 O O . HIS B 2 28 ? -6.618 10.686 -2.705 1.00 0.00 178 HIS A O 20
ATOM 27356 N N . GLY B 2 29 ? -4.462 10.350 -3.185 1.00 0.00 179 GLY A N 20
ATOM 27357 C CA . GLY B 2 29 ? -4.754 9.460 -4.329 1.00 0.00 179 GLY A CA 20
ATOM 27358 C C . GLY B 2 29 ? -3.788 8.267 -4.315 1.00 0.00 179 GLY A C 20
ATOM 27359 O O . GLY B 2 29 ? -2.676 8.379 -3.795 1.00 0.00 179 GLY A O 20
ATOM 27363 N N . PHE B 2 30 ? -4.144 7.114 -4.904 1.00 0.00 180 PHE A N 20
ATOM 27364 C CA . PHE B 2 30 ? -3.251 5.931 -4.923 1.00 0.00 180 PHE A CA 20
ATOM 27365 C C . PHE B 2 30 ? -1.975 6.253 -5.737 1.00 0.00 180 PHE A C 20
ATOM 27366 O O . PHE B 2 30 ? -0.933 5.634 -5.518 1.00 0.00 180 PHE A O 20
ATOM 27383 N N . HIS B 2 31 ? -1.996 7.243 -6.642 1.00 0.00 181 HIS A N 20
ATOM 27384 C CA . HIS B 2 31 ? -0.790 7.667 -7.383 1.00 0.00 181 HIS A CA 20
ATOM 27385 C C . HIS B 2 31 ? 0.277 8.213 -6.396 1.00 0.00 181 HIS A C 20
ATOM 27386 O O . HIS B 2 31 ? 1.463 8.236 -6.725 1.00 0.00 181 HIS A O 20
ATOM 27400 N N . GLU B 2 32 ? -0.094 8.655 -5.182 1.00 0.00 182 GLU A N 20
ATOM 27401 C CA . GLU B 2 32 ? 0.875 9.223 -4.223 1.00 0.00 182 GLU A CA 20
ATOM 27402 C C . GLU B 2 32 ? 1.466 8.103 -3.346 1.00 0.00 182 GLU A C 20
ATOM 27403 O O . GLU B 2 32 ? 2.455 8.329 -2.647 1.00 0.00 182 GLU A O 20
ATOM 27415 N N . LEU B 2 33 ? 0.901 6.884 -3.344 1.00 0.00 183 LEU A N 20
ATOM 27416 C CA . LEU B 2 33 ? 1.403 5.792 -2.495 1.00 0.00 183 LEU A CA 20
ATOM 27417 C C . LEU B 2 33 ? 2.823 5.410 -2.931 1.00 0.00 183 LEU A C 20
ATOM 27418 O O . LEU B 2 33 ? 3.047 5.100 -4.107 1.00 0.00 183 LEU A O 20
ATOM 27434 N N . ARG B 2 34 ? 3.821 5.436 -2.040 1.00 0.00 184 ARG A N 20
ATOM 27435 C CA . ARG B 2 34 ? 5.218 5.155 -2.425 1.00 0.00 184 ARG A CA 20
ATOM 27436 C C . ARG B 2 34 ? 5.478 3.640 -2.348 1.00 0.00 184 ARG A C 20
ATOM 27437 O O . ARG B 2 34 ? 4.934 2.962 -1.470 1.00 0.00 184 ARG A O 20
ATOM 27458 N N . SER B 2 35 ? 6.297 3.060 -3.235 1.00 0.00 185 SER A N 20
ATOM 27459 C CA . SER B 2 35 ? 6.573 1.609 -3.223 1.00 0.00 185 SER A CA 20
ATOM 27460 C C . SER B 2 35 ? 7.407 1.246 -1.979 1.00 0.00 185 SER A C 20
ATOM 27461 O O . SER B 2 35 ? 8.435 1.879 -1.720 1.00 0.00 185 SER A O 20
ATOM 27469 N N . LEU B 2 36 ? 7.042 0.203 -1.209 1.00 0.00 186 LEU A N 20
ATOM 27470 C CA . LEU B 2 36 ? 7.850 -0.246 -0.060 1.00 0.00 186 LEU A CA 20
ATOM 27471 C C . LEU B 2 36 ? 7.806 -1.779 0.030 1.00 0.00 186 LEU A C 20
ATOM 27472 O O . LEU B 2 36 ? 6.720 -2.365 0.090 1.00 0.00 186 LEU A O 20
ATOM 27488 N N . THR B 2 37 ? 8.947 -2.472 0.071 1.00 0.00 187 THR A N 20
ATOM 27489 C CA . THR B 2 37 ? 8.970 -3.939 0.237 1.00 0.00 187 THR A CA 20
ATOM 27490 C C . THR B 2 37 ? 8.490 -4.308 1.660 1.00 0.00 187 THR A C 20
ATOM 27491 O O . THR B 2 37 ? 8.663 -3.519 2.598 1.00 0.00 187 THR A O 20
ATOM 27502 N N . ARG B 2 38 ? 7.868 -5.482 1.869 1.00 0.00 188 ARG A N 20
ATOM 27503 C CA . ARG B 2 38 ? 7.308 -5.858 3.190 1.00 0.00 188 ARG A CA 20
ATOM 27504 C C . ARG B 2 38 ? 8.381 -6.567 4.031 1.00 0.00 188 ARG A C 20
ATOM 27505 O O . ARG B 2 38 ? 9.361 -7.079 3.481 1.00 0.00 188 ARG A O 20
ATOM 27526 N N . HIS B 2 39 ? 8.247 -6.623 5.362 1.00 0.00 189 HIS A N 20
ATOM 27527 C CA . HIS B 2 39 ? 9.208 -7.343 6.224 1.00 0.00 189 HIS A CA 20
ATOM 27528 C C . HIS B 2 39 ? 9.304 -8.828 5.775 1.00 0.00 189 HIS A C 20
ATOM 27529 O O . HIS B 2 39 ? 8.305 -9.403 5.330 1.00 0.00 189 HIS A O 20
ATOM 27543 N N . PRO B 2 40 ? 10.482 -9.487 5.863 1.00 0.00 190 PRO A N 20
ATOM 27544 C CA . PRO B 2 40 ? 10.658 -10.850 5.347 1.00 0.00 190 PRO A CA 20
ATOM 27545 C C . PRO B 2 40 ? 9.747 -11.843 6.129 1.00 0.00 190 PRO A C 20
ATOM 27546 O O . PRO B 2 40 ? 9.396 -12.902 5.598 1.00 0.00 190 PRO A O 20
ATOM 27557 N N . LYS B 2 41 ? 9.316 -11.531 7.366 1.00 0.00 191 LYS A N 20
ATOM 27558 C CA . LYS B 2 41 ? 8.407 -12.419 8.135 1.00 0.00 191 LYS A CA 20
ATOM 27559 C C . LYS B 2 41 ? 6.990 -11.813 8.170 1.00 0.00 191 LYS A C 20
ATOM 27560 O O . LYS B 2 41 ? 6.168 -12.227 8.985 1.00 0.00 191 LYS A O 20
ATOM 27579 N N . TYR B 2 42 ? 6.652 -10.852 7.299 1.00 0.00 192 TYR A N 20
ATOM 27580 C CA . TYR B 2 42 ? 5.313 -10.231 7.291 1.00 0.00 192 TYR A CA 20
ATOM 27581 C C . TYR B 2 42 ? 4.219 -11.328 7.180 1.00 0.00 192 TYR A C 20
ATOM 27582 O O . TYR B 2 42 ? 4.156 -12.049 6.179 1.00 0.00 192 TYR A O 20
ATOM 27600 N N . LYS B 2 43 ? 3.350 -11.484 8.204 1.00 0.00 193 LYS A N 20
ATOM 27601 C CA . LYS B 2 43 ? 2.279 -12.513 8.219 1.00 0.00 193 LYS A CA 20
ATOM 27602 C C . LYS B 2 43 ? 2.861 -13.896 7.845 1.00 0.00 193 LYS A C 20
ATOM 27603 O O . LYS B 2 43 ? 2.344 -14.563 6.944 1.00 0.00 193 LYS A O 20
ATOM 27622 N N . THR B 2 44 ? 3.846 -14.410 8.578 1.00 0.00 194 THR A N 20
ATOM 27623 C CA . THR B 2 44 ? 4.305 -15.813 8.420 1.00 0.00 194 THR A CA 20
ATOM 27624 C C . THR B 2 44 ? 3.745 -16.668 9.568 1.00 0.00 194 THR A C 20
ATOM 27625 O O . THR B 2 44 ? 3.571 -17.878 9.405 1.00 0.00 194 THR A O 20
ATOM 27636 N N . GLU B 2 45 ? 3.439 -16.092 10.744 1.00 0.00 195 GLU A N 20
ATOM 27637 C CA . GLU B 2 45 ? 2.909 -16.867 11.890 1.00 0.00 195 GLU A CA 20
ATOM 27638 C C . GLU B 2 45 ? 1.489 -16.366 12.252 1.00 0.00 195 GLU A C 20
ATOM 27639 O O . GLU B 2 45 ? 1.132 -15.228 11.929 1.00 0.00 195 GLU A O 20
ATOM 27651 N N . LEU B 2 46 ? 0.649 -17.176 12.920 1.00 0.00 196 LEU A N 20
ATOM 27652 C CA . LEU B 2 46 ? -0.721 -16.764 13.284 1.00 0.00 196 LEU A CA 20
ATOM 27653 C C . LEU B 2 46 ? -0.673 -15.633 14.324 1.00 0.00 196 LEU A C 20
ATOM 27654 O O . LEU B 2 46 ? 0.122 -15.693 15.274 1.00 0.00 196 LEU A O 20
ATOM 27670 N N . CYS B 2 47 ? -1.530 -14.614 14.230 1.00 0.00 197 CYS A N 20
ATOM 27671 C CA . CYS B 2 47 ? -1.604 -13.561 15.239 1.00 0.00 197 CYS A CA 20
ATOM 27672 C C . CYS B 2 47 ? -2.204 -14.127 16.536 1.00 0.00 197 CYS A C 20
ATOM 27673 O O . CYS B 2 47 ? -3.380 -14.509 16.565 1.00 0.00 197 CYS A O 20
ATOM 27680 N N . ARG B 2 48 ? -1.445 -14.193 17.629 1.00 0.00 198 ARG A N 20
ATOM 27681 C CA . ARG B 2 48 ? -1.955 -14.693 18.925 1.00 0.00 198 ARG A CA 20
ATOM 27682 C C . ARG B 2 48 ? -3.175 -13.878 19.352 1.00 0.00 198 ARG A C 20
ATOM 27683 O O . ARG B 2 48 ? -4.190 -14.452 19.730 1.00 0.00 198 ARG A O 20
ATOM 27704 N N . THR B 2 49 ? -3.137 -12.543 19.311 1.00 0.00 199 THR A N 20
ATOM 27705 C CA . THR B 2 49 ? -4.284 -11.710 19.735 1.00 0.00 199 THR A CA 20
ATOM 27706 C C . THR B 2 49 ? -5.527 -12.059 18.896 1.00 0.00 199 THR A C 20
ATOM 27707 O O . THR B 2 49 ? -6.590 -12.319 19.460 1.00 0.00 199 THR A O 20
ATOM 27718 N N . PHE B 2 50 ? -5.449 -12.119 17.561 1.00 0.00 200 PHE A N 20
ATOM 27719 C CA . PHE B 2 50 ? -6.637 -12.388 16.724 1.00 0.00 200 PHE A CA 20
ATOM 27720 C C . PHE B 2 50 ? -7.124 -13.840 16.946 1.00 0.00 200 PHE A C 20
ATOM 27721 O O . PHE B 2 50 ? -8.330 -14.075 17.029 1.00 0.00 200 PHE A O 20
ATOM 27738 N N . HIS B 2 51 ? -6.243 -14.831 17.055 1.00 0.00 201 HIS A N 20
ATOM 27739 C CA . HIS B 2 51 ? -6.667 -16.245 17.216 1.00 0.00 201 HIS A CA 20
ATOM 27740 C C . HIS B 2 51 ? -6.999 -16.543 18.712 1.00 0.00 201 HIS A C 20
ATOM 27741 O O . HIS B 2 51 ? -7.502 -17.625 19.024 1.00 0.00 201 HIS A O 20
ATOM 27755 N N . THR B 2 52 ? -6.808 -15.596 19.648 1.00 0.00 202 THR A N 20
ATOM 27756 C CA . THR B 2 52 ? -7.195 -15.803 21.080 1.00 0.00 202 THR A CA 20
ATOM 27757 C C . THR B 2 52 ? -8.388 -14.901 21.436 1.00 0.00 202 THR A C 20
ATOM 27758 O O . THR B 2 52 ? -9.447 -15.408 21.815 1.00 0.00 202 THR A O 20
ATOM 27769 N N . ILE B 2 53 ? -8.281 -13.569 21.342 1.00 0.00 203 ILE A N 20
ATOM 27770 C CA . ILE B 2 53 ? -9.402 -12.665 21.703 1.00 0.00 203 ILE A CA 20
ATOM 27771 C C . ILE B 2 53 ? -10.447 -12.654 20.563 1.00 0.00 203 ILE A C 20
ATOM 27772 O O . ILE B 2 53 ? -11.549 -12.132 20.743 1.00 0.00 203 ILE A O 20
ATOM 27788 N N . GLY B 2 54 ? -10.150 -13.205 19.376 1.00 0.00 204 GLY A N 20
ATOM 27789 C CA . GLY B 2 54 ? -11.063 -13.117 18.222 1.00 0.00 204 GLY A CA 20
ATOM 27790 C C . GLY B 2 54 ? -10.953 -11.722 17.583 1.00 0.00 204 GLY A C 20
ATOM 27791 O O . GLY B 2 54 ? -11.767 -11.369 16.726 1.00 0.00 204 GLY A O 20
ATOM 27795 N N . PHE B 2 55 ? -9.992 -10.878 17.993 1.00 0.00 205 PHE A N 20
ATOM 27796 C CA . PHE B 2 55 ? -9.880 -9.510 17.482 1.00 0.00 205 PHE A CA 20
ATOM 27797 C C . PHE B 2 55 ? -8.420 -9.035 17.606 1.00 0.00 205 PHE A C 20
ATOM 27798 O O . PHE B 2 55 ? -7.640 -9.631 18.351 1.00 0.00 205 PHE A O 20
ATOM 27815 N N . CYS B 2 56 ? -8.015 -7.944 16.941 1.00 0.00 206 CYS A N 20
ATOM 27816 C CA . CYS B 2 56 ? -6.657 -7.412 17.069 1.00 0.00 206 CYS A CA 20
ATOM 27817 C C . CYS B 2 56 ? -6.684 -5.875 16.902 1.00 0.00 206 CYS A C 20
ATOM 27818 O O . CYS B 2 56 ? -7.246 -5.370 15.920 1.00 0.00 206 CYS A O 20
ATOM 27825 N N . PRO B 2 57 ? -6.099 -5.084 17.830 1.00 0.00 207 PRO A N 20
ATOM 27826 C CA . PRO B 2 57 ? -6.156 -3.622 17.764 1.00 0.00 207 PRO A CA 20
ATOM 27827 C C . PRO B 2 57 ? -5.281 -3.111 16.600 1.00 0.00 207 PRO A C 20
ATOM 27828 O O . PRO B 2 57 ? -5.370 -1.936 16.234 1.00 0.00 207 PRO A O 20
ATOM 27839 N N . TYR B 2 58 ? -4.453 -3.955 15.963 1.00 0.00 208 TYR A N 20
ATOM 27840 C CA . TYR B 2 58 ? -3.647 -3.533 14.804 1.00 0.00 208 TYR A CA 20
ATOM 27841 C C . TYR B 2 58 ? -4.478 -3.685 13.511 1.00 0.00 208 TYR A C 20
ATOM 27842 O O . TYR B 2 58 ? -4.169 -3.047 12.500 1.00 0.00 208 TYR A O 20
ATOM 27860 N N . GLY B 2 59 ? -5.581 -4.450 13.515 1.00 0.00 209 GLY A N 20
ATOM 27861 C CA . GLY B 2 59 ? -6.496 -4.517 12.359 1.00 0.00 209 GLY A CA 20
ATOM 27862 C C . GLY B 2 59 ? -5.736 -5.011 11.110 1.00 0.00 209 GLY A C 20
ATOM 27863 O O . GLY B 2 59 ? -4.889 -5.904 11.214 1.00 0.00 209 GLY A O 20
ATOM 27867 N N . PRO B 2 60 ? -6.017 -4.480 9.900 1.00 0.00 210 PRO A N 20
ATOM 27868 C CA . PRO B 2 60 ? -5.391 -4.963 8.668 1.00 0.00 210 PRO A CA 20
ATOM 27869 C C . PRO B 2 60 ? -3.909 -4.511 8.611 1.00 0.00 210 PRO A C 20
ATOM 27870 O O . PRO B 2 60 ? -3.201 -4.846 7.657 1.00 0.00 210 PRO A O 20
ATOM 27881 N N . ARG B 2 61 ? -3.396 -3.749 9.598 1.00 0.00 211 ARG A N 20
ATOM 27882 C CA . ARG B 2 61 ? -1.976 -3.325 9.610 1.00 0.00 211 ARG A CA 20
ATOM 27883 C C . ARG B 2 61 ? -1.157 -4.275 10.505 1.00 0.00 211 ARG A C 20
ATOM 27884 O O . ARG B 2 61 ? 0.044 -4.062 10.692 1.00 0.00 211 ARG A O 20
ATOM 27905 N N . CYS B 2 62 ? -1.750 -5.340 11.070 1.00 0.00 212 CYS A N 20
ATOM 27906 C CA . CYS B 2 62 ? -1.013 -6.287 11.911 1.00 0.00 212 CYS A CA 20
ATOM 27907 C C . CYS B 2 62 ? 0.034 -7.032 11.060 1.00 0.00 212 CYS A C 20
ATOM 27908 O O . CYS B 2 62 ? -0.235 -7.368 9.899 1.00 0.00 212 CYS A O 20
ATOM 27915 N N . HIS B 2 63 ? 1.226 -7.324 11.586 1.00 0.00 213 HIS A N 20
ATOM 27916 C CA . HIS B 2 63 ? 2.267 -8.025 10.824 1.00 0.00 213 HIS A CA 20
ATOM 27917 C C . HIS B 2 63 ? 2.131 -9.545 11.029 1.00 0.00 213 HIS A C 20
ATOM 27918 O O . HIS B 2 63 ? 3.049 -10.292 10.696 1.00 0.00 213 HIS A O 20
ATOM 27932 N N . PHE B 2 64 ? 1.007 -10.053 11.566 1.00 0.00 214 PHE A N 20
ATOM 27933 C CA . PHE B 2 64 ? 0.824 -11.503 11.775 1.00 0.00 214 PHE A CA 20
ATOM 27934 C C . PHE B 2 64 ? -0.472 -11.974 11.068 1.00 0.00 214 PHE A C 20
ATOM 27935 O O . PHE B 2 64 ? -1.336 -11.153 10.743 1.00 0.00 214 PHE A O 20
ATOM 27952 N N . ILE B 2 65 ? -0.624 -13.271 10.754 1.00 0.00 215 ILE A N 20
ATOM 27953 C CA . ILE B 2 65 ? -1.768 -13.761 9.950 1.00 0.00 215 ILE A CA 20
ATOM 27954 C C . ILE B 2 65 ? -3.060 -13.685 10.779 1.00 0.00 215 ILE A C 20
ATOM 27955 O O . ILE B 2 65 ? -3.172 -14.351 11.813 1.00 0.00 215 ILE A O 20
ATOM 27971 N N . HIS B 2 66 ? -4.090 -12.962 10.331 1.00 0.00 216 HIS A N 20
ATOM 27972 C CA . HIS B 2 66 ? -5.415 -13.024 10.961 1.00 0.00 216 HIS A CA 20
ATOM 27973 C C . HIS B 2 66 ? -6.258 -14.104 10.252 1.00 0.00 216 HIS A C 20
ATOM 27974 O O . HIS B 2 66 ? -6.196 -15.278 10.627 1.00 0.00 216 HIS A O 20
ATOM 27988 N N . ASN B 2 67 ? -6.976 -13.778 9.173 1.00 0.00 217 ASN A N 20
ATOM 27989 C CA . ASN B 2 67 ? -7.619 -14.798 8.329 1.00 0.00 217 ASN A CA 20
ATOM 27990 C C . ASN B 2 67 ? -6.686 -15.128 7.121 1.00 0.00 217 ASN A C 20
ATOM 27991 O O . ASN B 2 67 ? -5.638 -14.489 6.962 1.00 0.00 217 ASN A O 20
ATOM 28002 N N . ALA B 2 68 ? -7.055 -16.047 6.221 1.00 0.00 218 ALA A N 20
ATOM 28003 C CA . ALA B 2 68 ? -6.291 -16.259 4.979 1.00 0.00 218 ALA A CA 20
ATOM 28004 C C . ALA B 2 68 ? -6.938 -15.436 3.832 1.00 0.00 218 ALA A C 20
ATOM 28005 O O . ALA B 2 68 ? -8.059 -14.940 3.987 1.00 0.00 218 ALA A O 20
ATOM 28012 N N . ASP B 2 69 ? -6.296 -15.303 2.647 1.00 0.00 219 ASP A N 20
ATOM 28013 C CA . ASP B 2 69 ? -6.895 -14.575 1.512 1.00 0.00 219 ASP A CA 20
ATOM 28014 C C . ASP B 2 69 ? -7.239 -15.570 0.383 1.00 0.00 219 ASP A C 20
ATOM 28015 O O . ASP B 2 69 ? -6.391 -16.373 -0.016 1.00 0.00 219 ASP A O 20
ATOM 28024 N N . GLU B 2 70 ? -8.458 -15.551 -0.166 1.00 0.00 220 GLU A N 20
ATOM 28025 C CA . GLU B 2 70 ? -8.853 -16.484 -1.235 1.00 0.00 220 GLU A CA 20
ATOM 28026 C C . GLU B 2 70 ? -8.200 -16.058 -2.558 1.00 0.00 220 GLU A C 20
ATOM 28027 O O . GLU B 2 70 ? -7.991 -16.897 -3.445 1.00 0.00 220 GLU A O 20
#

Radius of gyration: 14.89 Å; Cα contacts (8 Å, |Δi|>4): 65; chains: 1; bounding box: 26×38×29 Å

Nearest PDB structures (foldseek):
  1rgo-assembly1_A  TM=1.014E+00  e=3.212E-22  Homo sapiens
  6nzl-assembly1_A  TM=4.628E-01  e=4.820E-10  Caenorhabditis elegans
  5elk-assembly1_A  TM=4.425E-01  e=2.589E-04  Mus musculus
  2fc6-assembly1_A  TM=6.960E-01  e=3.310E-02  Homo sapiens
  6zym-assembly1_P  TM=3.598E-01  e=2.091E-01  Homo sapiens

Secondary structure (DSSP, 8-state):
-TTTTSSB-HHHHHHS--TTGGG-SSBSSGGG-------TTTT-SB-HHHHHHS--TTGGG-SSB--S--